Protein AF-0000000077108890 (afdb_homodimer)

Secondary structure (DSSP, 8-state):
------------------------------S-SS---GGG--SB-GGGTS--TTTTTTSBHHHHHHHHHT--GGG--HHHHHHHHHHHTB--SPPBS--HHHHHHHHHHHHHTT-HHHHHHHHHHS--TTT---HHHHHHHHHHHHT-HHHHHHHHHHS-TT-HHHHHHHHHHHHHHT-HHHHHHHHHHHHHTT---HHHHHHHHHHHHHHHT-TTS-PPPP--SSHHHHHHHHHTTPPPPTTGGGGS-HHHHHHHTT-TTS-HHHHHHHHHHHHHTTSS-HHHHHHHH-PPPPP-----TTS-GGGS---TTTTTS-HHHHHHHHHH-TTS-HHHHHHHHHHHHHTTTT-HHHHHHHHHHTHHHHHHS--SHHHHTTHHHHHHHHHHHT-HHHHHHHHHHTT----SPP---------------------------------------------------GGG----------------------------PPPP----HHHHHHHHHHHHHHSTT--HHHHHHHHHHHHHTTTT-HHHHHHHHHHHHHHT----HHHHHHHHTS-PPPPPHHHHHHHHHHHHHHHTT-HHHHHHHHHHHHHH--TTTS-HHHHHHHHHHHHHTT-HHHHHHHHHHHH-GGGS---/------------------------------S-SS---GGG--SB-GGGTS--TTTTTTSBHHHHHHHHHT--GGG--HHHHHHHHHHHTB--SPPBS--HHHHHHHHHHHHHTT-HHHHHHHHHHS--TTT---HHHHHHHHHHHHT-HHHHHHHHHTS-TT-HHHHHHHHHHHHHHT-HHHHHHHHHHHHHTT---HHHHHHHHHHHHHHTT-TTS-PPPP--SSHHHHHHHHHTTPPPPTTGGGGS-HHHHHHHTT-TTS-HHHHHHHHHHHHHTTSS-HHHHHHHH-PPPP------TTS-GGGS---TTTTTS-HHHHHHHHHH-TTS-HHHHHHHHHHHHHTTTT-HHHHHHHHHHTHHHHHHS--SHHHHTTHHHHHHHHHHHT-HHHHHHHHHHTT----SPP----------------------------------------------------TT-----------------------------PPP----HHHHHHHHHHHHHHSTT--HHHHHHHHHHHHHTTTT-HHHHHHHHHHHHHHT----HHHHHHHHHS-PPPPPHHHHHHHHHHHHHHHTT-HHHHHHHHHHHHHH--TTTS-HHHHHHHHHHHHHTT-HHHHHHHHHHHH-GGGS---

pLDDT: mean 76.7, std 25.85, range [14.52, 98.5]

Solvent-accessible surface area (backbone atoms only — not comparable to full-atom values): 73364 Å² total; per-residue (Å²): 139,83,83,77,74,77,73,78,78,76,79,77,76,76,77,75,72,80,75,77,70,74,81,71,76,71,64,59,69,76,75,79,84,65,86,86,48,76,42,38,58,23,78,28,30,50,89,61,60,9,33,53,47,49,26,27,56,46,30,37,13,65,58,50,25,53,58,50,61,72,56,64,53,79,78,52,53,61,45,53,47,52,45,50,45,24,54,74,32,25,18,20,46,54,39,44,71,72,45,40,63,27,49,26,35,51,43,51,44,29,44,47,65,46,36,47,71,60,36,47,50,49,37,68,75,52,72,44,78,77,40,37,72,62,58,64,57,54,50,27,27,50,26,21,37,62,64,39,47,66,64,26,44,57,50,44,76,75,43,67,79,78,40,33,66,47,26,44,46,45,13,50,42,27,34,76,71,66,36,43,70,61,13,52,51,30,44,54,52,10,42,75,50,64,50,74,62,64,66,60,57,49,47,50,51,40,34,40,35,56,73,67,65,54,81,85,65,86,68,59,69,36,45,51,78,41,17,60,36,33,42,47,22,49,76,46,61,33,52,63,54,96,61,46,44,66,72,29,53,47,49,50,13,47,37,40,34,67,33,82,78,44,54,68,66,56,17,48,44,5,36,52,42,9,30,52,63,64,75,39,58,41,69,62,50,33,66,70,66,48,69,80,78,74,74,79,73,70,70,53,86,88,43,60,83,89,64,26,77,70,75,59,58,69,78,72,42,51,56,64,38,48,24,57,51,38,65,70,34,81,88,50,51,70,38,54,27,52,49,42,42,50,52,43,46,55,74,30,48,34,36,43,50,55,30,20,43,50,26,39,46,41,39,69,61,59,68,68,58,70,94,42,69,72,38,47,86,48,23,68,60,49,23,50,38,22,50,49,39,65,37,58,69,58,17,48,53,31,53,56,47,51,74,48,37,64,25,71,52,75,73,71,77,70,77,81,70,79,75,78,72,85,74,75,81,79,80,83,77,83,75,78,83,79,82,77,80,86,83,86,79,85,84,78,83,74,82,79,88,83,89,86,91,83,86,79,88,82,70,87,72,65,88,71,69,90,82,75,70,95,76,76,91,76,81,84,76,84,76,79,76,77,84,66,81,75,65,77,72,68,72,68,60,46,79,63,50,82,63,59,68,64,59,52,39,53,49,46,49,48,48,50,45,72,42,80,83,68,52,71,68,58,53,46,52,49,51,51,48,33,58,71,40,27,86,86,36,52,67,62,34,24,50,53,51,39,49,44,41,12,57,46,48,67,61,57,49,70,57,53,52,45,40,65,66,45,85,65,54,79,62,54,64,68,56,52,49,50,44,48,48,25,51,55,28,46,48,38,52,8,45,45,59,19,48,51,43,26,48,51,50,52,70,78,46,50,77,86,81,45,36,48,61,61,48,23,51,28,26,29,54,31,28,75,59,50,30,40,71,44,31,27,40,43,54,38,61,73,62,44,66,48,41,42,64,82,132,138,82,79,73,77,78,75,76,75,75,77,76,76,76,77,75,73,78,74,76,70,74,79,71,76,70,63,60,69,74,74,80,85,64,85,86,48,76,43,39,56,23,77,27,31,50,89,59,61,10,32,53,48,49,25,27,55,46,31,36,12,65,58,50,25,53,57,50,60,72,56,64,53,79,77,52,53,62,45,54,45,52,44,50,46,24,54,73,32,25,17,20,48,54,40,43,72,72,45,39,62,26,49,27,36,50,40,51,43,28,45,47,65,47,38,46,71,61,37,48,50,49,36,68,74,53,72,45,79,76,38,37,72,62,59,63,56,54,51,28,28,49,26,23,37,61,64,40,48,68,62,26,44,57,50,44,77,76,45,67,80,78,39,33,66,45,26,43,47,46,13,49,41,26,34,77,71,65,36,40,69,60,14,52,53,30,43,55,51,10,41,77,50,64,50,74,62,64,66,60,56,50,48,50,51,38,34,40,35,55,73,69,65,53,81,84,63,85,68,60,69,35,44,52,76,39,17,61,38,34,42,46,23,48,75,47,62,33,53,67,51,95,62,45,45,69,71,27,53,49,48,49,15,47,37,39,33,67,33,82,78,46,55,68,67,57,18,48,47,7,38,51,42,10,32,52,61,62,74,38,58,41,70,63,50,33,65,72,66,47,68,82,78,75,72,78,72,68,69,53,86,89,44,59,82,90,64,26,78,72,76,58,57,68,78,71,42,50,57,64,39,47,25,56,50,39,65,71,35,80,88,49,51,68,38,53,28,52,49,41,43,51,53,43,46,56,74,30,48,35,37,44,49,55,30,21,44,52,26,40,45,43,39,69,63,59,70,67,58,69,91,42,68,71,37,48,86,47,23,69,60,49,23,52,39,23,51,50,40,66,37,57,70,60,16,48,54,31,52,55,46,52,75,49,38,63,25,72,51,76,74,71,77,70,77,80,71,79,71,79,70,83,70,74,77,79,76,80,76,82,74,78,80,76,84,76,79,83,80,85,78,84,81,80,84,76,81,77,89,78,90,85,92,85,89,83,86,72,83,79,75,64,93,66,70,86,77,71,70,94,73,76,88,76,82,84,77,84,76,82,74,74,84,66,81,72,65,77,72,68,72,68,59,47,80,64,50,82,62,62,67,65,58,51,40,53,50,48,51,48,50,50,45,72,41,79,85,69,54,70,67,58,53,47,50,48,50,49,48,32,58,72,39,27,87,86,34,51,67,62,34,23,50,53,51,39,48,44,42,11,57,47,48,66,62,57,50,69,56,54,51,46,39,65,64,47,84,66,56,80,63,54,63,69,55,51,48,51,43,48,47,23,51,56,28,46,49,36,52,9,44,46,58,20,47,52,45,27,48,52,51,52,69,78,45,49,77,87,83,43,36,48,61,59,47,23,51,28,27,29,53,31,27,73,57,51,31,40,70,44,30,28,39,43,54,39,61,73,62,45,65,49,41,43,64,83,129

Sequence (1294 aa):
MLKSAKCISASILVLASVLSLPATAQIISSGSLTEVDPWGVGWKSGKTNGLNSNLWAATSAQTVNELLGSIDGHLLSSAQSNLLRAVILSGGKAPIGDINEATGQRLRLLRELGENAHANNLLQRFPSEAWSEDPHKYEADLDLATGDNQRACAAVELAPSEDPYWQTLRATCFALAGNAAAANLAAEMAVSTGEEDPWFFEAVGAIAEVKAGNDKIKLPPANYSSGAAIALSLAADLPAAPDAATSIPVTYAALLSERTDASDEIRMQAMLHAARAGIIEAAKVRRAVISPKPAMIAPDPNLPADQQPQADSDILRNPLERAVDSVTNPALSMQDKATQLIAALAASYGNAQDYSLNAKILLPELKSIPQIRETAQLSPSFVEAALAAGDIALAKKWRDAMDNTFDEPPPAPAPTMQPTGLVQQPQPVQIDPATGKPLASGPMNLTPTLSQQPNDTSLTLDEQLAALNANQNAPNSAVNGQPSTIEAPLPARLPPILHSEWDKARFDVLILFATDNAKSQDITKVAQSLMAQNKQHPIESAQLLSLMSGIGYKLPPEARHLIADYQNSVPSMELILQDYQMDTALRTDATGEAVLRAFLILRDNQPHSGSLIPYTNSLNTLSQNGLEKNAKAIAFEALAPWGKPKNMLKSAKCISASILVLASVLSLPATAQIISSGSLTEVDPWGVGWKSGKTNGLNSNLWAATSAQTVNELLGSIDGHLLSSAQSNLLRAVILSGGKAPIGDINEATGQRLRLLRELGENAHANNLLQRFPSEAWSEDPHKYEADLDLATGDNQRACAAVELAPSEDPYWQTLRATCFALAGNAAAANLAAEMAVSTGEEDPWFFEAVGAIAEVKAGNDKIKLPPANYSSGAAIALSLAADLPAAPDAATSIPVTYAALLSERTDASDEIRMQAMLHAARAGIIEAAKVRRAVISPKPAMIAPDPNLPADQQPQADSDILRNPLERAVDSVTNPALSMQDKATQLIAALAASYGNAQDYSLNAKILLPELKSIPQIRETAQLSPSFVEAALAAGDIALAKKWRDAMDNTFDEPPPAPAPTMQPTGLVQQPQPVQIDPATGKPLASGPMNLTPTLSQQPNDTSLTLDEQLAALNANQNAPNSAVNGQPSTIEAPLPARLPPILHSEWDKARFDVLILFATDNAKSQDITKVAQSLMAQNKQHPIESAQLLSLMSGIGYKLPPEARHLIADYQNSVPSMELILQDYQMDTALRTDATGEAVLRAFLILRDNQPHSGSLIPYTNSLNTLSQNGLEKNAKAIAFEALAPWGKPKN

Radius of gyration: 45.99 Å; Cα contacts (8 Å, |Δi|>4): 1675; chains: 2; bounding box: 144×156×145 Å

Organism: Hirschia baltica (strain ATCC 49814 / DSM 5838 / IFAM 1418) (NCBI:txid582402)

Nearest PDB structures (foldseek):
  5wby-assembly1_B  TM=3.327E-01  e=9.696E-01  Homo sapiens
  5wby-assembly2_A  TM=2.428E-01  e=1.087E+00  Homo sapiens
  8a61-assembly1_J  TM=2.063E-01  e=8.648E-01  Saccharomyces cerevisiae
  6q6h-assembly1_P  TM=3.212E-01  e=5.396E+00  Homo sapiens
  5g05-assembly1_X  TM=2.062E-01  e=2.422E+00  Homo sapiens

Foldseek 3Di:
DDPPPPPPPPPPPPPPPPPPPDPPLPQCQPDDPPDDALQSGASDDLVRQAFHQCLQVAPALVLLLVLLVVDQLQPDALLLLSLVNSQLRDHHDAHPDDNQSSVLSSLVNCVLSLVLVSSLVSCVVDPDPSRDDPSLLQVLFVCLLLPVLVVSQVSLVVDDLLALSSLLNPLLSCLLVQNLVRSQVSVVVSVVSPDDDPLSNLLSVLSNCVSVVPPPDDRDEQAQQISSSLNSCLSSVHHHDLCRLLPHRLNSLCSNLPDPSDDPSSNLNSQLNNVLSVNHPLQVNLVSQADPQDPPPPQPPVDPPVPRPPCCVLVPHQLLNVLVVLLVDPVDDLLRSLVSLLVSLLVLFQALSSSLSSLLSCVVSLVSRDLAPSNLLCLLSSLLSCLSPLNLVSNVRSLVSQVFQNQADDPDPDPPPPPDCPPPDPDDPPPDDPPDPDDDDDDPPPDDDDDDDDDDDDDPPPDPDDPDDPDDDDPDPDCPCDPPPPPPPNPGGHGTDHDDLVSSLLSLLLSQLSDPPDDLVSLAVSLVSLLVCCVVPLQVSLLSLLLCVLLPRDYDPSSVVSVVPHDFDDADPVLVVLLVVLVVCVVVSSLSSNLSSLSVSLRVDASVPHGSVSVSPSLNSCNVRSNSNSSSVSNSVSSSSSNRNDD/DPPPPPPPVPPPPPPPPPPPPPPPLPQCQPDDPDDDALQSGARDDLVRQAFHQCLQVAPALVLLLVLLVVDQLQPDALLLLVLVNSQLRDHHDAHPDDNQSSVLSSLVNCVLSLVLVSSLVSCVVDPDPSRDDPSLLQVLFVCLLLPVLVVSQVSLVVDDLLALSSLLNPLLSCLLVQNLVRSQVSVVVSVVSPDDDPLSNLLSVLSNCVVVVPPPDDRDEQAQQISSSLNSCLSSVHHHDLCRLLPHRLNSLVSNLPDPSDDPSSNLNSQLNNVLSVNHPLQVNLVSQADPQDPPPPQPPPDPPVPGPPCCVVVPHQLLNVLVVLLVDPVDDLLRSLVSLLVSLLVLFQALSSSLSSLLSCVVSLVSRDLAPSNLLCLLSSLLSCLSPLNLVSNVRSLVSLVFQNQQDDPDPDPPPPPPCPVPPPDDPPPDDDPDDPDDDDDPPPDDDDDDDDDDDDPDPPPPDDPDDPDDDDPDPPCPPDPPPPPPPNPGGHGTDHDDLVSSLLSLLLSQLSDPPDDLVSLAVSLVSLLVCCVVPLQVSLLSLLLCVLLPRDYDPSSVVSVVPHDFDDADPVLVVLLVVLVVCVVVSSLSSNLSSLSVSLRVDASPPHGSVSVSPSLNSCNVRSNSNSSSVSNSVSSSNSNRNDD

Structure (mmCIF, N/CA/C/O backbone):
data_AF-0000000077108890-model_v1
#
loop_
_entity.id
_entity.type
_entity.pdbx_description
1 polymer 'Antifreeze glycopeptide polyprotein'
#
loop_
_atom_site.group_PDB
_atom_site.id
_atom_site.type_symbol
_atom_site.label_atom_id
_atom_site.label_alt_id
_atom_site.label_comp_id
_atom_site.label_asym_id
_atom_site.label_entity_id
_atom_site.label_seq_id
_atom_site.pdbx_PDB_ins_code
_atom_site.Cartn_x
_atom_site.Cartn_y
_atom_site.Cartn_z
_atom_site.occupancy
_atom_site.B_iso_or_equiv
_atom_site.auth_seq_id
_atom_site.auth_comp_id
_atom_site.auth_asym_id
_atom_site.auth_atom_id
_atom_site.pdbx_PDB_model_num
ATOM 1 N N . MET A 1 1 ? -20.953 27.391 86.938 1 22.77 1 MET A N 1
ATOM 2 C CA . MET A 1 1 ? -19.703 28.094 86.688 1 22.77 1 MET A CA 1
ATOM 3 C C . MET A 1 1 ? -18.906 27.375 85.562 1 22.77 1 MET A C 1
ATOM 5 O O . MET A 1 1 ? -18.188 26.422 85.875 1 22.77 1 MET A O 1
ATOM 9 N N . LEU A 1 2 ? -19.516 27.156 84.375 1 20.52 2 LEU A N 1
ATOM 10 C CA . LEU A 1 2 ? -19.344 26.312 83.188 1 20.52 2 LEU A CA 1
ATOM 11 C C . LEU A 1 2 ? -18.125 26.734 82.375 1 20.52 2 LEU A C 1
ATOM 13 O O . LEU A 1 2 ? -17.969 27.906 82.062 1 20.52 2 LEU A O 1
ATOM 17 N N . LYS A 1 3 ? -17 25.875 82.562 1 24.11 3 LYS A N 1
ATOM 18 C CA . LYS A 1 3 ? -15.578 25.844 82.25 1 24.11 3 LYS A CA 1
ATOM 19 C C . LYS A 1 3 ? -15.352 25.969 80.75 1 24.11 3 LYS A C 1
ATOM 21 O O . LYS A 1 3 ? -15.625 25.031 80 1 24.11 3 LYS A O 1
ATOM 26 N N . SER A 1 4 ? -15.734 27.109 80.125 1 22.39 4 SER A N 1
ATOM 27 C CA . SER A 1 4 ? -15.867 27.406 78.688 1 22.39 4 SER A CA 1
ATOM 28 C C . SER A 1 4 ? -14.516 27.391 78 1 22.39 4 SER A C 1
ATOM 30 O O . SER A 1 4 ? -13.68 28.266 78.25 1 22.39 4 SER A O 1
ATOM 32 N N . ALA A 1 5 ? -13.898 26.141 77.938 1 26.17 5 ALA A N 1
ATOM 33 C CA . ALA A 1 5 ? -12.555 25.922 77.375 1 26.17 5 ALA A CA 1
ATOM 34 C C . ALA A 1 5 ? -12.43 26.438 75.938 1 26.17 5 ALA A C 1
ATOM 36 O O . ALA A 1 5 ? -13.242 26.094 75.125 1 26.17 5 ALA A O 1
ATOM 37 N N . LYS A 1 6 ? -11.844 27.578 75.812 1 28.14 6 LYS A N 1
ATOM 38 C CA . LYS A 1 6 ? -11.609 28.438 74.625 1 28.14 6 LYS A CA 1
ATOM 39 C C . LYS A 1 6 ? -10.703 27.75 73.625 1 28.14 6 LYS A C 1
ATOM 41 O O . LYS A 1 6 ? -9.508 27.594 73.875 1 28.14 6 LYS A O 1
ATOM 46 N N . CYS A 1 7 ? -11.023 26.5 73.25 1 28.3 7 CYS A N 1
ATOM 47 C CA . CYS A 1 7 ? -10 25.828 72.438 1 28.3 7 CYS A CA 1
ATOM 48 C C . CYS A 1 7 ? -9.656 26.609 71.188 1 28.3 7 CYS A C 1
ATOM 50 O O . CYS A 1 7 ? -10.555 27.078 70.5 1 28.3 7 CYS A O 1
ATOM 52 N N . ILE A 1 8 ? -8.5 27.234 71.188 1 26.81 8 ILE A N 1
ATOM 53 C CA . ILE A 1 8 ? -7.77 28.062 70.25 1 26.81 8 ILE A CA 1
ATOM 54 C C . ILE A 1 8 ? -7.547 27.266 68.938 1 26.81 8 ILE A C 1
ATOM 56 O O . ILE A 1 8 ? -6.922 26.203 68.938 1 26.81 8 ILE A O 1
ATOM 60 N N . SER A 1 9 ? -8.57 27.141 68.062 1 27.64 9 SER A N 1
ATOM 61 C CA . SER A 1 9 ? -8.508 26.422 66.75 1 27.64 9 SER A CA 1
ATOM 62 C C . SER A 1 9 ? -7.445 27.031 65.875 1 27.64 9 SER A C 1
ATOM 64 O O . SER A 1 9 ? -7.551 28.188 65.438 1 27.64 9 SER A O 1
ATOM 66 N N . ALA A 1 10 ? -6.16 26.719 66.125 1 28.23 10 ALA A N 1
ATOM 67 C CA . ALA A 1 10 ? -5.047 27.156 65.25 1 28.23 10 ALA A CA 1
ATOM 68 C C . ALA A 1 10 ? -5.258 26.703 63.812 1 28.23 10 ALA A C 1
ATOM 70 O O . ALA A 1 10 ? -5.504 25.531 63.562 1 28.23 10 ALA A O 1
ATOM 71 N N . SER A 1 11 ? -5.863 27.547 63 1 29.03 11 SER A N 1
ATOM 72 C CA . SER A 1 11 ? -6.07 27.406 61.562 1 29.03 11 SER A CA 1
ATOM 73 C C . SER A 1 11 ? -4.75 27.156 60.844 1 29.03 11 SER A C 1
ATOM 75 O O . SER A 1 11 ? -3.838 27.984 60.906 1 29.03 11 SER A O 1
ATOM 77 N N . ILE A 1 12 ? -4.25 25.891 60.812 1 30.47 12 ILE A N 1
ATOM 78 C CA . ILE A 1 12 ? -3.057 25.484 60.094 1 30.47 12 ILE A CA 1
ATOM 79 C C . ILE A 1 12 ? -3.219 25.859 58.625 1 30.47 12 ILE A C 1
ATOM 81 O O . ILE A 1 12 ? -4.148 25.391 57.938 1 30.47 12 ILE A O 1
ATOM 85 N N . LEU A 1 13 ? -2.803 27.078 58.25 1 28.98 13 LEU A N 1
ATOM 86 C CA . LEU A 1 13 ? -2.695 27.547 56.875 1 28.98 13 LEU A CA 1
ATOM 87 C C . LEU A 1 13 ? -1.823 26.609 56.031 1 28.98 13 LEU A C 1
ATOM 89 O O . LEU A 1 13 ? -0.626 26.469 56.312 1 28.98 13 LEU A O 1
ATOM 93 N N . VAL A 1 14 ? -2.361 25.422 55.656 1 30.97 14 VAL A N 1
ATOM 94 C CA . VAL A 1 14 ? -1.65 24.516 54.75 1 30.97 14 VAL A CA 1
ATOM 95 C C . VAL A 1 14 ? -1.238 25.266 53.5 1 30.97 14 VAL A C 1
ATOM 97 O O . VAL A 1 14 ? -2.092 25.734 52.75 1 30.97 14 VAL A O 1
ATOM 100 N N . LEU A 1 15 ? -0.083 25.969 53.562 1 29.78 15 LEU A N 1
ATOM 101 C CA . LEU A 1 15 ? 0.571 26.531 52.375 1 29.78 15 LEU A CA 1
ATOM 102 C C . LEU A 1 15 ? 0.793 25.438 51.344 1 29.78 15 LEU A C 1
ATOM 104 O O . LEU A 1 15 ? 1.563 24.5 51.562 1 29.78 15 LEU A O 1
ATOM 108 N N . ALA A 1 16 ? -0.231 25.031 50.594 1 31.12 16 ALA A N 1
ATOM 109 C CA . ALA A 1 16 ? -0.085 24.172 49.406 1 31.12 16 ALA A CA 1
ATOM 110 C C . ALA A 1 16 ? 0.899 24.766 48.406 1 31.12 16 ALA A C 1
ATOM 112 O O . ALA A 1 16 ? 0.595 25.766 47.75 1 31.12 16 ALA A O 1
ATOM 113 N N . SER A 1 17 ? 2.186 24.812 48.812 1 31.06 17 SER A N 1
ATOM 114 C CA . SER A 1 17 ? 3.152 25.172 47.781 1 31.06 17 SER A CA 1
ATOM 115 C C . SER A 1 17 ? 2.975 24.297 46.531 1 31.06 17 SER A C 1
ATOM 117 O O . SER A 1 17 ? 3.014 23.078 46.625 1 31.06 17 SER A O 1
ATOM 119 N N . VAL A 1 18 ? 2.223 24.734 45.562 1 32.56 18 VAL A N 1
ATOM 120 C CA . VAL A 1 18 ? 2.131 24.188 44.219 1 32.56 18 VAL A CA 1
ATOM 121 C C . VAL A 1 18 ? 3.529 24.047 43.625 1 32.56 18 VAL A C 1
ATOM 123 O O . VAL A 1 18 ? 4.207 25.031 43.344 1 32.56 18 VAL A O 1
ATOM 126 N N . LEU A 1 19 ? 4.348 23.047 44.094 1 30.72 19 LEU A N 1
ATOM 127 C CA . LEU A 1 19 ? 5.57 22.688 43.375 1 30.72 19 LEU A CA 1
ATOM 128 C C . LEU A 1 19 ? 5.301 22.469 41.906 1 30.72 19 LEU A C 1
ATOM 130 O O . LEU A 1 19 ? 4.551 21.562 41.531 1 30.72 19 LEU A O 1
ATOM 134 N N . SER A 1 20 ? 5.277 23.484 41.094 1 31.59 20 SER A N 1
ATOM 135 C CA . SER A 1 20 ? 5.398 23.375 39.656 1 31.59 20 SER A CA 1
ATOM 136 C C . SER A 1 20 ? 6.562 22.469 39.25 1 31.59 20 SER A C 1
ATOM 138 O O . SER A 1 20 ? 7.727 22.859 39.375 1 31.59 20 SER A O 1
ATOM 140 N N . LEU A 1 21 ? 6.469 21.141 39.5 1 32.84 21 LEU A N 1
ATOM 141 C CA . LEU A 1 21 ? 7.449 20.234 38.906 1 32.84 21 LEU A CA 1
ATOM 142 C C . LEU A 1 21 ? 7.695 20.578 37.438 1 32.84 21 LEU A C 1
ATOM 144 O O . LEU A 1 21 ? 6.75 20.672 36.656 1 32.84 21 LEU A O 1
ATOM 148 N N . PRO A 1 22 ? 8.812 21.188 37.156 1 32.97 22 PRO A N 1
ATOM 149 C CA . PRO A 1 22 ? 9.141 21.312 35.719 1 32.97 22 PRO A CA 1
ATOM 150 C C . PRO A 1 22 ? 9 20 34.969 1 32.97 22 PRO A C 1
ATOM 152 O O . PRO A 1 22 ? 9.297 18.938 35.531 1 32.97 22 PRO A O 1
ATOM 155 N N . ALA A 1 23 ? 8.023 19.797 34.219 1 35.78 23 ALA A N 1
ATOM 156 C CA . ALA A 1 23 ? 7.922 18.688 33.281 1 35.78 23 ALA A CA 1
ATOM 157 C C . ALA A 1 23 ? 9.281 18.375 32.656 1 35.78 23 ALA A C 1
ATOM 159 O O . ALA A 1 23 ? 9.734 19.078 31.734 1 35.78 23 ALA A O 1
ATOM 160 N N . THR A 1 24 ? 10.273 17.859 33.375 1 33.59 24 THR A N 1
ATOM 161 C CA . THR A 1 24 ? 11.477 17.328 32.75 1 33.59 24 THR A CA 1
ATOM 162 C C . THR A 1 24 ? 11.125 16.453 31.547 1 33.59 24 THR A C 1
ATOM 164 O O . THR A 1 24 ? 10.375 15.492 31.672 1 33.59 24 THR A O 1
ATOM 167 N N . ALA A 1 25 ? 11.109 16.953 30.344 1 39.75 25 ALA A N 1
ATOM 168 C CA . ALA A 1 25 ? 11.023 16.203 29.094 1 39.75 25 ALA A CA 1
ATOM 169 C C . ALA A 1 25 ? 11.82 14.898 29.188 1 39.75 25 ALA A C 1
ATOM 171 O O . ALA A 1 25 ? 13.031 14.922 29.406 1 39.75 25 ALA A O 1
ATOM 172 N N . GLN A 1 26 ? 11.258 13.852 29.719 1 40.31 26 GLN A N 1
ATOM 173 C CA . GLN A 1 26 ? 11.906 12.539 29.734 1 40.31 26 GLN A CA 1
ATOM 174 C C . GLN A 1 26 ? 12.531 12.219 28.375 1 40.31 26 GLN A C 1
ATOM 176 O O . GLN A 1 26 ? 11.828 12.141 27.359 1 40.31 26 GLN A O 1
ATOM 181 N N . ILE A 1 27 ? 13.781 12.617 28.125 1 44.06 27 ILE A N 1
ATOM 182 C CA . ILE A 1 27 ? 14.625 12.133 27.047 1 44.06 27 ILE A CA 1
ATOM 183 C C . ILE A 1 27 ? 14.547 10.609 26.969 1 44.06 27 ILE A C 1
ATOM 185 O O . ILE A 1 27 ? 14.82 9.922 27.953 1 44.06 27 ILE A O 1
ATOM 189 N N . ILE A 1 28 ? 13.641 10.039 26.359 1 43.78 28 ILE A N 1
ATOM 190 C CA . ILE A 1 28 ? 13.578 8.594 26.172 1 43.78 28 ILE A CA 1
ATOM 191 C C . ILE A 1 28 ? 14.805 8.125 25.375 1 43.78 28 ILE A C 1
ATOM 193 O O . ILE A 1 28 ? 14.984 8.508 24.219 1 43.78 28 ILE A O 1
ATOM 197 N N . SER A 1 29 ? 15.875 7.871 26.031 1 42.91 29 SER A N 1
ATOM 198 C CA . SER A 1 29 ? 17.047 7.309 25.375 1 42.91 29 SER A CA 1
ATOM 199 C C . SER A 1 29 ? 16.844 5.84 25.031 1 42.91 29 SER A C 1
ATOM 201 O O . SER A 1 29 ? 16.75 4.988 25.922 1 42.91 29 SER A O 1
ATOM 203 N N . SER A 1 30 ? 16.062 5.492 24.219 1 39.41 30 SER A N 1
ATOM 204 C CA . SER A 1 30 ? 15.797 4.074 24 1 39.41 30 SER A CA 1
ATOM 205 C C . SER A 1 30 ? 17.078 3.318 23.641 1 39.41 30 SER A C 1
ATOM 207 O O . SER A 1 30 ? 17.094 2.086 23.641 1 39.41 30 SER A O 1
ATOM 209 N N . GLY A 1 31 ? 17.812 3.609 22.531 1 38.59 31 GLY A N 1
ATOM 210 C CA . GLY A 1 31 ? 18.734 2.652 21.922 1 38.59 31 GLY A CA 1
ATOM 211 C C . GLY A 1 31 ? 19.922 2.346 22.812 1 38.59 31 GLY A C 1
ATOM 212 O O . GLY A 1 31 ? 20.156 3.029 23.812 1 38.59 31 GLY A O 1
ATOM 213 N N . SER A 1 32 ? 20.672 1.086 22.562 1 38 32 SER A N 1
ATOM 214 C CA . SER A 1 32 ? 21.938 0.63 23.125 1 38 32 SER A CA 1
ATOM 215 C C . SER A 1 32 ? 22.906 1.786 23.297 1 38 32 SER A C 1
ATOM 217 O O . SER A 1 32 ? 22.828 2.781 22.562 1 38 32 SER A O 1
ATOM 219 N N . LEU A 1 33 ? 23.734 1.801 24.422 1 38.5 33 LEU A N 1
ATOM 220 C CA . LEU A 1 33 ? 24.797 2.656 24.938 1 38.5 33 LEU A CA 1
ATOM 221 C C . LEU A 1 33 ? 25.75 3.064 23.828 1 38.5 33 LEU A C 1
ATOM 223 O O . LEU A 1 33 ? 26.812 3.631 24.078 1 38.5 33 LEU A O 1
ATOM 227 N N . THR A 1 34 ? 25.797 2.389 22.672 1 41.25 34 THR A N 1
ATOM 228 C CA . THR A 1 34 ? 26.906 2.914 21.891 1 41.25 34 THR A CA 1
ATOM 229 C C . THR A 1 34 ? 26.812 4.434 21.781 1 41.25 34 THR A C 1
ATOM 231 O O . THR A 1 34 ? 25.969 5.062 22.422 1 41.25 34 THR A O 1
ATOM 234 N N . GLU A 1 35 ? 27.422 5.062 20.484 1 52.41 35 GLU A N 1
ATOM 235 C CA . GLU A 1 35 ? 27.828 6.441 20.219 1 52.41 35 GLU A CA 1
ATOM 236 C C . GLU A 1 35 ? 26.625 7.387 20.266 1 52.41 35 GLU A C 1
ATOM 238 O O . GLU A 1 35 ? 25.641 7.164 19.562 1 52.41 35 GLU A O 1
ATOM 243 N N . VAL A 1 36 ? 26.406 8 21.312 1 70.56 36 VAL A N 1
ATOM 244 C CA . VAL A 1 36 ? 25.469 9.086 21.547 1 70.56 36 VAL A CA 1
ATOM 245 C C . VAL A 1 36 ? 25.531 10.094 20.406 1 70.56 36 VAL A C 1
ATOM 247 O O . VAL A 1 36 ? 26.594 10.656 20.125 1 70.56 36 VAL A O 1
ATOM 250 N N . ASP A 1 37 ? 24.703 9.938 19.375 1 85.56 37 ASP A N 1
ATOM 251 C CA . ASP A 1 37 ? 24.609 10.891 18.281 1 85.56 37 ASP A CA 1
ATOM 252 C C . ASP A 1 37 ? 23.328 11.719 18.375 1 85.56 37 ASP A C 1
ATOM 254 O O . ASP A 1 37 ? 22.453 11.43 19.188 1 85.56 37 ASP A O 1
ATOM 258 N N . PRO A 1 38 ? 23.297 12.82 17.703 1 90.44 38 PRO A N 1
ATOM 259 C CA . PRO A 1 38 ? 22.172 13.758 17.812 1 90.44 38 PRO A CA 1
ATOM 260 C C . PRO A 1 38 ? 20.844 13.133 17.438 1 90.44 38 PRO A C 1
ATOM 262 O O . PRO A 1 38 ? 19.781 13.641 17.828 1 90.44 38 PRO A O 1
ATOM 265 N N . TRP A 1 39 ? 20.828 12.094 16.703 1 93.81 39 TRP A N 1
ATOM 266 C CA . TRP A 1 39 ? 19.594 11.5 16.203 1 93.81 39 TRP A CA 1
ATOM 267 C C . TRP A 1 39 ? 18.953 10.617 17.281 1 93.81 39 TRP A C 1
ATOM 269 O O . TRP A 1 39 ? 17.766 10.297 17.203 1 93.81 39 TRP A O 1
ATOM 279 N N . GLY A 1 40 ? 19.75 10.234 18.219 1 92.19 40 GLY A N 1
ATOM 280 C CA . GLY A 1 40 ? 19.203 9.492 19.344 1 92.19 40 GLY A CA 1
ATOM 281 C C . GLY A 1 40 ? 18.391 10.352 20.297 1 92.19 40 GLY A C 1
ATOM 282 O O . GLY A 1 40 ? 17.625 9.836 21.109 1 92.19 40 GLY A O 1
ATOM 283 N N . VAL A 1 41 ? 18.578 11.656 20.188 1 91.69 41 VAL A N 1
ATOM 284 C CA . VAL A 1 41 ? 17.844 12.594 21.047 1 91.69 41 VAL A CA 1
ATOM 285 C C . VAL A 1 41 ? 16.469 12.875 20.438 1 91.69 41 VAL A C 1
ATOM 287 O O . VAL A 1 41 ? 16.375 13.227 19.25 1 91.69 41 VAL A O 1
ATOM 290 N N . GLY A 1 42 ? 15.438 12.617 21.172 1 92.19 42 GLY A N 1
ATOM 291 C CA . GLY A 1 42 ? 14.078 12.914 20.75 1 92.19 42 GLY A CA 1
ATOM 292 C C . GLY A 1 42 ? 13.172 13.344 21.891 1 92.19 42 GLY A C 1
ATOM 293 O O . GLY A 1 42 ? 13.484 13.102 23.047 1 92.19 42 GLY A O 1
ATOM 294 N N . TRP A 1 43 ? 12.133 13.977 21.578 1 94.06 43 TRP A N 1
ATOM 295 C CA . TRP A 1 43 ? 11.195 14.523 22.562 1 94.06 43 TRP A CA 1
ATOM 296 C C . TRP A 1 43 ? 9.805 13.93 22.375 1 94.06 43 TRP A C 1
ATOM 298 O O . TRP A 1 43 ? 8.922 14.148 23.203 1 94.06 43 TRP A O 1
ATOM 308 N N . LYS A 1 44 ? 9.641 13.281 21.297 1 92.31 44 LYS A N 1
ATOM 309 C CA . LYS A 1 44 ? 8.422 12.516 21.047 1 92.31 44 LYS A CA 1
ATOM 310 C C . LYS A 1 44 ? 8.727 11.039 20.812 1 92.31 44 LYS A C 1
ATOM 312 O O . LYS A 1 44 ? 9.867 10.68 20.516 1 92.31 44 LYS A O 1
ATOM 317 N N . SER A 1 45 ? 7.738 10.164 21.125 1 88.25 45 SER A N 1
ATOM 318 C CA . SER A 1 45 ? 7.824 8.727 20.906 1 88.25 45 SER A CA 1
ATOM 319 C C . SER A 1 45 ? 6.52 8.18 20.328 1 88.25 45 SER A C 1
ATOM 321 O O . SER A 1 45 ? 5.559 8.922 20.141 1 88.25 45 SER A O 1
ATOM 323 N N . GLY A 1 46 ? 6.574 6.941 20.031 1 83 46 GLY A N 1
ATOM 324 C CA . GLY A 1 46 ? 5.355 6.312 19.562 1 83 46 GLY A CA 1
ATOM 325 C C . GLY A 1 46 ? 4.176 6.492 20.5 1 83 46 GLY A C 1
ATOM 326 O O . GLY A 1 46 ? 3.027 6.543 20.062 1 83 46 GLY A O 1
ATOM 327 N N . LYS A 1 47 ? 4.375 6.723 21.672 1 81.81 47 LYS A N 1
ATOM 328 C CA . LYS A 1 47 ? 3.332 6.859 22.672 1 81.81 47 LYS A CA 1
ATOM 329 C C . LYS A 1 47 ? 2.908 8.312 22.828 1 81.81 47 LYS A C 1
ATOM 331 O O . LYS A 1 47 ? 1.853 8.602 23.406 1 81.81 47 LYS A O 1
ATOM 336 N N . THR A 1 48 ? 3.686 9.211 22.344 1 85.62 48 THR A N 1
ATOM 337 C CA . THR A 1 48 ? 3.412 10.641 22.484 1 85.62 48 THR A CA 1
ATOM 338 C C . THR A 1 48 ? 3.32 11.312 21.125 1 85.62 48 THR A C 1
ATOM 340 O O . THR A 1 48 ? 3.938 12.352 20.891 1 85.62 48 THR A O 1
ATOM 343 N N . ASN A 1 49 ? 2.645 10.656 20.156 1 86.81 49 ASN A N 1
ATOM 344 C CA . ASN A 1 49 ? 2.383 11.172 18.828 1 86.81 49 ASN A CA 1
ATOM 345 C C . ASN A 1 49 ? 3.674 11.383 18.047 1 86.81 49 ASN A C 1
ATOM 347 O O . ASN A 1 49 ? 3.852 12.414 17.391 1 86.81 49 ASN A O 1
ATOM 351 N N . GLY A 1 50 ? 4.605 10.594 18.266 1 93.38 50 GLY A N 1
ATOM 352 C CA . GLY A 1 50 ? 5.828 10.492 17.484 1 93.38 50 GLY A CA 1
ATOM 353 C C . GLY A 1 50 ? 6.023 9.125 16.859 1 93.38 50 GLY A C 1
ATOM 354 O O . GLY A 1 50 ? 5.055 8.422 16.578 1 93.38 50 GLY A O 1
ATOM 355 N N . LEU A 1 51 ? 7.293 8.859 16.469 1 93.69 51 LEU A N 1
ATOM 356 C CA . LEU A 1 51 ? 7.598 7.602 15.789 1 93.69 51 LEU A CA 1
ATOM 357 C C . LEU A 1 51 ? 8.484 6.711 16.656 1 93.69 51 LEU A C 1
ATOM 359 O O . LEU A 1 51 ? 9.047 7.168 17.641 1 93.69 51 LEU A O 1
ATOM 363 N N . ASN A 1 52 ? 8.547 5.449 16.312 1 91.31 52 ASN A N 1
ATOM 364 C CA . ASN A 1 52 ? 9.344 4.488 17.078 1 91.31 52 ASN A CA 1
ATOM 365 C C . ASN A 1 52 ? 10.844 4.734 16.891 1 91.31 52 ASN A C 1
ATOM 367 O O . ASN A 1 52 ? 11.25 5.449 15.977 1 91.31 52 ASN A O 1
ATOM 371 N N . SER A 1 53 ? 11.68 4.094 17.672 1 91.12 53 SER A N 1
ATOM 372 C CA . SER A 1 53 ? 13.109 4.391 17.781 1 91.12 53 SER A CA 1
ATOM 373 C C . SER A 1 53 ? 13.883 3.848 16.594 1 91.12 53 SER A C 1
ATOM 375 O O . SER A 1 53 ? 15.055 4.191 16.391 1 91.12 53 SER A O 1
ATOM 377 N N . ASN A 1 54 ? 13.281 3.104 15.734 1 92.25 54 ASN A N 1
ATOM 378 C CA . ASN A 1 54 ? 13.984 2.561 14.578 1 92.25 54 ASN A CA 1
ATOM 379 C C . ASN A 1 54 ? 13.57 3.27 13.289 1 92.25 54 ASN A C 1
ATOM 381 O O . ASN A 1 54 ? 13.844 2.779 12.195 1 92.25 54 ASN A O 1
ATOM 385 N N . LEU A 1 55 ? 12.984 4.438 13.406 1 93.69 55 LEU A N 1
ATOM 386 C CA . LEU A 1 55 ? 12.352 5.109 12.273 1 93.69 55 LEU A CA 1
ATOM 387 C C . LEU A 1 55 ? 13.367 5.387 11.172 1 93.69 55 LEU A C 1
ATOM 389 O O . LEU A 1 55 ? 13.016 5.414 9.992 1 93.69 55 LEU A O 1
ATOM 393 N N . TRP A 1 56 ? 14.719 5.492 11.547 1 95.62 56 TRP A N 1
ATOM 394 C CA . TRP A 1 56 ? 15.703 5.871 10.539 1 95.62 56 TRP A CA 1
ATOM 395 C C . TRP A 1 56 ? 16.672 4.73 10.266 1 95.62 56 TRP A C 1
ATOM 397 O O . TRP A 1 56 ? 17.562 4.848 9.422 1 95.62 56 TRP A O 1
ATOM 407 N N . ALA A 1 57 ? 16.531 3.602 10.93 1 93.19 57 ALA A N 1
ATOM 408 C CA . ALA A 1 57 ? 17.531 2.531 10.969 1 93.19 57 ALA A CA 1
ATOM 409 C C . ALA A 1 57 ? 17.781 1.967 9.578 1 93.19 57 ALA A C 1
ATOM 411 O O . ALA A 1 57 ? 18.891 1.503 9.281 1 93.19 57 ALA A O 1
ATOM 412 N N . ALA A 1 58 ? 16.766 2.059 8.688 1 95.19 58 ALA A N 1
ATOM 413 C CA . ALA A 1 58 ? 16.891 1.459 7.363 1 95.19 58 ALA A CA 1
ATOM 414 C C . ALA A 1 58 ? 16.938 2.531 6.281 1 95.19 58 ALA A C 1
ATOM 416 O O . ALA A 1 58 ? 16.703 2.244 5.105 1 95.19 58 ALA A O 1
ATOM 417 N N . THR A 1 59 ? 17.25 3.746 6.613 1 96.94 59 THR A N 1
ATOM 418 C CA . THR A 1 59 ? 17.297 4.859 5.672 1 96.94 59 THR A CA 1
ATOM 419 C C . THR A 1 59 ? 18.703 5.43 5.574 1 96.94 59 THR A C 1
ATOM 421 O O . THR A 1 59 ? 19.422 5.52 6.578 1 96.94 59 THR A O 1
ATOM 424 N N . SER A 1 60 ? 19.141 5.773 4.41 1 96.69 60 SER A N 1
ATOM 425 C CA . SER A 1 60 ? 20.453 6.414 4.254 1 96.69 60 SER A CA 1
ATOM 426 C C . SER A 1 60 ? 20.406 7.875 4.695 1 96.69 60 SER A C 1
ATOM 428 O O . SER A 1 60 ? 19.375 8.539 4.543 1 96.69 60 SER A O 1
ATOM 430 N N . ALA A 1 61 ? 21.5 8.367 5.191 1 96.88 61 ALA A N 1
ATOM 431 C CA . ALA A 1 61 ? 21.609 9.766 5.578 1 96.88 61 ALA A CA 1
ATOM 432 C C . ALA A 1 61 ? 21.406 10.688 4.379 1 96.88 61 ALA A C 1
ATOM 434 O O . ALA A 1 61 ? 20.844 11.773 4.516 1 96.88 61 ALA A O 1
ATOM 435 N N . GLN A 1 62 ? 21.828 10.25 3.24 1 95.81 62 GLN A N 1
ATOM 436 C CA . GLN A 1 62 ? 21.656 11.031 2.021 1 95.81 62 GLN A CA 1
ATOM 437 C C . GLN A 1 62 ? 20.172 11.227 1.689 1 95.81 62 GLN A C 1
ATOM 439 O O . GLN A 1 62 ? 19.75 12.328 1.35 1 95.81 62 GLN A O 1
ATOM 444 N N . THR A 1 63 ? 19.438 10.125 1.806 1 96.81 63 THR A N 1
ATOM 445 C CA . THR A 1 63 ? 18 10.203 1.541 1 96.81 63 THR A CA 1
ATOM 446 C C . THR A 1 63 ? 17.312 11.141 2.531 1 96.81 63 THR A C 1
ATOM 448 O O . THR A 1 63 ? 16.484 11.953 2.143 1 96.81 63 THR A O 1
ATOM 451 N N . VAL A 1 64 ? 17.656 11.047 3.787 1 97.69 64 VAL A N 1
ATOM 452 C CA . VAL A 1 64 ? 17.078 11.898 4.816 1 97.69 64 VAL A CA 1
ATOM 453 C C . VAL A 1 64 ? 17.406 13.359 4.516 1 97.69 64 VAL A C 1
ATOM 455 O O . VAL A 1 64 ? 16.531 14.227 4.609 1 97.69 64 VAL A O 1
ATOM 458 N N . ASN A 1 65 ? 18.688 13.594 4.168 1 96.5 65 ASN A N 1
ATOM 459 C CA . ASN A 1 65 ? 19.109 14.945 3.812 1 96.5 65 ASN A CA 1
ATOM 460 C C . ASN A 1 65 ? 18.281 15.523 2.676 1 96.5 65 ASN A C 1
ATOM 462 O O . ASN A 1 65 ? 17.828 16.672 2.75 1 96.5 65 ASN A O 1
ATOM 466 N N . GLU A 1 66 ? 18.078 14.766 1.704 1 96.31 66 GLU A N 1
ATOM 467 C CA . GLU A 1 66 ? 17.328 15.211 0.529 1 96.31 66 GLU A CA 1
ATOM 468 C C . GLU A 1 66 ? 15.875 15.484 0.87 1 96.31 66 GLU A C 1
ATOM 470 O O . GLU A 1 66 ? 15.305 16.5 0.445 1 96.31 66 GLU A O 1
ATOM 475 N N . LEU A 1 67 ? 15.234 14.609 1.592 1 97.19 67 LEU A N 1
ATOM 476 C CA . LEU A 1 67 ? 13.82 14.75 1.938 1 97.19 67 LEU A CA 1
ATOM 477 C C . LEU A 1 67 ? 13.602 15.961 2.844 1 97.19 67 LEU A C 1
ATOM 479 O O . LEU A 1 67 ? 12.734 16.797 2.578 1 97.19 67 LEU A O 1
ATOM 483 N N . LEU A 1 68 ? 14.398 16.062 3.9 1 97.38 68 LEU A N 1
ATOM 484 C CA . LEU A 1 68 ? 14.266 17.203 4.805 1 97.38 68 LEU A CA 1
ATOM 485 C C . LEU A 1 68 ? 14.625 18.5 4.094 1 97.38 68 LEU A C 1
ATOM 487 O O . LEU A 1 68 ? 14 19.547 4.336 1 97.38 68 LEU A O 1
ATOM 491 N N . GLY A 1 69 ? 15.609 18.406 3.209 1 95.75 69 GLY A N 1
ATOM 492 C CA . GLY A 1 69 ? 16.062 19.578 2.475 1 95.75 69 GLY A CA 1
ATOM 493 C C . GLY A 1 69 ? 15.016 20.125 1.524 1 95.75 69 GLY A C 1
ATOM 494 O O . GLY A 1 69 ? 15.023 21.312 1.211 1 95.75 69 GLY A O 1
ATOM 495 N N . SER A 1 70 ? 14.086 19.328 1.142 1 95.81 70 SER A N 1
ATOM 496 C CA . SER A 1 70 ? 13.086 19.734 0.163 1 95.81 70 SER A CA 1
ATOM 497 C C . SER A 1 70 ? 11.898 20.422 0.838 1 95.81 70 SER A C 1
ATOM 499 O O . SER A 1 70 ? 11 20.906 0.162 1 95.81 70 SER A O 1
ATOM 501 N N . ILE A 1 71 ? 11.922 20.578 2.152 1 96.06 71 ILE A N 1
ATOM 502 C CA . ILE A 1 71 ? 10.781 21.094 2.896 1 96.06 71 ILE A CA 1
ATOM 503 C C . ILE A 1 71 ? 11.078 22.531 3.354 1 96.06 71 ILE A C 1
ATOM 505 O O . ILE A 1 71 ? 12.148 22.797 3.91 1 96.06 71 ILE A O 1
ATOM 509 N N . ASP A 1 72 ? 10.203 23.406 3.061 1 89.56 72 ASP A N 1
ATOM 510 C CA . ASP A 1 72 ? 10.203 24.734 3.639 1 89.56 72 ASP A CA 1
ATOM 511 C C . ASP A 1 72 ? 9.258 24.828 4.832 1 89.56 72 ASP A C 1
ATOM 513 O O . ASP A 1 72 ? 8.039 24.859 4.66 1 89.56 72 ASP A O 1
ATOM 517 N N . GLY A 1 73 ? 9.828 24.922 5.98 1 86.38 73 GLY A N 1
ATOM 518 C CA . GLY A 1 73 ? 9.062 24.875 7.215 1 86.38 73 GLY A CA 1
ATOM 519 C C . GLY A 1 73 ? 8.18 26.094 7.426 1 86.38 73 GLY A C 1
ATOM 520 O O . GLY A 1 73 ? 7.27 26.078 8.25 1 86.38 73 GLY A O 1
ATOM 521 N N . HIS A 1 74 ? 8.344 27.156 6.629 1 75.25 74 HIS A N 1
ATOM 522 C CA . HIS A 1 74 ? 7.641 28.406 6.836 1 75.25 74 HIS A CA 1
ATOM 523 C C . HIS A 1 74 ? 6.297 28.422 6.113 1 75.25 74 HIS A C 1
ATOM 525 O O . HIS A 1 74 ? 5.438 29.25 6.406 1 75.25 74 HIS A O 1
ATOM 531 N N . LEU A 1 75 ? 6.086 27.516 5.254 1 76.69 75 LEU A N 1
ATOM 532 C CA . LEU A 1 75 ? 4.918 27.578 4.383 1 76.69 75 LEU A CA 1
ATOM 533 C C . LEU A 1 75 ? 3.961 26.422 4.691 1 76.69 75 LEU A C 1
ATOM 535 O O . LEU A 1 75 ? 3.094 26.094 3.877 1 76.69 75 LEU A O 1
ATOM 539 N N . LEU A 1 76 ? 4.016 25.953 5.859 1 86.5 76 LEU A N 1
ATOM 540 C CA . LEU A 1 76 ? 3.215 24.781 6.188 1 86.5 76 LEU A CA 1
ATOM 541 C C . LEU A 1 76 ? 1.94 25.188 6.922 1 86.5 76 LEU A C 1
ATOM 543 O O . LEU A 1 76 ? 1.942 26.141 7.699 1 86.5 76 LEU A O 1
ATOM 547 N N . SER A 1 77 ? 0.852 24.484 6.621 1 84 77 SER A N 1
ATOM 548 C CA . SER A 1 77 ? -0.355 24.594 7.434 1 84 77 SER A CA 1
ATOM 549 C C . SER A 1 77 ? -0.135 24.031 8.836 1 84 77 SER A C 1
ATOM 551 O O . SER A 1 77 ? 0.891 23.406 9.102 1 84 77 SER A O 1
ATOM 553 N N . SER A 1 78 ? -1.095 24.234 9.711 1 84.38 78 SER A N 1
ATOM 554 C CA . SER A 1 78 ? -0.983 23.766 11.086 1 84.38 78 SER A CA 1
ATOM 555 C C . SER A 1 78 ? -0.874 22.25 11.141 1 84.38 78 SER A C 1
ATOM 557 O O . SER A 1 78 ? -0.05 21.703 11.875 1 84.38 78 SER A O 1
ATOM 559 N N . ALA A 1 79 ? -1.738 21.578 10.352 1 91.62 79 ALA A N 1
ATOM 560 C CA . ALA A 1 79 ? -1.715 20.109 10.352 1 91.62 79 ALA A CA 1
ATOM 561 C C . ALA A 1 79 ? -0.403 19.594 9.773 1 91.62 79 ALA A C 1
ATOM 563 O O . ALA A 1 79 ? 0.154 18.609 10.281 1 91.62 79 ALA A O 1
ATOM 564 N N . GLN A 1 80 ? 0.14 20.234 8.773 1 93.31 80 GLN A N 1
ATOM 565 C CA . GLN A 1 80 ? 1.396 19.844 8.148 1 93.31 80 GLN A CA 1
ATOM 566 C C . GLN A 1 80 ? 2.576 20.062 9.086 1 93.31 80 GLN A C 1
ATOM 568 O O . GLN A 1 80 ? 3.455 19.203 9.203 1 93.31 80 GLN A O 1
ATOM 573 N N . SER A 1 81 ? 2.574 21.188 9.758 1 91.5 81 SER A N 1
ATOM 574 C CA . SER A 1 81 ? 3.639 21.484 10.711 1 91.5 81 SER A CA 1
ATOM 575 C C . SER A 1 81 ? 3.65 20.484 11.859 1 91.5 81 SER A C 1
ATOM 577 O O . SER A 1 81 ? 4.715 20.062 12.312 1 91.5 81 SER A O 1
ATOM 579 N N . ASN A 1 82 ? 2.475 20.156 12.312 1 92.12 82 ASN A N 1
ATOM 580 C CA . ASN A 1 82 ? 2.383 19.188 13.406 1 92.12 82 ASN A CA 1
ATOM 581 C C . ASN A 1 82 ? 2.881 17.812 12.984 1 92.12 82 ASN A C 1
ATOM 583 O O . ASN A 1 82 ? 3.498 17.094 13.781 1 92.12 82 ASN A O 1
ATOM 587 N N . LEU A 1 83 ? 2.525 17.406 11.773 1 96.25 83 LEU A N 1
ATOM 588 C CA . LEU A 1 83 ? 3.027 16.141 11.266 1 96.25 83 LEU A CA 1
ATOM 589 C C . LEU A 1 83 ? 4.547 16.156 11.164 1 96.25 83 LEU A C 1
ATOM 591 O O . LEU A 1 83 ? 5.211 15.188 11.547 1 96.25 83 LEU A O 1
ATOM 595 N N . LEU A 1 84 ? 5.098 17.25 10.625 1 96.25 84 LEU A N 1
ATOM 596 C CA . LEU A 1 84 ? 6.551 17.359 10.508 1 96.25 84 LEU A CA 1
ATOM 597 C C . LEU A 1 84 ? 7.211 17.344 11.875 1 96.25 84 LEU A C 1
ATOM 599 O O . LEU A 1 84 ? 8.266 16.734 12.055 1 96.25 84 LEU A O 1
ATOM 603 N N . ARG A 1 85 ? 6.637 17.969 12.867 1 94.5 85 ARG A N 1
ATOM 604 C CA . ARG A 1 85 ? 7.141 17.938 14.242 1 94.5 85 ARG A CA 1
ATOM 605 C C . ARG A 1 85 ? 7.184 16.516 14.781 1 94.5 85 ARG A C 1
ATOM 607 O O . ARG A 1 85 ? 8.125 16.141 15.484 1 94.5 85 ARG A O 1
ATOM 614 N N . ALA A 1 86 ? 6.117 15.781 14.484 1 96.06 86 ALA A N 1
ATOM 615 C CA . ALA A 1 86 ? 6.074 14.391 14.945 1 96.06 86 ALA A CA 1
ATOM 616 C C . ALA A 1 86 ? 7.297 13.617 14.453 1 96.06 86 ALA A C 1
ATOM 618 O O . ALA A 1 86 ? 7.797 12.734 15.156 1 96.06 86 ALA A O 1
ATOM 619 N N . VAL A 1 87 ? 7.789 13.977 13.32 1 96.5 87 VAL A N 1
ATOM 620 C CA . VAL A 1 87 ? 8.906 13.258 12.719 1 96.5 87 VAL A CA 1
ATOM 621 C C . VAL A 1 87 ? 10.227 13.789 13.281 1 96.5 87 VAL A C 1
ATOM 623 O O . VAL A 1 87 ? 11.031 13.031 13.812 1 96.5 87 VAL A O 1
ATOM 626 N N . ILE A 1 88 ? 10.43 15.102 13.25 1 95.62 88 ILE A N 1
ATOM 627 C CA . ILE A 1 88 ? 11.75 15.672 13.508 1 95.62 88 ILE A CA 1
ATOM 628 C C . ILE A 1 88 ? 12.008 15.719 15.008 1 95.62 88 ILE A C 1
ATOM 630 O O . ILE A 1 88 ? 13.156 15.844 15.438 1 95.62 88 ILE A O 1
ATOM 634 N N . LEU A 1 89 ? 10.961 15.578 15.828 1 95.88 89 LEU A N 1
ATOM 635 C CA . LEU A 1 89 ? 11.141 15.57 17.281 1 95.88 89 LEU A CA 1
ATOM 636 C C . LEU A 1 89 ? 11.273 14.148 17.797 1 95.88 89 LEU A C 1
ATOM 638 O O . LEU A 1 89 ? 11.547 13.938 18.984 1 95.88 89 LEU A O 1
ATOM 642 N N . SER A 1 90 ? 11.086 13.203 16.922 1 94.94 90 SER A N 1
ATOM 643 C CA . SER A 1 90 ? 11.242 11.805 17.312 1 94.94 90 SER A CA 1
ATOM 644 C C . SER A 1 90 ? 12.711 11.391 17.297 1 94.94 90 SER A C 1
ATOM 646 O O . SER A 1 90 ? 13.438 11.703 16.344 1 94.94 90 SER A O 1
ATOM 648 N N . GLY A 1 91 ? 13.164 10.703 18.344 1 91.88 91 GLY A N 1
ATOM 649 C CA . GLY A 1 91 ? 14.523 10.188 18.406 1 91.88 91 GLY A CA 1
ATOM 650 C C . GLY A 1 91 ? 14.609 8.703 18.078 1 91.88 91 GLY A C 1
ATOM 651 O O . GLY A 1 91 ? 13.641 7.965 18.281 1 91.88 91 GLY A O 1
ATOM 652 N N . GLY A 1 92 ? 15.734 8.352 17.641 1 91.56 92 GLY A N 1
ATOM 653 C CA . GLY A 1 92 ? 15.977 6.949 17.328 1 91.56 92 GLY A CA 1
ATOM 654 C C . GLY A 1 92 ? 17.359 6.691 16.766 1 91.56 92 GLY A C 1
ATOM 655 O O . GLY A 1 92 ? 18.25 7.531 16.891 1 91.56 92 GLY A O 1
ATOM 656 N N . LYS A 1 93 ? 17.562 5.457 16.281 1 94.06 93 LYS A N 1
ATOM 657 C CA . LYS A 1 93 ? 18.828 5.109 15.633 1 94.06 93 LYS A CA 1
ATOM 658 C C . LYS A 1 93 ? 19.109 6.008 14.43 1 94.06 93 LYS A C 1
ATOM 660 O O . LYS A 1 93 ? 18.203 6.289 13.641 1 94.06 93 LYS A O 1
ATOM 665 N N . ALA A 1 94 ? 20.297 6.469 14.297 1 95.31 94 ALA A N 1
ATOM 666 C CA . ALA A 1 94 ? 20.672 7.367 13.211 1 95.31 94 ALA A CA 1
ATOM 667 C C . ALA A 1 94 ? 20.547 6.684 11.852 1 95.31 94 ALA A C 1
ATOM 669 O O . ALA A 1 94 ? 20.609 5.457 11.758 1 95.31 94 ALA A O 1
ATOM 670 N N . PRO A 1 95 ? 20.297 7.512 10.828 1 96.69 95 PRO A N 1
ATOM 671 C CA . PRO A 1 95 ? 20.328 6.949 9.477 1 96.69 95 PRO A CA 1
ATOM 672 C C . PRO A 1 95 ? 21.703 6.391 9.109 1 96.69 95 PRO A C 1
ATOM 674 O O . PRO A 1 95 ? 22.703 6.711 9.766 1 96.69 95 PRO A O 1
ATOM 677 N N . ILE A 1 96 ? 21.781 5.598 8.148 1 94.88 96 ILE A N 1
ATOM 678 C CA . ILE A 1 96 ? 23 4.91 7.73 1 94.88 96 ILE A CA 1
ATOM 679 C C . ILE A 1 96 ? 23.891 5.867 6.934 1 94.88 96 ILE A C 1
ATOM 681 O O . ILE A 1 96 ? 23.422 6.539 6.016 1 94.88 96 ILE A O 1
ATOM 685 N N . GLY A 1 97 ? 25.125 6.027 7.285 1 94.75 97 GLY A N 1
ATOM 686 C CA . GLY A 1 97 ? 26.062 6.863 6.551 1 94.75 97 GLY A CA 1
ATOM 687 C C . GLY A 1 97 ? 26.438 8.133 7.285 1 94.75 97 GLY A C 1
ATOM 688 O O . GLY A 1 97 ? 26.391 8.18 8.516 1 94.75 97 GLY A O 1
ATOM 689 N N . ASP A 1 98 ? 26.922 9.109 6.547 1 93.69 98 ASP A N 1
ATOM 690 C CA . ASP A 1 98 ? 27.312 10.391 7.113 1 93.69 98 ASP A CA 1
ATOM 691 C C . ASP A 1 98 ? 26.094 11.25 7.465 1 93.69 98 ASP A C 1
ATOM 693 O O . ASP A 1 98 ? 25.406 11.75 6.574 1 93.69 98 ASP A O 1
ATOM 697 N N . ILE A 1 99 ? 25.922 11.477 8.695 1 94.31 99 ILE A N 1
ATOM 698 C CA . ILE A 1 99 ? 24.672 12.062 9.172 1 94.31 99 ILE A CA 1
ATOM 699 C C . ILE A 1 99 ? 24.812 13.578 9.266 1 94.31 99 ILE A C 1
ATOM 701 O O . ILE A 1 99 ? 23.859 14.281 9.617 1 94.31 99 ILE A O 1
ATOM 705 N N . ASN A 1 100 ? 25.922 14.172 8.922 1 91.31 100 ASN A N 1
ATOM 706 C CA . ASN A 1 100 ? 26.188 15.586 9.172 1 91.31 100 ASN A CA 1
ATOM 707 C C . ASN A 1 100 ? 25.188 16.484 8.445 1 91.31 100 ASN A C 1
ATOM 709 O O . ASN A 1 100 ? 24.516 17.297 9.07 1 91.31 100 ASN A O 1
ATOM 713 N N . GLU A 1 101 ? 25.109 16.312 7.156 1 93.06 101 GLU A N 1
ATOM 714 C CA . GLU A 1 101 ? 24.219 17.156 6.383 1 93.06 101 GLU A CA 1
ATOM 715 C C . GLU A 1 101 ? 22.766 16.969 6.812 1 93.06 101 GLU A C 1
ATOM 717 O O . GLU A 1 101 ? 22 17.922 6.906 1 93.06 101 GLU A O 1
ATOM 722 N N . ALA A 1 102 ? 22.359 15.719 7.027 1 95.75 102 ALA A N 1
ATOM 723 C CA . ALA A 1 102 ? 21.016 15.43 7.484 1 95.75 102 ALA A CA 1
ATOM 724 C C . ALA A 1 102 ? 20.734 16.078 8.836 1 95.75 102 ALA A C 1
ATOM 726 O O . ALA A 1 102 ? 19.641 16.562 9.086 1 95.75 102 ALA A O 1
ATOM 727 N N . THR A 1 103 ? 21.703 16.047 9.719 1 94.44 103 THR A N 1
ATOM 728 C CA . THR A 1 103 ? 21.578 16.672 11.023 1 94.44 103 THR A CA 1
ATOM 729 C C . THR A 1 103 ? 21.375 18.188 10.875 1 94.44 103 THR A C 1
ATOM 731 O O . THR A 1 103 ? 20.578 18.781 11.594 1 94.44 103 THR A O 1
ATOM 734 N N . GLY A 1 104 ? 22.125 18.75 9.938 1 91.31 104 GLY A N 1
ATOM 735 C CA . GLY A 1 104 ? 21.922 20.172 9.633 1 91.31 104 GLY A CA 1
ATOM 736 C C . GLY A 1 104 ? 20.516 20.484 9.195 1 91.31 104 GLY A C 1
ATOM 737 O O . GLY A 1 104 ? 19.938 21.5 9.609 1 91.31 104 GLY A O 1
ATOM 738 N N . GLN A 1 105 ? 19.969 19.641 8.375 1 94.31 105 GLN A N 1
ATOM 739 C CA . GLN A 1 105 ? 18.609 19.844 7.895 1 94.31 105 GLN A CA 1
ATOM 740 C C . GLN A 1 105 ? 17.594 19.688 9.023 1 94.31 105 GLN A C 1
ATOM 742 O O . GLN A 1 105 ? 16.609 20.422 9.086 1 94.31 105 GLN A O 1
ATOM 747 N N . ARG A 1 106 ? 17.797 18.703 9.883 1 94.44 106 ARG A N 1
ATOM 748 C CA . ARG A 1 106 ? 16.922 18.516 11.039 1 94.44 106 ARG A CA 1
ATOM 749 C C . ARG A 1 106 ? 16.922 19.766 11.914 1 94.44 106 ARG A C 1
ATOM 751 O O . ARG A 1 106 ? 15.867 20.25 12.336 1 94.44 106 ARG A O 1
ATOM 758 N N . LEU A 1 107 ? 18.078 20.297 12.156 1 89.75 107 LEU A N 1
ATOM 759 C CA . LEU A 1 107 ? 18.234 21.516 12.961 1 89.75 107 LEU A CA 1
ATOM 760 C C . LEU A 1 107 ? 17.531 22.703 12.297 1 89.75 107 LEU A C 1
ATOM 762 O O . LEU A 1 107 ? 16.859 23.484 12.969 1 89.75 107 LEU A O 1
ATOM 766 N N . ARG A 1 108 ? 17.734 22.891 11.016 1 87.12 108 ARG A N 1
ATOM 767 C CA . ARG A 1 108 ? 17.094 23.969 10.266 1 87.12 108 ARG A CA 1
ATOM 768 C C . ARG A 1 108 ? 15.578 23.906 10.43 1 87.12 108 ARG A C 1
ATOM 770 O O . ARG A 1 108 ? 14.945 24.922 10.719 1 87.12 108 ARG A O 1
ATOM 777 N N . LEU A 1 109 ? 15.047 22.734 10.289 1 92.44 109 LEU A N 1
ATOM 778 C CA . LEU A 1 109 ? 13.594 22.594 10.344 1 92.44 109 LEU A CA 1
ATOM 779 C C . LEU A 1 109 ? 13.078 22.797 11.758 1 92.44 109 LEU A C 1
ATOM 781 O O . LEU A 1 109 ? 11.977 23.312 11.961 1 92.44 109 LEU A O 1
ATOM 785 N N . LEU A 1 110 ? 13.82 22.359 12.781 1 90 110 LEU A N 1
ATOM 786 C CA . LEU A 1 110 ? 13.453 22.641 14.164 1 90 110 LEU A CA 1
ATOM 787 C C . LEU A 1 110 ? 13.32 24.156 14.375 1 90 110 LEU A C 1
ATOM 789 O O . LEU A 1 110 ? 12.344 24.609 14.977 1 90 110 LEU A O 1
ATOM 793 N N . ARG A 1 111 ? 14.203 24.859 13.828 1 82.31 111 ARG A N 1
ATOM 794 C CA . ARG A 1 111 ? 14.188 26.312 13.984 1 82.31 111 ARG A CA 1
ATOM 795 C C . ARG A 1 111 ? 13.039 26.938 13.188 1 82.31 111 ARG A C 1
ATOM 797 O O . ARG A 1 111 ? 12.344 27.828 13.68 1 82.31 111 ARG A O 1
ATOM 804 N N . GLU A 1 112 ? 12.906 26.484 11.984 1 82.25 112 GLU A N 1
ATOM 805 C CA . GLU A 1 112 ? 11.859 27.016 11.117 1 82.25 112 GLU A CA 1
ATOM 806 C C . GLU A 1 112 ? 10.477 26.766 11.695 1 82.25 112 GLU A C 1
ATOM 808 O O . GLU A 1 112 ? 9.547 27.547 11.477 1 82.25 112 GLU A O 1
ATOM 813 N N . LEU A 1 113 ? 10.328 25.734 12.508 1 86 113 LEU A N 1
ATOM 814 C CA . LEU A 1 113 ? 9.039 25.391 13.086 1 86 113 LEU A CA 1
ATOM 815 C C . LEU A 1 113 ? 8.875 26.016 14.469 1 86 113 LEU A C 1
ATOM 817 O O . LEU A 1 113 ? 7.887 25.75 15.164 1 86 113 LEU A O 1
ATOM 821 N N . GLY A 1 114 ? 9.867 26.75 14.867 1 78.69 114 GLY A N 1
ATOM 822 C CA . GLY A 1 114 ? 9.797 27.453 16.141 1 78.69 114 GLY A CA 1
ATOM 823 C C . GLY A 1 114 ? 10.203 26.594 17.328 1 78.69 114 GLY A C 1
ATOM 824 O O . GLY A 1 114 ? 9.977 26.969 18.469 1 78.69 114 GLY A O 1
ATOM 825 N N . GLU A 1 115 ? 10.766 25.453 17.016 1 84.44 115 GLU A N 1
ATOM 826 C CA . GLU A 1 115 ? 11.234 24.562 18.062 1 84.44 115 GLU A CA 1
ATOM 827 C C . GLU A 1 115 ? 12.648 24.938 18.516 1 84.44 115 GLU A C 1
ATOM 829 O O . GLU A 1 115 ? 13.539 24.078 18.531 1 84.44 115 GLU A O 1
ATOM 834 N N . ASN A 1 116 ? 12.852 26.141 18.938 1 77.38 116 ASN A N 1
ATOM 835 C CA . ASN A 1 116 ? 14.172 26.703 19.219 1 77.38 116 ASN A CA 1
ATOM 836 C C . ASN A 1 116 ? 14.812 26.047 20.438 1 77.38 116 ASN A C 1
ATOM 838 O O . ASN A 1 116 ? 16.016 25.797 20.469 1 77.38 116 ASN A O 1
ATOM 842 N N . ALA A 1 117 ? 14 25.828 21.469 1 78.75 117 ALA A N 1
ATOM 843 C CA . ALA A 1 117 ? 14.539 25.188 22.672 1 78.75 117 ALA A CA 1
ATOM 844 C C . ALA A 1 117 ? 15.141 23.828 22.359 1 78.75 117 ALA A C 1
ATOM 846 O O . ALA A 1 117 ? 16.203 23.469 22.859 1 78.75 117 ALA A O 1
ATOM 847 N N . HIS A 1 118 ? 14.469 23.109 21.531 1 88.88 118 HIS A N 1
ATOM 848 C CA . HIS A 1 118 ? 14.945 21.781 21.156 1 88.88 118 HIS A CA 1
ATOM 849 C C . HIS A 1 118 ? 16.188 21.875 20.266 1 88.88 118 HIS A C 1
ATOM 851 O O . HIS A 1 118 ? 17.109 21.078 20.406 1 88.88 118 HIS A O 1
ATOM 857 N N . ALA A 1 119 ? 16.203 22.812 19.297 1 86.06 119 ALA A N 1
ATOM 858 C CA . ALA A 1 119 ? 17.375 23.031 18.438 1 86.06 119 ALA A CA 1
ATOM 859 C C . ALA A 1 119 ? 18.594 23.375 19.281 1 86.06 119 ALA A C 1
ATOM 861 O O . ALA A 1 119 ? 19.672 22.828 19.062 1 86.06 119 ALA A O 1
ATOM 862 N N . ASN A 1 120 ? 18.375 24.188 20.234 1 77.88 120 ASN A N 1
ATOM 863 C CA . ASN A 1 120 ? 19.469 24.609 21.094 1 77.88 120 ASN A CA 1
ATOM 864 C C . ASN A 1 120 ? 19.969 23.453 21.969 1 77.88 120 ASN A C 1
ATOM 866 O O . ASN A 1 120 ? 21.156 23.328 22.234 1 77.88 120 ASN A O 1
ATOM 870 N N . ASN A 1 121 ? 19.047 22.75 22.453 1 84 121 ASN A N 1
ATOM 871 C CA . ASN A 1 121 ? 19.406 21.578 23.234 1 84 121 ASN A CA 1
ATOM 872 C C . ASN A 1 121 ? 20.312 20.641 22.453 1 84 121 ASN A C 1
ATOM 874 O O . ASN A 1 121 ? 21.328 20.172 22.969 1 84 121 ASN A O 1
ATOM 878 N N . LEU A 1 122 ? 20.016 20.406 21.188 1 86.75 122 LEU A N 1
ATOM 879 C CA . LEU A 1 122 ? 20.828 19.531 20.328 1 86.75 122 LEU A CA 1
ATOM 880 C C . LEU A 1 122 ? 22.219 20.125 20.125 1 86.75 122 LEU A C 1
ATOM 882 O O . LEU A 1 122 ? 23.203 19.391 20.172 1 86.75 122 LEU A O 1
ATOM 886 N N . LEU A 1 123 ? 22.25 21.375 19.906 1 82.31 123 LEU A N 1
ATOM 887 C CA . LEU A 1 123 ? 23.516 22.047 19.625 1 82.31 123 LEU A CA 1
ATOM 888 C C . LEU A 1 123 ? 24.422 22.047 20.859 1 82.31 123 LEU A C 1
ATOM 890 O O . LEU A 1 123 ? 25.641 21.938 20.734 1 82.31 123 LEU A O 1
ATOM 894 N N . GLN A 1 124 ? 23.797 22.234 21.938 1 77.75 124 GLN A N 1
ATOM 895 C CA . GLN A 1 124 ? 24.562 22.25 23.172 1 77.75 124 GLN A CA 1
ATOM 896 C C . GLN A 1 124 ? 25.109 20.859 23.5 1 77.75 124 GLN A C 1
ATOM 898 O O . GLN A 1 124 ? 26.25 20.719 23.984 1 77.75 124 GLN A O 1
ATOM 903 N N . ARG A 1 125 ? 24.344 19.906 23.266 1 83.62 125 ARG A N 1
ATOM 904 C CA . ARG A 1 125 ? 24.734 18.531 23.594 1 83.62 125 ARG A CA 1
ATOM 905 C C . ARG A 1 125 ? 25.75 18.016 22.594 1 83.62 125 ARG A C 1
ATOM 907 O O . ARG A 1 125 ? 26.625 17.219 22.969 1 83.62 125 ARG A O 1
ATOM 914 N N . PHE A 1 126 ? 25.5 18.406 21.375 1 84.62 126 PHE A N 1
ATOM 915 C CA . PHE A 1 126 ? 26.359 17.875 20.328 1 84.62 126 PHE A CA 1
ATOM 916 C C . PHE A 1 126 ? 26.938 19.016 19.484 1 84.62 126 PHE A C 1
ATOM 918 O O . PHE A 1 126 ? 26.641 19.141 18.297 1 84.62 126 PHE A O 1
ATOM 925 N N . PRO A 1 127 ? 27.797 19.703 20.125 1 74.31 127 PRO A N 1
ATOM 926 C CA . PRO A 1 127 ? 28.391 20.781 19.344 1 74.31 127 PRO A CA 1
ATOM 927 C C . PRO A 1 127 ? 29.297 20.281 18.219 1 74.31 127 PRO A C 1
ATOM 929 O O . PRO A 1 127 ? 30.094 19.359 18.422 1 74.31 127 PRO A O 1
ATOM 932 N N . SER A 1 128 ? 28.891 20.547 16.969 1 74.44 128 SER A N 1
ATOM 933 C CA . SER A 1 128 ? 29.719 20.125 15.852 1 74.44 128 SER A CA 1
ATOM 934 C C . SER A 1 128 ? 29.703 21.188 14.742 1 74.44 128 SER A C 1
ATOM 936 O O . SER A 1 128 ? 28.656 21.766 14.43 1 74.44 128 SER A O 1
ATOM 938 N N . GLU A 1 129 ? 30.812 21.453 14.234 1 66.69 129 GLU A N 1
ATOM 939 C CA . GLU A 1 129 ? 30.938 22.391 13.117 1 66.69 129 GLU A CA 1
ATOM 940 C C . GLU A 1 129 ? 30.406 21.781 11.828 1 66.69 129 GLU A C 1
ATOM 942 O O . GLU A 1 129 ? 30.078 22.5 10.875 1 66.69 129 GLU A O 1
ATOM 947 N N . ALA A 1 130 ? 30.328 20.484 11.844 1 66.88 130 ALA A N 1
ATOM 948 C CA . ALA A 1 130 ? 29.969 19.781 10.617 1 66.88 130 ALA A CA 1
ATOM 949 C C . ALA A 1 130 ? 28.516 20.047 10.242 1 66.88 130 ALA A C 1
ATOM 951 O O . ALA A 1 130 ? 28.156 20 9.062 1 66.88 130 ALA A O 1
ATOM 952 N N . TRP A 1 131 ? 27.719 20.297 11.141 1 64.81 131 TRP A N 1
ATOM 953 C CA . TRP A 1 131 ? 26.297 20.438 10.781 1 64.81 131 TRP A CA 1
ATOM 954 C C . TRP A 1 131 ? 25.688 21.672 11.438 1 64.81 131 TRP A C 1
ATOM 956 O O . TRP A 1 131 ? 24.516 21.984 11.211 1 64.81 131 TRP A O 1
ATOM 966 N N . SER A 1 132 ? 26.359 22.188 12.344 1 64 132 SER A N 1
ATOM 967 C CA . SER A 1 132 ? 25.688 23.281 13.047 1 64 132 SER A CA 1
ATOM 968 C C . SER A 1 132 ? 26.484 24.578 12.922 1 64 132 SER A C 1
ATOM 970 O O . SER A 1 132 ? 27.719 24.562 12.859 1 64 132 SER A O 1
ATOM 972 N N . GLU A 1 133 ? 25.703 25.547 12.414 1 61.53 133 GLU A N 1
ATOM 973 C CA . GLU A 1 133 ? 26.25 26.875 12.688 1 61.53 133 GLU A CA 1
ATOM 974 C C . GLU A 1 133 ? 26.469 27.078 14.18 1 61.53 133 GLU A C 1
ATOM 976 O O . GLU A 1 133 ? 25.875 26.391 15.008 1 61.53 133 GLU A O 1
ATOM 981 N N . ASP A 1 134 ? 27.406 27.812 14.516 1 62.84 134 ASP A N 1
ATOM 982 C CA . ASP A 1 134 ? 27.719 28.203 15.891 1 62.84 134 ASP A CA 1
ATOM 983 C C . ASP A 1 134 ? 26.438 28.406 16.703 1 62.84 134 ASP A C 1
ATOM 985 O O . ASP A 1 134 ? 25.641 29.297 16.391 1 62.84 134 ASP A O 1
ATOM 989 N N . PRO A 1 135 ? 26.109 27.344 17.594 1 70.94 135 PRO A N 1
ATOM 990 C CA . PRO A 1 135 ? 24.906 27.516 18.406 1 70.94 135 PRO A CA 1
ATOM 991 C C . PRO A 1 135 ? 24.812 28.891 19.047 1 70.94 135 PRO A C 1
ATOM 993 O O . PRO A 1 135 ? 23.703 29.391 19.312 1 70.94 135 PRO A O 1
ATOM 996 N N . HIS A 1 136 ? 25.922 29.438 19.219 1 75.69 136 HIS A N 1
ATOM 997 C CA . HIS A 1 136 ? 25.953 30.75 19.875 1 75.69 136 HIS A CA 1
ATOM 998 C C . HIS A 1 136 ? 25.375 31.828 18.969 1 75.69 136 HIS A C 1
ATOM 1000 O O . HIS A 1 136 ? 24.844 32.844 19.438 1 75.69 136 HIS A O 1
ATOM 1006 N N . LYS A 1 137 ? 25.484 31.547 17.688 1 79.5 137 LYS A N 1
ATOM 1007 C CA . LYS A 1 137 ? 24.906 32.5 16.734 1 79.5 137 LYS A CA 1
ATOM 1008 C C . LYS A 1 137 ? 23.391 32.531 16.859 1 79.5 137 LYS A C 1
ATOM 1010 O O . LYS A 1 137 ? 22.797 33.625 16.875 1 79.5 137 LYS A O 1
ATOM 1015 N N . TYR A 1 138 ? 22.875 31.453 17.047 1 78.25 138 TYR A N 1
ATOM 1016 C CA . TYR A 1 138 ? 21.422 31.375 17.172 1 78.25 138 TYR A CA 1
ATOM 1017 C C . TYR A 1 138 ? 20.953 31.938 18.516 1 78.25 138 TYR A C 1
ATOM 1019 O O . TYR A 1 138 ? 19.953 32.625 18.578 1 78.25 138 TYR A O 1
ATOM 1027 N N . GLU A 1 139 ? 21.672 31.562 19.484 1 80.25 139 GLU A N 1
ATOM 1028 C CA . GLU A 1 139 ? 21.328 32.062 20.812 1 80.25 139 GLU A CA 1
ATOM 1029 C C . GLU A 1 139 ? 21.375 33.594 20.844 1 80.25 139 GLU A C 1
ATOM 1031 O O . GLU A 1 139 ? 20.484 34.219 21.422 1 80.25 139 GLU A O 1
ATOM 1036 N N . ALA A 1 140 ? 22.391 34.031 20.297 1 86.31 140 ALA A N 1
ATOM 1037 C CA . ALA A 1 140 ? 22.531 35.5 20.25 1 86.31 140 ALA A CA 1
ATOM 1038 C C . ALA A 1 140 ? 21.375 36.125 19.484 1 86.31 140 ALA A C 1
ATOM 1040 O O . ALA A 1 140 ? 20.844 37.156 19.891 1 86.31 140 ALA A O 1
ATOM 1041 N N . ASP A 1 141 ? 21.031 35.531 18.422 1 87.44 141 ASP A N 1
ATOM 1042 C CA . ASP A 1 141 ? 19.953 36.062 17.609 1 87.44 141 ASP A CA 1
ATOM 1043 C C . ASP A 1 141 ? 18.625 36 18.359 1 87.44 141 ASP A C 1
ATOM 1045 O O . ASP A 1 141 ? 17.812 36.938 18.266 1 87.44 141 ASP A O 1
ATOM 1049 N N . LEU A 1 142 ? 18.422 35 19.078 1 85.12 142 LEU A N 1
ATOM 1050 C CA . LEU A 1 142 ? 17.203 34.875 19.859 1 85.12 142 LEU A CA 1
ATOM 1051 C C . LEU A 1 142 ? 17.172 35.906 20.984 1 85.12 142 LEU A C 1
ATOM 1053 O O . LEU A 1 142 ? 16.109 36.469 21.281 1 85.12 142 LEU A O 1
ATOM 1057 N N . ASP A 1 143 ? 18.297 36.062 21.547 1 89.31 143 ASP A N 1
ATOM 1058 C CA . ASP A 1 143 ? 18.406 37.094 22.578 1 89.31 143 ASP A CA 1
ATOM 1059 C C . ASP A 1 143 ? 18.062 38.469 22.031 1 89.31 143 ASP A C 1
ATOM 1061 O O . ASP A 1 143 ? 17.344 39.25 22.672 1 89.31 143 ASP A O 1
ATOM 1065 N N . LEU A 1 144 ? 18.5 38.75 20.844 1 92.12 144 LEU A N 1
ATOM 1066 C CA . LEU A 1 144 ? 18.172 40.031 20.203 1 92.12 144 LEU A CA 1
ATOM 1067 C C . LEU A 1 144 ? 16.688 40.125 19.906 1 92.12 144 LEU A C 1
ATOM 1069 O O . LEU A 1 144 ? 16.078 41.188 20.078 1 92.12 144 LEU A O 1
ATOM 1073 N N . ALA A 1 145 ? 16.141 39.062 19.5 1 90.69 145 ALA A N 1
ATOM 1074 C CA . ALA A 1 145 ? 14.727 39.031 19.156 1 90.69 145 ALA A CA 1
ATOM 1075 C C . ALA A 1 145 ? 13.852 39.281 20.375 1 90.69 145 ALA A C 1
ATOM 1077 O O . ALA A 1 145 ? 12.789 39.906 20.266 1 90.69 145 ALA A O 1
ATOM 1078 N N . THR A 1 146 ? 14.32 38.844 21.484 1 90.81 146 THR A N 1
ATOM 1079 C CA . THR A 1 146 ? 13.547 38.969 22.719 1 90.81 146 THR A CA 1
ATOM 1080 C C . THR A 1 146 ? 13.836 40.312 23.406 1 90.81 146 THR A C 1
ATOM 1082 O O . THR A 1 146 ? 13.156 40.688 24.359 1 90.81 146 THR A O 1
ATOM 1085 N N . GLY A 1 147 ? 14.812 40.969 23 1 90.31 147 GLY A N 1
ATOM 1086 C CA . GLY A 1 147 ? 15.156 42.281 23.578 1 90.31 147 GLY A CA 1
ATOM 1087 C C . GLY A 1 147 ? 16.281 42.188 24.594 1 90.31 147 GLY A C 1
ATOM 1088 O O . GLY A 1 147 ? 16.625 43.188 25.219 1 90.31 147 GLY A O 1
ATOM 1089 N N . ASP A 1 148 ? 16.781 41 24.719 1 91.44 148 ASP A N 1
ATOM 1090 C CA . ASP A 1 148 ? 17.938 40.875 25.609 1 91.44 148 ASP A CA 1
ATOM 1091 C C . ASP A 1 148 ? 19.234 41.188 24.875 1 91.44 148 ASP A C 1
ATOM 1093 O O . ASP A 1 148 ? 20.094 40.344 24.703 1 91.44 148 ASP A O 1
ATOM 1097 N N . ASN A 1 149 ? 19.375 42.438 24.641 1 91.19 149 ASN A N 1
ATOM 1098 C CA . ASN A 1 149 ? 20.516 42.906 23.859 1 91.19 149 ASN A CA 1
ATOM 1099 C C . ASN A 1 149 ? 21.828 42.719 24.625 1 91.19 149 ASN A C 1
ATOM 1101 O O . ASN A 1 149 ? 22.875 42.469 24.016 1 91.19 149 ASN A O 1
ATOM 1105 N N . GLN A 1 150 ? 21.719 42.875 25.906 1 90.81 150 GLN A N 1
ATOM 1106 C CA . GLN A 1 150 ? 22.938 42.75 26.719 1 90.81 150 GLN A CA 1
ATOM 1107 C C . GLN A 1 150 ? 23.531 41.375 26.609 1 90.81 150 GLN A C 1
ATOM 1109 O O . GLN A 1 150 ? 24.75 41.219 26.422 1 90.81 150 GLN A O 1
ATOM 1114 N N . ARG A 1 151 ? 22.766 40.406 26.766 1 89.94 151 ARG A N 1
ATOM 1115 C CA . ARG A 1 151 ? 23.25 39.031 26.688 1 89.94 151 ARG A CA 1
ATOM 1116 C C . ARG A 1 151 ? 23.766 38.719 25.281 1 89.94 151 ARG A C 1
ATOM 1118 O O . ARG A 1 151 ? 24.797 38.062 25.141 1 89.94 151 ARG A O 1
ATOM 1125 N N . ALA A 1 152 ? 23.031 39.125 24.234 1 91.12 152 ALA A N 1
ATOM 1126 C CA . ALA A 1 152 ? 23.469 38.875 22.859 1 91.12 152 ALA A CA 1
ATOM 1127 C C . ALA A 1 152 ? 24.828 39.531 22.594 1 91.12 152 ALA A C 1
ATOM 1129 O O . ALA A 1 152 ? 25.703 38.906 21.984 1 91.12 152 ALA A O 1
ATOM 1130 N N . CYS A 1 153 ? 25.016 40.688 23.094 1 90.69 153 CYS A N 1
ATOM 1131 C CA . CYS A 1 153 ? 26.234 41.469 22.797 1 90.69 153 CYS A CA 1
ATOM 1132 C C . CYS A 1 153 ? 27.406 40.938 23.641 1 90.69 153 CYS A C 1
ATOM 1134 O O . CYS A 1 153 ? 28.562 41.062 23.219 1 90.69 153 CYS A O 1
ATOM 1136 N N . ALA A 1 154 ? 27.125 40.406 24.812 1 88.38 154 ALA A N 1
ATOM 1137 C CA . ALA A 1 154 ? 28.188 39.812 25.625 1 88.38 154 ALA A CA 1
ATOM 1138 C C . ALA A 1 154 ? 28.812 38.594 24.906 1 88.38 154 ALA A C 1
ATOM 1140 O O . ALA A 1 154 ? 30 38.344 25.062 1 88.38 154 ALA A O 1
ATOM 1141 N N . ALA A 1 155 ? 28.016 38 24.125 1 85.44 155 ALA A N 1
ATOM 1142 C CA . ALA A 1 155 ? 28.5 36.844 23.391 1 85.44 155 ALA A CA 1
ATOM 1143 C C . ALA A 1 155 ? 29.5 37.219 22.312 1 85.44 155 ALA A C 1
ATOM 1145 O O . ALA A 1 155 ? 30.328 36.406 21.906 1 85.44 155 ALA A O 1
ATOM 1146 N N . VAL A 1 156 ? 29.375 38.438 21.797 1 84.88 156 VAL A N 1
ATOM 1147 C CA . VAL A 1 156 ? 30.266 38.906 20.734 1 84.88 156 VAL A CA 1
ATOM 1148 C C . VAL A 1 156 ? 31.703 39 21.266 1 84.88 156 VAL A C 1
ATOM 1150 O O . VAL A 1 156 ? 32.656 38.75 20.531 1 84.88 156 VAL A O 1
ATOM 1153 N N . GLU A 1 157 ? 31.75 39.281 22.516 1 76.44 157 GLU A N 1
ATOM 1154 C CA . GLU A 1 157 ? 33.062 39.469 23.125 1 76.44 157 GLU A CA 1
ATOM 1155 C C . GLU A 1 157 ? 33.875 38.156 23.109 1 76.44 157 GLU A C 1
ATOM 1157 O O . GLU A 1 157 ? 35.094 38.188 23 1 76.44 157 GLU A O 1
ATOM 1162 N N . LEU A 1 158 ? 33.188 37.062 23.125 1 71.12 158 LEU A N 1
ATOM 1163 C CA . LEU A 1 158 ? 33.844 35.75 23.203 1 71.12 158 LEU A CA 1
ATOM 1164 C C . LEU A 1 158 ? 33.969 35.094 21.828 1 71.12 158 LEU A C 1
ATOM 1166 O O . LEU A 1 158 ? 34.594 34.062 21.672 1 71.12 158 LEU A O 1
ATOM 1170 N N . ALA A 1 159 ? 33.469 35.781 20.812 1 72.75 159 ALA A N 1
ATOM 1171 C CA . ALA A 1 159 ? 33.312 35.094 19.516 1 72.75 159 ALA A CA 1
ATOM 1172 C C . ALA A 1 159 ? 34.5 35.375 18.609 1 72.75 159 ALA A C 1
ATOM 1174 O O . ALA A 1 159 ? 35.156 36.406 18.734 1 72.75 159 ALA A O 1
ATOM 1175 N N . PRO A 1 160 ? 34.719 34.312 17.812 1 70 160 PRO A N 1
ATOM 1176 C CA . PRO A 1 160 ? 35.844 34.5 16.875 1 70 160 PRO A CA 1
ATOM 1177 C C . PRO A 1 160 ? 35.594 35.688 15.93 1 70 160 PRO A C 1
ATOM 1179 O O . PRO A 1 160 ? 34.5 35.812 15.367 1 70 160 PRO A O 1
ATOM 1182 N N . SER A 1 161 ? 36.562 36.562 15.719 1 64.94 161 SER A N 1
ATOM 1183 C CA . SER A 1 161 ? 36.469 37.844 15.016 1 64.94 161 SER A CA 1
ATOM 1184 C C . SER A 1 161 ? 36.344 37.625 13.508 1 64.94 161 SER A C 1
ATOM 1186 O O . SER A 1 161 ? 35.875 38.5 12.797 1 64.94 161 SER A O 1
ATOM 1188 N N . GLU A 1 162 ? 36.594 36.469 13.031 1 69.94 162 GLU A N 1
ATOM 1189 C CA . GLU A 1 162 ? 36.688 36.312 11.578 1 69.94 162 GLU A CA 1
ATOM 1190 C C . GLU A 1 162 ? 35.344 35.844 11.008 1 69.94 162 GLU A C 1
ATOM 1192 O O . GLU A 1 162 ? 35.125 35.844 9.797 1 69.94 162 GLU A O 1
ATOM 1197 N N . ASP A 1 163 ? 34.406 35.625 11.766 1 76.44 163 ASP A N 1
ATOM 1198 C CA . ASP A 1 163 ? 33.125 35.125 11.273 1 76.44 163 ASP A CA 1
ATOM 1199 C C . ASP A 1 163 ? 32.188 36.281 10.93 1 76.44 163 ASP A C 1
ATOM 1201 O O . ASP A 1 163 ? 31.969 37.188 11.75 1 76.44 163 ASP A O 1
ATOM 1205 N N . PRO A 1 164 ? 31.766 36.312 9.695 1 79.19 164 PRO A N 1
ATOM 1206 C CA . PRO A 1 164 ? 30.953 37.438 9.25 1 79.19 164 PRO A CA 1
ATOM 1207 C C . PRO A 1 164 ? 29.75 37.688 10.156 1 79.19 164 PRO A C 1
ATOM 1209 O O . PRO A 1 164 ? 29.359 38.844 10.367 1 79.19 164 PRO A O 1
ATOM 1212 N N . TYR A 1 165 ? 29.172 36.688 10.703 1 82.44 165 TYR A N 1
ATOM 1213 C CA . TYR A 1 165 ? 28.016 36.875 11.562 1 82.44 165 TYR A CA 1
ATOM 1214 C C . TYR A 1 165 ? 28.375 37.688 12.805 1 82.44 165 TYR A C 1
ATOM 1216 O O . TYR A 1 165 ? 27.672 38.594 13.188 1 82.44 165 TYR A O 1
ATOM 1224 N N . TRP A 1 166 ? 29.438 37.312 13.422 1 85.94 166 TRP A N 1
ATOM 1225 C CA . TRP A 1 166 ? 29.812 37.938 14.672 1 85.94 166 TRP A CA 1
ATOM 1226 C C . TRP A 1 166 ? 30.234 39.406 14.43 1 85.94 166 TRP A C 1
ATOM 1228 O O . TRP A 1 166 ? 30.016 40.25 15.281 1 85.94 166 TRP A O 1
ATOM 1238 N N . GLN A 1 167 ? 30.797 39.594 13.234 1 84.62 167 GLN A N 1
ATOM 1239 C CA . GLN A 1 167 ? 31.109 41 12.891 1 84.62 167 GLN A CA 1
ATOM 1240 C C . GLN A 1 167 ? 29.844 41.812 12.727 1 84.62 167 GLN A C 1
ATOM 1242 O O . GLN A 1 167 ? 29.781 42.969 13.156 1 84.62 167 GLN A O 1
ATOM 1247 N N . THR A 1 168 ? 28.922 41.25 12.094 1 89.19 168 THR A N 1
ATOM 1248 C CA . THR A 1 168 ? 27.641 41.906 11.938 1 89.19 168 THR A CA 1
ATOM 1249 C C . THR A 1 168 ? 26.984 42.156 13.297 1 89.19 168 THR A C 1
ATOM 1251 O O . THR A 1 168 ? 26.406 43.219 13.523 1 89.19 168 THR A O 1
ATOM 1254 N N . LEU A 1 169 ? 27.094 41.188 14.172 1 91.06 169 LEU A N 1
ATOM 1255 C CA . LEU A 1 169 ? 26.516 41.344 15.5 1 91.06 169 LEU A CA 1
ATOM 1256 C C . LEU A 1 169 ? 27.25 42.438 16.297 1 91.06 169 LEU A C 1
ATOM 1258 O O . LEU A 1 169 ? 26.625 43.156 17.062 1 91.06 169 LEU A O 1
ATOM 1262 N N . ARG A 1 170 ? 28.516 42.469 16.125 1 90.88 170 ARG A N 1
ATOM 1263 C CA . ARG A 1 170 ? 29.297 43.531 16.781 1 90.88 170 ARG A CA 1
ATOM 1264 C C . ARG A 1 170 ? 28.828 44.906 16.344 1 90.88 170 ARG A C 1
ATOM 1266 O O . ARG A 1 170 ? 28.641 45.781 17.188 1 90.88 170 ARG A O 1
ATOM 1273 N N . ALA A 1 171 ? 28.672 45.062 15.031 1 90.69 171 ALA A N 1
ATOM 1274 C CA . ALA A 1 171 ? 28.156 46.312 14.516 1 90.69 171 ALA A CA 1
ATOM 1275 C C . ALA A 1 171 ? 26.781 46.625 15.102 1 90.69 171 ALA A C 1
ATOM 1277 O O . ALA A 1 171 ? 26.5 47.781 15.484 1 90.69 171 ALA A O 1
ATOM 1278 N N . THR A 1 172 ? 25.953 45.625 15.172 1 93.25 172 THR A N 1
ATOM 1279 C CA . THR A 1 172 ? 24.625 45.781 15.75 1 93.25 172 THR A CA 1
ATOM 1280 C C . THR A 1 172 ? 24.703 46.188 17.203 1 93.25 172 THR A C 1
ATOM 1282 O O . THR A 1 172 ? 23.969 47.094 17.641 1 93.25 172 THR A O 1
ATOM 1285 N N . CYS A 1 173 ? 25.609 45.594 17.922 1 93.56 173 CYS A N 1
ATOM 1286 C CA . CYS A 1 173 ? 25.75 45.875 19.344 1 93.56 173 CYS A CA 1
ATOM 1287 C C . CYS A 1 173 ? 26.234 47.281 19.562 1 93.56 173 CYS A C 1
ATOM 1289 O O . CYS A 1 173 ? 25.719 48 20.453 1 93.56 173 CYS A O 1
ATOM 1291 N N . PHE A 1 174 ? 27.094 47.781 18.75 1 92.38 174 PHE A N 1
ATOM 1292 C CA . PHE A 1 174 ? 27.562 49.156 18.859 1 92.38 174 PHE A CA 1
ATOM 1293 C C . PHE A 1 174 ? 26.453 50.156 18.5 1 92.38 174 PHE A C 1
ATOM 1295 O O . PHE A 1 174 ? 26.297 51.188 19.141 1 92.38 174 PHE A O 1
ATOM 1302 N N . ALA A 1 175 ? 25.766 49.781 17.516 1 91.75 175 ALA A N 1
ATOM 1303 C CA . ALA A 1 175 ? 24.641 50.656 17.109 1 91.75 175 ALA A CA 1
ATOM 1304 C C . ALA A 1 175 ? 23.609 50.75 18.25 1 91.75 175 ALA A C 1
ATOM 1306 O O . ALA A 1 175 ? 23.141 51.844 18.562 1 91.75 175 ALA A O 1
ATOM 1307 N N . LEU A 1 176 ? 23.281 49.656 18.859 1 91.5 176 LEU A N 1
ATOM 1308 C CA . LEU A 1 176 ? 22.297 49.625 19.938 1 91.5 176 LEU A CA 1
ATOM 1309 C C . LEU A 1 176 ? 22.797 50.375 21.156 1 91.5 176 LEU A C 1
ATOM 1311 O O . LEU A 1 176 ? 22 50.969 21.891 1 91.5 176 LEU A O 1
ATOM 1315 N N . ALA A 1 177 ? 24.125 50.406 21.297 1 88.88 177 ALA A N 1
ATOM 1316 C CA . ALA A 1 177 ? 24.75 51.125 22.406 1 88.88 177 ALA A CA 1
ATOM 1317 C C . ALA A 1 177 ? 24.859 52.625 22.094 1 88.88 177 ALA A C 1
ATOM 1319 O O . ALA A 1 177 ? 25.234 53.406 22.953 1 88.88 177 ALA A O 1
ATOM 1320 N N . GLY A 1 178 ? 24.578 53 20.859 1 86.5 178 GLY A N 1
ATOM 1321 C CA . GLY A 1 178 ? 24.594 54.406 20.469 1 86.5 178 GLY A CA 1
ATOM 1322 C C . GLY A 1 178 ? 25.969 54.875 20.016 1 86.5 178 GLY A C 1
ATOM 1323 O O . GLY A 1 178 ? 26.203 56.062 19.922 1 86.5 178 GLY A O 1
ATOM 1324 N N . ASN A 1 179 ? 26.859 53.938 19.859 1 90 179 ASN A N 1
ATOM 1325 C CA . ASN A 1 179 ? 28.203 54.281 19.375 1 90 179 ASN A CA 1
ATOM 1326 C C . ASN A 1 179 ? 28.281 54.219 17.859 1 90 179 ASN A C 1
ATOM 1328 O O . ASN A 1 179 ? 28.734 53.219 17.297 1 90 179 ASN A O 1
ATOM 1332 N N . ALA A 1 180 ? 27.938 55.281 17.234 1 87.12 180 ALA A N 1
ATOM 1333 C CA . ALA A 1 180 ? 27.781 55.344 15.773 1 87.12 180 ALA A CA 1
ATOM 1334 C C . ALA A 1 180 ? 29.125 55.062 15.078 1 87.12 180 ALA A C 1
ATOM 1336 O O . ALA A 1 180 ? 29.172 54.344 14.078 1 87.12 180 ALA A O 1
ATOM 1337 N N . ALA A 1 181 ? 30.141 55.719 15.594 1 87.94 181 ALA A N 1
ATOM 1338 C CA . ALA A 1 181 ? 31.453 55.562 14.969 1 87.94 181 ALA A CA 1
ATOM 1339 C C . ALA A 1 181 ? 31.922 54.125 15.008 1 87.94 181 ALA A C 1
ATOM 1341 O O . ALA A 1 181 ? 32.375 53.562 13.992 1 87.94 181 ALA A O 1
ATOM 1342 N N . ALA A 1 182 ? 31.781 53.531 16.156 1 91.06 182 ALA A N 1
ATOM 1343 C CA . ALA A 1 182 ? 32.188 52.156 16.312 1 91.06 182 ALA A CA 1
ATOM 1344 C C . ALA A 1 182 ? 31.312 51.219 15.477 1 91.06 182 ALA A C 1
ATOM 1346 O O . ALA A 1 182 ? 31.781 50.219 14.914 1 91.06 182 ALA A O 1
ATOM 1347 N N . ALA A 1 183 ? 30.047 51.469 15.422 1 92.06 183 ALA A N 1
ATOM 1348 C CA . ALA A 1 183 ? 29.109 50.688 14.641 1 92.06 183 ALA A CA 1
ATOM 1349 C C . ALA A 1 183 ? 29.469 50.688 13.156 1 92.06 183 ALA A C 1
ATOM 1351 O O . ALA A 1 183 ? 29.438 49.656 12.492 1 92.06 183 ALA A O 1
ATOM 1352 N N . ASN A 1 184 ? 29.812 51.875 12.664 1 87.94 184 ASN A N 1
ATOM 1353 C CA . ASN A 1 184 ? 30.172 52.031 11.258 1 87.94 184 ASN A CA 1
ATOM 1354 C C . ASN A 1 184 ? 31.469 51.312 10.93 1 87.94 184 ASN A C 1
ATOM 1356 O O . ASN A 1 184 ? 31.594 50.688 9.867 1 87.94 184 ASN A O 1
ATOM 1360 N N . LEU A 1 185 ? 32.344 51.5 11.836 1 87.5 185 LEU A N 1
ATOM 1361 C CA . LEU A 1 185 ? 33.625 50.781 11.633 1 87.5 185 LEU A CA 1
ATOM 1362 C C . LEU A 1 185 ? 33.406 49.281 11.609 1 87.5 185 LEU A C 1
ATOM 1364 O O . LEU A 1 185 ? 33.938 48.594 10.742 1 87.5 185 LEU A O 1
ATOM 1368 N N . ALA A 1 186 ? 32.688 48.812 12.602 1 89.44 186 ALA A N 1
ATOM 1369 C CA . ALA A 1 186 ? 32.375 47.375 12.656 1 89.44 186 ALA A CA 1
ATOM 1370 C C . ALA A 1 186 ? 31.625 46.938 11.414 1 89.44 186 ALA A C 1
ATOM 1372 O O . ALA A 1 186 ? 31.812 45.812 10.922 1 89.44 186 ALA A O 1
ATOM 1373 N N . ALA A 1 187 ? 30.688 47.656 10.859 1 89.12 187 ALA A N 1
ATOM 1374 C CA . ALA A 1 187 ? 29.938 47.344 9.648 1 89.12 187 ALA A CA 1
ATOM 1375 C C . ALA A 1 187 ? 30.859 47.25 8.438 1 89.12 187 ALA A C 1
ATOM 1377 O O . ALA A 1 187 ? 30.656 46.375 7.578 1 89.12 187 ALA A O 1
ATOM 1378 N N . GLU A 1 188 ? 31.797 48.125 8.398 1 86.62 188 GLU A N 1
ATOM 1379 C CA . GLU A 1 188 ? 32.781 48.062 7.32 1 86.62 188 GLU A CA 1
ATOM 1380 C C . GLU A 1 188 ? 33.594 46.781 7.391 1 86.62 188 GLU A C 1
ATOM 1382 O O . GLU A 1 188 ? 33.906 46.188 6.363 1 86.62 188 GLU A O 1
ATOM 1387 N N . MET A 1 189 ? 33.875 46.438 8.594 1 86.38 189 MET A N 1
ATOM 1388 C CA . MET A 1 189 ? 34.594 45.188 8.789 1 86.38 189 MET A CA 1
ATOM 1389 C C . MET A 1 189 ? 33.75 44 8.359 1 86.38 189 MET A C 1
ATOM 1391 O O . MET A 1 189 ? 34.25 43.031 7.805 1 86.38 189 MET A O 1
ATOM 1395 N N . ALA A 1 190 ? 32.469 44.062 8.672 1 87.44 190 ALA A N 1
ATOM 1396 C CA . ALA A 1 190 ? 31.562 43 8.273 1 87.44 190 ALA A CA 1
ATOM 1397 C C . ALA A 1 190 ? 31.531 42.844 6.758 1 87.44 190 ALA A C 1
ATOM 1399 O O . ALA A 1 190 ? 31.438 41.719 6.246 1 87.44 190 ALA A O 1
ATOM 1400 N N . VAL A 1 191 ? 31.594 43.875 5.973 1 84.06 191 VAL A N 1
ATOM 1401 C CA . VAL A 1 191 ? 31.656 43.844 4.516 1 84.06 191 VAL A CA 1
ATOM 1402 C C . VAL A 1 191 ? 32.906 43.062 4.066 1 84.06 191 VAL A C 1
ATOM 1404 O O . VAL A 1 191 ? 32.812 42.25 3.135 1 84.06 191 VAL A O 1
ATOM 1407 N N . SER A 1 192 ? 33.938 43.312 4.738 1 81.56 192 SER A N 1
ATOM 1408 C CA . SER A 1 192 ? 35.188 42.656 4.387 1 81.56 192 SER A CA 1
ATOM 1409 C C . SER A 1 192 ? 35.125 41.156 4.633 1 81.56 192 SER A C 1
ATOM 1411 O O . SER A 1 192 ? 35.875 40.406 4.012 1 81.56 192 SER A O 1
ATOM 1413 N N . THR A 1 193 ? 34.281 40.844 5.551 1 79.31 193 THR A N 1
ATOM 1414 C CA . THR A 1 193 ? 34.188 39.406 5.887 1 79.31 193 THR A CA 1
ATOM 1415 C C . THR A 1 193 ? 33.062 38.75 5.078 1 79.31 193 THR A C 1
ATOM 1417 O O . THR A 1 193 ? 32.844 37.531 5.211 1 79.31 193 THR A O 1
ATOM 1420 N N . GLY A 1 194 ? 32.344 39.594 4.262 1 80.25 194 GLY A N 1
ATOM 1421 C CA . GLY A 1 194 ? 31.453 38.938 3.314 1 80.25 194 GLY A CA 1
ATOM 1422 C C . GLY A 1 194 ? 30 39.344 3.52 1 80.25 194 GLY A C 1
ATOM 1423 O O . GLY A 1 194 ? 29.109 38.781 2.857 1 80.25 194 GLY A O 1
ATOM 1424 N N . GLU A 1 195 ? 29.75 40.188 4.496 1 79.81 195 GLU A N 1
ATOM 1425 C CA . GLU A 1 195 ? 28.375 40.625 4.656 1 79.81 195 GLU A CA 1
ATOM 1426 C C . GLU A 1 195 ? 27.969 41.562 3.518 1 79.81 195 GLU A C 1
ATOM 1428 O O . GLU A 1 195 ? 28.656 42.562 3.236 1 79.81 195 GLU A O 1
ATOM 1433 N N . GLU A 1 196 ? 26.844 41.188 2.877 1 80.56 196 GLU A N 1
ATOM 1434 C CA . GLU A 1 196 ? 26.484 41.969 1.702 1 80.56 196 GLU A CA 1
ATOM 1435 C C . GLU A 1 196 ? 25.047 42.469 1.795 1 80.56 196 GLU A C 1
ATOM 1437 O O . GLU A 1 196 ? 24.531 43.125 0.866 1 80.56 196 GLU A O 1
ATOM 1442 N N . ASP A 1 197 ? 24.422 42.375 2.855 1 86.31 197 ASP A N 1
ATOM 1443 C CA . ASP A 1 197 ? 23.031 42.781 2.951 1 86.31 197 ASP A CA 1
ATOM 1444 C C . ASP A 1 197 ? 22.891 44.281 3.027 1 86.31 197 ASP A C 1
ATOM 1446 O O . ASP A 1 197 ? 23.266 44.906 4.035 1 86.31 197 ASP A O 1
ATOM 1450 N N . PRO A 1 198 ? 22.391 44.938 1.998 1 88.62 198 PRO A N 1
ATOM 1451 C CA . PRO A 1 198 ? 22.297 46.375 1.974 1 88.62 198 PRO A CA 1
ATOM 1452 C C . PRO A 1 198 ? 21.422 46.938 3.09 1 88.62 198 PRO A C 1
ATOM 1454 O O . PRO A 1 198 ? 21.688 48.031 3.609 1 88.62 198 PRO A O 1
ATOM 1457 N N . TRP A 1 199 ? 20.375 46.25 3.391 1 89.88 199 TRP A N 1
ATOM 1458 C CA . TRP A 1 199 ? 19.484 46.719 4.438 1 89.88 199 TRP A CA 1
ATOM 1459 C C . TRP A 1 199 ? 20.234 46.906 5.754 1 89.88 199 TRP A C 1
ATOM 1461 O O . TRP A 1 199 ? 19.984 47.844 6.496 1 89.88 199 TRP A O 1
ATOM 1471 N N . PHE A 1 200 ? 21.125 46 6.09 1 90.06 200 PHE A N 1
ATOM 1472 C CA . PHE A 1 200 ? 21.875 46 7.34 1 90.06 200 PHE A CA 1
ATOM 1473 C C . PHE A 1 200 ? 22.656 47.312 7.488 1 90.06 200 PHE A C 1
ATOM 1475 O O . PHE A 1 200 ? 22.594 47.969 8.531 1 90.06 200 PHE A O 1
ATOM 1482 N N . PHE A 1 201 ? 23.25 47.656 6.438 1 89.31 201 PHE A N 1
ATOM 1483 C CA . PHE A 1 201 ? 24.078 48.875 6.477 1 89.31 201 PHE A CA 1
ATOM 1484 C C . PHE A 1 201 ? 23.219 50.125 6.602 1 89.31 201 PHE A C 1
ATOM 1486 O O . PHE A 1 201 ? 23.562 51.062 7.332 1 89.31 201 PHE A O 1
ATOM 1493 N N . GLU A 1 202 ? 22.188 50.125 5.926 1 90.25 202 GLU A N 1
ATOM 1494 C CA . GLU A 1 202 ? 21.25 51.219 6.023 1 90.25 202 GLU A CA 1
ATOM 1495 C C . GLU A 1 202 ? 20.672 51.344 7.43 1 90.25 202 GLU A C 1
ATOM 1497 O O . GLU A 1 202 ? 20.5 52.438 7.949 1 90.25 202 GLU A O 1
ATOM 1502 N N . ALA A 1 203 ? 20.406 50.25 8.047 1 91.56 203 ALA A N 1
ATOM 1503 C CA . ALA A 1 203 ? 19.812 50.219 9.375 1 91.56 203 ALA A CA 1
ATOM 1504 C C . ALA A 1 203 ? 20.797 50.719 10.43 1 91.56 203 ALA A C 1
ATOM 1506 O O . ALA A 1 203 ? 20.422 51.469 11.336 1 91.56 203 ALA A O 1
ATOM 1507 N N . VAL A 1 204 ? 21.984 50.312 10.328 1 90.38 204 VAL A N 1
ATOM 1508 C CA . VAL A 1 204 ? 23.016 50.75 11.25 1 90.38 204 VAL A CA 1
ATOM 1509 C C . VAL A 1 204 ? 23.219 52.25 11.109 1 90.38 204 VAL A C 1
ATOM 1511 O O . VAL A 1 204 ? 23.344 52.969 12.109 1 90.38 204 VAL A O 1
ATOM 1514 N N . GLY A 1 205 ? 23.25 52.688 9.883 1 86.88 205 GLY A N 1
ATOM 1515 C CA . GLY A 1 205 ? 23.359 54.125 9.625 1 86.88 205 GLY A CA 1
ATOM 1516 C C . GLY A 1 205 ? 22.188 54.938 10.156 1 86.88 205 GLY A C 1
ATOM 1517 O O . GLY A 1 205 ? 22.359 56.031 10.656 1 86.88 205 GLY A O 1
ATOM 1518 N N . ALA A 1 206 ? 21.031 54.375 10.062 1 87.81 206 ALA A N 1
ATOM 1519 C CA . ALA A 1 206 ? 19.812 55.031 10.508 1 87.81 206 ALA A CA 1
ATOM 1520 C C . ALA A 1 206 ? 19.844 55.312 12.008 1 87.81 206 ALA A C 1
ATOM 1522 O O . ALA A 1 206 ? 19.375 56.344 12.477 1 87.81 206 ALA A O 1
ATOM 1523 N N . ILE A 1 207 ? 20.344 54.406 12.789 1 86.44 207 ILE A N 1
ATOM 1524 C CA . ILE A 1 207 ? 20.406 54.562 14.234 1 86.44 207 ILE A CA 1
ATOM 1525 C C . ILE A 1 207 ? 21.297 55.75 14.57 1 86.44 207 ILE A C 1
ATOM 1527 O O . ILE A 1 207 ? 20.969 56.562 15.445 1 86.44 207 ILE A O 1
ATOM 1531 N N . ALA A 1 208 ? 22.391 55.844 13.797 1 80.62 208 ALA A N 1
ATOM 1532 C CA . ALA A 1 208 ? 23.297 56.969 14 1 80.62 208 ALA A CA 1
ATOM 1533 C C . ALA A 1 208 ? 22.609 58.281 13.68 1 80.62 208 ALA A C 1
ATOM 1535 O O . ALA A 1 208 ? 22.797 59.281 14.398 1 80.62 208 ALA A O 1
ATOM 1536 N N . GLU A 1 209 ? 21.875 58.25 12.68 1 81.5 209 GLU A N 1
ATOM 1537 C CA . GLU A 1 209 ? 21.188 59.469 12.258 1 81.5 209 GLU A CA 1
ATOM 1538 C C . GLU A 1 209 ? 20.094 59.875 13.234 1 81.5 209 GLU A C 1
ATOM 1540 O O . GLU A 1 209 ? 19.938 61.031 13.562 1 81.5 209 GLU A O 1
ATOM 1545 N N . VAL A 1 210 ? 19.312 58.906 13.664 1 80.69 210 VAL A N 1
ATOM 1546 C CA . VAL A 1 210 ? 18.219 59.156 14.602 1 80.69 210 VAL A CA 1
ATOM 1547 C C . VAL A 1 210 ? 18.781 59.719 15.914 1 80.69 210 VAL A C 1
ATOM 1549 O O . VAL A 1 210 ? 18.234 60.656 16.484 1 80.69 210 VAL A O 1
ATOM 1552 N N . LYS A 1 211 ? 19.812 59.219 16.312 1 77.56 211 LYS A N 1
ATOM 1553 C CA . LYS A 1 211 ? 20.438 59.656 17.547 1 77.56 211 LYS A CA 1
ATOM 1554 C C . LYS A 1 211 ? 21.031 61.062 17.391 1 77.56 211 LYS A C 1
ATOM 1556 O O . LYS A 1 211 ? 21.078 61.812 18.359 1 77.56 211 LYS A O 1
ATOM 1561 N N . ALA A 1 212 ? 21.406 61.344 16.156 1 76 212 ALA A N 1
ATOM 1562 C CA . ALA A 1 212 ? 21.953 62.656 15.875 1 76 212 ALA A CA 1
ATOM 1563 C C . ALA A 1 212 ? 20.844 63.688 15.688 1 76 212 ALA A C 1
ATOM 1565 O O . ALA A 1 212 ? 21.109 64.875 15.586 1 76 212 ALA A O 1
ATOM 1566 N N . GLY A 1 213 ? 19.562 63.281 15.688 1 75.19 213 GLY A N 1
ATOM 1567 C CA . GLY A 1 213 ? 18.438 64.188 15.586 1 75.19 213 GLY A CA 1
ATOM 1568 C C . GLY A 1 213 ? 18.125 64.562 14.156 1 75.19 213 GLY A C 1
ATOM 1569 O O . GLY A 1 213 ? 17.469 65.625 13.93 1 75.19 213 GLY A O 1
ATOM 1570 N N . ASN A 1 214 ? 18.812 63.938 13.227 1 72.62 214 ASN A N 1
ATOM 1571 C CA . ASN A 1 214 ? 18.562 64.312 11.828 1 72.62 214 ASN A CA 1
ATOM 1572 C C . ASN A 1 214 ? 17.234 63.75 11.336 1 72.62 214 ASN A C 1
ATOM 1574 O O . ASN A 1 214 ? 17.094 62.562 11.078 1 72.62 214 ASN A O 1
ATOM 1578 N N . ASP A 1 215 ? 16.172 64.5 11.273 1 64.62 215 ASP A N 1
ATOM 1579 C CA . ASP A 1 215 ? 14.797 64.062 10.969 1 64.62 215 ASP A CA 1
ATOM 1580 C C . ASP A 1 215 ? 14.578 63.969 9.461 1 64.62 215 ASP A C 1
ATOM 1582 O O . ASP A 1 215 ? 13.539 63.5 9.016 1 64.62 215 ASP A O 1
ATOM 1586 N N . LYS A 1 216 ? 15.523 64.5 8.555 1 67.56 216 LYS A N 1
ATOM 1587 C CA . LYS A 1 216 ? 15.297 64.625 7.117 1 67.56 216 LYS A CA 1
ATOM 1588 C C . LYS A 1 216 ? 15.727 63.344 6.387 1 67.56 216 LYS A C 1
ATOM 1590 O O . LYS A 1 216 ? 15.484 63.188 5.188 1 67.56 216 LYS A O 1
ATOM 1595 N N . ILE A 1 217 ? 16.266 62.312 7.094 1 65.94 217 ILE A N 1
ATOM 1596 C CA . ILE A 1 217 ? 16.797 61.188 6.34 1 65.94 217 ILE A CA 1
ATOM 1597 C C . ILE A 1 217 ? 15.695 60.156 6.109 1 65.94 217 ILE A C 1
ATOM 1599 O O . ILE A 1 217 ? 14.828 59.938 6.969 1 65.94 217 ILE A O 1
ATOM 1603 N N . LYS A 1 218 ? 15.75 59.688 4.848 1 81.12 218 LYS A N 1
ATOM 1604 C CA . LYS A 1 218 ? 14.852 58.562 4.52 1 81.12 218 LYS A CA 1
ATOM 1605 C C . LYS A 1 218 ? 15.281 57.281 5.215 1 81.12 218 LYS A C 1
ATOM 1607 O O . LYS A 1 218 ? 16.375 56.781 4.965 1 81.12 218 LYS A O 1
ATOM 1612 N N . LEU A 1 219 ? 14.539 56.875 6.184 1 87.12 219 LEU A N 1
ATOM 1613 C CA . LEU A 1 219 ? 14.812 55.625 6.91 1 87.12 219 LEU A CA 1
ATOM 1614 C C . LEU A 1 219 ? 14.406 54.406 6.082 1 87.12 219 LEU A C 1
ATOM 1616 O O . LEU A 1 219 ? 13.398 54.469 5.371 1 87.12 219 LEU A O 1
ATOM 1620 N N . PRO A 1 220 ? 15.25 53.344 6.02 1 88.31 220 PRO A N 1
ATOM 1621 C CA . PRO A 1 220 ? 14.805 52.094 5.375 1 88.31 220 PRO A CA 1
ATOM 1622 C C . PRO A 1 220 ? 13.59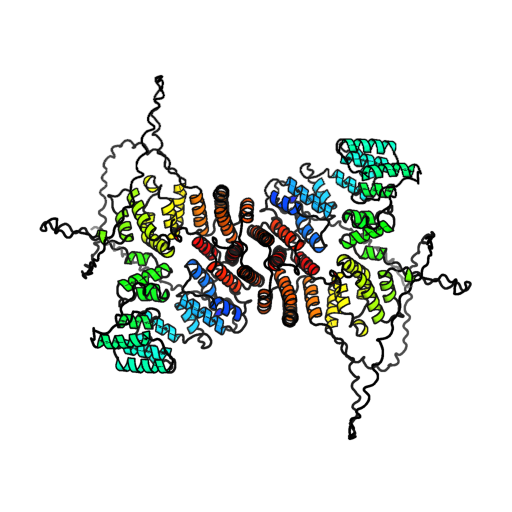4 51.469 6.066 1 88.31 220 PRO A C 1
ATOM 1624 O O . PRO A 1 220 ? 13.32 51.781 7.23 1 88.31 220 PRO A O 1
ATOM 1627 N N . PRO A 1 221 ? 12.914 50.656 5.316 1 89.25 221 PRO A N 1
ATOM 1628 C CA . PRO A 1 221 ? 11.789 49.969 5.961 1 89.25 221 PRO A CA 1
ATOM 1629 C C . PRO A 1 221 ? 12.227 49 7.051 1 89.25 221 PRO A C 1
ATOM 1631 O O . PRO A 1 221 ? 13.312 48.406 6.957 1 89.25 221 PRO A O 1
ATOM 1634 N N . ALA A 1 222 ? 11.43 48.844 8.07 1 90.69 222 ALA A N 1
ATOM 1635 C CA . ALA A 1 222 ? 11.703 47.875 9.141 1 90.69 222 ALA A CA 1
ATOM 1636 C C . ALA A 1 222 ? 11.812 46.469 8.594 1 90.69 222 ALA A C 1
ATOM 1638 O O . ALA A 1 222 ? 11.172 46.125 7.598 1 90.69 222 ALA A O 1
ATOM 1639 N N . ASN A 1 223 ? 12.641 45.688 9.18 1 88.38 223 ASN A N 1
ATOM 1640 C CA . ASN A 1 223 ? 12.867 44.25 8.891 1 88.38 223 ASN A CA 1
ATOM 1641 C C . ASN A 1 223 ? 12.828 43.406 10.156 1 88.38 223 ASN A C 1
ATOM 1643 O O . ASN A 1 223 ? 13.398 43.781 11.18 1 88.38 223 ASN A O 1
ATOM 1647 N N . TYR A 1 224 ? 12.016 42.375 10.094 1 89.44 224 TYR A N 1
ATOM 1648 C CA . TYR A 1 224 ? 11.859 41.531 11.289 1 89.44 224 TYR A CA 1
ATOM 1649 C C . TYR A 1 224 ? 12.266 40.094 11.016 1 89.44 224 TYR A C 1
ATOM 1651 O O . TYR A 1 224 ? 11.789 39.188 11.68 1 89.44 224 TYR A O 1
ATOM 1659 N N . SER A 1 225 ? 13.117 39.875 10.039 1 83.25 225 SER A N 1
ATOM 1660 C CA . SER A 1 225 ? 13.43 38.531 9.531 1 83.25 225 SER A CA 1
ATOM 1661 C C . SER A 1 225 ? 14.422 37.812 10.438 1 83.25 225 SER A C 1
ATOM 1663 O O . SER A 1 225 ? 14.586 36.594 10.352 1 83.25 225 SER A O 1
ATOM 1665 N N . SER A 1 226 ? 15.07 38.531 11.352 1 85.56 226 SER A N 1
ATOM 1666 C CA . SER A 1 226 ? 16.016 37.969 12.297 1 85.56 226 SER A CA 1
ATOM 1667 C C . SER A 1 226 ? 16.031 38.75 13.609 1 85.56 226 SER A C 1
ATOM 1669 O O . SER A 1 226 ? 15.477 39.844 13.688 1 85.56 226 SER A O 1
ATOM 1671 N N . GLY A 1 227 ? 16.625 38.125 14.602 1 88.81 227 GLY A N 1
ATOM 1672 C CA . GLY A 1 227 ? 16.766 38.812 15.859 1 88.81 227 GLY A CA 1
ATOM 1673 C C . GLY A 1 227 ? 17.5 40.156 15.727 1 88.81 227 GLY A C 1
ATOM 1674 O O . GLY A 1 227 ? 17.078 41.156 16.297 1 88.81 227 GLY A O 1
ATOM 1675 N N . ALA A 1 228 ? 18.547 40.094 14.93 1 89.56 228 ALA A N 1
ATOM 1676 C CA . ALA A 1 228 ? 19.328 41.281 14.695 1 89.56 228 ALA A CA 1
ATOM 1677 C C . ALA A 1 228 ? 18.5 42.344 13.969 1 89.56 228 ALA A C 1
ATOM 1679 O O . ALA A 1 228 ? 18.547 43.531 14.305 1 89.56 228 ALA A O 1
ATOM 1680 N N . ALA A 1 229 ? 17.766 41.969 13.031 1 89.94 229 ALA A N 1
ATOM 1681 C CA . ALA A 1 229 ? 16.938 42.875 12.266 1 89.94 229 ALA A CA 1
ATOM 1682 C C . ALA A 1 229 ? 15.836 43.469 13.141 1 89.94 229 ALA A C 1
ATOM 1684 O O . ALA A 1 229 ? 15.516 44.656 13.023 1 89.94 229 ALA A O 1
ATOM 1685 N N . ILE A 1 230 ? 15.273 42.656 13.992 1 91.81 230 ILE A N 1
ATOM 1686 C CA . ILE A 1 230 ? 14.25 43.125 14.914 1 91.81 230 ILE A CA 1
ATOM 1687 C C . ILE A 1 230 ? 14.836 44.188 15.844 1 91.81 230 ILE A C 1
ATOM 1689 O O . ILE A 1 230 ? 14.266 45.281 16 1 91.81 230 ILE A O 1
ATOM 1693 N N . ALA A 1 231 ? 15.992 43.906 16.406 1 92.75 231 ALA A N 1
ATOM 1694 C CA . ALA A 1 231 ? 16.641 44.812 17.344 1 92.75 231 ALA A CA 1
ATOM 1695 C C . ALA A 1 231 ? 16.969 46.125 16.672 1 92.75 231 ALA A C 1
ATOM 1697 O O . ALA A 1 231 ? 16.719 47.219 17.234 1 92.75 231 ALA A O 1
ATOM 1698 N N . LEU A 1 232 ? 17.469 46.062 15.477 1 91.94 232 LEU A N 1
ATOM 1699 C CA . LEU A 1 232 ? 17.844 47.281 14.75 1 91.94 232 LEU A CA 1
ATOM 1700 C C . LEU A 1 232 ? 16.609 48.062 14.352 1 91.94 232 LEU A C 1
ATOM 1702 O O . LEU A 1 232 ? 16.594 49.312 14.469 1 91.94 232 LEU A O 1
ATOM 1706 N N . SER A 1 233 ? 15.656 47.406 13.859 1 91.94 233 SER A N 1
ATOM 1707 C CA . SER A 1 233 ? 14.438 48.062 13.414 1 91.94 233 SER A CA 1
ATOM 1708 C C . SER A 1 233 ? 13.75 48.781 14.562 1 91.94 233 SER A C 1
ATOM 1710 O O . SER A 1 233 ? 13.266 49.906 14.398 1 91.94 233 SER A O 1
ATOM 1712 N N . LEU A 1 234 ? 13.68 48.156 15.703 1 91.25 234 LEU A N 1
ATOM 1713 C CA . LEU A 1 234 ? 12.992 48.75 16.859 1 91.25 234 LEU A CA 1
ATOM 1714 C C . LEU A 1 234 ? 13.812 49.875 17.453 1 91.25 234 LEU A C 1
ATOM 1716 O O . LEU A 1 234 ? 13.258 50.938 17.812 1 91.25 234 LEU A O 1
ATOM 1720 N N . ALA A 1 235 ? 15.117 49.688 17.516 1 89 235 ALA A N 1
ATOM 1721 C CA . ALA A 1 235 ? 15.992 50.719 18.094 1 89 235 ALA A CA 1
ATOM 1722 C C . ALA A 1 235 ? 15.969 52 17.266 1 89 235 ALA A C 1
ATOM 1724 O O . ALA A 1 235 ? 16.047 53.094 17.812 1 89 235 ALA A O 1
ATOM 1725 N N . ALA A 1 236 ? 15.867 51.875 15.945 1 88.38 236 ALA A N 1
ATOM 1726 C CA . ALA A 1 236 ? 15.867 53 15.047 1 88.38 236 ALA A CA 1
ATOM 1727 C C . ALA A 1 236 ? 14.445 53.469 14.758 1 88.38 236 ALA A C 1
ATOM 1729 O O . ALA A 1 236 ? 14.242 54.438 14 1 88.38 236 ALA A O 1
ATOM 1730 N N . ASP A 1 237 ? 13.445 52.75 15.305 1 87.19 237 ASP A N 1
ATOM 1731 C CA . ASP A 1 237 ? 12.039 53.062 15.055 1 87.19 237 ASP A CA 1
ATOM 1732 C C . ASP A 1 237 ? 11.758 53.156 13.555 1 87.19 237 ASP A C 1
ATOM 1734 O O . ASP A 1 237 ? 11.203 54.156 13.078 1 87.19 237 ASP A O 1
ATOM 1738 N N . LEU A 1 238 ? 12.32 52.25 12.93 1 89.44 238 LEU A N 1
ATOM 1739 C CA . LEU A 1 238 ? 12.148 52.219 11.484 1 89.44 238 LEU A CA 1
ATOM 1740 C C . LEU A 1 238 ? 10.68 52.031 11.117 1 89.44 238 LEU A C 1
ATOM 1742 O O . LEU A 1 238 ? 9.945 51.312 11.797 1 89.44 238 LEU A O 1
ATOM 1746 N N . PRO A 1 239 ? 10.344 52.656 10.008 1 85.88 239 PRO A N 1
ATOM 1747 C CA . PRO A 1 239 ? 8.945 52.531 9.586 1 85.88 239 PRO A CA 1
ATOM 1748 C C . PRO A 1 239 ? 8.594 51.125 9.094 1 85.88 239 PRO A C 1
ATOM 1750 O O . PRO A 1 239 ? 9.336 50.531 8.305 1 85.88 239 PRO A O 1
ATOM 1753 N N . ALA A 1 240 ? 7.59 50.562 9.625 1 80.5 240 ALA A N 1
ATOM 1754 C CA . ALA A 1 240 ? 7.18 49.219 9.242 1 80.5 240 ALA A CA 1
ATOM 1755 C C . ALA A 1 240 ? 6.148 49.25 8.117 1 80.5 240 ALA A C 1
ATOM 1757 O O . ALA A 1 240 ? 5.273 50.125 8.094 1 80.5 240 ALA A O 1
ATOM 1758 N N . ALA A 1 241 ? 6.512 48.375 7.09 1 72 241 ALA A N 1
ATOM 1759 C CA . ALA A 1 241 ? 5.426 48.156 6.137 1 72 241 ALA A CA 1
ATOM 1760 C C . ALA A 1 241 ? 4.223 47.531 6.812 1 72 241 ALA A C 1
ATOM 1762 O O . ALA A 1 241 ? 4.363 46.844 7.844 1 72 241 ALA A O 1
ATOM 1763 N N . PRO A 1 242 ? 2.988 47.75 6.246 1 63.25 242 PRO A N 1
ATOM 1764 C CA . PRO A 1 242 ? 1.773 47.188 6.844 1 63.25 242 PRO A CA 1
ATOM 1765 C C . PRO A 1 242 ? 1.851 45.656 7.027 1 63.25 242 PRO A C 1
ATOM 1767 O O . PRO A 1 242 ? 1.352 45.125 8.023 1 63.25 242 PRO A O 1
ATOM 1770 N N . ASP A 1 243 ? 2.547 44.906 6.145 1 69 243 ASP A N 1
ATOM 1771 C CA . ASP A 1 243 ? 2.518 43.438 6.227 1 69 243 ASP A CA 1
ATOM 1772 C C . ASP A 1 243 ? 3.881 42.875 6.637 1 69 243 ASP A C 1
ATOM 1774 O O . ASP A 1 243 ? 4.168 41.719 6.422 1 69 243 ASP A O 1
ATOM 1778 N N . ALA A 1 244 ? 4.641 43.75 7.293 1 71.19 244 ALA A N 1
ATOM 1779 C CA . ALA A 1 244 ? 6.016 43.344 7.59 1 71.19 244 ALA A CA 1
ATOM 1780 C C . ALA A 1 244 ? 6.055 42.219 8.602 1 71.19 244 ALA A C 1
ATOM 1782 O O . ALA A 1 244 ? 6.871 41.281 8.484 1 71.19 244 ALA A O 1
ATOM 1783 N N . ALA A 1 245 ? 5.098 42.219 9.539 1 70 245 ALA A N 1
ATOM 1784 C CA . ALA A 1 245 ? 5.129 41.25 10.625 1 70 245 ALA A CA 1
ATOM 1785 C C . ALA A 1 245 ? 4.551 39.906 10.164 1 70 245 ALA A C 1
ATOM 1787 O O . ALA A 1 245 ? 4.801 38.875 10.789 1 70 245 ALA A O 1
ATOM 1788 N N . THR A 1 246 ? 3.836 39.906 8.961 1 67.81 246 THR A N 1
ATOM 1789 C CA . THR A 1 246 ? 3.184 38.688 8.539 1 67.81 246 THR A CA 1
ATOM 1790 C C . THR A 1 246 ? 4.078 37.906 7.578 1 67.81 246 THR A C 1
ATOM 1792 O O . THR A 1 246 ? 3.75 36.781 7.191 1 67.81 246 THR A O 1
ATOM 1795 N N . SER A 1 247 ? 5.137 38.562 7.309 1 70.44 247 SER A N 1
ATOM 1796 C CA . SER A 1 247 ? 5.988 37.906 6.32 1 70.44 247 SER A CA 1
ATOM 1797 C C . SER A 1 247 ? 7.227 37.281 6.969 1 70.44 247 SER A C 1
ATOM 1799 O O . SER A 1 247 ? 8.117 36.781 6.277 1 70.44 247 SER A O 1
ATOM 1801 N N . ILE A 1 248 ? 7.164 37.438 8.258 1 75.81 248 ILE A N 1
ATOM 1802 C CA . ILE A 1 248 ? 8.359 36.969 8.938 1 75.81 248 ILE A CA 1
ATOM 1803 C C . ILE A 1 248 ? 8.117 35.562 9.477 1 75.81 248 ILE A C 1
ATOM 1805 O O . ILE A 1 248 ? 6.973 35.094 9.562 1 75.81 248 ILE A O 1
ATOM 1809 N N . PRO A 1 249 ? 9.305 34.875 9.812 1 77.38 249 PRO A N 1
ATOM 1810 C CA . PRO A 1 249 ? 9.125 33.562 10.43 1 77.38 249 PRO A CA 1
ATOM 1811 C C . PRO A 1 249 ? 8.273 33.594 11.695 1 77.38 249 PRO A C 1
ATOM 1813 O O . PRO A 1 249 ? 8.391 34.531 12.484 1 77.38 249 PRO A O 1
ATOM 1816 N N . VAL A 1 250 ? 7.43 32.656 11.797 1 79.06 250 VAL A N 1
ATOM 1817 C CA . VAL A 1 250 ? 6.414 32.625 12.844 1 79.06 250 VAL A CA 1
ATOM 1818 C C . VAL A 1 250 ? 7.086 32.656 14.211 1 79.06 250 VAL A C 1
ATOM 1820 O O . VAL A 1 250 ? 6.547 33.25 15.156 1 79.06 250 VAL A O 1
ATOM 1823 N N . THR A 1 251 ? 8.227 32.156 14.305 1 77.12 251 THR A N 1
ATOM 1824 C CA . THR A 1 251 ? 8.945 32.188 15.578 1 77.12 251 THR A CA 1
ATOM 1825 C C . THR A 1 251 ? 9.289 33.594 15.992 1 77.12 251 THR A C 1
ATOM 1827 O O . THR A 1 251 ? 9.125 33.969 17.156 1 77.12 251 THR A O 1
ATOM 1830 N N . TYR A 1 252 ? 9.719 34.344 15.109 1 85.94 252 TYR A N 1
ATOM 1831 C CA . TYR A 1 252 ? 10.07 35.719 15.43 1 85.94 252 TYR A CA 1
ATOM 1832 C C . TYR A 1 252 ? 8.82 36.562 15.641 1 85.94 252 TYR A C 1
ATOM 1834 O O . TYR A 1 252 ? 8.836 37.5 16.438 1 85.94 252 TYR A O 1
ATOM 1842 N N . ALA A 1 253 ? 7.777 36.062 14.953 1 87.06 253 ALA A N 1
ATOM 1843 C CA . ALA A 1 253 ? 6.516 36.781 15.172 1 87.06 253 ALA A CA 1
ATOM 1844 C C . ALA A 1 253 ? 6.059 36.625 16.625 1 87.06 253 ALA A C 1
ATOM 1846 O O . ALA A 1 253 ? 5.59 37.594 17.219 1 87.06 253 ALA A O 1
ATOM 1847 N N . ALA A 1 254 ? 6.16 35.5 17.141 1 86.62 254 ALA A N 1
ATOM 1848 C CA . ALA A 1 254 ? 5.766 35.25 18.531 1 86.62 254 ALA A CA 1
ATOM 1849 C C . ALA A 1 254 ? 6.605 36.094 19.484 1 86.62 254 ALA A C 1
ATOM 1851 O O . ALA A 1 254 ? 6.082 36.688 20.438 1 86.62 254 ALA A O 1
ATOM 1852 N N . LEU A 1 255 ? 7.875 36.188 19.203 1 87.69 255 LEU A N 1
ATOM 1853 C CA . LEU A 1 255 ? 8.781 36.969 20.047 1 87.69 255 LEU A CA 1
ATOM 1854 C C . LEU A 1 255 ? 8.523 38.469 19.922 1 87.69 255 LEU A C 1
ATOM 1856 O O . LEU A 1 255 ? 8.5 39.188 20.922 1 87.69 255 LEU A O 1
ATOM 1860 N N . LEU A 1 256 ? 8.344 38.875 18.734 1 90.44 256 LEU A N 1
ATOM 1861 C CA . LEU A 1 256 ? 8.078 40.281 18.453 1 90.44 256 LEU A CA 1
ATOM 1862 C C . LEU A 1 256 ? 6.801 40.75 19.141 1 90.44 256 LEU A C 1
ATOM 1864 O O . LEU A 1 256 ? 6.711 41.875 19.578 1 90.44 256 LEU A O 1
ATOM 1868 N N . SER A 1 257 ? 5.824 39.875 19.266 1 91.12 257 SER A N 1
ATOM 1869 C CA . SER A 1 257 ? 4.539 40.219 19.875 1 91.12 257 SER A CA 1
ATOM 1870 C C . SER A 1 257 ? 4.695 40.562 21.359 1 91.12 257 SER A C 1
ATOM 1872 O O . SER A 1 257 ? 3.846 41.219 21.938 1 91.12 257 SER A O 1
ATOM 1874 N N . GLU A 1 258 ? 5.754 40.125 21.922 1 89.81 258 GLU A N 1
ATOM 1875 C CA . GLU A 1 258 ? 5.965 40.344 23.359 1 89.81 258 GLU A CA 1
ATOM 1876 C C . GLU A 1 258 ? 6.91 41.5 23.625 1 89.81 258 GLU A C 1
ATOM 1878 O O . GLU A 1 258 ? 7.137 41.875 24.766 1 89.81 258 GLU A O 1
ATOM 1883 N N . ARG A 1 259 ? 7.422 42 22.562 1 92 259 ARG A N 1
ATOM 1884 C CA . ARG A 1 259 ? 8.367 43.125 22.688 1 92 259 ARG A CA 1
ATOM 1885 C C . ARG A 1 259 ? 7.652 44.406 23.109 1 92 259 ARG A C 1
ATOM 1887 O O . ARG A 1 259 ? 6.867 44.969 22.344 1 92 259 ARG A O 1
ATOM 1894 N N . THR A 1 260 ? 7.945 44.938 24.25 1 90.31 260 THR A N 1
ATOM 1895 C CA . THR A 1 260 ? 7.266 46.125 24.781 1 90.31 260 THR A CA 1
ATOM 1896 C C . THR A 1 260 ? 7.758 47.375 24.062 1 90.31 260 THR A C 1
ATOM 1898 O O . THR A 1 260 ? 7.098 48.438 24.109 1 90.31 260 THR A O 1
ATOM 1901 N N . ASP A 1 261 ? 8.914 47.344 23.406 1 90.31 261 ASP A N 1
ATOM 1902 C CA . ASP A 1 261 ? 9.477 48.469 22.703 1 90.31 261 ASP A CA 1
ATOM 1903 C C . ASP A 1 261 ? 8.977 48.531 21.266 1 90.31 261 ASP A C 1
ATOM 1905 O O . ASP A 1 261 ? 9.328 49.469 20.516 1 90.31 261 ASP A O 1
ATOM 1909 N N . ALA A 1 262 ? 8.203 47.625 20.859 1 90.81 262 ALA A N 1
ATOM 1910 C CA . ALA A 1 262 ? 7.539 47.656 19.547 1 90.81 262 ALA A CA 1
ATOM 1911 C C . ALA A 1 262 ? 6.199 48.375 19.656 1 90.81 262 ALA A C 1
ATOM 1913 O O . ALA A 1 262 ? 5.594 48.438 20.734 1 90.81 262 ALA A O 1
ATOM 1914 N N . SER A 1 263 ? 5.793 49.031 18.547 1 87.81 263 SER A N 1
ATOM 1915 C CA . SER A 1 263 ? 4.496 49.688 18.531 1 87.81 263 SER A CA 1
ATOM 1916 C C . SER A 1 263 ? 3.359 48.719 18.75 1 87.81 263 SER A C 1
ATOM 1918 O O . SER A 1 263 ? 3.5 47.531 18.453 1 87.81 263 SER A O 1
ATOM 1920 N N . ASP A 1 264 ? 2.305 49.125 19.281 1 84.5 264 ASP A N 1
ATOM 1921 C CA . ASP A 1 264 ? 1.139 48.281 19.531 1 84.5 264 ASP A CA 1
ATOM 1922 C C . ASP A 1 264 ? 0.647 47.656 18.234 1 84.5 264 ASP A C 1
ATOM 1924 O O . ASP A 1 264 ? 0.217 46.5 18.234 1 84.5 264 ASP A O 1
ATOM 1928 N N . GLU A 1 265 ? 0.761 48.406 17.219 1 84.25 265 GLU A N 1
ATOM 1929 C CA . GLU A 1 265 ? 0.304 47.906 15.922 1 84.25 265 GLU A CA 1
ATOM 1930 C C . GLU A 1 265 ? 1.145 46.719 15.461 1 84.25 265 GLU A C 1
ATOM 1932 O O . GLU A 1 265 ? 0.604 45.688 15.031 1 84.25 265 GLU A O 1
ATOM 1937 N N . ILE A 1 266 ? 2.445 46.844 15.578 1 87.75 266 ILE A N 1
ATOM 1938 C CA . ILE A 1 266 ? 3.357 45.781 15.148 1 87.75 266 ILE A CA 1
ATOM 1939 C C . ILE A 1 266 ? 3.213 44.562 16.078 1 87.75 266 ILE A C 1
ATOM 1941 O O . ILE A 1 266 ? 3.227 43.438 15.609 1 87.75 266 ILE A O 1
ATOM 1945 N N . ARG A 1 267 ? 3.055 44.781 17.312 1 89.69 267 ARG A N 1
ATOM 1946 C CA . ARG A 1 267 ? 2.871 43.719 18.281 1 89.69 267 ARG A CA 1
ATOM 1947 C C . ARG A 1 267 ? 1.594 42.938 17.984 1 89.69 267 ARG A C 1
ATOM 1949 O O . ARG A 1 267 ? 1.586 41.688 18.047 1 89.69 267 ARG A O 1
ATOM 1956 N N . MET A 1 268 ? 0.606 43.656 17.641 1 86 268 MET A N 1
ATOM 1957 C CA . MET A 1 268 ? -0.67 43.031 17.344 1 86 268 MET A CA 1
ATOM 1958 C C . MET A 1 268 ? -0.575 42.188 16.062 1 86 268 MET A C 1
ATOM 1960 O O . MET A 1 268 ? -1.05 41.062 16.016 1 86 268 MET A O 1
ATOM 1964 N N . GLN A 1 269 ? 0.013 42.75 15.07 1 86.88 269 GLN A N 1
ATOM 1965 C CA . GLN A 1 269 ? 0.204 42.031 13.82 1 86.88 269 GLN A CA 1
ATOM 1966 C C . GLN A 1 269 ? 1.026 40.75 14.039 1 86.88 269 GLN A C 1
ATOM 1968 O O . GLN A 1 269 ? 0.699 39.688 13.508 1 86.88 269 GLN A O 1
ATOM 1973 N N . ALA A 1 270 ? 2.062 40.906 14.805 1 90.12 270 ALA A N 1
ATOM 1974 C CA . ALA A 1 270 ? 2.934 39.75 15.109 1 90.12 270 ALA A CA 1
ATOM 1975 C C . ALA A 1 270 ? 2.193 38.719 15.922 1 90.12 270 ALA A C 1
ATOM 1977 O O . ALA A 1 270 ? 2.354 37.5 15.68 1 90.12 270 ALA A O 1
ATOM 1978 N N . MET A 1 271 ? 1.436 39.125 16.844 1 89.69 271 MET A N 1
ATOM 1979 C CA . MET A 1 271 ? 0.65 38.219 17.672 1 89.69 271 MET A CA 1
ATOM 1980 C C . MET A 1 271 ? -0.336 37.406 16.828 1 89.69 271 MET A C 1
ATOM 1982 O O . MET A 1 271 ? -0.449 36.188 16.984 1 89.69 271 MET A O 1
ATOM 1986 N N . LEU A 1 272 ? -1.035 38.094 15.969 1 87.06 272 LEU A N 1
ATOM 1987 C CA . LEU A 1 272 ? -2.01 37.438 15.109 1 87.06 272 LEU A CA 1
ATOM 1988 C C . LEU A 1 272 ? -1.324 36.438 14.18 1 87.06 272 LEU A C 1
ATOM 1990 O O . LEU A 1 272 ? -1.837 35.344 13.961 1 87.06 272 LEU A O 1
ATOM 1994 N N . HIS A 1 273 ? -0.197 36.812 13.672 1 86.12 273 HIS A N 1
ATOM 1995 C CA . HIS A 1 273 ? 0.578 35.938 12.812 1 86.12 273 HIS A CA 1
ATOM 1996 C C . HIS A 1 273 ? 0.999 34.656 13.562 1 86.12 273 HIS A C 1
ATOM 1998 O O . HIS A 1 273 ? 0.845 33.562 13.047 1 86.12 273 HIS A O 1
ATOM 2004 N N . ALA A 1 274 ? 1.487 34.812 14.703 1 86 274 ALA A N 1
ATOM 2005 C CA . ALA A 1 274 ? 1.913 33.688 15.523 1 86 274 ALA A CA 1
ATOM 2006 C C . ALA A 1 274 ? 0.718 32.812 15.945 1 86 274 ALA A C 1
ATOM 2008 O O . ALA A 1 274 ? 0.827 31.609 16.062 1 86 274 ALA A O 1
ATOM 2009 N N . ALA A 1 275 ? -0.363 33.469 16.203 1 87.81 275 ALA A N 1
ATOM 2010 C CA . ALA A 1 275 ? -1.564 32.75 16.625 1 87.81 275 ALA A CA 1
ATOM 2011 C C . ALA A 1 275 ? -2.117 31.875 15.484 1 87.81 275 ALA A C 1
ATOM 2013 O O . ALA A 1 275 ? -2.576 30.766 15.711 1 87.81 275 ALA A O 1
ATOM 2014 N N . ARG A 1 276 ? -2.049 32.438 14.328 1 82.81 276 ARG A N 1
ATOM 2015 C CA . ARG A 1 276 ? -2.51 31.703 13.156 1 82.81 276 ARG A CA 1
ATOM 2016 C C . ARG A 1 276 ? -1.691 30.438 12.953 1 82.81 276 ARG A C 1
ATOM 2018 O O . ARG A 1 276 ? -2.215 29.422 12.492 1 82.81 276 ARG A O 1
ATOM 2025 N N . ALA A 1 277 ? -0.499 30.484 13.383 1 75.56 277 ALA A N 1
ATOM 2026 C CA . ALA A 1 277 ? 0.396 29.344 13.242 1 75.56 277 ALA A CA 1
ATOM 2027 C C . ALA A 1 277 ? 0.263 28.391 14.43 1 75.56 277 ALA A C 1
ATOM 2029 O O . ALA A 1 277 ? 0.862 27.312 14.445 1 75.56 277 ALA A O 1
ATOM 2030 N N . GLY A 1 278 ? -0.499 28.812 15.398 1 77.62 278 GLY A N 1
ATOM 2031 C CA . GLY A 1 278 ? -0.755 27.938 16.547 1 77.62 278 GLY A CA 1
ATOM 2032 C C . GLY A 1 278 ? 0.289 28.078 17.641 1 77.62 278 GLY A C 1
ATOM 2033 O O . GLY A 1 278 ? 0.321 27.266 18.562 1 77.62 278 GLY A O 1
ATOM 2034 N N . ILE A 1 279 ? 1.128 29.062 17.547 1 77.5 279 ILE A N 1
ATOM 2035 C CA . ILE A 1 279 ? 2.193 29.234 18.516 1 77.5 279 ILE A CA 1
ATOM 2036 C C . ILE A 1 279 ? 1.655 30 19.734 1 77.5 279 ILE A C 1
ATOM 2038 O O . ILE A 1 279 ? 2.043 29.719 20.875 1 77.5 279 ILE A O 1
ATOM 2042 N N . ILE A 1 280 ? 0.796 30.969 19.469 1 85.31 280 ILE A N 1
ATOM 2043 C CA . ILE A 1 280 ? 0.15 31.734 20.531 1 85.31 280 ILE A CA 1
ATOM 2044 C C . ILE A 1 280 ? -1.301 31.281 20.688 1 85.31 280 ILE A C 1
ATOM 2046 O O . ILE A 1 280 ? -2.002 31.078 19.688 1 85.31 280 ILE A O 1
ATOM 2050 N N . GLU A 1 281 ? -1.674 31.094 21.859 1 89.5 281 GLU A N 1
ATOM 2051 C CA . GLU A 1 281 ? -3.023 30.609 22.141 1 89.5 281 GLU A CA 1
ATOM 2052 C C . GLU A 1 281 ? -4.066 31.688 21.844 1 89.5 281 GLU A C 1
ATOM 2054 O O . GLU A 1 281 ? -3.83 32.875 22.094 1 89.5 281 GLU A O 1
ATOM 2059 N N . ALA A 1 282 ? -5.199 31.266 21.453 1 92.25 282 ALA A N 1
ATOM 2060 C CA . ALA A 1 282 ? -6.293 32.156 21.094 1 92.25 282 ALA A CA 1
ATOM 2061 C C . ALA A 1 282 ? -6.75 32.969 22.297 1 92.25 282 ALA A C 1
ATOM 2063 O O . ALA A 1 282 ? -7.152 34.125 22.156 1 92.25 282 ALA A O 1
ATOM 2064 N N . ALA A 1 283 ? -6.672 32.406 23.469 1 91.81 283 ALA A N 1
ATOM 2065 C CA . ALA A 1 283 ? -7.082 33.094 24.672 1 91.81 283 ALA A CA 1
ATOM 2066 C C . ALA A 1 283 ? -6.254 34.375 24.891 1 91.81 283 ALA A C 1
ATOM 2068 O O . ALA A 1 283 ? -6.773 35.375 25.344 1 91.81 283 ALA A O 1
ATOM 2069 N N . LYS A 1 284 ? -4.988 34.219 24.609 1 90.75 284 LYS A N 1
ATOM 2070 C CA . LYS A 1 284 ? -4.109 35.375 24.719 1 90.75 284 LYS A CA 1
ATOM 2071 C C . LYS A 1 284 ? -4.488 36.438 23.703 1 90.75 284 LYS A C 1
ATOM 2073 O O . LYS A 1 284 ? -4.488 37.625 24.031 1 90.75 284 LYS A O 1
ATOM 2078 N N . VAL A 1 285 ? -4.816 36.062 22.547 1 93.06 285 VAL A N 1
ATOM 2079 C CA . VAL A 1 285 ? -5.227 37 21.5 1 93.06 285 VAL A CA 1
ATOM 2080 C C . VAL A 1 285 ? -6.539 37.656 21.891 1 93.06 285 VAL A C 1
ATOM 2082 O O . VAL A 1 285 ? -6.699 38.875 21.734 1 93.06 285 VAL A O 1
ATOM 2085 N N . ARG A 1 286 ? -7.418 36.875 22.375 1 93.38 286 ARG A N 1
ATOM 2086 C CA . ARG A 1 286 ? -8.711 37.406 22.797 1 93.38 286 ARG A CA 1
ATOM 2087 C C . ARG A 1 286 ? -8.539 38.531 23.812 1 93.38 286 ARG A C 1
ATOM 2089 O O . ARG A 1 286 ? -9.18 39.594 23.688 1 93.38 286 ARG A O 1
ATOM 2096 N N . ARG A 1 287 ? -7.684 38.375 24.781 1 90.44 287 ARG A N 1
ATOM 2097 C CA . ARG A 1 287 ? -7.445 39.375 25.797 1 90.44 287 ARG A CA 1
ATOM 2098 C C . ARG A 1 287 ? -6.891 40.656 25.188 1 90.44 287 ARG A C 1
ATOM 2100 O O . ARG A 1 287 ? -7.172 41.75 25.672 1 90.44 287 ARG A O 1
ATOM 2107 N N . ALA A 1 288 ? -6.199 40.438 24.125 1 87.5 288 ALA A N 1
ATOM 2108 C CA . ALA A 1 288 ? -5.555 41.594 23.484 1 87.5 288 ALA A CA 1
ATOM 2109 C C . ALA A 1 288 ? -6.523 42.312 22.547 1 87.5 288 ALA A C 1
ATOM 2111 O O . ALA A 1 288 ? -6.441 43.531 22.391 1 87.5 288 ALA A O 1
ATOM 2112 N N . VAL A 1 289 ? -7.457 41.656 22 1 86.81 289 VAL A N 1
ATOM 2113 C CA . VAL A 1 289 ? -8.234 42.219 20.906 1 86.81 289 VAL A CA 1
ATOM 2114 C C . VAL A 1 289 ? -9.625 42.594 21.406 1 86.81 289 VAL A C 1
ATOM 2116 O O . VAL A 1 289 ? -10.281 43.469 20.828 1 86.81 289 VAL A O 1
ATOM 2119 N N . ILE A 1 290 ? -10.07 41.938 22.359 1 87.94 290 ILE A N 1
ATOM 2120 C CA . ILE A 1 290 ? -11.406 42.25 22.875 1 87.94 290 ILE A CA 1
ATOM 2121 C C . ILE A 1 290 ? -11.305 43.156 24.094 1 87.94 290 ILE A C 1
ATOM 2123 O O . ILE A 1 290 ? -10.922 42.688 25.172 1 87.94 290 ILE A O 1
ATOM 2127 N N . SER A 1 291 ? -11.633 44.438 23.891 1 80.31 291 SER A N 1
ATOM 2128 C CA . SER A 1 291 ? -11.641 45.406 24.984 1 80.31 291 SER A CA 1
ATOM 2129 C C . SER A 1 291 ? -13.039 45.531 25.594 1 80.31 291 SER A C 1
ATOM 2131 O O . SER A 1 291 ? -14.039 45.375 24.891 1 80.31 291 SER A O 1
ATOM 2133 N N . PRO A 1 292 ? -13.047 45.719 26.938 1 73.94 292 PRO A N 1
ATOM 2134 C CA . PRO A 1 292 ? -14.359 45.938 27.531 1 73.94 292 PRO A CA 1
ATOM 2135 C C . PRO A 1 292 ? -15.086 47.125 26.938 1 73.94 292 PRO A C 1
ATOM 2137 O O . PRO A 1 292 ? -14.445 48.094 26.5 1 73.94 292 PRO A O 1
ATOM 2140 N N . LYS A 1 293 ? -16.422 47.031 26.719 1 67.25 293 LYS A N 1
ATOM 2141 C CA . LYS A 1 293 ? -17.219 48.094 26.188 1 67.25 293 LYS A CA 1
ATOM 2142 C C . LYS A 1 293 ? -17.094 49.344 27.047 1 67.25 293 LYS A C 1
ATOM 2144 O O . LYS A 1 293 ? -17.203 49.281 28.281 1 67.25 293 LYS A O 1
ATOM 2149 N N . PRO A 1 294 ? -16.641 50.406 26.422 1 60.75 294 PRO A N 1
ATOM 2150 C CA . PRO A 1 294 ? -16.531 51.625 27.203 1 60.75 294 PRO A CA 1
ATOM 2151 C C . PRO A 1 294 ? -17.875 52.062 27.797 1 60.75 294 PRO A C 1
ATOM 2153 O O . PRO A 1 294 ? -18.922 51.812 27.203 1 60.75 294 PRO A O 1
ATOM 2156 N N . ALA A 1 295 ? -17.969 52.25 29.094 1 55 295 ALA A N 1
ATOM 2157 C CA . ALA A 1 295 ? -19.172 52.719 29.781 1 55 295 ALA A CA 1
ATOM 2158 C C . ALA A 1 295 ? -19.766 53.906 29.047 1 55 295 ALA A C 1
ATOM 2160 O O . ALA A 1 295 ? -19.047 54.719 28.438 1 55 295 ALA A O 1
ATOM 2161 N N . MET A 1 296 ? -21 53.688 28.562 1 52.16 296 MET A N 1
ATOM 2162 C CA . MET A 1 296 ? -21.703 54.844 27.984 1 52.16 296 MET A CA 1
ATOM 2163 C C . MET A 1 296 ? -21.469 56.094 28.812 1 52.16 296 MET A C 1
ATOM 2165 O O . MET A 1 296 ? -21.656 56.094 30.031 1 52.16 296 MET A O 1
ATOM 2169 N N . ILE A 1 297 ? -20.578 56.844 28.344 1 51.44 297 ILE A N 1
ATOM 2170 C CA . ILE A 1 297 ? -20.453 58.156 29.016 1 51.44 297 ILE A CA 1
ATOM 2171 C C . ILE A 1 297 ? -21.812 58.844 29 1 51.44 297 ILE A C 1
ATOM 2173 O O . ILE A 1 297 ? -22.422 59.031 27.953 1 51.44 297 ILE A O 1
ATOM 2177 N N . ALA A 1 298 ? -22.484 58.875 30.109 1 55.28 298 ALA A N 1
ATOM 2178 C CA . ALA A 1 298 ? -23.734 59.625 30.266 1 55.28 298 ALA A CA 1
ATOM 2179 C C . ALA A 1 298 ? -23.625 61 29.609 1 55.28 298 ALA A C 1
ATOM 2181 O O . ALA A 1 298 ? -22.594 61.656 29.719 1 55.28 298 ALA A O 1
ATOM 2182 N N . PRO A 1 299 ? -24.531 61.188 28.688 1 55.84 299 PRO A N 1
ATOM 2183 C CA . PRO A 1 299 ? -24.5 62.531 28.141 1 55.84 299 PRO A CA 1
ATOM 2184 C C . PRO A 1 299 ? -24.297 63.594 29.203 1 55.84 299 PRO A C 1
ATOM 2186 O O . PRO A 1 299 ? -24.797 63.469 30.328 1 55.84 299 PRO A O 1
ATOM 2189 N N . ASP A 1 300 ? -23.297 64.312 29.125 1 57.12 300 ASP A N 1
ATOM 2190 C CA . ASP A 1 300 ? -23.156 65.5 29.984 1 57.12 300 ASP A CA 1
ATOM 2191 C C . ASP A 1 300 ? -24.391 66.375 29.891 1 57.12 300 ASP A C 1
ATOM 2193 O O . ASP A 1 300 ? -24.688 66.938 28.828 1 57.12 300 ASP A O 1
ATOM 2197 N N . PRO A 1 301 ? -25.297 66.312 30.797 1 63.75 301 PRO A N 1
ATOM 2198 C CA . PRO A 1 301 ? -26.516 67.125 30.719 1 63.75 301 PRO A CA 1
ATOM 2199 C C . PRO A 1 301 ? -26.234 68.625 30.359 1 63.75 301 PRO A C 1
ATOM 2201 O O . PRO A 1 301 ? -27.156 69.312 29.984 1 63.75 301 PRO A O 1
ATOM 2204 N N . ASN A 1 302 ? -25.047 69.062 30.578 1 67.56 302 ASN A N 1
ATOM 2205 C CA . ASN A 1 302 ? -24.719 70.438 30.328 1 67.56 302 ASN A CA 1
ATOM 2206 C C . ASN A 1 302 ? -24.281 70.688 28.891 1 67.56 302 ASN A C 1
ATOM 2208 O O . ASN A 1 302 ? -24.031 71.812 28.484 1 67.56 302 ASN A O 1
ATOM 2212 N N . LEU A 1 303 ? -24.141 69.5 28.125 1 64.06 303 LEU A N 1
ATOM 2213 C CA . LEU A 1 303 ? -23.797 69.688 26.719 1 64.06 303 LEU A CA 1
ATOM 2214 C C . LEU A 1 303 ? -25 69.438 25.812 1 64.06 303 LEU A C 1
ATOM 2216 O O . LEU A 1 303 ? -25.781 68.5 26.094 1 64.06 303 LEU A O 1
ATOM 2220 N N . PRO A 1 304 ? -25.328 70.375 24.844 1 62.31 304 PRO A N 1
ATOM 2221 C CA . PRO A 1 304 ? -26.406 70.125 23.891 1 62.31 304 PRO A CA 1
ATOM 2222 C C . PRO A 1 304 ? -26.219 68.812 23.172 1 62.31 304 PRO A C 1
ATOM 2224 O O . PRO A 1 304 ? -25.094 68.25 23.094 1 62.31 304 PRO A O 1
ATOM 2227 N N . ALA A 1 305 ? -27.375 68.062 22.766 1 58.62 305 ALA A N 1
ATOM 2228 C CA . ALA A 1 305 ? -27.422 66.75 22.141 1 58.62 305 ALA A CA 1
ATOM 2229 C C . ALA A 1 305 ? -26.359 66.562 21.062 1 58.62 305 ALA A C 1
ATOM 2231 O O . ALA A 1 305 ? -25.75 65.5 20.922 1 58.62 305 ALA A O 1
ATOM 2232 N N . ASP A 1 306 ? -26.25 67.625 20.266 1 55.81 306 ASP A N 1
ATOM 2233 C CA . ASP A 1 306 ? -25.391 67.625 19.094 1 55.81 306 ASP A CA 1
ATOM 2234 C C . ASP A 1 306 ? -23.922 67.562 19.5 1 55.81 306 ASP A C 1
ATOM 2236 O O . ASP A 1 306 ? -23.047 67.25 18.672 1 55.81 306 ASP A O 1
ATOM 2240 N N . GLN A 1 307 ? -23.719 68.062 20.656 1 54.84 307 GLN A N 1
ATOM 2241 C CA . GLN A 1 307 ? -22.328 68.188 21.094 1 54.84 307 GLN A CA 1
ATOM 2242 C C . GLN A 1 307 ? -21.953 67.062 22.031 1 54.84 307 GLN A C 1
ATOM 2244 O O . GLN A 1 307 ? -20.844 67.062 22.578 1 54.84 307 GLN A O 1
ATOM 2249 N N . GLN A 1 308 ? -22.969 66.312 22.406 1 53.03 308 GLN A N 1
ATOM 2250 C CA . GLN A 1 308 ? -22.672 65.188 23.266 1 53.03 308 GLN A CA 1
ATOM 2251 C C . GLN A 1 308 ? -21.609 64.312 22.625 1 53.03 308 GLN A C 1
ATOM 2253 O O . GLN A 1 308 ? -21.625 64.062 21.422 1 53.03 308 GLN A O 1
ATOM 2258 N N . PRO A 1 309 ? -20.578 64.25 23.266 1 49.44 309 PRO A N 1
ATOM 2259 C CA . PRO A 1 309 ? -19.641 63.281 22.656 1 49.44 309 PRO A CA 1
ATOM 2260 C C . PRO A 1 309 ? -20.344 62.031 22.094 1 49.44 309 PRO A C 1
ATOM 2262 O O . PRO A 1 309 ? -21.141 61.406 22.781 1 49.44 309 PRO A O 1
ATOM 2265 N N . GLN A 1 310 ? -20.859 62.125 20.828 1 45.88 310 GLN A N 1
ATOM 2266 C CA . GLN A 1 310 ? -21.359 60.875 20.234 1 45.88 310 GLN A CA 1
ATOM 2267 C C . GLN A 1 310 ? -20.516 59.688 20.656 1 45.88 310 GLN A C 1
ATOM 2269 O O . GLN A 1 310 ? -19.297 59.688 20.5 1 45.88 310 GLN A O 1
ATOM 2274 N N . ALA A 1 311 ? -20.828 59.125 21.672 1 47.53 311 ALA A N 1
ATOM 2275 C CA . ALA A 1 311 ? -20.234 57.844 22.016 1 47.53 311 ALA A CA 1
ATOM 2276 C C . ALA A 1 311 ? -20.062 56.969 20.781 1 47.53 311 ALA A C 1
ATOM 2278 O O . ALA A 1 311 ? -20.984 56.25 20.391 1 47.53 311 ALA A O 1
ATOM 2279 N N . ASP A 1 312 ? -19.656 57.406 19.656 1 45.16 312 ASP A N 1
ATOM 2280 C CA . ASP A 1 312 ? -19.344 56.656 18.453 1 45.16 312 ASP A CA 1
ATOM 2281 C C . ASP A 1 312 ? -18.578 55.375 18.766 1 45.16 312 ASP A C 1
ATOM 2283 O O . ASP A 1 312 ? -17.547 55.094 18.141 1 45.16 312 ASP A O 1
ATOM 2287 N N . SER A 1 313 ? -18.688 54.969 19.922 1 48.53 313 SER A N 1
ATOM 2288 C CA . SER A 1 313 ? -17.922 53.875 20.453 1 48.53 313 SER A CA 1
ATOM 2289 C C . SER A 1 313 ? -18.109 52.594 19.625 1 48.53 313 SER A C 1
ATOM 2291 O O . SER A 1 313 ? -17.172 51.812 19.438 1 48.53 313 SER A O 1
ATOM 2293 N N . ASP A 1 314 ? -19.344 52.438 19.109 1 51.19 314 ASP A N 1
ATOM 2294 C CA . ASP A 1 314 ? -19.578 51.188 18.391 1 51.19 314 ASP A CA 1
ATOM 2295 C C . ASP A 1 314 ? -18.828 51.188 17.062 1 51.19 314 ASP A C 1
ATOM 2297 O O . ASP A 1 314 ? -18.391 50.125 16.594 1 51.19 314 ASP A O 1
ATOM 2301 N N . ILE A 1 315 ? -18.656 52.375 16.422 1 49.81 315 ILE A N 1
ATOM 2302 C CA . ILE A 1 315 ? -18.016 52.438 15.117 1 49.81 315 ILE A CA 1
ATOM 2303 C C . ILE A 1 315 ? -16.547 52.031 15.234 1 49.81 315 ILE A C 1
ATOM 2305 O O . ILE A 1 315 ? -15.969 51.5 14.297 1 49.81 315 ILE A O 1
ATOM 2309 N N . LEU A 1 316 ? -16.062 52.25 16.5 1 54.97 316 LEU A N 1
ATOM 2310 C CA . LEU A 1 316 ? -14.633 52 16.656 1 54.97 316 LEU A CA 1
ATOM 2311 C C . LEU A 1 316 ? -14.383 50.562 17.031 1 54.97 316 LEU A C 1
ATOM 2313 O O . LEU A 1 316 ? -13.227 50.094 17.062 1 54.97 316 LEU A O 1
ATOM 2317 N N . ARG A 1 317 ? -15.469 49.781 17.078 1 68.62 317 ARG A N 1
ATOM 2318 C CA . ARG A 1 317 ? -15.281 48.406 17.531 1 68.62 317 ARG A CA 1
ATOM 2319 C C . ARG A 1 317 ? -15.055 47.469 16.344 1 68.62 317 ARG A C 1
ATOM 2321 O O . ARG A 1 317 ? -15.695 47.625 15.297 1 68.62 317 ARG A O 1
ATOM 2328 N N . ASN A 1 318 ? -14.078 46.719 16.453 1 79.38 318 ASN A N 1
ATOM 2329 C CA . ASN A 1 318 ? -13.852 45.688 15.414 1 79.38 318 ASN A CA 1
ATOM 2330 C C . ASN A 1 318 ? -14.961 44.656 15.398 1 79.38 318 ASN A C 1
ATOM 2332 O O . ASN A 1 318 ? -15.781 44.594 16.312 1 79.38 318 ASN A O 1
ATOM 2336 N N . PRO A 1 319 ? -15.078 44 14.336 1 83.19 319 PRO A N 1
ATOM 2337 C CA . PRO A 1 319 ? -16.172 43.062 14.188 1 83.19 319 PRO A CA 1
ATOM 2338 C C . PRO A 1 319 ? -16.234 42.031 15.328 1 83.19 319 PRO A C 1
ATOM 2340 O O . PRO A 1 319 ? -17.328 41.656 15.758 1 83.19 319 PRO A O 1
ATOM 2343 N N . LEU A 1 320 ? -15.164 41.625 15.867 1 90.31 320 LEU A N 1
ATOM 2344 C CA . LEU A 1 320 ? -15.148 40.656 16.953 1 90.31 320 LEU A CA 1
ATOM 2345 C C . LEU A 1 320 ? -15.672 41.281 18.25 1 90.31 320 LEU A C 1
ATOM 2347 O O . LEU A 1 320 ? -16.438 40.625 18.984 1 90.31 320 LEU A O 1
ATOM 2351 N N . GLU A 1 321 ? -15.312 42.438 18.484 1 89.06 321 GLU A N 1
ATOM 2352 C CA . GLU A 1 321 ? -15.797 43.156 19.656 1 89.06 321 GLU A CA 1
ATOM 2353 C C . GLU A 1 321 ? -17.297 43.375 19.594 1 89.06 321 GLU A C 1
ATOM 2355 O O . GLU A 1 321 ? -18 43.219 20.594 1 89.06 321 GLU A O 1
ATOM 2360 N N . ARG A 1 322 ? -17.719 43.719 18.391 1 87.38 322 ARG A N 1
ATOM 2361 C CA . ARG A 1 322 ? -19.156 43.938 18.219 1 87.38 322 ARG A CA 1
ATOM 2362 C C . ARG A 1 322 ? -19.922 42.625 18.469 1 87.38 322 ARG A C 1
ATOM 2364 O O . ARG A 1 322 ? -21.016 42.656 19.047 1 87.38 322 ARG A O 1
ATOM 2371 N N . ALA A 1 323 ? -19.375 41.594 18 1 91.25 323 ALA A N 1
ATOM 2372 C CA . ALA A 1 323 ? -20 40.312 18.25 1 91.25 323 ALA A CA 1
ATOM 2373 C C . ALA A 1 323 ? -20.078 40 19.734 1 91.25 323 ALA A C 1
ATOM 2375 O O . ALA A 1 323 ? -21.109 39.531 20.234 1 91.25 323 ALA A O 1
ATOM 2376 N N . VAL A 1 324 ? -19.016 40.281 20.469 1 91.69 324 VAL A N 1
ATOM 2377 C CA . VAL A 1 324 ? -18.984 40.031 21.906 1 91.69 324 VAL A CA 1
ATOM 2378 C C . VAL A 1 324 ? -20.016 40.938 22.594 1 91.69 324 VAL A C 1
ATOM 2380 O O . VAL A 1 324 ? -20.75 40.469 23.469 1 91.69 324 VAL A O 1
ATOM 2383 N N . ASP A 1 325 ? -20.094 42.188 22.125 1 88.88 325 ASP A N 1
ATOM 2384 C CA . ASP A 1 325 ? -21.031 43.125 22.688 1 88.88 325 ASP A CA 1
ATOM 2385 C C . ASP A 1 325 ? -22.469 42.688 22.438 1 88.88 325 ASP A C 1
ATOM 2387 O O . ASP A 1 325 ? -23.344 42.875 23.297 1 88.88 325 ASP A O 1
ATOM 2391 N N . SER A 1 326 ? -22.703 42.125 21.312 1 88.56 326 SER A N 1
ATOM 2392 C CA . SER A 1 326 ? -24.047 41.719 20.953 1 88.56 326 SER A CA 1
ATOM 2393 C C . SER A 1 326 ? -24.562 40.625 21.875 1 88.56 326 SER A C 1
ATOM 2395 O O . SER A 1 326 ? -25.734 40.625 22.25 1 88.56 326 SER A O 1
ATOM 2397 N N . VAL A 1 327 ? -23.797 39.719 22.234 1 90.94 327 VAL A N 1
ATOM 2398 C CA . VAL A 1 327 ? -24.203 38.562 23.047 1 90.94 327 VAL A CA 1
ATOM 2399 C C . VAL A 1 327 ? -24.547 39.031 24.453 1 90.94 327 VAL A C 1
ATOM 2401 O O . VAL A 1 327 ? -25.422 38.469 25.109 1 90.94 327 VAL A O 1
ATOM 2404 N N . THR A 1 328 ? -23.953 40.156 24.922 1 86.31 328 THR A N 1
ATOM 2405 C CA . THR A 1 328 ? -24.188 40.625 26.266 1 86.31 328 THR A CA 1
ATOM 2406 C C . THR A 1 328 ? -25.297 41.688 26.266 1 86.31 328 THR A C 1
ATOM 2408 O O . THR A 1 328 ? -25.719 42.156 27.344 1 86.31 328 THR A O 1
ATOM 2411 N N . ASN A 1 329 ? -25.734 41.969 25.078 1 88.44 329 ASN A N 1
ATOM 2412 C CA . ASN A 1 329 ? -26.797 42.969 24.969 1 88.44 329 ASN A CA 1
ATOM 2413 C C . ASN A 1 329 ? -28.172 42.375 25.25 1 88.44 329 ASN A C 1
ATOM 2415 O O . ASN A 1 329 ? -28.688 41.594 24.438 1 88.44 329 ASN A O 1
ATOM 2419 N N . PRO A 1 330 ? -28.812 42.719 26.281 1 89.81 330 PRO A N 1
ATOM 2420 C CA . PRO A 1 330 ? -30.109 42.125 26.609 1 89.81 330 PRO A CA 1
ATOM 2421 C C . PRO A 1 330 ? -31.234 42.562 25.656 1 89.81 330 PRO A C 1
ATOM 2423 O O . PRO A 1 330 ? -32.281 41.906 25.578 1 89.81 330 PRO A O 1
ATOM 2426 N N . ALA A 1 331 ? -31.031 43.656 24.922 1 90.88 331 ALA A N 1
ATOM 2427 C CA . ALA A 1 331 ? -32.062 44.188 24.031 1 90.88 331 ALA A CA 1
ATOM 2428 C C . ALA A 1 331 ? -32.156 43.344 22.75 1 90.88 331 ALA A C 1
ATOM 2430 O O . ALA A 1 331 ? -33.156 43.406 22.047 1 90.88 331 ALA A O 1
ATOM 2431 N N . LEU A 1 332 ? -31.219 42.562 22.5 1 93.5 332 LEU A N 1
ATOM 2432 C CA . LEU A 1 332 ? -31.203 41.781 21.266 1 93.5 332 LEU A CA 1
ATOM 2433 C C . LEU A 1 332 ? -31.828 40.406 21.484 1 93.5 332 LEU A C 1
ATOM 2435 O O . LEU A 1 332 ? -31.656 39.812 22.547 1 93.5 332 LEU A O 1
ATOM 2439 N N . SER A 1 333 ? -32.594 40.062 20.453 1 94.12 333 SER A N 1
ATOM 2440 C CA . SER A 1 333 ? -33.125 38.688 20.469 1 94.12 333 SER A CA 1
ATOM 2441 C C . SER A 1 333 ? -32 37.656 20.344 1 94.12 333 SER A C 1
ATOM 2443 O O . SER A 1 333 ? -30.891 38 19.922 1 94.12 333 SER A O 1
ATOM 2445 N N . MET A 1 334 ? -32.312 36.5 20.75 1 94.69 334 MET A N 1
ATOM 2446 C CA . MET A 1 334 ? -31.312 35.438 20.625 1 94.69 334 MET A CA 1
ATOM 2447 C C . MET A 1 334 ? -30.938 35.219 19.156 1 94.69 334 MET A C 1
ATOM 2449 O O . MET A 1 334 ? -29.781 34.906 18.844 1 94.69 334 MET A O 1
ATOM 2453 N N . GLN A 1 335 ? -31.844 35.344 18.266 1 95.25 335 GLN A N 1
ATOM 2454 C CA . GLN A 1 335 ? -31.578 35.219 16.828 1 95.25 335 GLN A CA 1
ATOM 2455 C C . GLN A 1 335 ? -30.594 36.281 16.359 1 95.25 335 GLN A C 1
ATOM 2457 O O . GLN A 1 335 ? -29.672 36 15.602 1 95.25 335 GLN A O 1
ATOM 2462 N N . ASP A 1 336 ? -30.828 37.469 16.859 1 95.25 336 ASP A N 1
ATOM 2463 C CA . ASP A 1 336 ? -29.969 38.562 16.453 1 95.25 336 ASP A CA 1
ATOM 2464 C C . ASP A 1 336 ? -28.547 38.375 17 1 95.25 336 ASP A C 1
ATOM 2466 O O . ASP A 1 336 ? -27.578 38.656 16.312 1 95.25 336 ASP A O 1
ATOM 2470 N N . LYS A 1 337 ? -28.484 37.938 18.266 1 95.56 337 LYS A N 1
ATOM 2471 C CA . LYS A 1 337 ? -27.188 37.656 18.875 1 95.56 337 LYS A CA 1
ATOM 2472 C C . LYS A 1 337 ? -26.422 36.594 18.047 1 95.56 337 LYS A C 1
ATOM 2474 O O . LYS A 1 337 ? -25.25 36.812 17.719 1 95.56 337 LYS A O 1
ATOM 2479 N N . ALA A 1 338 ? -27.141 35.562 17.688 1 96.94 338 ALA A N 1
ATOM 2480 C CA . ALA A 1 338 ? -26.531 34.469 16.922 1 96.94 338 ALA A CA 1
ATOM 2481 C C . ALA A 1 338 ? -26.094 34.938 15.547 1 96.94 338 ALA A C 1
ATOM 2483 O O . ALA A 1 338 ? -25.016 34.594 15.078 1 96.94 338 ALA A O 1
ATOM 2484 N N . THR A 1 339 ? -26.891 35.75 14.914 1 95.94 339 THR A N 1
ATOM 2485 C CA . THR A 1 339 ? -26.609 36.25 13.578 1 95.94 339 THR A CA 1
ATOM 2486 C C . THR A 1 339 ? -25.375 37.125 13.594 1 95.94 339 THR A C 1
ATOM 2488 O O . THR A 1 339 ? -24.531 37.062 12.695 1 95.94 339 THR A O 1
ATOM 2491 N N . GLN A 1 340 ? -25.281 37.938 14.594 1 93.31 340 GLN A N 1
ATOM 2492 C CA . GLN A 1 340 ? -24.141 38.844 14.688 1 93.31 340 GLN A CA 1
ATOM 2493 C C . GLN A 1 340 ? -22.844 38.094 14.953 1 93.31 340 GLN A C 1
ATOM 2495 O O . GLN A 1 340 ? -21.781 38.438 14.43 1 93.31 340 GLN A O 1
ATOM 2500 N N . LEU A 1 341 ? -22.922 37.062 15.789 1 95.06 341 LEU A N 1
ATOM 2501 C CA . LEU A 1 341 ? -21.766 36.219 16.047 1 95.06 341 LEU A CA 1
ATOM 2502 C C . LEU A 1 341 ? -21.266 35.562 14.773 1 95.06 341 LEU A C 1
ATOM 2504 O O . LEU A 1 341 ? -20.062 35.594 14.477 1 95.06 341 LEU A O 1
ATOM 2508 N N . ILE A 1 342 ? -22.172 35 13.992 1 95.25 342 ILE A N 1
ATOM 2509 C CA . ILE A 1 342 ? -21.812 34.281 12.773 1 95.25 342 ILE A CA 1
ATOM 2510 C C . ILE A 1 342 ? -21.344 35.281 11.719 1 95.25 342 ILE A C 1
ATOM 2512 O O . ILE A 1 342 ? -20.422 34.969 10.945 1 95.25 342 ILE A O 1
ATOM 2516 N N . ALA A 1 343 ? -21.922 36.438 11.719 1 93.12 343 ALA A N 1
ATOM 2517 C CA . ALA A 1 343 ? -21.5 37.5 10.781 1 93.12 343 ALA A CA 1
ATOM 2518 C C . ALA A 1 343 ? -20.062 37.906 11.023 1 93.12 343 ALA A C 1
ATOM 2520 O O . ALA A 1 343 ? -19.312 38.188 10.078 1 93.12 343 ALA A O 1
ATOM 2521 N N . ALA A 1 344 ? -19.688 37.969 12.266 1 93 344 ALA A N 1
ATOM 2522 C CA . ALA A 1 344 ? -18.328 38.344 12.609 1 93 344 ALA A CA 1
ATOM 2523 C C . ALA A 1 344 ? -17.328 37.281 12.086 1 93 344 ALA A C 1
ATOM 2525 O O . ALA A 1 344 ? -16.219 37.625 11.695 1 93 344 ALA A O 1
ATOM 2526 N N . LEU A 1 345 ? -17.75 36.031 12.07 1 94.06 345 LEU A N 1
ATOM 2527 C CA . LEU A 1 345 ? -16.891 34.938 11.602 1 94.06 345 LEU A CA 1
ATOM 2528 C C . LEU A 1 345 ? -16.891 34.875 10.078 1 94.06 345 LEU A C 1
ATOM 2530 O O . LEU A 1 345 ? -15.875 34.531 9.477 1 94.06 345 LEU A O 1
ATOM 2534 N N . ALA A 1 346 ? -17.953 35.219 9.445 1 90.31 346 ALA A N 1
ATOM 2535 C CA . ALA A 1 346 ? -18.125 35.094 8 1 90.31 346 ALA A CA 1
ATOM 2536 C C . ALA A 1 346 ? -17.109 35.969 7.266 1 90.31 346 ALA A C 1
ATOM 2538 O O . ALA A 1 346 ? -16.688 35.656 6.148 1 90.31 346 ALA A O 1
ATOM 2539 N N . ALA A 1 347 ? -16.688 37 7.93 1 83.81 347 ALA A N 1
ATOM 2540 C CA . ALA A 1 347 ? -15.727 37.906 7.312 1 83.81 347 ALA A CA 1
ATOM 2541 C C . ALA A 1 347 ? -14.398 37.219 7.055 1 83.81 347 ALA A C 1
ATOM 2543 O O . ALA A 1 347 ? -13.641 37.594 6.164 1 83.81 347 ALA A O 1
ATOM 2544 N N . SER A 1 348 ? -14.164 36.188 7.777 1 88.31 348 SER A N 1
ATOM 2545 C CA . SER A 1 348 ? -12.891 35.5 7.66 1 88.31 348 SER A CA 1
ATOM 2546 C C . SER A 1 348 ? -13.016 34.25 6.797 1 88.31 348 SER A C 1
ATOM 2548 O O . SER A 1 348 ? -12.062 33.469 6.652 1 88.31 348 SER A O 1
ATOM 2550 N N . TYR A 1 349 ? -14.156 34 6.23 1 88.5 349 TYR A N 1
ATOM 2551 C CA . TYR A 1 349 ? -14.32 32.844 5.355 1 88.5 349 TYR A CA 1
ATOM 2552 C C . TYR A 1 349 ? -13.383 32.938 4.16 1 88.5 349 TYR A C 1
ATOM 2554 O O . TYR A 1 349 ? -13.164 34.031 3.605 1 88.5 349 TYR A O 1
ATOM 2562 N N . GLY A 1 350 ? -12.781 31.844 3.766 1 85.81 350 GLY A N 1
ATOM 2563 C CA . GLY A 1 350 ? -11.805 31.812 2.688 1 85.81 350 GLY A CA 1
ATOM 2564 C C . GLY A 1 350 ? -10.375 31.688 3.18 1 85.81 350 GLY A C 1
ATOM 2565 O O . GLY A 1 350 ? -9.492 31.25 2.434 1 85.81 350 GLY A O 1
ATOM 2566 N N . ASN A 1 351 ? -10.242 32.125 4.328 1 86.12 351 ASN A N 1
ATOM 2567 C CA . ASN A 1 351 ? -8.961 31.938 4.996 1 86.12 351 ASN A CA 1
ATOM 2568 C C . ASN A 1 351 ? -9.094 31.047 6.23 1 86.12 351 ASN A C 1
ATOM 2570 O O . ASN A 1 351 ? -9.43 31.531 7.312 1 86.12 351 ASN A O 1
ATOM 2574 N N . ALA A 1 352 ? -8.703 29.875 6.105 1 87.19 352 ALA A N 1
ATOM 2575 C CA . ALA A 1 352 ? -8.953 28.859 7.117 1 87.19 352 ALA A CA 1
ATOM 2576 C C . ALA A 1 352 ? -8.289 29.219 8.445 1 87.19 352 ALA A C 1
ATOM 2578 O O . ALA A 1 352 ? -8.859 28.984 9.516 1 87.19 352 ALA A O 1
ATOM 2579 N N . GLN A 1 353 ? -7.148 29.828 8.43 1 84.75 353 GLN A N 1
ATOM 2580 C CA . GLN A 1 353 ? -6.43 30.156 9.664 1 84.75 353 GLN A CA 1
ATOM 2581 C C . GLN A 1 353 ? -7.109 31.297 10.414 1 84.75 353 GLN A C 1
ATOM 2583 O O . GLN A 1 353 ? -7.254 31.234 11.641 1 84.75 353 GLN A O 1
ATOM 2588 N N . ASP A 1 354 ? -7.543 32.25 9.656 1 87.69 354 ASP A N 1
ATOM 2589 C CA . ASP A 1 354 ? -8.227 33.406 10.273 1 87.69 354 ASP A CA 1
ATOM 2590 C C . ASP A 1 354 ? -9.578 32.969 10.859 1 87.69 354 ASP A C 1
ATOM 2592 O O . ASP A 1 354 ? -9.945 33.375 11.961 1 87.69 354 ASP A O 1
ATOM 2596 N N . TYR A 1 355 ? -10.266 32.188 10.039 1 92.31 355 TYR A N 1
ATOM 2597 C CA . TYR A 1 355 ? -11.562 31.719 10.508 1 92.31 355 TYR A CA 1
ATOM 2598 C C . TYR A 1 355 ? -11.414 30.906 11.797 1 92.31 355 TYR A C 1
ATOM 2600 O O . TYR A 1 355 ? -12.172 31.109 12.75 1 92.31 355 TYR A O 1
ATOM 2608 N N . SER A 1 356 ? -10.492 30.062 11.852 1 93.12 356 SER A N 1
ATOM 2609 C CA . SER A 1 356 ? -10.266 29.219 13.023 1 93.12 356 SER A CA 1
ATOM 2610 C C . SER A 1 356 ? -9.844 30.062 14.227 1 93.12 356 SER A C 1
ATOM 2612 O O . SER A 1 356 ? -10.328 29.844 15.344 1 93.12 356 SER A O 1
ATOM 2614 N N . LEU A 1 357 ? -8.938 30.953 14.031 1 92 357 LEU A N 1
ATOM 2615 C CA . LEU A 1 357 ? -8.5 31.812 15.125 1 92 357 LEU A CA 1
ATOM 2616 C C . LEU A 1 357 ? -9.672 32.625 15.672 1 92 357 LEU A C 1
ATOM 2618 O O . LEU A 1 357 ? -9.852 32.719 16.891 1 92 357 LEU A O 1
ATOM 2622 N N . ASN A 1 358 ? -10.414 33.219 14.773 1 94.06 358 ASN A N 1
ATOM 2623 C CA . ASN A 1 358 ? -11.562 34.031 15.195 1 94.06 358 ASN A CA 1
ATOM 2624 C C . ASN A 1 358 ? -12.594 33.188 15.938 1 94.06 358 ASN A C 1
ATOM 2626 O O . ASN A 1 358 ? -13.18 33.625 16.922 1 94.06 358 ASN A O 1
ATOM 2630 N N . ALA A 1 359 ? -12.812 32 15.414 1 96.31 359 ALA A N 1
ATOM 2631 C CA . ALA A 1 359 ? -13.742 31.094 16.094 1 96.31 359 ALA A CA 1
ATOM 2632 C C . ALA A 1 359 ? -13.258 30.766 17.5 1 96.31 359 ALA A C 1
ATOM 2634 O O . ALA A 1 359 ? -14.055 30.672 18.422 1 96.31 359 ALA A O 1
ATOM 2635 N N . LYS A 1 360 ? -11.992 30.594 17.672 1 95.88 360 LYS A N 1
ATOM 2636 C CA . LYS A 1 360 ? -11.422 30.312 18.984 1 95.88 360 LYS A CA 1
ATOM 2637 C C . LYS A 1 360 ? -11.562 31.531 19.922 1 95.88 360 LYS A C 1
ATOM 2639 O O . LYS A 1 360 ? -11.836 31.375 21.109 1 95.88 360 LYS A O 1
ATOM 2644 N N . ILE A 1 361 ? -11.328 32.625 19.344 1 94.62 361 ILE A N 1
ATOM 2645 C CA . ILE A 1 361 ? -11.445 33.875 20.125 1 94.62 361 ILE A CA 1
ATOM 2646 C C . ILE A 1 361 ? -12.875 34.031 20.625 1 94.62 361 ILE A C 1
ATOM 2648 O O . ILE A 1 361 ? -13.094 34.406 21.781 1 94.62 361 ILE A O 1
ATOM 2652 N N . LEU A 1 362 ? -13.859 33.688 19.828 1 96.12 362 LEU A N 1
ATOM 2653 C CA . LEU A 1 362 ? -15.266 33.906 20.141 1 96.12 362 LEU A CA 1
ATOM 2654 C C . LEU A 1 362 ? -15.883 32.656 20.781 1 96.12 362 LEU A C 1
ATOM 2656 O O . LEU A 1 362 ? -17.109 32.562 20.938 1 96.12 362 LEU A O 1
ATOM 2660 N N . LEU A 1 363 ? -15.117 31.656 21.141 1 96.81 363 LEU A N 1
ATOM 2661 C CA . LEU A 1 363 ? -15.625 30.375 21.609 1 96.81 363 LEU A CA 1
ATOM 2662 C C . LEU A 1 363 ? -16.531 30.547 22.812 1 96.81 363 LEU A C 1
ATOM 2664 O O . LEU A 1 363 ? -17.594 29.906 22.906 1 96.81 363 LEU A O 1
ATOM 2668 N N . PRO A 1 364 ? -16.219 31.453 23.812 1 95.88 364 PRO A N 1
ATOM 2669 C CA . PRO A 1 364 ? -17.141 31.625 24.938 1 95.88 364 PRO A CA 1
ATOM 2670 C C . PRO A 1 364 ? -18.516 32.125 24.5 1 95.88 364 PRO A C 1
ATOM 2672 O O . PRO A 1 364 ? -19.531 31.656 25.031 1 95.88 364 PRO A O 1
ATOM 2675 N N . GLU A 1 365 ? -18.547 33.062 23.594 1 96.5 365 GLU A N 1
ATOM 2676 C CA . GLU A 1 365 ? -19.812 33.562 23.062 1 96.5 365 GLU A CA 1
ATOM 2677 C C . GLU A 1 365 ? -20.547 32.5 22.266 1 96.5 365 GLU A C 1
ATOM 2679 O O . GLU A 1 365 ? -21.766 32.375 22.359 1 96.5 365 GLU A O 1
ATOM 2684 N N . LEU A 1 366 ? -19.828 31.719 21.484 1 97.75 366 LEU A N 1
ATOM 2685 C CA . LEU A 1 366 ? -20.438 30.625 20.719 1 97.75 366 LEU A CA 1
ATOM 2686 C C . LEU A 1 366 ? -21.109 29.625 21.656 1 97.75 366 LEU A C 1
ATOM 2688 O O . LEU A 1 366 ? -22.188 29.125 21.359 1 97.75 366 LEU A O 1
ATOM 2692 N N . LYS A 1 367 ? -20.484 29.344 22.766 1 97.5 367 LYS A N 1
ATOM 2693 C CA . LYS A 1 367 ? -20.984 28.375 23.734 1 97.5 367 LYS A CA 1
ATOM 2694 C C . LYS A 1 367 ? -22.234 28.906 24.438 1 97.5 367 LYS A C 1
ATOM 2696 O O . LYS A 1 367 ? -23.062 28.125 24.922 1 97.5 367 LYS A O 1
ATOM 2701 N N . SER A 1 368 ? -22.391 30.203 24.469 1 96.25 368 SER A N 1
ATOM 2702 C CA . SER A 1 368 ? -23.484 30.812 25.219 1 96.25 368 SER A CA 1
ATOM 2703 C C . SER A 1 368 ? -24.781 30.797 24.422 1 96.25 368 SER A C 1
ATOM 2705 O O . SER A 1 368 ? -25.859 31 24.984 1 96.25 368 SER A O 1
ATOM 2707 N N . ILE A 1 369 ? -24.719 30.562 23.125 1 97.31 369 ILE A N 1
ATOM 2708 C CA . ILE A 1 369 ? -25.906 30.547 22.281 1 97.31 369 ILE A CA 1
ATOM 27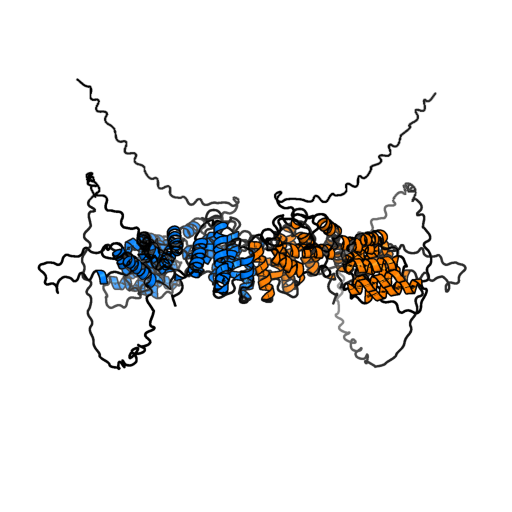09 C C . ILE A 1 369 ? -26.594 29.188 22.391 1 97.31 369 ILE A C 1
ATOM 2711 O O . ILE A 1 369 ? -25.984 28.156 22.094 1 97.31 369 ILE A O 1
ATOM 2715 N N . PRO A 1 370 ? -27.859 29.125 22.781 1 96.31 370 PRO A N 1
ATOM 2716 C CA . PRO A 1 370 ? -28.547 27.844 22.922 1 96.31 370 PRO A CA 1
ATOM 2717 C C . PRO A 1 370 ? -29.125 27.344 21.594 1 96.31 370 PRO A C 1
ATOM 2719 O O . PRO A 1 370 ? -29.344 28.125 20.672 1 96.31 370 PRO A O 1
ATOM 2722 N N . GLN A 1 371 ? -29.391 26.031 21.516 1 96.62 371 GLN A N 1
ATOM 2723 C CA . GLN A 1 371 ? -30.062 25.406 20.375 1 96.62 371 GLN A CA 1
ATOM 2724 C C . GLN A 1 371 ? -31.578 25.453 20.531 1 96.62 371 GLN A C 1
ATOM 2726 O O . GLN A 1 371 ? -32.188 24.516 21.047 1 96.62 371 GLN A O 1
ATOM 2731 N N . ILE A 1 372 ? -32.156 26.484 20.141 1 95.06 372 ILE A N 1
ATOM 2732 C CA . ILE A 1 372 ? -33.594 26.688 20.188 1 95.06 372 ILE A CA 1
ATOM 2733 C C . ILE A 1 372 ? -34.125 27.078 18.797 1 95.06 372 ILE A C 1
ATOM 2735 O O . ILE A 1 372 ? -33.344 27.234 17.859 1 95.06 372 ILE A O 1
ATOM 2739 N N . ARG A 1 373 ? -35.375 27.188 18.625 1 94.31 373 ARG A N 1
ATOM 2740 C CA . ARG A 1 373 ? -36 27.453 17.328 1 94.31 373 ARG A CA 1
ATOM 2741 C C . ARG A 1 373 ? -35.438 28.734 16.719 1 94.31 373 ARG A C 1
ATOM 2743 O O . ARG A 1 373 ? -35.188 28.797 15.516 1 94.31 373 ARG A O 1
ATOM 2750 N N . GLU A 1 374 ? -35.188 29.766 17.578 1 93.5 374 GLU A N 1
ATOM 2751 C CA . GLU A 1 374 ? -34.75 31.078 17.109 1 93.5 374 GLU A CA 1
ATOM 2752 C C . GLU A 1 374 ? -33.344 30.984 16.469 1 93.5 374 GLU A C 1
ATOM 2754 O O . GLU A 1 374 ? -33.031 31.781 15.586 1 93.5 374 GLU A O 1
ATOM 2759 N N . THR A 1 375 ? -32.594 30.016 16.953 1 96.5 375 THR A N 1
ATOM 2760 C CA . THR A 1 375 ? -31.219 29.953 16.469 1 96.5 375 THR A CA 1
ATOM 2761 C C . THR A 1 375 ? -31.016 28.766 15.555 1 96.5 375 THR A C 1
ATOM 2763 O O . THR A 1 375 ? -29.938 28.594 14.969 1 96.5 375 THR A O 1
ATOM 2766 N N . ALA A 1 376 ? -32 27.984 15.32 1 95.56 376 ALA A N 1
ATOM 2767 C CA . ALA A 1 376 ? -31.906 26.688 14.648 1 95.56 376 ALA A CA 1
ATOM 2768 C C . ALA A 1 376 ? -31.484 26.859 13.195 1 95.56 376 ALA A C 1
ATOM 2770 O O . ALA A 1 376 ? -30.766 26.016 12.656 1 95.56 376 ALA A O 1
ATOM 2771 N N . GLN A 1 377 ? -31.938 27.938 12.578 1 95.25 377 GLN A N 1
ATOM 2772 C CA . GLN A 1 377 ? -31.609 28.156 11.172 1 95.25 377 GLN A CA 1
ATOM 2773 C C . GLN A 1 377 ? -30.109 28.328 10.969 1 95.25 377 GLN A C 1
ATOM 2775 O O . GLN A 1 377 ? -29.594 28.062 9.891 1 95.25 377 GLN A O 1
ATOM 2780 N N . LEU A 1 378 ? -29.406 28.719 12.023 1 96.56 378 LEU A N 1
ATOM 2781 C CA . LEU A 1 378 ? -27.984 29 11.922 1 96.56 378 LEU A CA 1
ATOM 2782 C C . LEU A 1 378 ? -27.156 27.812 12.398 1 96.56 378 LEU A C 1
ATOM 2784 O O . LEU A 1 378 ? -25.938 27.906 12.5 1 96.56 378 LEU A O 1
ATOM 2788 N N . SER A 1 379 ? -27.781 26.672 12.57 1 97.56 379 SER A N 1
ATOM 2789 C CA . SER A 1 379 ? -27.109 25.5 13.125 1 97.56 379 SER A CA 1
ATOM 2790 C C . SER A 1 379 ? -25.891 25.125 12.289 1 97.56 379 SER A C 1
ATOM 2792 O O . SER A 1 379 ? -24.812 24.875 12.836 1 97.56 379 SER A O 1
ATOM 2794 N N . PRO A 1 380 ? -25.953 25.078 10.93 1 97.19 380 PRO A N 1
ATOM 2795 C CA . PRO A 1 380 ? -24.766 24.703 10.148 1 97.19 380 PRO A CA 1
ATOM 2796 C C . PRO A 1 380 ? -23.594 25.625 10.406 1 97.19 380 PRO A C 1
ATOM 2798 O O . PRO A 1 380 ? -22.453 25.172 10.508 1 97.19 380 PRO A O 1
ATOM 2801 N N . SER A 1 381 ? -23.859 26.906 10.508 1 96.88 381 SER A N 1
ATOM 2802 C CA . SER A 1 381 ? -22.797 27.875 10.742 1 96.88 381 SER A CA 1
ATOM 2803 C C . SER A 1 381 ? -22.172 27.688 12.125 1 96.88 381 SER A C 1
ATOM 2805 O O . SER A 1 381 ? -20.969 27.859 12.289 1 96.88 381 SER A O 1
ATOM 2807 N N . PHE A 1 382 ? -22.984 27.312 13.07 1 98 382 PHE A N 1
ATOM 2808 C CA . PHE A 1 382 ? -22.484 27.078 14.414 1 98 382 PHE A CA 1
ATOM 2809 C C . PHE A 1 382 ? -21.672 25.797 14.469 1 98 382 PHE A C 1
ATOM 2811 O O . PHE A 1 382 ? -20.688 25.703 15.219 1 98 382 PHE A O 1
ATOM 2818 N N . VAL A 1 383 ? -22.062 24.781 13.688 1 98.19 383 VAL A N 1
ATOM 2819 C CA . VAL A 1 383 ? -21.25 23.578 13.602 1 98.19 383 VAL A CA 1
ATOM 2820 C C . VAL A 1 383 ? -19.875 23.906 13.055 1 98.19 383 VAL A C 1
ATOM 2822 O O . VAL A 1 383 ? -18.859 23.5 13.625 1 98.19 383 VAL A O 1
ATOM 2825 N N . GLU A 1 384 ? -19.844 24.688 11.977 1 97.25 384 GLU A N 1
ATOM 2826 C CA . GLU A 1 384 ? -18.594 25.094 11.352 1 97.25 384 GLU A CA 1
ATOM 2827 C C . GLU A 1 384 ? -17.703 25.859 12.336 1 97.25 384 GLU A C 1
ATOM 2829 O O . GLU A 1 384 ? -16.516 25.578 12.445 1 97.25 384 GLU A O 1
ATOM 2834 N N . ALA A 1 385 ? -18.312 26.781 13.008 1 97.5 385 ALA A N 1
ATOM 2835 C CA . ALA A 1 385 ? -17.562 27.609 13.961 1 97.5 385 ALA A CA 1
ATOM 2836 C C . ALA A 1 385 ? -17 26.766 15.094 1 97.5 385 ALA A C 1
ATOM 2838 O O . ALA A 1 385 ? -15.852 26.953 15.5 1 97.5 385 ALA A O 1
ATOM 2839 N N . ALA A 1 386 ? -17.844 25.844 15.594 1 98.06 386 ALA A N 1
ATOM 2840 C CA . ALA A 1 386 ? -17.406 24.984 16.688 1 98.06 386 ALA A CA 1
ATOM 2841 C C . ALA A 1 386 ? -16.266 24.078 16.234 1 98.06 386 ALA A C 1
ATOM 2843 O O . ALA A 1 386 ? -15.297 23.875 16.984 1 98.06 386 ALA A O 1
ATOM 2844 N N . LEU A 1 387 ? -16.375 23.547 15.047 1 97.5 387 LEU A N 1
ATOM 2845 C CA . LEU A 1 387 ? -15.312 22.703 14.5 1 97.5 387 LEU A CA 1
ATOM 2846 C C . LEU A 1 387 ? -14.023 23.5 14.312 1 97.5 387 LEU A C 1
ATOM 2848 O O . LEU A 1 387 ? -12.938 23.031 14.656 1 97.5 387 LEU A O 1
ATOM 2852 N N . ALA A 1 388 ? -14.109 24.672 13.727 1 95.75 388 ALA A N 1
ATOM 2853 C CA . ALA A 1 388 ? -12.945 25.531 13.5 1 95.75 388 ALA A CA 1
ATOM 2854 C C . ALA A 1 388 ? -12.281 25.906 14.812 1 95.75 388 ALA A C 1
ATOM 2856 O O . ALA A 1 388 ? -11.055 26.062 14.875 1 95.75 388 ALA A O 1
ATOM 2857 N N . ALA A 1 389 ? -13.109 26 15.875 1 95.31 389 ALA A N 1
ATOM 2858 C CA . ALA A 1 389 ? -12.602 26.375 17.188 1 95.31 389 ALA A CA 1
ATOM 2859 C C . ALA A 1 389 ? -12.016 25.156 17.906 1 95.31 389 ALA A C 1
ATOM 2861 O O . ALA A 1 389 ? -11.352 25.297 18.938 1 95.31 389 ALA A O 1
ATOM 2862 N N . GLY A 1 390 ? -12.328 23.953 17.391 1 94.75 390 GLY A N 1
ATOM 2863 C CA . GLY A 1 390 ? -11.805 22.734 17.984 1 94.75 390 GLY A CA 1
ATOM 2864 C C . GLY A 1 390 ? -12.672 22.219 19.125 1 94.75 390 GLY A C 1
ATOM 2865 O O . GLY A 1 390 ? -12.25 21.328 19.875 1 94.75 390 GLY A O 1
ATOM 2866 N N . ASP A 1 391 ? -13.812 22.797 19.312 1 97.31 391 ASP A N 1
ATOM 2867 C CA . ASP A 1 391 ? -14.742 22.312 20.328 1 97.31 391 ASP A CA 1
ATOM 2868 C C . ASP A 1 391 ? -15.703 21.281 19.734 1 97.31 391 ASP A C 1
ATOM 2870 O O . ASP A 1 391 ? -16.844 21.609 19.391 1 97.31 391 ASP A O 1
ATOM 2874 N N . ILE A 1 392 ? -15.336 20.062 19.828 1 96.88 392 ILE A N 1
ATOM 2875 C CA . ILE A 1 392 ? -16.047 18.984 19.156 1 96.88 392 ILE A CA 1
ATOM 2876 C C . ILE A 1 392 ? -17.375 18.719 19.859 1 96.88 392 ILE A C 1
ATOM 2878 O O . ILE A 1 392 ? -18.359 18.375 19.219 1 96.88 392 ILE A O 1
ATOM 2882 N N . ALA A 1 393 ? -17.406 18.875 21.172 1 97.5 393 ALA A N 1
ATOM 2883 C CA . ALA A 1 393 ? -18.656 18.688 21.922 1 97.5 393 ALA A CA 1
ATOM 2884 C C . ALA A 1 393 ? -19.719 19.672 21.484 1 97.5 393 ALA A C 1
ATOM 2886 O O . ALA A 1 393 ? -20.875 19.312 21.281 1 97.5 393 ALA A O 1
ATOM 2887 N N . LEU A 1 394 ? -19.281 20.922 21.359 1 98.06 394 LEU A N 1
ATOM 2888 C CA . LEU A 1 394 ? -20.219 21.953 20.906 1 98.06 394 LEU A CA 1
ATOM 2889 C C . LEU A 1 394 ? -20.672 21.672 19.469 1 98.06 394 LEU A C 1
ATOM 2891 O O . LEU A 1 394 ? -21.844 21.859 19.141 1 98.06 394 LEU A O 1
ATOM 2895 N N . ALA A 1 395 ? -19.75 21.266 18.594 1 98.44 395 ALA A N 1
ATOM 2896 C CA . ALA A 1 395 ? -20.078 20.938 17.219 1 98.44 395 ALA A CA 1
ATOM 2897 C C . ALA A 1 395 ? -21.125 19.828 17.156 1 98.44 395 ALA A C 1
ATOM 2899 O O . ALA A 1 395 ? -22.078 19.906 16.375 1 98.44 395 ALA A O 1
ATOM 2900 N N . LYS A 1 396 ? -20.953 18.844 18 1 97.56 396 LYS A N 1
ATOM 2901 C CA . LYS A 1 396 ? -21.891 17.719 18.047 1 97.56 396 LYS A CA 1
ATOM 2902 C C . LYS A 1 396 ? -23.281 18.188 18.484 1 97.56 396 LYS A C 1
ATOM 2904 O O . LYS A 1 396 ? -24.297 17.734 17.953 1 97.56 396 LYS A O 1
ATOM 2909 N N . LYS A 1 397 ? -23.312 19.031 19.484 1 97.88 397 LYS A N 1
ATOM 2910 C CA . LYS A 1 397 ? -24.594 19.547 19.969 1 97.88 397 LYS A CA 1
ATOM 2911 C C . LYS A 1 397 ? -25.344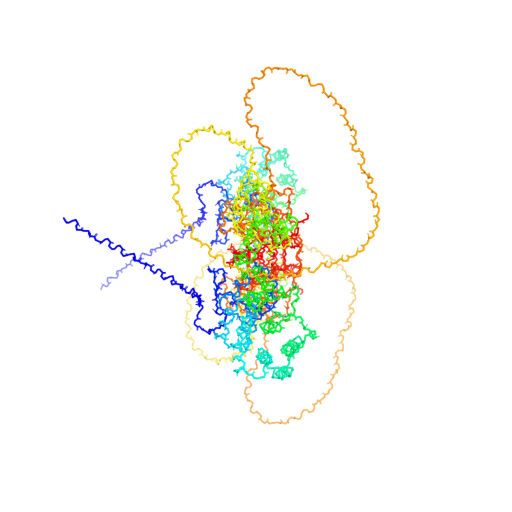 20.281 18.859 1 97.88 397 LYS A C 1
ATOM 2913 O O . LYS A 1 397 ? -26.547 20.078 18.688 1 97.88 397 LYS A O 1
ATOM 2918 N N . TRP A 1 398 ? -24.625 21.109 18.188 1 98.5 398 TRP A N 1
ATOM 2919 C CA . TRP A 1 398 ? -25.25 21.875 17.109 1 98.5 398 TRP A CA 1
ATOM 2920 C C . TRP A 1 398 ? -25.609 20.953 15.945 1 98.5 398 TRP A C 1
ATOM 2922 O O . TRP A 1 398 ? -26.625 21.156 15.281 1 98.5 398 TRP A O 1
ATOM 2932 N N . ARG A 1 399 ? -24.797 19.938 15.625 1 98.12 399 ARG A N 1
ATOM 2933 C CA . ARG A 1 399 ? -25.109 18.969 14.586 1 98.12 399 ARG A CA 1
ATOM 2934 C C . ARG A 1 399 ? -26.375 18.188 14.93 1 98.12 399 ARG A C 1
ATOM 2936 O O . ARG A 1 399 ? -27.219 17.969 14.07 1 98.12 399 ARG A O 1
ATOM 2943 N N . ASP A 1 400 ? -26.531 17.766 16.188 1 97.38 400 ASP A N 1
ATOM 2944 C CA . ASP A 1 400 ? -27.734 17.062 16.641 1 97.38 400 ASP A CA 1
ATOM 2945 C C . ASP A 1 400 ? -28.969 17.953 16.516 1 97.38 400 ASP A C 1
ATOM 2947 O O . ASP A 1 400 ? -30.062 17.453 16.203 1 97.38 400 ASP A O 1
ATOM 2951 N N . ALA A 1 401 ? -28.766 19.266 16.781 1 97.5 401 ALA A N 1
ATOM 2952 C CA . ALA A 1 401 ? -29.875 20.203 16.672 1 97.5 401 ALA A CA 1
ATOM 2953 C C . ALA A 1 401 ? -30.406 20.266 15.242 1 97.5 401 ALA A C 1
ATOM 2955 O O . ALA A 1 401 ? -31.594 20.547 15.023 1 97.5 401 ALA A O 1
ATOM 2956 N N . MET A 1 402 ? -29.578 19.953 14.234 1 97.75 402 MET A N 1
ATOM 2957 C CA . MET A 1 402 ? -30 19.969 12.836 1 97.75 402 MET A CA 1
ATOM 2958 C C . MET A 1 402 ? -31.016 18.859 12.555 1 97.75 402 MET A C 1
ATOM 2960 O O . MET A 1 402 ? -31.734 18.906 11.555 1 97.75 402 MET A O 1
ATOM 2964 N N . ASP A 1 403 ? -31.078 17.859 13.438 1 96.56 403 ASP A N 1
ATOM 2965 C CA . ASP A 1 403 ? -32.031 16.766 13.258 1 96.56 403 ASP A CA 1
ATOM 2966 C C . ASP A 1 403 ? -33.375 17.125 13.844 1 96.56 403 ASP A C 1
ATOM 2968 O O . ASP A 1 403 ? -34.375 16.469 13.562 1 96.56 403 ASP A O 1
ATOM 2972 N N . ASN A 1 404 ? -33.406 18.188 14.672 1 94.69 404 ASN A N 1
ATOM 2973 C CA . ASN A 1 404 ? -34.656 18.641 15.289 1 94.69 404 ASN A CA 1
ATOM 2974 C C . ASN A 1 404 ? -35.375 19.656 14.414 1 94.69 404 ASN A C 1
ATOM 2976 O O . ASN A 1 404 ? -34.781 20.703 14.086 1 94.69 404 ASN A O 1
ATOM 2980 N N . THR A 1 405 ? -36.625 19.453 14.172 1 93.5 405 THR A N 1
ATOM 2981 C CA . THR A 1 405 ? -37.375 20.359 13.312 1 93.5 405 THR A CA 1
ATOM 2982 C C . THR A 1 405 ? -37.938 21.531 14.117 1 93.5 405 THR A C 1
ATOM 2984 O O . THR A 1 405 ? -38.375 22.531 13.547 1 93.5 405 THR A O 1
ATOM 2987 N N . PHE A 1 406 ? -37.906 21.422 15.398 1 92.69 406 PHE A N 1
ATOM 2988 C CA . PHE A 1 406 ? -38.375 22.469 16.312 1 92.69 406 PHE A CA 1
ATOM 2989 C C . PHE A 1 406 ? -39.781 22.906 15.953 1 92.69 406 PHE A C 1
ATOM 2991 O O . PHE A 1 406 ? -40.062 24.109 15.891 1 92.69 406 PHE A O 1
ATOM 2998 N N . ASP A 1 407 ? -40.594 22 15.625 1 88.19 407 ASP A N 1
ATOM 2999 C CA . ASP A 1 407 ? -41.938 22.312 15.188 1 88.19 407 ASP A CA 1
ATOM 3000 C C . ASP A 1 407 ? -42.969 22.094 16.312 1 88.19 407 ASP A C 1
ATOM 3002 O O . ASP A 1 407 ? -44.156 22.234 16.109 1 88.19 407 ASP A O 1
ATOM 3006 N N . GLU A 1 408 ? -42.562 21.719 17.5 1 83.31 408 GLU A N 1
ATOM 3007 C CA . GLU A 1 408 ? -43.5 21.531 18.625 1 83.31 408 GLU A CA 1
ATOM 3008 C C . GLU A 1 408 ? -44.031 22.859 19.141 1 83.31 408 GLU A C 1
ATOM 3010 O O . GLU A 1 408 ? -43.281 23.844 19.234 1 83.31 408 GLU A O 1
ATOM 3015 N N . PRO A 1 409 ? -45.312 22.938 19.266 1 74.31 409 PRO A N 1
ATOM 3016 C CA . PRO A 1 409 ? -45.906 24.188 19.766 1 74.31 409 PRO A CA 1
ATOM 3017 C C . PRO A 1 409 ? -45.375 24.547 21.156 1 74.31 409 PRO A C 1
ATOM 3019 O O . PRO A 1 409 ? -45.031 23.672 21.953 1 74.31 409 PRO A O 1
ATOM 3022 N N . PRO A 1 410 ? -45 25.766 21.359 1 62.38 410 PRO A N 1
ATOM 3023 C CA . PRO A 1 410 ? -44.562 26.172 22.688 1 62.38 410 PRO A CA 1
ATOM 3024 C C . PRO A 1 410 ? -45.531 25.719 23.781 1 62.38 410 PRO A C 1
ATOM 3026 O O . PRO A 1 410 ? -46.75 25.609 23.562 1 62.38 410 PRO A O 1
ATOM 3029 N N . PRO A 1 411 ? -45.031 24.922 24.719 1 57.28 411 PRO A N 1
ATOM 3030 C CA . PRO A 1 411 ? -45.969 24.469 25.75 1 57.28 411 PRO A CA 1
ATOM 3031 C C . PRO A 1 411 ? -46.906 25.562 26.219 1 57.28 411 PRO A C 1
ATOM 3033 O O . PRO A 1 411 ? -46.562 26.75 26.188 1 57.28 411 PRO A O 1
ATOM 3036 N N . ALA A 1 412 ? -48.188 25.25 26.25 1 54.66 412 ALA A N 1
ATOM 3037 C CA . ALA A 1 412 ? -49.156 26.172 26.797 1 54.66 412 ALA A CA 1
ATOM 3038 C C . ALA A 1 412 ? -48.688 26.812 28.078 1 54.66 412 ALA A C 1
ATOM 3040 O O . ALA A 1 412 ? -48 26.156 28.891 1 54.66 412 ALA A O 1
ATOM 3041 N N . PRO A 1 413 ? -48.562 28.078 28.109 1 48.72 413 PRO A N 1
ATOM 3042 C CA . PRO A 1 413 ? -48.125 28.688 29.359 1 48.72 413 PRO A CA 1
ATOM 3043 C C . PRO A 1 413 ? -48.719 28.016 30.594 1 48.72 413 PRO A C 1
ATOM 3045 O O . PRO A 1 413 ? -49.906 27.688 30.594 1 48.72 413 PRO A O 1
ATOM 3048 N N . ALA A 1 414 ? -47.969 27.25 31.312 1 47.03 414 ALA A N 1
ATOM 3049 C CA . ALA A 1 414 ? -48.469 26.688 32.562 1 47.03 414 ALA A CA 1
ATOM 3050 C C . ALA A 1 414 ? -49.312 27.719 33.344 1 47.03 414 ALA A C 1
ATOM 3052 O O . ALA A 1 414 ? -49.031 28.922 33.281 1 47.03 414 ALA A O 1
ATOM 3053 N N . PRO A 1 415 ? -50.469 27.375 33.75 1 40.47 415 PRO A N 1
ATOM 3054 C CA . PRO A 1 415 ? -51.219 28.359 34.594 1 40.47 415 PRO A CA 1
ATOM 3055 C C . PRO A 1 415 ? -50.344 28.906 35.719 1 40.47 415 PRO A C 1
ATOM 3057 O O . PRO A 1 415 ? -49.469 28.203 36.25 1 40.47 415 PRO A O 1
ATOM 3060 N N . THR A 1 416 ? -50.094 30.188 35.781 1 38.38 416 THR A N 1
ATOM 3061 C CA . THR A 1 416 ? -49.344 30.953 36.781 1 38.38 416 THR A CA 1
ATOM 3062 C C . THR A 1 416 ? -49.719 30.5 38.188 1 38.38 416 THR A C 1
ATOM 3064 O O . THR A 1 416 ? -50.812 30.75 38.656 1 38.38 416 THR A O 1
ATOM 3067 N N . MET A 1 417 ? -49.438 29.25 38.594 1 35.81 417 MET A N 1
ATOM 3068 C CA . MET A 1 417 ? -49.688 29.062 40.031 1 35.81 417 MET A CA 1
ATOM 3069 C C . MET A 1 417 ? -48.938 30.125 40.844 1 35.81 417 MET A C 1
ATOM 3071 O O . MET A 1 417 ? -47.812 30.484 40.5 1 35.81 417 MET A O 1
ATOM 3075 N N . GLN A 1 418 ? -49.625 31 41.656 1 31.02 418 GLN A N 1
ATOM 3076 C CA . GLN A 1 418 ? -49.281 32.062 42.562 1 31.02 418 GLN A CA 1
ATOM 3077 C C . GLN A 1 418 ? -48.188 31.609 43.562 1 31.02 418 GLN A C 1
ATOM 3079 O O . GLN A 1 418 ? -48.438 30.703 44.344 1 31.02 418 GLN A O 1
ATOM 3084 N N . PRO A 1 419 ? -46.875 31.547 43.094 1 29.86 419 PRO A N 1
ATOM 3085 C CA . PRO A 1 419 ? -45.875 31.094 44.062 1 29.86 419 PRO A CA 1
ATOM 3086 C C . PRO A 1 419 ? -45.938 31.891 45.375 1 29.86 419 PRO A C 1
ATOM 3088 O O . PRO A 1 419 ? -46.25 33.094 45.375 1 29.86 419 PRO A O 1
ATOM 3091 N N . THR A 1 420 ? -46.438 31.328 46.406 1 31.94 420 THR A N 1
ATOM 3092 C CA . THR A 1 420 ? -46.281 31.844 47.75 1 31.94 420 THR A CA 1
ATOM 3093 C C . THR A 1 420 ? -44.844 32.281 48 1 31.94 420 THR A C 1
ATOM 3095 O O . THR A 1 420 ? -43.906 31.562 47.625 1 31.94 420 THR A O 1
ATOM 3098 N N . GLY A 1 421 ? -44.5 33.594 48.375 1 25.7 421 GLY A N 1
ATOM 3099 C CA . GLY A 1 421 ? -43.438 34.594 48.438 1 25.7 421 GLY A CA 1
ATOM 3100 C C . GLY A 1 421 ? -42.281 34.188 49.344 1 25.7 421 GLY A C 1
ATOM 3101 O O . GLY A 1 421 ? -41.5 35.031 49.781 1 25.7 421 GLY A O 1
ATOM 3102 N N . LEU A 1 422 ? -42.031 32.938 49.812 1 24.84 422 LEU A N 1
ATOM 3103 C CA . LEU A 1 422 ? -41.062 32.938 50.875 1 24.84 422 LEU A CA 1
ATOM 3104 C C . LEU A 1 422 ? -39.688 33.438 50.375 1 24.84 422 LEU A C 1
ATOM 3106 O O . LEU A 1 422 ? -39.094 32.844 49.469 1 24.84 422 LEU A O 1
ATOM 3110 N N . VAL A 1 423 ? -39.469 34.812 50.375 1 24.38 423 VAL A N 1
ATOM 3111 C CA . VAL A 1 423 ? -38.375 35.656 49.938 1 24.38 423 VAL A CA 1
ATOM 3112 C C . VAL A 1 423 ? -37.094 35.312 50.688 1 24.38 423 VAL A C 1
ATOM 3114 O O . VAL A 1 423 ? -37 35.5 51.906 1 24.38 423 VAL A O 1
ATOM 3117 N N . GLN A 1 424 ? -36.594 34.062 50.594 1 23.39 424 GLN A N 1
ATOM 3118 C CA . GLN A 1 424 ? -35.406 33.875 51.406 1 23.39 424 GLN A CA 1
ATOM 3119 C C . GLN A 1 424 ? -34.312 34.812 50.969 1 23.39 424 GLN A C 1
ATOM 3121 O O . GLN A 1 424 ? -34.094 35 49.75 1 23.39 424 GLN A O 1
ATOM 3126 N N . GLN A 1 425 ? -33.75 35.688 51.875 1 21.64 425 GLN A N 1
ATOM 3127 C CA . GLN A 1 425 ? -32.812 36.844 51.938 1 21.64 425 GLN A CA 1
ATOM 3128 C C . GLN A 1 425 ? -31.453 36.469 51.406 1 21.64 425 GLN A C 1
ATOM 3130 O O . GLN A 1 425 ? -30.812 35.531 51.875 1 21.64 425 GLN A O 1
ATOM 3135 N N . PRO A 1 426 ? -31.156 36.75 50.031 1 22.25 426 PRO A N 1
ATOM 3136 C CA . PRO A 1 426 ? -29.906 36.375 49.375 1 22.25 426 PRO A CA 1
ATOM 3137 C C . PRO A 1 426 ? -28.688 37.031 50 1 22.25 426 PRO A C 1
ATOM 3139 O O . PRO A 1 426 ? -28.75 38.188 50.406 1 22.25 426 PRO A O 1
ATOM 3142 N N . GLN A 1 427 ? -27.844 36.312 50.688 1 23.77 427 GLN A N 1
ATOM 3143 C CA . GLN A 1 427 ? -26.672 36.781 51.438 1 23.77 427 GLN A CA 1
ATOM 3144 C C . GLN A 1 427 ? -25.703 37.531 50.5 1 23.77 427 GLN A C 1
ATOM 3146 O O . GLN A 1 427 ? -25.484 37.125 49.375 1 23.77 427 GLN A O 1
ATOM 3151 N N . PRO A 1 428 ? -25.328 38.844 50.781 1 22.22 428 PRO A N 1
ATOM 3152 C CA . PRO A 1 428 ? -24.625 39.906 50.094 1 22.22 428 PRO A CA 1
ATOM 3153 C C . PRO A 1 428 ? -23.172 39.531 49.75 1 22.22 428 PRO A C 1
ATOM 3155 O O . PRO A 1 428 ? -22.406 39.156 50.656 1 22.22 428 PRO A O 1
ATOM 3158 N N . VAL A 1 429 ? -22.953 38.781 48.625 1 22.98 429 VAL A N 1
ATOM 3159 C CA . VAL A 1 429 ? -21.578 38.344 48.312 1 22.98 429 VAL A CA 1
ATOM 3160 C C . VAL A 1 429 ? -20.688 39.562 48.094 1 22.98 429 VAL A C 1
ATOM 3162 O O . VAL A 1 429 ? -21.062 40.469 47.344 1 22.98 429 VAL A O 1
ATOM 3165 N N . GLN A 1 430 ? -19.719 39.875 48.969 1 21.09 430 GLN A N 1
ATOM 3166 C CA . GLN A 1 430 ? -18.75 40.969 49.125 1 21.09 430 GLN A CA 1
ATOM 3167 C C . GLN A 1 430 ? -17.734 41 48 1 21.09 430 GLN A C 1
ATOM 3169 O O . GLN A 1 430 ? -16.938 40.062 47.844 1 21.09 430 GLN A O 1
ATOM 3174 N N . ILE A 1 431 ? -18.172 41.5 46.75 1 20.28 431 ILE A N 1
ATOM 3175 C CA . ILE A 1 431 ? -17.312 41.562 45.594 1 20.28 431 ILE A CA 1
ATOM 3176 C C . ILE A 1 431 ? -16.188 42.562 45.844 1 20.28 431 ILE A C 1
ATOM 3178 O O . ILE A 1 431 ? -16.422 43.688 46.219 1 20.28 431 ILE A O 1
ATOM 3182 N N . ASP A 1 432 ? -14.961 42.094 46 1 21.28 432 ASP A N 1
ATOM 3183 C CA . ASP A 1 432 ? -13.734 42.812 46.312 1 21.28 432 ASP A CA 1
ATOM 3184 C C . ASP A 1 432 ? -13.367 43.781 45.188 1 21.28 432 ASP A C 1
ATOM 3186 O O . ASP A 1 432 ? -13.5 43.438 44 1 21.28 432 ASP A O 1
ATOM 3190 N N . PRO A 1 433 ? -13.219 45.062 45.406 1 19.77 433 PRO A N 1
ATOM 3191 C CA . PRO A 1 433 ? -13.125 46.281 44.594 1 19.77 433 PRO A CA 1
ATOM 3192 C C . PRO A 1 433 ? -11.852 46.344 43.75 1 19.77 433 PRO A C 1
ATOM 3194 O O . PRO A 1 433 ? -10.742 46.281 44.312 1 19.77 433 PRO A O 1
ATOM 3197 N N . ALA A 1 434 ? -11.852 45.688 42.531 1 20.8 434 ALA A N 1
ATOM 3198 C CA . ALA A 1 434 ? -10.727 45.688 41.594 1 20.8 434 ALA A CA 1
ATOM 3199 C C . ALA A 1 434 ? -10.273 47.094 41.25 1 20.8 434 ALA A C 1
ATOM 3201 O O . ALA A 1 434 ? -11.094 47.969 41 1 20.8 434 ALA A O 1
ATOM 3202 N N . THR A 1 435 ? -9.156 47.562 41.719 1 19.77 435 THR A N 1
ATOM 3203 C CA . THR A 1 435 ? -8.477 48.844 41.688 1 19.77 435 THR A CA 1
ATOM 3204 C C . THR A 1 435 ? -8.039 49.188 40.281 1 19.77 435 THR A C 1
ATOM 3206 O O . THR A 1 435 ? -7.242 48.469 39.688 1 19.77 435 THR A O 1
ATOM 3209 N N . GLY A 1 436 ? -8.898 49.719 39.375 1 17.55 436 GLY A N 1
ATOM 3210 C CA . GLY A 1 436 ? -8.852 50.031 37.969 1 17.55 436 GLY A CA 1
ATOM 3211 C C . GLY A 1 436 ? -7.812 51.094 37.625 1 17.55 436 GLY A C 1
ATOM 3212 O O . GLY A 1 436 ? -7.863 52.219 38.156 1 17.55 436 GLY A O 1
ATOM 3213 N N . LYS A 1 437 ? -6.527 50.719 37.375 1 18.27 437 LYS A N 1
ATOM 3214 C CA . LYS A 1 437 ? -5.496 51.719 37.094 1 18.27 437 LYS A CA 1
ATOM 3215 C C . LYS A 1 437 ? -5.863 52.562 35.875 1 18.27 437 LYS A C 1
ATOM 3217 O O . LYS A 1 437 ? -6.398 52.031 34.906 1 18.27 437 LYS A O 1
ATOM 3222 N N . PRO A 1 438 ? -5.727 54 35.844 1 17.2 438 PRO A N 1
ATOM 3223 C CA . PRO A 1 438 ? -6.168 55.156 35.031 1 17.2 438 PRO A CA 1
ATOM 3224 C C . PRO A 1 43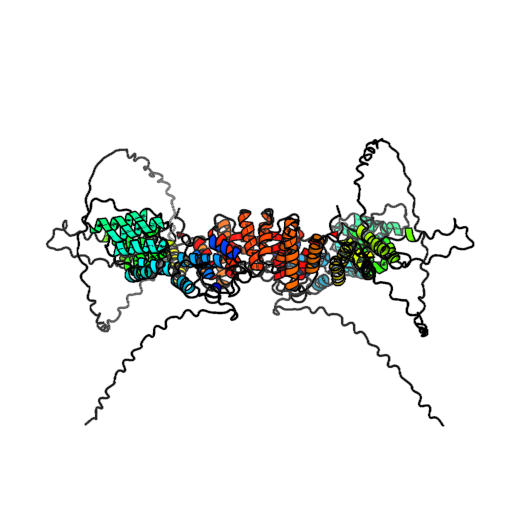8 ? -5.469 55.219 33.688 1 17.2 438 PRO A C 1
ATOM 3226 O O . PRO A 1 438 ? -4.242 55.094 33.594 1 17.2 438 PRO A O 1
ATOM 3229 N N . LEU A 1 439 ? -6.012 54.625 32.562 1 18.47 439 LEU A N 1
ATOM 3230 C CA . LEU A 1 439 ? -5.484 54.531 31.219 1 18.47 439 LEU A CA 1
ATOM 3231 C C . LEU A 1 439 ? -5.262 55.938 30.625 1 18.47 439 LEU A C 1
ATOM 3233 O O . LEU A 1 439 ? -6.125 56.812 30.734 1 18.47 439 LEU A O 1
ATOM 3237 N N . ALA A 1 440 ? -3.969 56.312 30.406 1 18.2 440 ALA A N 1
ATOM 3238 C CA . ALA A 1 440 ? -3.389 57.562 29.906 1 18.2 440 ALA A CA 1
ATOM 3239 C C . ALA A 1 440 ? -3.963 57.906 28.531 1 18.2 440 ALA A C 1
ATOM 3241 O O . ALA A 1 440 ? -4.406 57.031 27.797 1 18.2 440 ALA A O 1
ATOM 3242 N N . SER A 1 441 ? -4 59.219 28.078 1 16.34 441 SER A N 1
ATOM 3243 C CA . SER A 1 441 ? -4.785 60.25 27.406 1 16.34 441 SER A CA 1
ATOM 3244 C C . SER A 1 441 ? -4.531 60.219 25.891 1 16.34 441 SER A C 1
ATOM 3246 O O . SER A 1 441 ? -5.453 60.438 25.109 1 16.34 441 SER A O 1
ATOM 3248 N N . GLY A 1 442 ? -3.357 60.031 25.281 1 17.11 442 GLY A N 1
ATOM 3249 C CA . GLY A 1 442 ? -3.104 61.188 24.406 1 17.11 442 GLY A CA 1
ATOM 3250 C C . GLY A 1 442 ? -3.785 61.062 23.062 1 17.11 442 GLY A C 1
ATOM 3251 O O . GLY A 1 442 ? -4.254 60 22.688 1 17.11 442 GLY A O 1
ATOM 3252 N N . PRO A 1 443 ? -3.963 62.219 22.188 1 16.23 443 PRO A N 1
ATOM 3253 C CA . PRO A 1 443 ? -4.918 62.812 21.234 1 16.23 443 PRO A CA 1
ATOM 3254 C C . PRO A 1 443 ? -4.68 62.344 19.797 1 16.23 443 PRO A C 1
ATOM 3256 O O . PRO A 1 443 ? -3.529 62.219 19.375 1 16.23 443 PRO A O 1
ATOM 3259 N N . MET A 1 444 ? -5.387 61.375 19.297 1 17.67 444 MET A N 1
ATOM 3260 C CA . MET A 1 444 ? -5.336 60.75 17.969 1 17.67 444 MET A CA 1
ATOM 3261 C C . MET A 1 444 ? -5.676 61.75 16.891 1 17.67 444 MET A C 1
ATOM 3263 O O . MET A 1 444 ? -6.824 62.188 16.781 1 17.67 444 MET A O 1
ATOM 3267 N N . ASN A 1 445 ? -4.852 62.75 16.547 1 15.49 445 ASN A N 1
ATOM 3268 C CA . ASN A 1 445 ? -5.328 63.812 15.664 1 15.49 445 ASN A CA 1
ATOM 3269 C C . ASN A 1 445 ? -5.68 63.25 14.281 1 15.49 445 ASN A C 1
ATOM 3271 O O . ASN A 1 445 ? -4.852 62.625 13.625 1 15.49 445 ASN A O 1
ATOM 3275 N N . LEU A 1 446 ? -6.938 63.094 13.938 1 16.41 446 LEU A N 1
ATOM 3276 C CA . LEU A 1 446 ? -7.754 62.562 12.859 1 16.41 446 LEU A CA 1
ATOM 3277 C C . LEU A 1 446 ? -7.68 63.438 11.625 1 16.41 446 LEU A C 1
ATOM 3279 O O . LEU A 1 446 ? -8.164 64.562 11.633 1 16.41 446 LEU A O 1
ATOM 3283 N N . THR A 1 447 ? -6.527 63.562 10.992 1 16.09 447 THR A N 1
ATOM 3284 C CA . THR A 1 447 ? -6.641 64.625 10.008 1 16.09 447 THR A CA 1
ATOM 3285 C C . THR A 1 447 ? -7.715 64.312 8.977 1 16.09 447 THR A C 1
ATOM 3287 O O . THR A 1 447 ? -7.859 63.156 8.562 1 16.09 447 THR A O 1
ATOM 3290 N N . PRO A 1 448 ? -8.516 65.375 8.32 1 15.5 448 PRO A N 1
ATOM 3291 C CA . PRO A 1 448 ? -9.859 65.625 7.793 1 15.5 448 PRO A CA 1
ATOM 3292 C C . PRO A 1 448 ? -9.992 65.25 6.316 1 15.5 448 PRO A C 1
ATOM 3294 O O . PRO A 1 448 ? -11.109 65 5.832 1 15.5 448 PRO A O 1
ATOM 3297 N N . THR A 1 449 ? -9.016 64.875 5.434 1 15.95 449 THR A N 1
ATOM 3298 C CA . THR A 1 449 ? -9.133 65.75 4.25 1 15.95 449 THR A CA 1
ATOM 3299 C C . THR A 1 449 ? -10.336 65.312 3.406 1 15.95 449 THR A C 1
ATOM 3301 O O . THR A 1 449 ? -10.672 64.125 3.322 1 15.95 449 THR A O 1
ATOM 3304 N N . LEU A 1 450 ? -10.945 66.25 2.422 1 15.16 450 LEU A N 1
ATOM 3305 C CA . LEU A 1 450 ? -12.195 66.875 1.948 1 15.16 450 LEU A CA 1
ATOM 3306 C C . LEU A 1 450 ? -12.719 66.125 0.729 1 15.16 450 LEU A C 1
ATOM 3308 O O . LEU A 1 450 ? -13.898 65.688 0.686 1 15.16 450 LEU A O 1
ATOM 3312 N N . SER A 1 451 ? -12.227 66.188 -0.632 1 15.19 451 SER A N 1
ATOM 3313 C CA . SER A 1 451 ? -13 66.938 -1.588 1 15.19 451 SER A CA 1
ATOM 3314 C C . SER A 1 451 ? -14.008 66.062 -2.328 1 15.19 451 SER A C 1
ATOM 3316 O O . SER A 1 451 ? -13.891 64.875 -2.322 1 15.19 451 SER A O 1
ATOM 3318 N N . GLN A 1 452 ? -14.398 66.438 -3.783 1 15.12 452 GLN A N 1
ATOM 3319 C CA . GLN A 1 452 ? -15.625 66.938 -4.406 1 15.12 452 GLN A CA 1
ATOM 3320 C C . GLN A 1 452 ? -16.328 65.812 -5.168 1 15.12 452 GLN A C 1
ATOM 3322 O O . GLN A 1 452 ? -17.516 65.5 -4.961 1 15.12 452 GLN A O 1
ATOM 3327 N N . GLN A 1 453 ? -16.031 65.5 -6.574 1 15.3 453 GLN A N 1
ATOM 3328 C CA . GLN A 1 453 ? -17.016 65.938 -7.57 1 15.3 453 GLN A CA 1
ATOM 3329 C C . GLN A 1 453 ? -18.016 64.812 -7.879 1 15.3 453 GLN A C 1
ATOM 3331 O O . GLN A 1 453 ? -17.734 63.656 -7.668 1 15.3 453 GLN A O 1
ATOM 3336 N N . PRO A 1 454 ? -18.953 65 -9.07 1 15.7 454 PRO A N 1
ATOM 3337 C CA . PRO A 1 454 ? -20.406 65 -9.305 1 15.7 454 PRO A CA 1
ATOM 3338 C C . PRO A 1 454 ? -20.906 63.688 -9.883 1 15.7 454 PRO A C 1
ATOM 3340 O O . PRO A 1 454 ? -21.984 63.219 -9.508 1 15.7 454 PRO A O 1
ATOM 3343 N N . ASN A 1 455 ? -20.219 63.094 -10.93 1 15.51 455 ASN A N 1
ATOM 3344 C CA . ASN A 1 455 ? -21.031 63.031 -12.141 1 15.51 455 ASN A CA 1
ATOM 3345 C C . ASN A 1 455 ? -22.141 61.969 -12.023 1 15.51 455 ASN A C 1
ATOM 3347 O O . ASN A 1 455 ? -22.047 61.062 -11.188 1 15.51 455 ASN A O 1
ATOM 3351 N N . ASP A 1 456 ? -22.75 61.562 -13.242 1 15.56 456 ASP A N 1
ATOM 3352 C CA . ASP A 1 456 ? -24.078 61.688 -13.828 1 15.56 456 ASP A CA 1
ATOM 3353 C C . ASP A 1 456 ? -24.828 60.375 -13.734 1 15.56 456 ASP A C 1
ATOM 3355 O O . ASP A 1 456 ? -25.984 60.344 -13.305 1 15.56 456 ASP A O 1
ATOM 3359 N N . THR A 1 457 ? -24.25 59.312 -14.438 1 16.94 457 THR A N 1
ATOM 3360 C CA . THR A 1 457 ? -25.219 58.875 -15.445 1 16.94 457 THR A CA 1
ATOM 3361 C C . THR A 1 457 ? -26.328 58.031 -14.812 1 16.94 457 THR A C 1
ATOM 3363 O O . THR A 1 457 ? -26.094 57.344 -13.812 1 16.94 457 THR A O 1
ATOM 3366 N N . SER A 1 458 ? -27.453 58 -15.5 1 16.7 458 SER A N 1
ATOM 3367 C CA . SER A 1 458 ? -28.906 57.938 -15.477 1 16.7 458 SER A CA 1
ATOM 3368 C C . SER A 1 458 ? -29.406 56.531 -15.148 1 16.7 458 SER A C 1
ATOM 3370 O O . SER A 1 458 ? -28.719 55.531 -15.414 1 16.7 458 SER A O 1
ATOM 3372 N N . LEU A 1 459 ? -30.5 56.438 -14.461 1 16.45 459 LEU A N 1
ATOM 3373 C CA . LEU A 1 459 ? -31.328 55.656 -13.562 1 16.45 459 LEU A CA 1
ATOM 3374 C C . LEU A 1 459 ? -32.094 54.594 -14.336 1 16.45 459 LEU A C 1
ATOM 3376 O O . LEU A 1 459 ? -32.688 53.688 -13.734 1 16.45 459 LEU A O 1
ATOM 3380 N N . THR A 1 460 ? -31.984 54.344 -15.703 1 17.36 460 THR A N 1
ATOM 3381 C CA . THR A 1 460 ? -33.406 54.281 -16.016 1 17.36 460 THR A CA 1
ATOM 3382 C C . THR A 1 460 ? -34.062 53.125 -15.266 1 17.36 460 THR A C 1
ATOM 3384 O O . THR A 1 460 ? -33.438 52.094 -15.023 1 17.36 460 THR A O 1
ATOM 3387 N N . LEU A 1 461 ? -35.25 53.406 -14.5 1 15.73 461 LEU A N 1
ATOM 3388 C CA . LEU A 1 461 ? -36.219 52.969 -13.516 1 15.73 461 LEU A CA 1
ATOM 3389 C C . LEU A 1 461 ? -37 51.781 -14.016 1 15.73 461 LEU A C 1
ATOM 3391 O O . LEU A 1 461 ? -37.531 50.969 -13.219 1 15.73 461 LEU A O 1
ATOM 3395 N N . ASP A 1 462 ? -37.125 51.656 -15.398 1 16.11 462 ASP A N 1
ATOM 3396 C CA . ASP A 1 462 ? -38.5 51.375 -15.75 1 16.11 462 ASP A CA 1
ATOM 3397 C C . ASP A 1 462 ? -38.938 50 -15.25 1 16.11 462 ASP A C 1
ATOM 3399 O O . ASP A 1 462 ? -40.062 49.844 -14.805 1 16.11 462 ASP A O 1
ATOM 3403 N N . GLU A 1 463 ? -37.969 49.031 -15.523 1 16.61 463 GLU A N 1
ATOM 3404 C CA . GLU A 1 463 ? -38.656 47.844 -15.977 1 16.61 463 GLU A CA 1
ATOM 3405 C C . GLU A 1 463 ? -39.438 47.188 -14.836 1 16.61 463 GLU A C 1
ATOM 3407 O O . GLU A 1 463 ? -39.781 46 -14.906 1 16.61 463 GLU A O 1
ATOM 3412 N N . GLN A 1 464 ? -39.469 47.906 -13.711 1 15.74 464 GLN A N 1
ATOM 3413 C CA . GLN A 1 464 ? -39.969 47.219 -12.523 1 15.74 464 GLN A CA 1
ATOM 3414 C C . GLN A 1 464 ? -41.438 46.812 -12.703 1 15.74 464 GLN A C 1
ATOM 3416 O O . GLN A 1 464 ? -42.031 46.219 -11.797 1 15.74 464 GLN A O 1
ATOM 3421 N N . LEU A 1 465 ? -42.156 47.469 -13.594 1 14.52 465 LEU A N 1
ATOM 3422 C CA . LEU A 1 465 ? -43.531 47.75 -13.227 1 14.52 465 LEU A CA 1
ATOM 3423 C C . LEU A 1 465 ? -44.312 46.469 -12.977 1 14.52 465 LEU A C 1
ATOM 3425 O O . LEU A 1 465 ? -44.969 46.312 -11.938 1 14.52 465 LEU A O 1
ATOM 3429 N N . ALA A 1 466 ? -45.562 46.219 -13.805 1 16.09 466 ALA A N 1
ATOM 3430 C CA . ALA A 1 466 ? -47 46 -13.703 1 16.09 466 ALA A CA 1
ATOM 3431 C C . ALA A 1 466 ? -47.344 44.5 -13.734 1 16.09 466 ALA A C 1
ATOM 3433 O O . ALA A 1 466 ? -47.219 43.844 -14.773 1 16.09 466 ALA A O 1
ATOM 3434 N N . ALA A 1 467 ? -47.156 43.625 -12.664 1 16.12 467 ALA A N 1
ATOM 3435 C CA . ALA A 1 467 ? -47.688 42.469 -11.961 1 16.12 467 ALA A CA 1
ATOM 3436 C C . ALA A 1 467 ? -49.219 42.562 -11.859 1 16.12 467 ALA A C 1
ATOM 3438 O O . ALA A 1 467 ? -49.844 41.812 -11.102 1 16.12 467 ALA A O 1
ATOM 3439 N N . LEU A 1 468 ? -49.969 43.531 -12.383 1 15.83 468 LEU A N 1
ATOM 3440 C CA . LEU A 1 468 ? -51.25 43.781 -11.734 1 15.83 468 LEU A CA 1
ATOM 3441 C C . LEU A 1 468 ? -52.156 42.562 -11.875 1 15.83 468 LEU A C 1
ATOM 3443 O O . LEU A 1 468 ? -52.812 42.188 -10.914 1 15.83 468 LEU A O 1
ATOM 3447 N N . ASN A 1 469 ? -52.625 42.062 -13.039 1 15.76 469 ASN A N 1
ATOM 3448 C CA . ASN A 1 469 ? -54.062 42 -13.305 1 15.76 469 ASN A CA 1
ATOM 3449 C C . ASN A 1 469 ? -54.656 40.656 -12.883 1 15.76 469 ASN A C 1
ATOM 3451 O O . ASN A 1 469 ? -55.844 40.438 -12.938 1 15.76 469 ASN A O 1
ATOM 3455 N N . ALA A 1 470 ? -54 39.469 -12.906 1 18.14 470 ALA A N 1
ATOM 3456 C CA . ALA A 1 470 ? -54.906 38.375 -13.336 1 18.14 470 ALA A CA 1
ATOM 3457 C C . ALA A 1 470 ? -55.875 38 -12.227 1 18.14 470 ALA A C 1
ATOM 3459 O O . ALA A 1 470 ? -55.469 37.375 -11.234 1 18.14 470 ALA A O 1
ATOM 3460 N N . ASN A 1 471 ? -57.062 38.75 -11.836 1 16.11 471 ASN A N 1
ATOM 3461 C CA . ASN A 1 471 ? -58.125 38.75 -10.828 1 16.11 471 ASN A CA 1
ATOM 3462 C C . ASN A 1 471 ? -58.906 37.406 -10.828 1 16.11 471 ASN A C 1
ATOM 3464 O O . ASN A 1 471 ? -59.25 36.906 -9.766 1 16.11 471 ASN A O 1
ATOM 3468 N N . GLN A 1 472 ? -59.562 36.844 -11.891 1 16.81 472 GLN A N 1
ATOM 3469 C CA . GLN A 1 472 ? -61 36.781 -11.805 1 16.81 472 GLN A CA 1
ATOM 3470 C C . GLN A 1 472 ? -61.469 35.5 -11.094 1 16.81 472 GLN A C 1
ATOM 3472 O O . GLN A 1 472 ? -62.469 35.5 -10.375 1 16.81 472 GLN A O 1
ATOM 3477 N N . ASN A 1 473 ? -61.156 34.219 -11.469 1 18.91 473 ASN A N 1
ATOM 3478 C CA . ASN A 1 473 ? -62.281 33.281 -11.609 1 18.91 473 ASN A CA 1
ATOM 3479 C C . ASN A 1 473 ? -62.688 32.719 -10.25 1 18.91 473 ASN A C 1
ATOM 3481 O O . ASN A 1 473 ? -61.844 32.25 -9.484 1 18.91 473 ASN A O 1
ATOM 3485 N N . ALA A 1 474 ? -64 33.062 -9.703 1 18.73 474 ALA A N 1
ATOM 3486 C CA . ALA A 1 474 ? -64.812 32.969 -8.5 1 18.73 474 ALA A CA 1
ATOM 3487 C C . ALA A 1 474 ? -65.312 31.531 -8.281 1 18.73 474 ALA A C 1
ATOM 3489 O O . ALA A 1 474 ? -66.188 31.062 -9 1 18.73 474 ALA A O 1
ATOM 3490 N N . PRO A 1 475 ? -64.5 30.469 -8.086 1 19.33 475 PRO A N 1
ATOM 3491 C CA . PRO A 1 475 ? -65.25 29.219 -8.047 1 19.33 475 PRO A CA 1
ATOM 3492 C C . PRO A 1 475 ? -66.188 29.141 -6.836 1 19.33 475 PRO A C 1
ATOM 3494 O O . PRO A 1 475 ? -65.938 29.75 -5.801 1 19.33 475 PRO A O 1
ATOM 3497 N N . ASN A 1 476 ? -67.562 28.906 -6.945 1 19.66 476 ASN A N 1
ATOM 3498 C CA . ASN A 1 476 ? -68.75 28.812 -6.145 1 19.66 476 ASN A CA 1
ATOM 3499 C C . ASN A 1 476 ? -68.688 27.656 -5.148 1 19.66 476 ASN A C 1
ATOM 3501 O O . ASN A 1 476 ? -68.688 26.484 -5.543 1 19.66 476 ASN A O 1
ATOM 3505 N N . SER A 1 477 ? -67.875 27.609 -4.141 1 19.53 477 SER A N 1
ATOM 3506 C CA . SER A 1 477 ? -67.812 26.484 -3.219 1 19.53 477 SER A CA 1
ATOM 3507 C C . SER A 1 477 ? -69.062 26.406 -2.314 1 19.53 477 SER A C 1
ATOM 3509 O O . SER A 1 477 ? -69.375 27.406 -1.663 1 19.53 477 SER A O 1
ATOM 3511 N N . ALA A 1 478 ? -70.062 25.562 -2.58 1 21.3 478 ALA A N 1
ATOM 3512 C CA . ALA A 1 478 ? -71.25 25.219 -1.767 1 21.3 478 ALA A CA 1
ATOM 3513 C C . ALA A 1 478 ? -70.812 24.766 -0.372 1 21.3 478 ALA A C 1
ATOM 3515 O O . ALA A 1 478 ? -69.938 23.906 -0.227 1 21.3 478 ALA A O 1
ATOM 3516 N N . VAL A 1 479 ? -71.062 25.547 0.706 1 21.11 479 VAL A N 1
ATOM 3517 C CA . VAL A 1 479 ? -70.75 25.516 2.131 1 21.11 479 VAL A CA 1
ATOM 3518 C C . VAL A 1 479 ? -71.625 24.469 2.828 1 21.11 479 VAL A C 1
ATOM 3520 O O . VAL A 1 479 ? -72.812 24.625 2.955 1 21.11 479 VAL A O 1
ATOM 3523 N N . ASN A 1 480 ? -71.75 23.188 2.453 1 24.33 480 ASN A N 1
ATOM 3524 C CA . ASN A 1 480 ? -72.625 22.406 3.307 1 24.33 480 ASN A CA 1
ATOM 3525 C C . ASN A 1 480 ? -72.125 22.359 4.746 1 24.33 480 ASN A C 1
ATOM 3527 O O . ASN A 1 480 ? -70.938 22.172 4.984 1 24.33 480 ASN A O 1
ATOM 3531 N N . GLY A 1 481 ? -72.75 23.047 5.809 1 22.45 481 GLY A N 1
ATOM 3532 C CA . GLY A 1 481 ? -72.562 23.438 7.195 1 22.45 481 GLY A CA 1
ATOM 3533 C C . GLY A 1 481 ? -72.562 22.266 8.156 1 22.45 481 GLY A C 1
ATOM 3534 O O . GLY A 1 481 ? -73 22.391 9.297 1 22.45 481 GLY A O 1
ATOM 3535 N N . GLN A 1 482 ? -72.062 21.047 7.938 1 26.95 482 GLN A N 1
ATOM 3536 C CA . GLN A 1 482 ? -72.312 20.094 9.023 1 26.95 482 GLN A CA 1
ATOM 3537 C C . GLN A 1 482 ? -71.562 20.547 10.297 1 26.95 482 GLN A C 1
ATOM 3539 O O . GLN A 1 482 ? -70.5 21.141 10.242 1 26.95 482 GLN A O 1
ATOM 3544 N N . PRO A 1 483 ? -72.312 20.594 11.516 1 27.81 483 PRO A N 1
ATOM 3545 C CA . PRO A 1 483 ? -71.875 21.109 12.82 1 27.81 483 PRO A CA 1
ATOM 3546 C C . PRO A 1 483 ? -70.625 20.438 13.352 1 27.81 483 PRO A C 1
ATOM 3548 O O . PRO A 1 483 ? -70.625 19.234 13.594 1 27.81 483 PRO A O 1
ATOM 3551 N N . SER A 1 484 ? -69.5 20.5 12.734 1 29.31 484 SER A N 1
ATOM 3552 C CA . SER A 1 484 ? -68.312 19.734 13.125 1 29.31 484 SER A CA 1
ATOM 3553 C C . SER A 1 484 ? -67.812 20.172 14.5 1 29.31 484 SER A C 1
ATOM 3555 O O . SER A 1 484 ? -67.75 21.359 14.797 1 29.31 484 SER A O 1
ATOM 3557 N N . THR A 1 485 ? -68.062 19.328 15.617 1 34.44 485 THR A N 1
ATOM 3558 C CA . THR A 1 485 ? -67.5 19.438 16.938 1 34.44 485 THR A CA 1
ATOM 3559 C C . THR A 1 485 ? -66.062 19.906 16.844 1 34.44 485 THR A C 1
ATOM 3561 O O . THR A 1 485 ? -65.25 19.281 16.141 1 34.44 485 THR A O 1
ATOM 3564 N N . ILE A 1 486 ? -65.875 21.172 16.906 1 33.03 486 ILE A N 1
ATOM 3565 C CA . ILE A 1 486 ? -64.562 21.859 16.812 1 33.03 486 ILE A CA 1
ATOM 3566 C C . ILE A 1 486 ? -63.625 21.312 17.875 1 33.03 486 ILE A C 1
ATOM 3568 O O . ILE A 1 486 ? -63.875 21.484 19.078 1 33.03 486 ILE A O 1
ATOM 3572 N N . GLU A 1 487 ? -63.125 20.047 17.828 1 36.41 487 GLU A N 1
ATOM 3573 C CA . GLU A 1 487 ? -62 19.703 18.672 1 36.41 487 GLU A CA 1
ATOM 3574 C C . GLU A 1 487 ? -61 20.859 18.75 1 36.41 487 GLU A C 1
ATOM 3576 O O . GLU A 1 487 ? -60.781 21.578 17.766 1 36.41 487 GLU A O 1
ATOM 3581 N N . ALA A 1 488 ? -60.812 21.438 19.969 1 42.38 488 ALA A N 1
ATOM 3582 C CA . ALA A 1 488 ? -59.812 22.5 20.172 1 42.38 488 ALA A CA 1
ATOM 3583 C C . ALA A 1 488 ? -58.594 22.266 19.297 1 42.38 488 ALA A C 1
ATOM 3585 O O . ALA A 1 488 ? -58.062 21.141 19.203 1 42.38 488 ALA A O 1
ATOM 3586 N N . PRO A 1 489 ? -58.438 23 18.234 1 40.75 489 PRO A N 1
ATOM 3587 C CA . PRO A 1 489 ? -57.344 22.766 17.297 1 40.75 489 PRO A CA 1
ATOM 3588 C C . PRO A 1 489 ? -56 22.547 17.984 1 40.75 489 PRO A C 1
ATOM 3590 O O . PRO A 1 489 ? -55.719 23.203 18.984 1 40.75 489 PRO A O 1
ATOM 3593 N N . LEU A 1 490 ? -55.469 21.312 18.141 1 51.28 490 LEU A N 1
ATOM 3594 C CA . LEU A 1 490 ? -54.062 21.094 18.516 1 51.28 490 LEU A CA 1
ATOM 3595 C C . LEU A 1 490 ? -53.188 22.25 18.047 1 51.28 490 LEU A C 1
ATOM 3597 O O . LEU A 1 490 ? -53.406 22.797 16.969 1 51.28 490 LEU A O 1
ATOM 3601 N N . PRO A 1 491 ? -52.688 23.094 19.062 1 57.72 491 PRO A N 1
ATOM 3602 C CA . PRO A 1 491 ? -51.875 24.203 18.578 1 57.72 491 PRO A CA 1
ATOM 3603 C C . PRO A 1 491 ? -51.094 23.844 17.312 1 57.72 491 PRO A C 1
ATOM 3605 O O . PRO A 1 491 ? -50.625 22.703 17.156 1 57.72 491 PRO A O 1
ATOM 3608 N N . ALA A 1 492 ? -51.438 24.5 16.328 1 66.62 492 ALA A N 1
ATOM 3609 C CA . ALA A 1 492 ? -50.844 24.297 14.992 1 66.62 492 ALA A CA 1
ATOM 3610 C C . ALA A 1 492 ? -49.344 24.203 15.062 1 66.62 492 ALA A C 1
ATOM 3612 O O . ALA A 1 492 ? -48.688 25.016 15.727 1 66.62 492 ALA A O 1
ATOM 3613 N N . ARG A 1 493 ? -48.719 23.094 14.75 1 77.56 493 ARG A N 1
ATOM 3614 C CA . ARG A 1 493 ? -47.281 22.906 14.648 1 77.56 493 ARG A CA 1
ATOM 3615 C C . ARG A 1 493 ? -46.625 24.031 13.828 1 77.56 493 ARG A C 1
ATOM 3617 O O . ARG A 1 493 ? -47.219 24.516 12.875 1 77.56 493 ARG A O 1
ATOM 3624 N N . LEU A 1 494 ? -45.594 24.609 14.414 1 87 494 LEU A N 1
ATOM 3625 C CA . LEU A 1 494 ? -44.812 25.609 13.695 1 87 494 LEU A CA 1
ATOM 3626 C C . LEU A 1 494 ? -44.188 25.016 12.438 1 87 494 LEU A C 1
ATOM 3628 O O . LEU A 1 494 ? -44.031 23.797 12.344 1 87 494 LEU A O 1
ATOM 3632 N N . PRO A 1 495 ? -44.031 25.844 11.406 1 91.19 495 PRO A N 1
ATOM 3633 C CA . PRO A 1 495 ? -43.312 25.328 10.234 1 91.19 495 PRO A CA 1
ATOM 3634 C C . PRO A 1 495 ? -41.969 24.703 10.586 1 91.19 495 PRO A C 1
ATOM 3636 O O . PRO A 1 495 ? -41.188 25.312 11.312 1 91.19 495 PRO A O 1
ATOM 3639 N N . PRO A 1 496 ? -41.688 23.547 10.125 1 93.19 496 PRO A N 1
ATOM 3640 C CA . PRO A 1 496 ? -40.438 22.859 10.5 1 93.19 496 PRO A CA 1
ATOM 3641 C C . PRO A 1 496 ? -39.188 23.531 9.938 1 93.19 496 PRO A C 1
ATOM 3643 O O . PRO A 1 496 ? -39.219 24.031 8.812 1 93.19 496 PRO A O 1
ATOM 3646 N N . ILE A 1 497 ? -38.188 23.5 10.641 1 95.31 497 ILE A N 1
ATOM 3647 C CA . ILE A 1 497 ? -36.875 23.938 10.195 1 95.31 497 ILE A CA 1
ATOM 3648 C C . ILE A 1 497 ? -36.062 22.75 9.703 1 95.31 497 ILE A C 1
ATOM 3650 O O . ILE A 1 497 ? -35.719 21.844 10.477 1 95.31 497 ILE A O 1
ATOM 3654 N N . LEU A 1 498 ? -35.812 22.75 8.414 1 95 498 LEU A N 1
ATOM 3655 C CA . LEU A 1 498 ? -35.125 21.625 7.801 1 95 498 LEU A CA 1
ATOM 3656 C C . LEU A 1 498 ? -33.719 22.016 7.324 1 95 498 LEU A C 1
ATOM 3658 O O . LEU A 1 498 ? -33.531 23.156 6.902 1 95 498 LEU A O 1
ATOM 3662 N N . HIS A 1 499 ? -32.844 21.078 7.473 1 96.56 499 HIS A N 1
ATOM 3663 C CA . HIS A 1 499 ? -31.469 21.266 6.984 1 96.56 499 HIS A CA 1
ATOM 3664 C C . HIS A 1 499 ? -31.109 20.219 5.945 1 96.56 499 HIS A C 1
ATOM 3666 O O . HIS A 1 499 ? -31.719 19.156 5.895 1 96.56 499 HIS A O 1
ATOM 3672 N N . SER A 1 500 ? -30.141 20.547 5.148 1 95.69 500 SER A N 1
ATOM 3673 C CA . SER A 1 500 ? -29.656 19.672 4.09 1 95.69 500 SER A CA 1
ATOM 3674 C C . SER A 1 500 ? -29.078 18.375 4.66 1 95.69 500 SER A C 1
ATOM 3676 O O . SER A 1 500 ? -28.234 18.422 5.559 1 95.69 500 SER A O 1
ATOM 3678 N N . GLU A 1 501 ? -29.547 17.234 4.098 1 96.69 501 GLU A N 1
ATOM 3679 C CA . GLU A 1 501 ? -28.984 15.953 4.523 1 96.69 501 GLU A CA 1
ATOM 3680 C C . GLU A 1 501 ? -27.516 15.836 4.137 1 96.69 501 GLU A C 1
ATOM 3682 O O . GLU A 1 501 ? -26.719 15.211 4.855 1 96.69 501 GLU A O 1
ATOM 3687 N N . TRP A 1 502 ? -27.172 16.438 3.062 1 97 502 TRP A N 1
ATOM 3688 C CA . TRP A 1 502 ? -25.781 16.422 2.623 1 97 502 TRP A CA 1
ATOM 3689 C C . TRP A 1 502 ? -24.906 17.172 3.617 1 97 502 TRP A C 1
ATOM 3691 O O . TRP A 1 502 ? -23.812 16.688 3.967 1 97 502 TRP A O 1
ATOM 3701 N N . ASP A 1 503 ? -25.312 18.328 4.062 1 96.31 503 ASP A N 1
ATOM 3702 C CA . ASP A 1 503 ? -24.547 19.094 5.035 1 96.31 503 ASP A CA 1
ATOM 3703 C C . ASP A 1 503 ? -24.391 18.328 6.34 1 96.31 503 ASP A C 1
ATOM 3705 O O . ASP A 1 503 ? -23.312 18.328 6.945 1 96.31 503 ASP A O 1
ATOM 3709 N N . LYS A 1 504 ? -25.469 17.672 6.707 1 97.75 504 LYS A N 1
ATOM 3710 C CA . LYS A 1 504 ? -25.391 16.844 7.91 1 97.75 504 LYS A CA 1
ATOM 3711 C C . LYS A 1 504 ? -24.328 15.758 7.77 1 97.75 504 LYS A C 1
ATOM 3713 O O . LYS A 1 504 ? -23.5 15.57 8.664 1 97.75 504 LYS A O 1
ATOM 3718 N N . ALA A 1 505 ? -24.359 15.109 6.613 1 97.88 505 ALA A N 1
ATOM 3719 C CA . ALA A 1 505 ? -23.406 14.023 6.375 1 97.88 505 ALA A CA 1
ATOM 3720 C C . ALA A 1 505 ? -21.969 14.539 6.363 1 97.88 505 ALA A C 1
ATOM 3722 O O . ALA A 1 505 ? -21.078 13.906 6.926 1 97.88 505 ALA A O 1
ATOM 3723 N N . ARG A 1 506 ? -21.766 15.609 5.746 1 97 506 ARG A N 1
ATOM 3724 C CA . ARG A 1 506 ? -20.422 16.203 5.672 1 97 506 ARG A CA 1
ATOM 3725 C C . ARG A 1 506 ? -19.922 16.594 7.055 1 97 506 ARG A C 1
ATOM 3727 O O . ARG A 1 506 ? -18.766 16.344 7.391 1 97 506 ARG A O 1
ATOM 3734 N N . PHE A 1 507 ? -20.766 17.188 7.863 1 97.94 507 PHE A N 1
ATOM 3735 C CA . PHE A 1 507 ? -20.375 17.578 9.219 1 97.94 507 PHE A CA 1
ATOM 3736 C C . PHE A 1 507 ? -20.078 16.344 10.062 1 97.94 507 PHE A C 1
ATOM 3738 O O . PHE A 1 507 ? -19.172 16.375 10.898 1 97.94 507 PHE A O 1
ATOM 3745 N N . ASP A 1 508 ? -20.828 15.328 9.82 1 98.19 508 ASP A N 1
ATOM 3746 C CA . ASP A 1 508 ? -20.578 14.102 10.57 1 98.19 508 ASP A CA 1
ATOM 3747 C C . ASP A 1 508 ? -19.188 13.547 10.258 1 98.19 508 ASP A C 1
ATOM 3749 O O . ASP A 1 508 ? -18.531 13.008 11.148 1 98.19 508 ASP A O 1
ATOM 3753 N N . VAL A 1 509 ? -18.766 13.641 9.023 1 98.06 509 VAL A N 1
ATOM 3754 C CA . VAL A 1 509 ? -17.422 13.188 8.641 1 98.06 509 VAL A CA 1
ATOM 3755 C C . VAL A 1 509 ? -16.375 14.031 9.359 1 98.06 509 VAL A C 1
ATOM 3757 O O . VAL A 1 509 ? -15.406 13.5 9.906 1 98.06 509 VAL A O 1
ATOM 3760 N N . LEU A 1 510 ? -16.531 15.328 9.328 1 97.69 510 LEU A N 1
ATOM 3761 C CA . LEU A 1 510 ? -15.578 16.234 9.969 1 97.69 510 LEU A CA 1
ATOM 3762 C C . LEU A 1 510 ? -15.508 15.969 11.477 1 97.69 510 LEU A C 1
ATOM 3764 O O . LEU A 1 510 ? -14.422 15.953 12.055 1 97.69 510 LEU A O 1
ATOM 3768 N N . ILE A 1 511 ? -16.656 15.766 12.07 1 97.81 511 ILE A N 1
ATOM 3769 C CA . ILE A 1 511 ? -16.703 15.461 13.492 1 97.81 511 ILE A CA 1
ATOM 3770 C C . ILE A 1 511 ? -16 14.133 13.758 1 97.81 511 ILE A C 1
ATOM 3772 O O . ILE A 1 511 ? -15.258 14 14.734 1 97.81 511 ILE A O 1
ATOM 3776 N N . LEU A 1 512 ? -16.219 13.188 12.883 1 97.12 512 LEU A N 1
ATOM 3777 C CA . LEU A 1 512 ? -15.562 11.891 13.008 1 97.12 512 LEU A CA 1
ATOM 3778 C C . LEU A 1 512 ? -14.047 12.055 12.953 1 97.12 512 LEU A C 1
ATOM 3780 O O . LEU A 1 512 ? -13.32 11.438 13.742 1 97.12 512 LEU A O 1
ATOM 3784 N N . PHE A 1 513 ? -13.508 12.836 12.008 1 97.06 513 PHE A N 1
ATOM 3785 C CA . PHE A 1 513 ? -12.07 13.047 11.852 1 97.06 513 PHE A CA 1
ATOM 3786 C C . PHE A 1 513 ? -11.5 13.789 13.055 1 97.06 513 PHE A C 1
ATOM 3788 O O . PHE A 1 513 ? -10.32 13.648 13.375 1 97.06 513 PHE A O 1
ATOM 3795 N N . ALA A 1 514 ? -12.352 14.57 13.742 1 95.88 514 ALA A N 1
ATOM 3796 C CA . ALA A 1 514 ? -11.891 15.367 14.875 1 95.88 514 ALA A CA 1
ATOM 3797 C C . ALA A 1 514 ? -12.008 14.586 16.172 1 95.88 514 ALA A C 1
ATOM 3799 O O . ALA A 1 514 ? -11.523 15.031 17.219 1 95.88 514 ALA A O 1
ATOM 3800 N N . THR A 1 515 ? -12.617 13.43 16.094 1 94 515 THR A N 1
ATOM 3801 C CA . THR A 1 515 ? -12.859 12.625 17.281 1 94 515 THR A CA 1
ATOM 3802 C C . THR A 1 515 ? -11.789 11.547 17.422 1 94 515 THR A C 1
ATOM 3804 O O . THR A 1 515 ? -11.469 10.844 16.469 1 94 515 THR A O 1
ATOM 3807 N N . ASP A 1 516 ? -11.273 11.445 18.656 1 89.88 516 ASP A N 1
ATOM 3808 C CA . ASP A 1 516 ? -10.305 10.391 18.938 1 89.88 516 ASP A CA 1
ATOM 3809 C C . ASP A 1 516 ? -11.008 9.047 19.172 1 89.88 516 ASP A C 1
ATOM 3811 O O . ASP A 1 516 ? -12.07 9 19.781 1 89.88 516 ASP A O 1
ATOM 3815 N N . ASN A 1 517 ? -10.508 8.016 18.734 1 88.38 517 ASN A N 1
ATOM 3816 C CA . ASN A 1 517 ? -10.977 6.652 18.969 1 88.38 517 ASN A CA 1
ATOM 3817 C C . ASN A 1 517 ? -12.453 6.504 18.625 1 88.38 517 ASN A C 1
ATOM 3819 O O . ASN A 1 517 ? -13.258 6.09 19.453 1 88.38 517 ASN A O 1
ATOM 3823 N N . ALA A 1 518 ? -12.75 6.863 17.438 1 91.06 518 ALA A N 1
ATOM 3824 C CA . ALA A 1 518 ? -14.125 6.746 16.969 1 91.06 518 ALA A CA 1
ATOM 3825 C C . ALA A 1 518 ? -14.617 5.305 17.047 1 91.06 518 ALA A C 1
ATOM 3827 O O . ALA A 1 518 ? -13.867 4.371 16.75 1 91.06 518 ALA A O 1
ATOM 3828 N N . LYS A 1 519 ? -15.898 5.133 17.5 1 92.88 519 LYS A N 1
ATOM 3829 C CA . LYS A 1 519 ? -16.5 3.809 17.609 1 92.88 519 LYS A CA 1
ATOM 3830 C C . LYS A 1 519 ? -16.875 3.273 16.219 1 92.88 519 LYS A C 1
ATOM 3832 O O . LYS A 1 519 ? -17.266 4.039 15.336 1 92.88 519 LYS A O 1
ATOM 3837 N N . SER A 1 520 ? -16.844 1.981 16.062 1 94 520 SER A N 1
ATOM 3838 C CA . SER A 1 520 ? -17.172 1.327 14.797 1 94 520 SER A CA 1
ATOM 3839 C C . SER A 1 520 ? -18.594 1.64 14.359 1 94 520 SER A C 1
ATOM 3841 O O . SER A 1 520 ? -18.859 1.804 13.172 1 94 520 SER A O 1
ATOM 3843 N N . GLN A 1 521 ? -19.516 1.739 15.344 1 95 521 GLN A N 1
ATOM 3844 C CA . GLN A 1 521 ? -20.906 2.021 15.031 1 95 521 GLN A CA 1
ATOM 3845 C C . GLN A 1 521 ? -21.062 3.414 14.43 1 95 521 GLN A C 1
ATOM 3847 O O . GLN A 1 521 ? -21.859 3.609 13.508 1 95 521 GLN A O 1
ATOM 3852 N N . ASP A 1 522 ? -20.328 4.371 14.969 1 95.56 522 ASP A N 1
ATOM 3853 C CA . ASP A 1 522 ? -20.391 5.734 14.453 1 95.56 522 ASP A CA 1
ATOM 3854 C C . ASP A 1 522 ? -19.828 5.809 13.031 1 95.56 522 ASP A C 1
ATOM 3856 O O . ASP A 1 522 ? -20.375 6.496 12.172 1 95.56 522 ASP A O 1
ATOM 3860 N N . ILE A 1 523 ? -18.734 5.109 12.805 1 97 523 ILE A N 1
ATOM 3861 C CA . ILE A 1 523 ? -18.125 5.062 11.477 1 97 523 ILE A CA 1
ATOM 3862 C C . ILE A 1 523 ? -19.125 4.5 10.469 1 97 523 ILE A C 1
ATOM 3864 O O . ILE A 1 523 ? -19.312 5.074 9.391 1 97 523 ILE A O 1
ATOM 3868 N N . THR A 1 524 ? -19.781 3.43 10.844 1 96.5 524 THR A N 1
ATOM 3869 C CA . THR A 1 524 ? -20.75 2.785 9.953 1 96.5 524 THR A CA 1
ATOM 3870 C C . THR A 1 524 ? -21.922 3.713 9.672 1 96.5 524 THR A C 1
ATOM 3872 O O . THR A 1 524 ? -22.406 3.791 8.539 1 96.5 524 THR A O 1
ATOM 3875 N N . LYS A 1 525 ? -22.391 4.34 10.695 1 96.81 525 LYS A N 1
ATOM 3876 C CA . LYS A 1 525 ? -23.516 5.254 10.539 1 96.81 525 LYS A CA 1
ATOM 3877 C C . LYS A 1 525 ? -23.172 6.387 9.578 1 96.81 525 LYS A C 1
ATOM 3879 O O . LYS A 1 525 ? -23.984 6.75 8.727 1 96.81 525 LYS A O 1
ATOM 3884 N N . VAL A 1 526 ? -22.016 6.961 9.75 1 98.06 526 VAL A N 1
ATOM 3885 C CA . VAL A 1 526 ? -21.578 8.055 8.875 1 98.06 526 VAL A CA 1
ATOM 3886 C C . VAL A 1 526 ? -21.438 7.547 7.445 1 98.06 526 VAL A C 1
ATOM 3888 O O . VAL A 1 526 ? -21.859 8.211 6.496 1 98.06 526 VAL A O 1
ATOM 3891 N N . ALA A 1 527 ? -20.844 6.371 7.285 1 98.06 527 ALA A N 1
ATOM 3892 C CA . ALA A 1 527 ? -20.703 5.781 5.953 1 98.06 527 ALA A CA 1
ATOM 3893 C C . ALA A 1 527 ? -22.062 5.574 5.301 1 98.06 527 ALA A C 1
ATOM 3895 O O . ALA A 1 527 ? -22.234 5.848 4.109 1 98.06 527 ALA A O 1
ATOM 3896 N N . GLN A 1 528 ? -23.031 5.121 6.082 1 97.38 528 GLN A N 1
ATOM 3897 C CA . GLN A 1 528 ? -24.375 4.891 5.566 1 97.38 528 GLN A CA 1
ATOM 3898 C C . GLN A 1 528 ? -25.016 6.195 5.117 1 97.38 528 GLN A C 1
ATOM 3900 O O . GLN A 1 528 ? -25.703 6.238 4.086 1 97.38 528 GLN A O 1
ATOM 3905 N N . SER A 1 529 ? -24.828 7.184 5.922 1 97.56 529 SER A N 1
ATOM 3906 C CA . SER A 1 529 ? -25.359 8.492 5.562 1 97.56 529 SER A CA 1
ATOM 3907 C C . SER A 1 529 ? -24.766 8.992 4.25 1 97.56 529 SER A C 1
ATOM 3909 O O . SER A 1 529 ? -25.484 9.555 3.418 1 97.56 529 SER A O 1
ATOM 3911 N N . LEU A 1 530 ? -23.484 8.797 4.031 1 98.06 530 LEU A N 1
ATOM 3912 C CA . LEU A 1 530 ? -22.828 9.203 2.795 1 98.06 530 LEU A CA 1
ATOM 3913 C C . LEU A 1 530 ? -23.344 8.391 1.614 1 98.06 530 LEU A C 1
ATOM 3915 O O . LEU A 1 530 ? -23.578 8.93 0.532 1 98.06 530 LEU A O 1
ATOM 3919 N N . MET A 1 531 ? -23.5 7.117 1.841 1 97.25 531 MET A N 1
ATOM 3920 C CA . MET A 1 531 ? -23.984 6.242 0.782 1 97.25 531 MET A CA 1
ATOM 3921 C C . MET A 1 531 ? -25.391 6.652 0.349 1 97.25 531 MET A C 1
ATOM 3923 O O . MET A 1 531 ? -25.719 6.613 -0.84 1 97.25 531 MET A O 1
ATOM 3927 N N . ALA A 1 532 ? -26.203 7.055 1.314 1 97.06 532 ALA A N 1
ATOM 3928 C CA . ALA A 1 532 ? -27.562 7.496 1.018 1 97.06 532 ALA A CA 1
ATOM 3929 C C . ALA A 1 532 ? -27.562 8.75 0.151 1 97.06 532 ALA A C 1
ATOM 3931 O O . ALA A 1 532 ? -28.484 8.984 -0.622 1 97.06 532 ALA A O 1
ATOM 3932 N N . GLN A 1 533 ? -26.5 9.523 0.262 1 96.75 533 GLN A N 1
ATOM 3933 C CA . GLN A 1 533 ? -26.406 10.781 -0.464 1 96.75 533 GLN A CA 1
ATOM 3934 C C . GLN A 1 533 ? -25.703 10.594 -1.805 1 96.75 533 GLN A C 1
ATOM 3936 O O . GLN A 1 533 ? -25.578 11.539 -2.586 1 96.75 533 GLN A O 1
ATOM 3941 N N . ASN A 1 534 ? -25.266 9.391 -2.213 1 95.25 534 ASN A N 1
ATOM 3942 C CA . ASN A 1 534 ? -24.438 9.148 -3.387 1 95.25 534 ASN A CA 1
ATOM 3943 C C . ASN A 1 534 ? -25.188 9.445 -4.68 1 95.25 534 ASN A C 1
ATOM 3945 O O . ASN A 1 534 ? -24.594 9.891 -5.66 1 95.25 534 ASN A O 1
ATOM 3949 N N . LYS A 1 535 ? -26.5 9.273 -4.75 1 94.31 535 LYS A N 1
ATOM 3950 C CA . LYS A 1 535 ? -27.281 9.531 -5.961 1 94.31 535 LYS A CA 1
ATOM 3951 C C . LYS A 1 535 ? -27.234 11.008 -6.328 1 94.31 535 LYS A C 1
ATOM 3953 O O . LYS A 1 535 ? -27.094 11.359 -7.504 1 94.31 535 LYS A O 1
ATOM 3958 N N . GLN A 1 536 ? -27.297 11.859 -5.309 1 95.12 536 GLN A N 1
ATOM 3959 C CA . GLN A 1 536 ? -27.328 13.297 -5.535 1 95.12 536 GLN A CA 1
ATOM 3960 C C . GLN A 1 536 ? -25.906 13.875 -5.617 1 95.12 536 GLN A C 1
ATOM 3962 O O . GLN A 1 536 ? -25.672 14.852 -6.328 1 95.12 536 GLN A O 1
ATOM 3967 N N . HIS A 1 537 ? -25 13.25 -4.844 1 94.5 537 HIS A N 1
ATOM 3968 C CA . HIS A 1 537 ? -23.625 13.727 -4.785 1 94.5 537 HIS A CA 1
ATOM 3969 C C . HIS A 1 537 ? -22.641 12.586 -5.008 1 94.5 537 HIS A C 1
ATOM 3971 O O . HIS A 1 537 ? -21.859 12.25 -4.117 1 94.5 537 HIS A O 1
ATOM 3977 N N . PRO A 1 538 ? -22.562 12.039 -6.172 1 91.81 538 PRO A N 1
ATOM 3978 C CA . PRO A 1 538 ? -21.766 10.828 -6.414 1 91.81 538 PRO A CA 1
ATOM 3979 C C . PRO A 1 538 ? -20.266 11.062 -6.266 1 91.81 538 PRO A C 1
ATOM 3981 O O . PRO A 1 538 ? -19.562 10.219 -5.719 1 91.81 538 PRO A O 1
ATOM 3984 N N . ILE A 1 539 ? -19.766 12.234 -6.688 1 90.12 539 ILE A N 1
ATOM 3985 C CA . ILE A 1 539 ? -18.328 12.5 -6.656 1 90.12 539 ILE A CA 1
ATOM 3986 C C . ILE A 1 539 ? -17.891 12.805 -5.227 1 90.12 539 ILE A C 1
ATOM 3988 O O . ILE A 1 539 ? -16.984 12.172 -4.703 1 90.12 539 ILE A O 1
ATOM 3992 N N . GLU A 1 540 ? -18.625 13.68 -4.578 1 92.06 540 GLU A N 1
ATOM 3993 C CA . GLU A 1 540 ? -18.234 14.148 -3.252 1 92.06 540 GLU A CA 1
ATOM 3994 C C . GLU A 1 540 ? -18.375 13.047 -2.209 1 92.06 540 GLU A C 1
ATOM 3996 O O . GLU A 1 540 ? -17.531 12.914 -1.318 1 92.06 540 GLU A O 1
ATOM 4001 N N . SER A 1 541 ? -19.438 12.305 -2.33 1 95.12 541 SER A N 1
ATOM 4002 C CA . SER A 1 541 ? -19.641 11.234 -1.356 1 95.12 541 SER A CA 1
ATOM 4003 C C . SER A 1 541 ? -18.562 10.164 -1.476 1 95.12 541 SER A C 1
ATOM 4005 O O . SER A 1 541 ? -18.047 9.68 -0.466 1 95.12 541 SER A O 1
ATOM 4007 N N . ALA A 1 542 ? -18.172 9.836 -2.678 1 93.25 542 ALA A N 1
ATOM 4008 C CA . ALA A 1 542 ? -17.109 8.859 -2.898 1 93.25 542 ALA A CA 1
ATOM 4009 C C . ALA A 1 542 ? -15.773 9.391 -2.4 1 93.25 542 ALA A C 1
ATOM 4011 O O . ALA A 1 542 ? -14.953 8.625 -1.887 1 93.25 542 ALA A O 1
ATOM 4012 N N . GLN A 1 543 ? -15.555 10.625 -2.578 1 93.44 543 GLN A N 1
ATOM 4013 C CA . GLN A 1 543 ? -14.336 11.258 -2.086 1 93.44 543 GLN A CA 1
ATOM 4014 C C . GLN A 1 543 ? -14.234 11.164 -0.567 1 93.44 543 GLN A C 1
ATOM 4016 O O . GLN A 1 543 ? -13.188 10.812 -0.027 1 93.44 543 GLN A O 1
ATOM 4021 N N . LEU A 1 544 ? -15.297 11.484 0.1 1 96.31 544 LEU A N 1
ATOM 4022 C CA . LEU A 1 544 ? -15.312 11.438 1.559 1 96.31 544 LEU A CA 1
ATOM 4023 C C . LEU A 1 544 ? -15.148 10 2.055 1 96.31 544 LEU A C 1
ATOM 4025 O O . LEU A 1 544 ? -14.422 9.75 3.018 1 96.31 544 LEU A O 1
ATOM 4029 N N . LEU A 1 545 ? -15.812 9.086 1.371 1 96.94 545 LEU A N 1
ATOM 4030 C CA . LEU A 1 545 ? -15.656 7.684 1.721 1 96.94 545 LEU A CA 1
ATOM 4031 C C . LEU A 1 545 ? -14.211 7.23 1.506 1 96.94 545 LEU A C 1
ATOM 4033 O O . LEU A 1 545 ? -13.672 6.457 2.301 1 96.94 545 LEU A O 1
ATOM 4037 N N . SER A 1 546 ? -13.586 7.719 0.452 1 95.31 546 SER A N 1
ATOM 4038 C CA . SER A 1 546 ? -12.195 7.387 0.174 1 95.31 546 SER A CA 1
ATOM 4039 C C . SER A 1 546 ? -11.273 7.906 1.271 1 95.31 546 SER A C 1
ATOM 4041 O O . SER A 1 546 ? -10.328 7.223 1.67 1 95.31 546 SER A O 1
ATOM 4043 N N . LEU A 1 547 ? -11.523 9.062 1.709 1 96.5 547 LEU A N 1
ATOM 4044 C CA . LEU A 1 547 ? -10.719 9.633 2.785 1 96.5 547 LEU A CA 1
ATOM 4045 C C . LEU A 1 547 ? -10.898 8.836 4.074 1 96.5 547 LEU A C 1
ATOM 4047 O O . LEU A 1 547 ? -9.922 8.578 4.785 1 96.5 547 LEU A O 1
ATOM 4051 N N . MET A 1 548 ? -12.148 8.469 4.332 1 97.75 548 MET A N 1
ATOM 4052 C CA . MET A 1 548 ? -12.406 7.617 5.492 1 97.75 548 MET A CA 1
ATOM 4053 C C . MET A 1 548 ? -11.633 6.305 5.387 1 97.75 548 MET A C 1
ATOM 4055 O O . MET A 1 548 ? -11.031 5.852 6.367 1 97.75 548 MET A O 1
ATOM 4059 N N . SER A 1 549 ? -11.609 5.75 4.219 1 96.88 549 SER A N 1
ATOM 4060 C CA . SER A 1 549 ? -10.836 4.535 3.988 1 96.88 549 SER A CA 1
ATOM 4061 C C . SER A 1 549 ? -9.344 4.785 4.191 1 96.88 549 SER A C 1
ATOM 4063 O O . SER A 1 549 ? -8.641 3.945 4.758 1 96.88 549 SER A O 1
ATOM 4065 N N . GLY A 1 550 ? -8.859 5.922 3.67 1 96.75 550 GLY A N 1
ATOM 4066 C CA . GLY A 1 550 ? -7.461 6.285 3.811 1 96.75 550 GLY A CA 1
ATOM 4067 C C . GLY A 1 550 ? -7.016 6.398 5.258 1 96.75 550 GLY A C 1
ATOM 4068 O O . GLY A 1 550 ? -5.863 6.102 5.582 1 96.75 550 GLY A O 1
ATOM 4069 N N . ILE A 1 551 ? -7.922 6.785 6.109 1 96.88 551 ILE A N 1
ATOM 4070 C CA . ILE A 1 551 ? -7.625 6.906 7.531 1 96.88 551 ILE A CA 1
ATOM 4071 C C . ILE A 1 551 ? -7.555 5.516 8.164 1 96.88 551 ILE A C 1
ATOM 4073 O O . ILE A 1 551 ? -6.918 5.332 9.203 1 96.88 551 ILE A O 1
ATOM 4077 N N . GLY A 1 552 ? -8.172 4.562 7.5 1 95.5 552 GLY A N 1
ATOM 4078 C CA . GLY A 1 552 ? -8.141 3.197 8.008 1 95.5 552 GLY A CA 1
ATOM 4079 C C . GLY A 1 552 ? -9.461 2.754 8.609 1 95.5 552 GLY A C 1
ATOM 4080 O O . GLY A 1 552 ? -9.516 1.739 9.305 1 95.5 552 GLY A O 1
ATOM 4081 N N . TYR A 1 553 ? -10.516 3.557 8.438 1 96.69 553 TYR A N 1
ATOM 4082 C CA . TYR A 1 553 ? -11.82 3.145 8.93 1 96.69 553 TYR A CA 1
ATOM 4083 C C . TYR A 1 553 ? -12.344 1.94 8.156 1 96.69 553 TYR A C 1
ATOM 4085 O O . TYR A 1 553 ? -12.188 1.868 6.934 1 96.69 553 TYR A O 1
ATOM 4093 N N . LYS A 1 554 ? -12.891 1.026 8.844 1 95.75 554 LYS A N 1
ATOM 4094 C CA . LYS A 1 554 ? -13.445 -0.17 8.211 1 95.75 554 LYS A CA 1
ATOM 4095 C C . LYS A 1 554 ? -14.836 0.1 7.645 1 95.75 554 LYS A C 1
ATOM 4097 O O . LYS A 1 554 ? -15.82 0.126 8.383 1 95.75 554 LYS A O 1
ATOM 4102 N N . LEU A 1 555 ? -14.859 0.217 6.355 1 96.31 555 LEU A N 1
ATOM 4103 C CA . LEU A 1 555 ? -16.094 0.595 5.672 1 96.31 555 LEU A CA 1
ATOM 4104 C C . LEU A 1 555 ? -16.844 -0.64 5.195 1 96.31 555 LEU A C 1
ATOM 4106 O O . LEU A 1 555 ? -16.234 -1.675 4.91 1 96.31 555 LEU A O 1
ATOM 4110 N N . PRO A 1 556 ? -18.188 -0.544 5.145 1 94.25 556 PRO A N 1
ATOM 4111 C CA . PRO A 1 556 ? -18.969 -1.647 4.574 1 94.25 556 PRO A CA 1
ATOM 4112 C C . PRO A 1 556 ? -18.656 -1.886 3.1 1 94.25 556 PRO A C 1
ATOM 4114 O O . PRO A 1 556 ? -18.141 -0.991 2.418 1 94.25 556 PRO A O 1
ATOM 4117 N N . PRO A 1 557 ? -18.969 -3.107 2.605 1 94.19 557 PRO A N 1
ATOM 4118 C CA . PRO A 1 557 ? -18.641 -3.453 1.222 1 94.19 557 PRO A CA 1
ATOM 4119 C C . PRO A 1 557 ? -19.297 -2.516 0.207 1 94.19 557 PRO A C 1
ATOM 4121 O O . PRO A 1 557 ? -18.703 -2.213 -0.83 1 94.19 557 PRO A O 1
ATOM 4124 N N . GLU A 1 558 ? -20.484 -2.031 0.51 1 94.12 558 GLU A N 1
ATOM 4125 C CA . GLU A 1 558 ? -21.188 -1.138 -0.411 1 94.12 558 GLU A CA 1
ATOM 4126 C C . GLU A 1 558 ? -20.422 0.176 -0.584 1 94.12 558 GLU A C 1
ATOM 4128 O O . GLU A 1 558 ? -20.391 0.737 -1.682 1 94.12 558 GLU A O 1
ATOM 4133 N N . ALA A 1 559 ? -19.859 0.625 0.5 1 96 559 ALA A N 1
ATOM 4134 C CA . ALA A 1 559 ? -19.078 1.852 0.438 1 96 559 ALA A CA 1
ATOM 4135 C C . ALA A 1 559 ? -17.844 1.662 -0.436 1 96 559 ALA A C 1
ATOM 4137 O O . ALA A 1 559 ? -17.469 2.559 -1.195 1 96 559 ALA A O 1
ATOM 4138 N N . ARG A 1 560 ? -17.172 0.51 -0.338 1 94.31 560 ARG A N 1
ATOM 4139 C CA . ARG A 1 560 ? -15.977 0.226 -1.128 1 94.31 560 ARG A CA 1
ATOM 4140 C C . ARG A 1 560 ? -16.312 0.144 -2.613 1 94.31 560 ARG A C 1
ATOM 4142 O O . ARG A 1 560 ? -15.5 0.523 -3.459 1 94.31 560 ARG A O 1
ATOM 4149 N N . HIS A 1 561 ? -17.547 -0.264 -2.965 1 92.38 561 HIS A N 1
ATOM 4150 C CA . HIS A 1 561 ? -17.984 -0.272 -4.355 1 92.38 561 HIS A CA 1
ATOM 4151 C C . HIS A 1 561 ? -18.109 1.146 -4.898 1 92.38 561 HIS A C 1
ATOM 4153 O O . HIS A 1 561 ? -17.766 1.405 -6.059 1 92.38 561 HIS A O 1
ATOM 4159 N N . LEU A 1 562 ? -18.625 1.998 -4.039 1 93.62 562 LEU A N 1
ATOM 4160 C CA . LEU A 1 562 ? -18.766 3.389 -4.457 1 93.62 562 LEU A CA 1
ATOM 4161 C C . LEU A 1 562 ? -17.391 4.035 -4.66 1 93.62 562 LEU A C 1
ATOM 4163 O O . LEU A 1 562 ? -17.219 4.832 -5.582 1 93.62 562 LEU A O 1
ATOM 4167 N N . ILE A 1 563 ? -16.406 3.674 -3.799 1 92.38 563 ILE A N 1
ATOM 4168 C CA . ILE A 1 563 ? -15.031 4.172 -3.938 1 92.38 563 ILE A CA 1
ATOM 4169 C C . ILE A 1 563 ? -14.438 3.686 -5.258 1 92.38 563 ILE A C 1
ATOM 4171 O O . ILE A 1 563 ? -13.789 4.453 -5.969 1 92.38 563 ILE A O 1
ATOM 4175 N N . ALA A 1 564 ? -14.703 2.465 -5.598 1 87.56 564 ALA A N 1
ATOM 4176 C CA . ALA A 1 564 ? -14.164 1.855 -6.809 1 87.56 564 ALA A CA 1
ATOM 4177 C C . ALA A 1 564 ? -14.758 2.502 -8.062 1 87.56 564 ALA A C 1
ATOM 4179 O O . ALA A 1 564 ? -14.102 2.572 -9.102 1 87.56 564 ALA A O 1
ATOM 4180 N N . ASP A 1 565 ? -15.914 3.02 -7.949 1 82.12 565 ASP A N 1
ATOM 4181 C CA . ASP A 1 565 ? -16.625 3.586 -9.094 1 82.12 565 ASP A CA 1
ATOM 4182 C C . ASP A 1 565 ? -16.234 5.043 -9.312 1 82.12 565 ASP A C 1
ATOM 4184 O O . ASP A 1 565 ? -16.578 5.637 -10.344 1 82.12 565 ASP A O 1
ATOM 4188 N N . TYR A 1 566 ? -15.531 5.512 -8.266 1 78.62 566 TYR A N 1
ATOM 4189 C CA . TYR A 1 566 ? -15.102 6.898 -8.367 1 78.62 566 TYR A CA 1
ATOM 4190 C C . TYR A 1 566 ? -14.18 7.094 -9.57 1 78.62 566 TYR A C 1
ATOM 4192 O O . TYR A 1 566 ? -13.273 6.293 -9.805 1 78.62 566 TYR A O 1
ATOM 4200 N N . GLN A 1 567 ? -14.508 8.023 -10.367 1 70.12 567 GLN A N 1
ATOM 4201 C CA . GLN A 1 567 ? -13.688 8.305 -11.539 1 70.12 567 GLN A CA 1
ATOM 4202 C C . GLN A 1 567 ? -12.445 9.102 -11.164 1 70.12 567 GLN A C 1
ATOM 4204 O O . GLN A 1 567 ? -12.469 10.336 -11.133 1 70.12 567 GLN A O 1
ATOM 4209 N N . ASN A 1 568 ? -11.445 8.328 -10.82 1 70.38 568 ASN A N 1
ATOM 4210 C CA . ASN A 1 568 ? -10.156 8.945 -10.523 1 70.38 568 ASN A CA 1
ATOM 4211 C C . ASN A 1 568 ? -9.438 9.367 -11.805 1 70.38 568 ASN A C 1
ATOM 4213 O O . ASN A 1 568 ? -9.641 8.773 -12.859 1 70.38 568 ASN A O 1
ATOM 4217 N N . SER A 1 569 ? -8.828 10.516 -11.695 1 74.94 569 SER A N 1
ATOM 4218 C CA . SER A 1 569 ? -7.883 10.82 -12.766 1 74.94 569 SER A CA 1
ATOM 4219 C C . SER A 1 569 ? -6.594 10.023 -12.617 1 74.94 569 SER A C 1
ATOM 4221 O O . SER A 1 569 ? -6.23 9.625 -11.508 1 74.94 569 SER A O 1
ATOM 4223 N N . VAL A 1 570 ? -5.984 9.703 -13.75 1 78.56 570 VAL A N 1
ATOM 4224 C CA . VAL A 1 570 ? -4.699 9.016 -13.711 1 78.56 570 VAL A CA 1
ATOM 4225 C C . VAL A 1 570 ? -3.648 9.922 -13.07 1 78.56 570 VAL A C 1
ATOM 4227 O O . VAL A 1 570 ? -3.443 11.055 -13.508 1 78.56 570 VAL A O 1
ATOM 4230 N N . PRO A 1 571 ? -3.092 9.469 -12.039 1 84.06 571 PRO A N 1
ATOM 4231 C CA . PRO A 1 571 ? -2.025 10.273 -11.445 1 84.06 571 PRO A CA 1
ATOM 4232 C C . PRO A 1 571 ? -0.828 10.453 -12.375 1 84.06 571 PRO A C 1
ATOM 4234 O O . PRO A 1 571 ? -0.619 9.641 -13.281 1 84.06 571 PRO A O 1
ATOM 4237 N N . SER A 1 572 ? -0.089 11.516 -12.211 1 86 572 SER A N 1
ATOM 4238 C CA . SER A 1 572 ? 1.162 11.695 -12.945 1 86 572 SER A CA 1
ATOM 4239 C C . SER A 1 572 ? 2.162 10.594 -12.594 1 86 572 SER A C 1
ATOM 4241 O O . SER A 1 572 ? 2.084 9.992 -11.523 1 86 572 SER A O 1
ATOM 4243 N N . MET A 1 573 ? 3.027 10.305 -13.492 1 85.94 573 MET A N 1
ATOM 4244 C CA . MET A 1 573 ? 4.047 9.289 -13.25 1 85.94 573 MET A CA 1
ATOM 4245 C C . MET A 1 573 ? 4.906 9.664 -12.047 1 85.94 573 MET A C 1
ATOM 4247 O O . MET A 1 573 ? 5.324 8.789 -11.281 1 85.94 573 MET A O 1
ATOM 4251 N N . GLU A 1 574 ? 5.176 10.969 -11.914 1 88 574 GLU A N 1
ATOM 4252 C CA . GLU A 1 574 ? 5.945 11.43 -10.766 1 88 574 GLU A CA 1
ATOM 4253 C C . GLU A 1 574 ? 5.254 11.07 -9.453 1 88 574 GLU A C 1
ATOM 4255 O O . GLU A 1 574 ? 5.898 10.578 -8.523 1 88 574 GLU A O 1
ATOM 4260 N N . LEU A 1 575 ? 4.016 11.297 -9.406 1 90.88 575 LEU A N 1
ATOM 4261 C CA . LEU A 1 575 ? 3.252 11 -8.203 1 90.88 575 LEU A CA 1
ATOM 4262 C C . LEU A 1 575 ? 3.18 9.492 -7.961 1 90.88 575 LEU A C 1
ATOM 4264 O O . LEU A 1 575 ? 3.266 9.039 -6.816 1 90.88 575 LEU A O 1
ATOM 4268 N N . ILE A 1 576 ? 3.045 8.719 -9.039 1 90.06 576 ILE A N 1
ATOM 4269 C CA . ILE A 1 576 ? 3.012 7.262 -8.945 1 90.06 576 ILE A CA 1
ATOM 4270 C C . ILE A 1 576 ? 4.34 6.75 -8.383 1 90.06 576 ILE A C 1
ATOM 4272 O O . ILE A 1 576 ? 4.359 5.867 -7.523 1 90.06 576 ILE A O 1
ATOM 4276 N N . LEU A 1 577 ? 5.383 7.328 -8.828 1 90.62 577 LEU A N 1
ATOM 4277 C CA . LEU A 1 577 ? 6.711 6.902 -8.391 1 90.62 577 LEU A CA 1
ATOM 4278 C C . LEU A 1 577 ? 6.961 7.305 -6.941 1 90.62 577 LEU A C 1
ATOM 4280 O O . LEU A 1 577 ? 7.586 6.559 -6.184 1 90.62 577 LEU A O 1
ATOM 4284 N N . GLN A 1 578 ? 6.527 8.469 -6.543 1 92.5 578 GLN A N 1
ATOM 4285 C CA . GLN A 1 578 ? 6.645 8.883 -5.148 1 92.5 578 GLN A CA 1
ATOM 4286 C C . GLN A 1 578 ? 5.883 7.93 -4.23 1 92.5 578 GLN A C 1
ATOM 4288 O O . GLN A 1 578 ? 6.379 7.562 -3.162 1 92.5 578 GLN A O 1
ATOM 4293 N N . ASP A 1 579 ? 4.738 7.609 -4.691 1 94.44 579 ASP A N 1
ATOM 4294 C CA . ASP A 1 579 ? 3.916 6.664 -3.943 1 94.44 579 ASP A CA 1
ATOM 4295 C C . ASP A 1 579 ? 4.602 5.305 -3.83 1 94.44 579 ASP A C 1
ATOM 4297 O O . ASP A 1 579 ? 4.598 4.688 -2.764 1 94.44 579 ASP A O 1
ATOM 4301 N N . TYR A 1 580 ? 5.188 4.91 -4.93 1 93.62 580 TYR A N 1
ATOM 4302 C CA . TYR A 1 580 ? 5.891 3.635 -4.965 1 93.62 580 TYR A CA 1
ATOM 4303 C C . TYR A 1 580 ? 7.109 3.656 -4.051 1 93.62 580 TYR A C 1
ATOM 4305 O O . TYR A 1 580 ? 7.402 2.668 -3.375 1 93.62 580 TYR A O 1
ATOM 4313 N N . GLN A 1 581 ? 7.82 4.711 -4 1 95.06 581 GLN A N 1
ATOM 4314 C CA . GLN A 1 581 ? 8.977 4.859 -3.119 1 95.06 581 GLN A CA 1
ATOM 4315 C C . GLN A 1 581 ? 8.555 4.812 -1.653 1 95.06 581 GLN A C 1
ATOM 4317 O O . GLN A 1 581 ? 9.266 4.254 -0.815 1 95.06 581 GLN A O 1
ATOM 4322 N N . MET A 1 582 ? 7.461 5.414 -1.388 1 97.06 582 MET A N 1
ATOM 4323 C CA . MET A 1 582 ? 6.91 5.359 -0.038 1 97.06 582 MET A CA 1
ATOM 4324 C C . MET A 1 582 ? 6.625 3.916 0.373 1 97.06 582 MET A C 1
ATOM 4326 O O . MET A 1 582 ? 7.023 3.486 1.458 1 97.06 582 MET A O 1
ATOM 4330 N N . ASP A 1 583 ? 6.023 3.172 -0.505 1 96.12 583 ASP A N 1
ATOM 4331 C CA . ASP A 1 583 ? 5.672 1.783 -0.224 1 96.12 583 ASP A CA 1
ATOM 4332 C C . ASP A 1 583 ? 6.926 0.928 -0.044 1 96.12 583 ASP A C 1
ATOM 4334 O O . ASP A 1 583 ? 6.98 0.08 0.849 1 96.12 583 ASP A O 1
ATOM 4338 N N . THR A 1 584 ? 7.902 1.143 -0.935 1 95.81 584 THR A N 1
ATOM 4339 C CA . THR A 1 584 ? 9.133 0.366 -0.852 1 95.81 584 THR A CA 1
ATOM 4340 C C . THR A 1 584 ? 9.867 0.655 0.455 1 95.81 584 THR A C 1
ATOM 4342 O O . THR A 1 584 ? 10.469 -0.243 1.047 1 95.81 584 THR A O 1
ATOM 4345 N N . ALA A 1 585 ? 9.852 1.902 0.911 1 96.94 585 ALA A N 1
ATOM 4346 C CA . ALA A 1 585 ? 10.445 2.258 2.197 1 96.94 585 ALA A CA 1
ATOM 4347 C C . ALA A 1 585 ? 9.734 1.549 3.346 1 96.94 585 ALA A C 1
ATOM 4349 O O . ALA A 1 585 ? 10.375 1.028 4.258 1 96.94 585 ALA A O 1
ATOM 4350 N N . LEU A 1 586 ? 8.469 1.51 3.248 1 95.5 586 LEU A N 1
ATOM 4351 C CA . LEU A 1 586 ? 7.676 0.876 4.297 1 95.5 586 LEU A CA 1
ATOM 4352 C C . LEU A 1 586 ? 7.969 -0.619 4.371 1 95.5 586 LEU A C 1
ATOM 4354 O O . LEU A 1 586 ? 8.023 -1.192 5.461 1 95.5 586 LEU A O 1
ATOM 4358 N N . ARG A 1 587 ? 8.141 -1.227 3.219 1 94.25 587 ARG A N 1
ATOM 4359 C CA . ARG A 1 587 ? 8.375 -2.666 3.15 1 94.25 587 ARG A CA 1
ATOM 4360 C C . ARG A 1 587 ? 9.695 -3.037 3.809 1 94.25 587 ARG A C 1
ATOM 4362 O O . ARG A 1 587 ? 9.922 -4.199 4.156 1 94.25 587 ARG A O 1
ATOM 4369 N N . THR A 1 588 ? 10.609 -2.082 3.961 1 94.38 588 THR A N 1
ATOM 4370 C CA . THR A 1 588 ? 11.906 -2.348 4.562 1 94.38 588 THR A CA 1
ATOM 4371 C C . THR A 1 588 ? 11.992 -1.746 5.961 1 94.38 588 THR A C 1
ATOM 4373 O O . THR A 1 588 ? 13.086 -1.554 6.496 1 94.38 588 THR A O 1
ATOM 4376 N N . ASP A 1 589 ? 10.906 -1.246 6.535 1 93.06 589 ASP A N 1
ATOM 4377 C CA . ASP A 1 589 ? 10.781 -0.687 7.879 1 93.06 589 ASP A CA 1
ATOM 4378 C C . ASP A 1 589 ? 11.508 0.651 7.988 1 93.06 589 ASP A C 1
ATOM 4380 O O . ASP A 1 589 ? 12 1.011 9.062 1 93.06 589 ASP A O 1
ATOM 4384 N N . ALA A 1 590 ? 11.711 1.268 6.859 1 96.5 590 ALA A N 1
ATOM 4385 C CA . ALA A 1 590 ? 12.195 2.646 6.859 1 96.5 590 ALA A CA 1
ATOM 4386 C C . ALA A 1 590 ? 11.055 3.627 7.109 1 96.5 590 ALA A C 1
ATOM 4388 O O . ALA A 1 590 ? 10.75 4.465 6.258 1 96.5 590 ALA A O 1
ATOM 4389 N N . THR A 1 591 ? 10.539 3.604 8.289 1 96.94 591 THR A N 1
ATOM 4390 C CA . THR A 1 591 ? 9.297 4.285 8.633 1 96.94 591 THR A CA 1
ATOM 4391 C C . THR A 1 591 ? 9.469 5.801 8.547 1 96.94 591 THR A C 1
ATOM 4393 O O . THR A 1 591 ? 8.57 6.504 8.07 1 96.94 591 THR A O 1
ATOM 4396 N N . GLY A 1 592 ? 10.57 6.332 9 1 97 592 GLY A N 1
ATOM 4397 C CA . GLY A 1 592 ? 10.805 7.762 8.891 1 97 592 GLY A CA 1
ATOM 4398 C C . GLY A 1 592 ? 10.789 8.258 7.457 1 97 592 GLY A C 1
ATOM 4399 O O . GLY A 1 592 ? 10.188 9.297 7.164 1 97 592 GLY A O 1
ATOM 4400 N N . GLU A 1 593 ? 11.445 7.531 6.602 1 97.5 593 GLU A N 1
ATOM 4401 C CA . GLU A 1 593 ? 11.453 7.863 5.18 1 97.5 593 GLU A CA 1
ATOM 4402 C C . GLU A 1 593 ? 10.047 7.801 4.59 1 97.5 593 GLU A C 1
ATOM 4404 O O . GLU A 1 593 ? 9.641 8.703 3.852 1 97.5 593 GLU A O 1
ATOM 4409 N N . ALA A 1 594 ? 9.32 6.715 4.895 1 98 594 ALA A N 1
ATOM 4410 C CA . ALA A 1 594 ? 7.961 6.539 4.383 1 98 594 ALA A CA 1
ATOM 4411 C C . ALA A 1 594 ? 7.059 7.684 4.824 1 98 594 ALA A C 1
ATOM 4413 O O . ALA A 1 594 ? 6.289 8.227 4.023 1 98 594 ALA A O 1
ATOM 4414 N N . VAL A 1 595 ? 7.156 8.086 6.047 1 98.25 595 VAL A N 1
ATOM 4415 C CA . VAL A 1 595 ? 6.316 9.141 6.605 1 98.25 595 VAL A CA 1
ATOM 4416 C C . VAL A 1 595 ? 6.664 10.477 5.957 1 98.25 595 VAL A C 1
ATOM 4418 O O . VAL A 1 595 ? 5.773 11.273 5.641 1 98.25 595 VAL A O 1
ATOM 4421 N N . LEU A 1 596 ? 7.949 10.75 5.734 1 98.12 596 LEU A N 1
ATOM 4422 C CA . LEU A 1 596 ? 8.336 11.992 5.082 1 98.12 596 LEU A CA 1
ATOM 4423 C C . LEU A 1 596 ? 7.848 12.023 3.637 1 98.12 596 LEU A C 1
ATOM 4425 O O . LEU A 1 596 ? 7.453 13.078 3.131 1 98.12 596 LEU A O 1
ATOM 4429 N N . ARG A 1 597 ? 7.895 10.922 2.994 1 97.69 597 ARG A N 1
ATOM 4430 C CA . ARG A 1 597 ? 7.375 10.867 1.632 1 97.69 597 ARG A CA 1
ATOM 4431 C C . ARG A 1 597 ? 5.863 11.039 1.612 1 97.69 597 ARG A C 1
ATOM 4433 O O . ARG A 1 597 ? 5.32 11.711 0.731 1 97.69 597 ARG A O 1
ATOM 4440 N N . ALA A 1 598 ? 5.156 10.391 2.543 1 98.25 598 ALA A N 1
ATOM 4441 C CA . ALA A 1 598 ? 3.723 10.633 2.693 1 98.25 598 ALA A CA 1
ATOM 4442 C C . ALA A 1 598 ? 3.439 12.117 2.914 1 98.25 598 ALA A C 1
ATOM 4444 O O . ALA A 1 598 ? 2.52 12.672 2.312 1 98.25 598 ALA A O 1
ATOM 4445 N N . PHE A 1 599 ? 4.281 12.758 3.771 1 97.94 599 PHE A N 1
ATOM 4446 C CA . PHE A 1 599 ? 4.164 14.18 4.055 1 97.94 599 PHE A CA 1
ATOM 4447 C C . PHE A 1 599 ? 4.242 15 2.768 1 97.94 599 PHE A C 1
ATOM 4449 O O . PHE A 1 599 ? 3.42 15.883 2.539 1 97.94 599 PHE A O 1
ATOM 4456 N N . LEU A 1 600 ? 5.156 14.688 1.945 1 96.88 600 LEU A N 1
ATOM 4457 C CA . LEU A 1 600 ? 5.371 15.445 0.715 1 96.88 600 LEU A CA 1
ATOM 4458 C C . LEU A 1 600 ? 4.199 15.258 -0.244 1 96.88 600 LEU A C 1
ATOM 4460 O O . LEU A 1 600 ? 3.758 16.219 -0.881 1 96.88 600 LEU A O 1
ATOM 4464 N N . ILE A 1 601 ? 3.664 14.055 -0.348 1 95.94 601 ILE A N 1
ATOM 4465 C CA . ILE A 1 601 ? 2.514 13.789 -1.206 1 95.94 601 ILE A CA 1
ATOM 4466 C C . ILE A 1 601 ? 1.305 14.578 -0.701 1 95.94 601 ILE A C 1
ATOM 4468 O O . ILE A 1 601 ? 0.603 15.219 -1.485 1 95.94 601 ILE A O 1
ATOM 4472 N N . LEU A 1 602 ? 1.091 14.594 0.614 1 95.88 602 LEU A N 1
ATOM 4473 C CA . LEU A 1 602 ? -0.069 15.242 1.215 1 95.88 602 LEU A CA 1
ATOM 4474 C C . LEU A 1 602 ? 0.068 16.766 1.157 1 95.88 602 LEU A C 1
ATOM 4476 O O . LEU A 1 602 ? -0.932 17.469 1.045 1 95.88 602 LEU A O 1
ATOM 4480 N N . ARG A 1 603 ? 1.28 17.188 1.276 1 93.19 603 ARG A N 1
ATOM 4481 C CA . ARG A 1 603 ? 1.541 18.625 1.195 1 93.19 603 ARG A CA 1
ATOM 4482 C C . ARG A 1 603 ? 1.26 19.156 -0.206 1 93.19 603 ARG A C 1
ATOM 4484 O O . ARG A 1 603 ? 0.656 20.219 -0.364 1 93.19 603 ARG A O 1
ATOM 4491 N N . ASP A 1 604 ? 1.654 18.422 -1.256 1 90.69 604 ASP A N 1
ATOM 4492 C CA . ASP A 1 604 ? 1.674 18.922 -2.625 1 90.69 604 ASP A CA 1
ATOM 4493 C C . ASP A 1 604 ? 0.368 18.594 -3.348 1 90.69 604 ASP A C 1
ATOM 4495 O O . ASP A 1 604 ? 0.124 19.094 -4.449 1 90.69 604 ASP A O 1
ATOM 4499 N N . ASN A 1 605 ? -0.456 17.75 -2.648 1 88.25 605 ASN A N 1
ATOM 4500 C CA . ASN A 1 605 ? -1.691 17.344 -3.311 1 88.25 605 ASN A CA 1
ATOM 4501 C C . ASN A 1 605 ? -2.908 17.578 -2.42 1 88.25 605 ASN A C 1
ATOM 4503 O O . ASN A 1 605 ? -2.781 17.656 -1.196 1 88.25 605 ASN A O 1
ATOM 4507 N N . GLN A 1 606 ? -4.031 17.828 -3.094 1 83.44 606 GLN A N 1
ATOM 4508 C CA . GLN A 1 606 ? -5.312 17.984 -2.412 1 83.44 606 GLN A CA 1
ATOM 4509 C C . GLN A 1 606 ? -6.316 16.938 -2.887 1 83.44 606 GLN A C 1
ATOM 4511 O O . GLN A 1 606 ? -6.254 16.484 -4.031 1 83.44 606 GLN A O 1
ATOM 4516 N N . PRO A 1 607 ? -7.215 16.531 -1.989 1 78.38 607 PRO A N 1
ATOM 4517 C CA . PRO A 1 607 ? -8.172 15.492 -2.363 1 78.38 607 PRO A CA 1
ATOM 4518 C C . PRO A 1 607 ? -9.062 15.898 -3.533 1 78.38 607 PRO A C 1
ATOM 4520 O O . PRO A 1 607 ? -9.531 15.039 -4.285 1 78.38 607 PRO A O 1
ATOM 4523 N N . HIS A 1 608 ? -9.281 17.172 -3.77 1 72.31 608 HIS A N 1
ATOM 4524 C CA . HIS A 1 608 ? -10.219 17.594 -4.805 1 72.31 608 HIS A CA 1
ATOM 4525 C C . HIS A 1 608 ? -9.523 17.734 -6.156 1 72.31 608 HIS A C 1
ATOM 4527 O O . HIS A 1 608 ? -10.18 17.734 -7.199 1 72.31 608 HIS A O 1
ATOM 4533 N N . SER A 1 609 ? -8.297 17.922 -6.309 1 65.81 609 SER A N 1
ATOM 4534 C CA . SER A 1 609 ? -7.648 18.266 -7.566 1 65.81 609 SER A CA 1
ATOM 4535 C C . SER A 1 609 ? -6.746 17.141 -8.055 1 65.81 609 SER A C 1
ATOM 4537 O O . SER A 1 609 ? -6.188 17.203 -9.148 1 65.81 609 SER A O 1
ATOM 4539 N N . GLY A 1 610 ? -6.973 16 -7.598 1 66 610 GLY A N 1
ATOM 4540 C CA . GLY A 1 610 ? -6.039 14.969 -8.023 1 66 610 GLY A CA 1
ATOM 4541 C C . GLY A 1 610 ? -6.527 13.562 -7.734 1 66 610 GLY A C 1
ATOM 4542 O O . GLY A 1 610 ? -7.723 13.344 -7.523 1 66 610 GLY A O 1
ATOM 4543 N N . SER A 1 611 ? -5.582 12.758 -7.988 1 79.5 611 SER A N 1
ATOM 4544 C CA . SER A 1 611 ? -5.879 11.359 -7.707 1 79.5 611 SER A CA 1
ATOM 4545 C C . SER A 1 611 ? -5.945 11.094 -6.203 1 79.5 611 SER A C 1
ATOM 4547 O O . SER A 1 611 ? -5.082 11.555 -5.453 1 79.5 611 SER A O 1
ATOM 4549 N N . LEU A 1 612 ? -6.961 10.539 -5.777 1 89.88 612 LEU A N 1
ATOM 4550 C CA . LEU A 1 612 ? -7.176 10.195 -4.375 1 89.88 612 LEU A CA 1
ATOM 4551 C C . LEU A 1 612 ? -6.336 8.984 -3.982 1 89.88 612 LEU A C 1
ATOM 4553 O O . LEU A 1 612 ? -6.164 8.703 -2.793 1 89.88 612 LEU A O 1
ATOM 4557 N N . ILE A 1 613 ? -5.77 8.367 -4.984 1 92.12 613 ILE A N 1
ATOM 4558 C CA . ILE A 1 613 ? -5.168 7.062 -4.703 1 92.12 613 ILE A CA 1
ATOM 4559 C C . ILE A 1 613 ? -3.875 7.25 -3.914 1 92.12 613 ILE A C 1
ATOM 4561 O O . ILE A 1 613 ? -3.76 6.777 -2.781 1 92.12 613 ILE A O 1
ATOM 4565 N N . PRO A 1 614 ? -2.869 8.047 -4.449 1 93.31 614 PRO A N 1
ATOM 4566 C CA . PRO A 1 614 ? -1.681 8.258 -3.617 1 93.31 614 PRO A CA 1
ATOM 4567 C C . PRO A 1 614 ? -1.985 9.039 -2.34 1 93.31 614 PRO A C 1
ATOM 4569 O O . PRO A 1 614 ? -1.331 8.828 -1.314 1 93.31 614 PRO A O 1
ATOM 4572 N N . TYR A 1 615 ? -2.969 9.953 -2.387 1 94.69 615 TYR A N 1
ATOM 4573 C CA . TYR A 1 615 ? -3.344 10.75 -1.226 1 94.69 615 TYR A CA 1
ATOM 4574 C C . TYR A 1 615 ? -3.854 9.867 -0.095 1 94.69 615 TYR A C 1
ATOM 4576 O O . TYR A 1 615 ? -3.389 9.977 1.042 1 94.69 615 TYR A O 1
ATOM 4584 N N . THR A 1 616 ? -4.777 8.938 -0.376 1 96.12 616 THR A N 1
ATOM 4585 C CA . THR A 1 616 ? -5.352 8.07 0.648 1 96.12 616 THR A CA 1
ATOM 4586 C C . THR A 1 616 ? -4.34 7.02 1.096 1 96.12 616 THR A C 1
ATOM 4588 O O . THR A 1 616 ? -4.332 6.613 2.26 1 96.12 616 THR A O 1
ATOM 4591 N N . ASN A 1 617 ? -3.477 6.578 0.174 1 96.38 617 ASN A N 1
ATOM 4592 C CA . ASN A 1 617 ? -2.406 5.676 0.581 1 96.38 617 ASN A CA 1
ATOM 4593 C C . ASN A 1 617 ? -1.467 6.34 1.585 1 96.38 617 ASN A C 1
ATOM 4595 O O . ASN A 1 617 ? -1.002 5.695 2.525 1 96.38 617 ASN A O 1
ATOM 4599 N N . SER A 1 618 ? -1.213 7.625 1.372 1 97.94 618 SER A N 1
ATOM 4600 C CA . SER A 1 618 ? -0.365 8.383 2.283 1 97.94 618 SER A CA 1
ATOM 4601 C C . SER A 1 618 ? -1.021 8.539 3.652 1 97.94 618 SER A C 1
ATOM 4603 O O . SER A 1 618 ? -0.362 8.383 4.684 1 97.94 618 SER A O 1
ATOM 4605 N N . LEU A 1 619 ? -2.289 8.828 3.656 1 98.06 619 LEU A N 1
ATOM 4606 C CA . LEU A 1 619 ? -3.014 8.906 4.922 1 98.06 619 LEU A CA 1
ATOM 4607 C C . LEU A 1 619 ? -2.957 7.574 5.664 1 98.06 619 LEU A C 1
ATOM 4609 O O . LEU A 1 619 ? -2.744 7.543 6.875 1 98.06 619 LEU A O 1
ATOM 4613 N N . ASN A 1 620 ? -3.137 6.52 4.941 1 97.81 620 ASN A N 1
ATOM 4614 C CA . ASN A 1 620 ? -3.115 5.195 5.555 1 97.81 620 ASN A CA 1
ATOM 4615 C C . ASN A 1 620 ? -1.74 4.863 6.125 1 97.81 620 ASN A C 1
ATOM 4617 O O . ASN A 1 620 ? -1.635 4.207 7.16 1 97.81 620 ASN A O 1
ATOM 4621 N N . THR A 1 621 ? -0.702 5.238 5.379 1 97.69 621 THR A N 1
ATOM 4622 C CA . THR A 1 621 ? 0.663 5.039 5.852 1 97.69 621 THR A CA 1
ATOM 4623 C C . THR A 1 621 ? 0.873 5.719 7.203 1 97.69 621 THR A C 1
ATOM 4625 O O . THR A 1 621 ? 1.445 5.125 8.117 1 97.69 621 THR A O 1
ATOM 4628 N N . LEU A 1 622 ? 0.372 6.945 7.324 1 97.81 622 LEU A N 1
ATOM 4629 C CA . LEU A 1 622 ? 0.48 7.656 8.594 1 97.81 622 LEU A CA 1
ATOM 4630 C C . LEU A 1 622 ? -0.294 6.934 9.688 1 97.81 622 LEU A C 1
ATOM 4632 O O . LEU A 1 622 ? 0.239 6.688 10.773 1 97.81 622 LEU A O 1
ATOM 4636 N N . SER A 1 623 ? -1.519 6.559 9.406 1 96.44 623 SER A N 1
ATOM 4637 C CA . SER A 1 623 ? -2.398 5.934 10.391 1 96.44 623 SER A CA 1
ATOM 4638 C C . SER A 1 623 ? -1.823 4.609 10.883 1 96.44 623 SER A C 1
ATOM 4640 O O . SER A 1 623 ? -1.923 4.285 12.062 1 96.44 623 SER A O 1
ATOM 4642 N N . GLN A 1 624 ? -1.165 3.881 10 1 93.94 624 GLN A N 1
ATOM 4643 C CA . GLN A 1 624 ? -0.677 2.547 10.336 1 93.94 624 GLN A CA 1
ATOM 4644 C C . GLN A 1 624 ? 0.657 2.617 11.078 1 93.94 624 GLN A C 1
ATOM 4646 O O . GLN A 1 624 ? 1.097 1.631 11.672 1 93.94 624 GLN A O 1
ATOM 4651 N N . ASN A 1 625 ? 1.244 3.748 11.07 1 94.69 625 ASN A N 1
ATOM 4652 C CA . ASN A 1 625 ? 2.561 3.871 11.688 1 94.69 625 ASN A CA 1
ATOM 4653 C C . ASN A 1 625 ? 2.529 4.812 12.891 1 94.69 625 ASN A C 1
ATOM 4655 O O . ASN A 1 625 ? 3.484 5.551 13.125 1 94.69 625 ASN A O 1
ATOM 4659 N N . GLY A 1 626 ? 1.374 4.875 13.578 1 93.19 626 GLY A N 1
ATOM 4660 C CA . GLY A 1 626 ? 1.263 5.539 14.867 1 93.19 626 GLY A CA 1
ATOM 4661 C C . GLY A 1 626 ? 0.908 7.012 14.75 1 93.19 626 GLY A C 1
ATOM 4662 O O . GLY A 1 626 ? 0.905 7.734 15.75 1 93.19 626 GLY A O 1
ATOM 4663 N N . LEU A 1 627 ? 0.633 7.504 13.586 1 96.81 627 LEU A N 1
ATOM 4664 C CA . LEU A 1 627 ? 0.343 8.922 13.391 1 96.81 627 LEU A CA 1
ATOM 4665 C C . LEU A 1 627 ? -1.08 9.117 12.883 1 96.81 627 LEU A C 1
ATOM 4667 O O . LEU A 1 627 ? -1.312 9.93 11.977 1 96.81 627 LEU A O 1
ATOM 4671 N N . GLU A 1 628 ? -1.999 8.375 13.383 1 96.12 628 GLU A N 1
ATOM 4672 C CA . GLU A 1 628 ? -3.396 8.453 12.969 1 96.12 628 GLU A CA 1
ATOM 4673 C C . GLU A 1 628 ? -3.971 9.844 13.234 1 96.12 628 GLU A C 1
ATOM 4675 O O . GLU A 1 628 ? -4.73 10.375 12.422 1 96.12 628 GLU A O 1
ATOM 4680 N N . LYS A 1 629 ? -3.645 10.414 14.383 1 95.44 629 LYS A N 1
ATOM 4681 C CA . LYS A 1 629 ? -4.137 11.75 14.727 1 95.44 629 LYS A CA 1
ATOM 4682 C C . LYS A 1 629 ? -3.703 12.781 13.688 1 95.44 629 LYS A C 1
ATOM 4684 O O . LYS A 1 629 ? -4.488 13.656 13.312 1 95.44 629 LYS A O 1
ATOM 4689 N N . ASN A 1 630 ? -2.457 12.648 13.242 1 96.81 630 ASN A N 1
ATOM 4690 C CA . ASN A 1 630 ? -1.957 13.555 12.211 1 96.81 630 ASN A CA 1
ATOM 4691 C C . ASN A 1 630 ? -2.656 13.32 10.875 1 96.81 630 ASN A C 1
ATOM 4693 O O . ASN A 1 630 ? -2.959 14.273 10.156 1 96.81 630 ASN A O 1
ATOM 4697 N N . ALA A 1 631 ? -2.857 12.055 10.539 1 97.69 631 ALA A N 1
ATOM 4698 C CA . ALA A 1 631 ? -3.576 11.734 9.312 1 97.69 631 ALA A CA 1
ATOM 4699 C C . ALA A 1 631 ? -4.969 12.352 9.312 1 97.69 631 ALA A C 1
ATOM 4701 O O . ALA A 1 631 ? -5.387 12.961 8.32 1 97.69 631 ALA A O 1
ATOM 4702 N N . LYS A 1 632 ? -5.652 12.227 10.414 1 97.31 632 LYS A N 1
ATOM 4703 C CA . LYS A 1 632 ? -6.996 12.773 10.562 1 97.31 632 LYS A CA 1
ATOM 4704 C C . LYS A 1 632 ? -6.977 14.297 10.461 1 97.31 632 LYS A C 1
ATOM 4706 O O . LYS A 1 632 ? -7.848 14.898 9.828 1 97.31 632 LYS A O 1
ATOM 4711 N N . ALA A 1 633 ? -6.027 14.883 11.07 1 95.5 633 ALA A N 1
ATOM 4712 C CA . ALA A 1 633 ? -5.918 16.344 11.055 1 95.5 633 ALA A CA 1
ATOM 4713 C C . ALA A 1 633 ? -5.703 16.859 9.633 1 95.5 633 ALA A C 1
ATOM 4715 O O . ALA A 1 633 ? -6.262 17.891 9.25 1 95.5 633 ALA A O 1
ATOM 4716 N N . ILE A 1 634 ? -4.871 16.172 8.883 1 95.88 634 ILE A N 1
ATOM 4717 C CA . ILE A 1 634 ? -4.605 16.562 7.5 1 95.88 634 ILE A CA 1
ATOM 4718 C C . ILE A 1 634 ? -5.879 16.422 6.672 1 95.88 634 ILE A C 1
ATOM 4720 O O . ILE A 1 634 ? -6.227 17.328 5.91 1 95.88 634 ILE A O 1
ATOM 4724 N N . ALA A 1 635 ? -6.559 15.305 6.816 1 96.38 635 ALA A N 1
ATOM 4725 C CA . ALA A 1 635 ? -7.809 15.102 6.09 1 96.38 635 ALA A CA 1
ATOM 4726 C C . ALA A 1 635 ? -8.859 16.141 6.488 1 96.38 635 ALA A C 1
ATOM 4728 O O . ALA A 1 635 ? -9.578 16.656 5.633 1 96.38 635 ALA A O 1
ATOM 4729 N N . PHE A 1 636 ? -8.969 16.438 7.758 1 95.75 636 PHE A N 1
ATOM 4730 C CA . PHE A 1 636 ? -9.898 17.438 8.281 1 95.75 636 PHE A CA 1
ATOM 4731 C C . PHE A 1 636 ? -9.648 18.797 7.656 1 95.75 636 PHE A C 1
ATOM 4733 O O . PHE A 1 636 ? -10.578 19.453 7.184 1 95.75 636 PHE A O 1
ATOM 4740 N N . GLU A 1 637 ? -8.391 19.141 7.688 1 91.62 637 GLU A N 1
ATOM 4741 C CA . GLU A 1 637 ? -8.023 20.453 7.148 1 91.62 637 GLU A CA 1
ATOM 4742 C C . GLU A 1 637 ? -8.352 20.547 5.66 1 91.62 637 GLU A C 1
ATOM 4744 O O . GLU A 1 637 ? -8.781 21.594 5.18 1 91.62 637 GLU A O 1
ATOM 4749 N N . ALA A 1 638 ? -8.18 19.484 4.969 1 90.19 638 ALA A N 1
ATOM 4750 C CA . ALA A 1 638 ? -8.422 19.469 3.531 1 90.19 638 ALA A CA 1
ATOM 4751 C C . ALA A 1 638 ? -9.914 19.609 3.227 1 90.19 638 ALA A C 1
ATOM 4753 O O . ALA A 1 638 ? -10.289 20.125 2.172 1 90.19 638 ALA A O 1
ATOM 4754 N N . LEU A 1 639 ? -10.766 19.203 4.172 1 92 639 LEU A N 1
ATOM 4755 C CA . LEU A 1 639 ? -12.203 19.172 3.939 1 92 639 LEU A CA 1
ATOM 4756 C C . LEU A 1 639 ? -12.867 20.422 4.527 1 92 639 LEU A C 1
ATOM 4758 O O . LEU A 1 639 ? -14.016 20.719 4.203 1 92 639 LEU A O 1
ATOM 4762 N N . ALA A 1 640 ? -12.195 21.078 5.414 1 90.38 640 ALA A N 1
ATOM 4763 C CA . ALA A 1 640 ? -12.797 22.203 6.113 1 90.38 640 ALA A CA 1
ATOM 4764 C C . ALA A 1 640 ? -13.344 23.234 5.125 1 90.38 640 ALA A C 1
ATOM 4766 O O . ALA A 1 640 ? -12.602 23.734 4.27 1 90.38 640 ALA A O 1
ATOM 4767 N N . PRO A 1 641 ? -14.602 23.469 5.207 1 86.44 641 PRO A N 1
ATOM 4768 C CA . PRO A 1 641 ? -15.234 24.328 4.203 1 86.44 641 PRO A CA 1
ATOM 4769 C C . PRO A 1 641 ? -14.805 25.781 4.32 1 86.44 641 PRO A C 1
ATOM 4771 O O . PRO A 1 641 ? -14.922 26.547 3.355 1 86.44 641 PRO A O 1
ATOM 4774 N N . TRP A 1 642 ? -14.398 26.219 5.449 1 86.62 642 TRP A N 1
ATOM 4775 C CA . TRP A 1 642 ? -14.156 27.641 5.695 1 86.62 642 TRP A CA 1
ATOM 4776 C C . TRP A 1 642 ? -12.828 28.078 5.094 1 86.62 642 TRP A C 1
ATOM 4778 O O . TRP A 1 642 ? -12.477 29.25 5.141 1 86.62 642 TRP A O 1
ATOM 4788 N N . GLY A 1 643 ? -12.164 27.078 4.52 1 79.69 643 GLY A N 1
ATOM 4789 C CA . GLY A 1 643 ? -10.922 27.438 3.852 1 79.69 643 GLY A CA 1
ATOM 4790 C C . GLY A 1 643 ? -11.125 27.906 2.424 1 79.69 643 GLY A C 1
ATOM 4791 O O . GLY A 1 643 ? -10.219 28.469 1.814 1 79.69 643 GLY A O 1
ATOM 4792 N N . LYS A 1 644 ? -12.258 27.625 1.905 1 75.81 644 LYS A N 1
ATOM 4793 C CA . LYS A 1 644 ? -12.594 28.062 0.554 1 75.81 644 LYS A CA 1
ATOM 4794 C C . LYS A 1 644 ? -13.641 29.172 0.583 1 75.81 644 LYS A C 1
ATOM 4796 O O . LYS A 1 644 ? -14.516 29.188 1.445 1 75.81 644 LYS A O 1
ATOM 4801 N N . PRO A 1 645 ? -13.32 30.141 -0.317 1 63.38 645 PRO A N 1
ATOM 4802 C CA . PRO A 1 645 ? -14.305 31.234 -0.325 1 63.38 645 PRO A CA 1
ATOM 4803 C C . PRO A 1 645 ? -15.719 30.75 -0.635 1 63.38 645 PRO A C 1
ATOM 4805 O O . PRO A 1 645 ? -15.898 29.781 -1.379 1 63.38 645 PRO A O 1
ATOM 4808 N N . LYS A 1 646 ? -16.719 31.172 0.125 1 58.06 646 LYS A N 1
ATOM 4809 C CA . LYS A 1 646 ? -18.109 30.844 -0.152 1 58.06 646 LYS A CA 1
ATOM 4810 C C . LYS A 1 646 ? -18.547 31.375 -1.514 1 58.06 646 LYS A C 1
ATOM 4812 O O . LYS A 1 646 ? -18.203 32.5 -1.886 1 58.06 646 LYS A O 1
ATOM 4817 N N . ASN A 1 647 ? -18.875 30.547 -2.633 1 44.19 647 ASN A N 1
ATOM 4818 C CA . ASN A 1 647 ? -19.469 31.062 -3.863 1 44.19 647 ASN A CA 1
ATOM 4819 C C . ASN A 1 647 ? -20.797 31.781 -3.592 1 44.19 647 ASN A C 1
ATOM 4821 O O . ASN A 1 647 ? -21.562 31.375 -2.727 1 44.19 647 ASN A O 1
ATOM 4825 N N . MET B 1 1 ? 28.531 -85.75 28.125 1 22.34 1 MET B N 1
ATOM 4826 C CA . MET B 1 1 ? 27.234 -85.688 27.453 1 22.34 1 MET B CA 1
ATOM 4827 C C . MET B 1 1 ? 26.734 -84.25 27.406 1 22.34 1 MET B C 1
ATOM 4829 O O . MET B 1 1 ? 26.5 -83.625 28.453 1 22.34 1 MET B O 1
ATOM 4833 N N . LEU B 1 2 ? 27.25 -83.5 26.391 1 20.22 2 LEU B N 1
ATOM 4834 C CA . LEU B 1 2 ? 27.344 -82.125 25.891 1 20.22 2 LEU B CA 1
ATOM 4835 C C . LEU B 1 2 ? 25.969 -81.625 25.484 1 20.22 2 LEU B C 1
ATOM 4837 O O . LEU B 1 2 ? 25.328 -82.188 24.594 1 20.22 2 LEU B O 1
ATOM 4841 N N . LYS B 1 3 ? 25.188 -81.188 26.562 1 21.81 3 LYS B N 1
ATOM 4842 C CA . LYS B 1 3 ? 23.812 -80.75 26.719 1 21.81 3 LYS B CA 1
ATOM 4843 C C . LYS B 1 3 ? 23.516 -79.625 25.719 1 21.81 3 LYS B C 1
ATOM 4845 O O . LYS B 1 3 ? 24.109 -78.562 25.781 1 21.81 3 LYS B O 1
ATOM 4850 N N . SER B 1 4 ? 23.266 -79.938 24.484 1 20.02 4 SER B N 1
ATOM 4851 C CA . SER B 1 4 ? 23.156 -79.188 23.266 1 20.02 4 SER B CA 1
ATOM 4852 C C . SER B 1 4 ? 21.969 -78.188 23.328 1 20.02 4 SER B C 1
ATOM 4854 O O . SER B 1 4 ? 20.812 -78.625 23.312 1 20.02 4 SER B O 1
ATOM 4856 N N . ALA B 1 5 ? 22.047 -77.375 24.328 1 24.14 5 ALA B N 1
ATOM 4857 C CA . ALA B 1 5 ? 20.953 -76.438 24.562 1 24.14 5 ALA B CA 1
ATOM 4858 C C . ALA B 1 5 ? 20.578 -75.688 23.281 1 24.14 5 ALA B C 1
ATOM 4860 O O . ALA B 1 5 ? 21.453 -75.125 22.625 1 24.14 5 ALA B O 1
ATOM 4861 N N . LYS B 1 6 ? 19.578 -76.25 22.578 1 22.41 6 LYS B N 1
ATOM 4862 C CA . LYS B 1 6 ? 18.922 -75.875 21.344 1 22.41 6 LYS B CA 1
ATOM 4863 C C . LYS B 1 6 ? 18.5 -74.375 21.391 1 22.41 6 LYS B C 1
ATOM 4865 O O . LYS B 1 6 ? 17.859 -73.938 22.359 1 22.41 6 LYS B O 1
ATOM 4870 N N . CYS B 1 7 ? 19.234 -73.438 20.75 1 24.06 7 CYS B N 1
ATOM 4871 C CA . CYS B 1 7 ? 19.234 -72 20.469 1 24.06 7 CYS B CA 1
ATOM 4872 C C . CYS B 1 7 ? 17.953 -71.562 19.766 1 24.06 7 CYS B C 1
ATOM 4874 O O . CYS B 1 7 ? 17.797 -71.812 18.562 1 24.06 7 CYS B O 1
ATOM 4876 N N . ILE B 1 8 ? 16.781 -72.125 20.156 1 27.3 8 ILE B N 1
ATOM 4877 C CA . ILE B 1 8 ? 15.688 -71.875 19.234 1 27.3 8 ILE B CA 1
ATOM 4878 C C . ILE B 1 8 ? 15.477 -70.312 19.172 1 27.3 8 ILE B C 1
ATOM 4880 O O . ILE B 1 8 ? 15.156 -69.688 20.172 1 27.3 8 ILE B O 1
ATOM 4884 N N . SER B 1 9 ? 16.344 -69.562 18.484 1 26.56 9 SER B N 1
ATOM 4885 C CA . SER B 1 9 ? 16.234 -68.125 18.281 1 26.56 9 SER B CA 1
ATOM 4886 C C . SER B 1 9 ? 14.945 -67.75 17.547 1 26.56 9 SER B C 1
ATOM 4888 O O . SER B 1 9 ? 14.742 -68.188 16.406 1 26.56 9 SER B O 1
ATOM 4890 N N . ALA B 1 10 ? 13.773 -67.875 18.203 1 30.17 10 ALA B N 1
ATOM 4891 C CA . ALA B 1 10 ? 12.5 -67.5 17.609 1 30.17 10 ALA B CA 1
ATOM 4892 C C . ALA B 1 10 ? 12.555 -66.062 17.094 1 30.17 10 ALA B C 1
ATOM 4894 O O . ALA B 1 10 ? 12.906 -65.125 17.844 1 30.17 10 ALA B O 1
ATOM 4895 N N . SER B 1 11 ? 12.875 -65.938 15.828 1 28.02 11 SER B N 1
ATOM 4896 C CA . SER B 1 11 ? 12.828 -64.688 15.055 1 28.02 11 SER B CA 1
ATOM 4897 C C . SER B 1 11 ? 11.469 -64 15.172 1 28.02 11 SER B C 1
ATOM 4899 O O . SER B 1 11 ? 10.438 -64.625 14.844 1 28.02 11 SER B O 1
ATOM 4901 N N . ILE B 1 12 ? 11.227 -63.25 16.281 1 30.2 12 ILE B N 1
ATOM 4902 C CA . ILE B 1 12 ? 10.016 -62.469 16.484 1 30.2 12 ILE B CA 1
ATOM 4903 C C . ILE B 1 12 ? 9.805 -61.531 15.281 1 30.2 12 ILE B C 1
ATOM 4905 O O . ILE B 1 12 ? 10.664 -60.688 14.984 1 30.2 12 ILE B O 1
ATOM 4909 N N . LEU B 1 13 ? 9.125 -62.031 14.219 1 27.66 13 LEU B N 1
ATOM 4910 C CA . LEU B 1 13 ? 8.664 -61.25 13.078 1 27.66 13 LEU B CA 1
ATOM 4911 C C . LEU B 1 13 ? 7.832 -60.062 13.547 1 27.66 13 LEU B C 1
ATOM 4913 O O . LEU B 1 13 ? 6.773 -60.25 14.156 1 27.66 13 LEU B O 1
ATOM 4917 N N . VAL B 1 14 ? 8.484 -59 14.016 1 30.8 14 VAL B N 1
ATOM 4918 C CA . VAL B 1 14 ? 7.836 -57.719 14.336 1 30.8 14 VAL B CA 1
ATOM 4919 C C . VAL B 1 14 ? 7 -57.25 13.141 1 30.8 14 VAL B C 1
ATOM 4921 O O . VAL B 1 14 ? 7.539 -56.969 12.078 1 30.8 14 VAL B O 1
ATOM 4924 N N . LEU B 1 15 ? 5.82 -57.875 12.961 1 28.86 15 LEU B N 1
ATOM 4925 C CA . LEU B 1 15 ? 4.859 -57.344 12 1 28.86 15 LEU B CA 1
ATOM 4926 C C . LEU B 1 15 ? 4.578 -55.875 12.273 1 28.86 15 LEU B C 1
ATOM 4928 O O . LEU B 1 15 ? 4.004 -55.531 13.305 1 28.86 15 LEU B O 1
ATOM 4932 N N . ALA B 1 16 ? 5.473 -54.906 11.945 1 31.25 16 ALA B N 1
ATOM 4933 C CA . ALA B 1 16 ? 5.195 -53.469 11.938 1 31.25 16 ALA B CA 1
ATOM 4934 C C . ALA B 1 16 ? 3.984 -53.156 11.07 1 31.25 16 ALA B C 1
ATOM 4936 O O . ALA B 1 16 ? 4.047 -53.25 9.844 1 31.25 16 ALA B O 1
ATOM 4937 N N . SER B 1 17 ? 2.807 -53.562 11.539 1 31.12 17 SER B N 1
ATOM 4938 C CA . SER B 1 17 ? 1.632 -53.062 10.836 1 31.12 17 SER B CA 1
ATOM 4939 C C . SER B 1 17 ? 1.709 -51.531 10.664 1 31.12 17 SER B C 1
ATOM 4941 O O . SER B 1 17 ? 1.867 -50.812 11.641 1 31.12 17 SER B O 1
ATOM 4943 N N . VAL B 1 18 ? 2.244 -51.062 9.57 1 32.47 18 VAL B N 1
ATOM 4944 C CA . VAL B 1 18 ? 2.158 -49.688 9.109 1 32.47 18 VAL B CA 1
ATOM 4945 C C . VAL B 1 18 ? 0.704 -49.219 9.133 1 32.47 18 VAL B C 1
ATOM 4947 O O . VAL B 1 18 ? -0.12 -49.688 8.352 1 32.47 18 VAL B O 1
ATOM 4950 N N . LEU B 1 19 ? 0.104 -49 10.344 1 31 19 LEU B N 1
ATOM 4951 C CA . LEU B 1 19 ? -1.164 -48.281 10.422 1 31 19 LEU B CA 1
ATOM 4952 C C . LEU B 1 19 ? -1.115 -47 9.594 1 31 19 LEU B C 1
ATOM 4954 O O . LEU B 1 19 ? -0.349 -46.094 9.898 1 31 19 LEU B O 1
ATOM 4958 N N . SER B 1 20 ? -1.308 -47.094 8.312 1 31.44 20 SER B N 1
ATOM 4959 C CA . SER B 1 20 ? -1.64 -45.906 7.516 1 31.44 20 SER B CA 1
ATOM 4960 C C . SER B 1 20 ? -2.768 -45.094 8.156 1 31.44 20 SER B C 1
ATOM 4962 O O . SER B 1 20 ? -3.928 -45.531 8.125 1 31.44 20 SER B O 1
ATOM 4964 N N . LEU B 1 21 ? -2.531 -44.438 9.312 1 32.69 21 LEU B N 1
ATOM 4965 C CA . LEU B 1 21 ? -3.506 -43.469 9.773 1 32.69 21 LEU B CA 1
ATOM 4966 C C . LEU B 1 21 ? -3.977 -42.562 8.625 1 32.69 21 LEU B C 1
ATOM 4968 O O . LEU B 1 21 ? -3.158 -41.969 7.918 1 32.69 21 LEU B O 1
ATOM 4972 N N . PRO B 1 22 ? -5.152 -42.844 8.117 1 32.56 22 PRO B N 1
ATOM 4973 C CA . PRO B 1 22 ? -5.672 -41.844 7.18 1 32.56 22 PRO B CA 1
ATOM 4974 C C . PRO B 1 22 ? -5.547 -40.406 7.711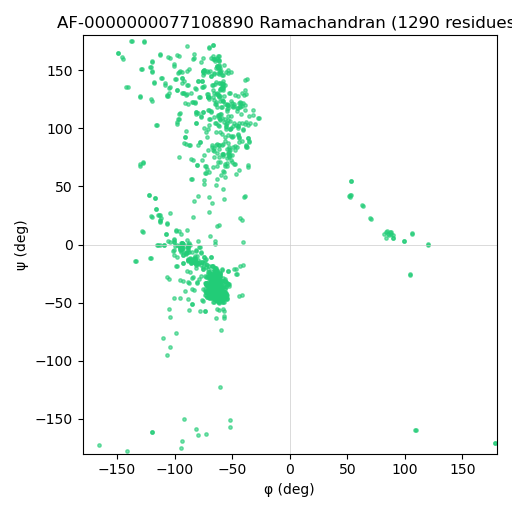 1 32.56 22 PRO B C 1
ATOM 4976 O O . PRO B 1 22 ? -5.707 -40.188 8.914 1 32.56 22 PRO B O 1
ATOM 4979 N N . ALA B 1 23 ? -4.645 -39.656 7.285 1 35.56 23 ALA B N 1
ATOM 4980 C CA . ALA B 1 23 ? -4.613 -38.219 7.547 1 35.56 23 ALA B CA 1
ATOM 4981 C C . ALA B 1 23 ? -6.023 -37.625 7.547 1 35.56 23 ALA B C 1
ATOM 4983 O O . ALA B 1 23 ? -6.613 -37.406 6.484 1 35.56 23 ALA B O 1
ATOM 4984 N N . THR B 1 24 ? -6.906 -37.938 8.484 1 33.66 24 THR B N 1
ATOM 4985 C CA . THR B 1 24 ? -8.156 -37.219 8.617 1 33.66 24 THR B CA 1
ATOM 4986 C C . THR B 1 24 ? -7.906 -35.719 8.516 1 33.66 24 THR B C 1
ATOM 4988 O O . THR B 1 24 ? -7.109 -35.156 9.281 1 33.66 24 THR B O 1
ATOM 4991 N N . ALA B 1 25 ? -8.039 -35.125 7.375 1 39.94 25 ALA B N 1
ATOM 4992 C CA . ALA B 1 25 ? -8.047 -33.688 7.184 1 39.94 25 ALA B CA 1
ATOM 4993 C C . ALA B 1 25 ? -8.789 -32.969 8.32 1 39.94 25 ALA B C 1
ATOM 4995 O O . ALA B 1 25 ? -9.969 -33.25 8.555 1 39.94 25 ALA B O 1
ATOM 4996 N N . GLN B 1 26 ? -8.148 -32.688 9.422 1 40.56 26 GLN B N 1
ATOM 4997 C CA . GLN B 1 26 ? -8.734 -31.891 10.508 1 40.56 26 GLN B CA 1
ATOM 4998 C C . GLN B 1 26 ? -9.508 -30.703 9.969 1 40.56 26 GLN B C 1
ATOM 5000 O O . GLN B 1 26 ? -8.938 -29.828 9.312 1 40.56 26 GLN B O 1
ATOM 5005 N N . ILE B 1 27 ? -10.805 -30.844 9.672 1 44.06 27 ILE B N 1
ATOM 5006 C CA . ILE B 1 27 ? -11.75 -29.75 9.453 1 44.06 27 ILE B CA 1
ATOM 5007 C C . ILE B 1 27 ? -11.609 -28.719 10.57 1 44.06 27 ILE B C 1
ATOM 5009 O O . ILE B 1 27 ? -11.727 -29.047 11.75 1 44.06 27 ILE B O 1
ATOM 5013 N N . ILE B 1 28 ? -10.766 -27.828 10.523 1 43.5 28 ILE B N 1
ATOM 5014 C CA . ILE B 1 28 ? -10.664 -26.75 11.5 1 43.5 28 ILE B CA 1
ATOM 5015 C C . ILE B 1 28 ? -11.953 -25.922 11.5 1 43.5 28 ILE B C 1
ATOM 5017 O O . ILE B 1 28 ? -12.289 -25.281 10.5 1 43.5 28 ILE B O 1
ATOM 5021 N N . SER B 1 29 ? -12.93 -26.328 12.227 1 42.38 29 SER B N 1
ATOM 5022 C CA . SER B 1 29 ? -14.148 -25.547 12.383 1 42.38 29 SER B CA 1
ATOM 5023 C C . SER B 1 29 ? -13.914 -24.328 13.273 1 42.38 29 SER B C 1
ATOM 5025 O O . SER B 1 29 ? -13.672 -24.469 14.469 1 42.38 29 SER B O 1
ATOM 5027 N N . SER B 1 30 ? -13.227 -23.422 12.945 1 38.72 30 SER B N 1
ATOM 5028 C CA . SER B 1 30 ? -12.922 -22.344 13.875 1 38.72 30 SER B CA 1
ATOM 5029 C C . SER B 1 30 ? -14.188 -21.672 14.406 1 38.72 30 SER B C 1
ATOM 5031 O O . SER B 1 30 ? -14.156 -20.969 15.406 1 38.72 30 SER B O 1
ATOM 5033 N N . GLY B 1 31 ? -15.07 -21 13.586 1 38.12 31 GLY B N 1
ATOM 5034 C CA . GLY B 1 31 ? -16 -19.984 14.086 1 38.12 31 GLY B CA 1
ATOM 5035 C C . GLY B 1 31 ? -17.062 -20.562 14.992 1 38.12 31 GLY B C 1
ATOM 5036 O O . GLY B 1 31 ? -17.219 -21.781 15.094 1 38.12 31 GLY B O 1
ATOM 5037 N N . SER B 1 32 ? -17.797 -19.609 15.883 1 38.19 32 SER B N 1
ATOM 5038 C CA . SER B 1 32 ? -18.969 -19.828 16.734 1 38.19 32 SER B CA 1
ATOM 5039 C C . SER B 1 32 ? -19.969 -20.75 16.047 1 38.19 32 SER B C 1
ATOM 5041 O O . SER B 1 32 ? -20.016 -20.844 14.82 1 38.19 32 SER B O 1
ATOM 5043 N N . LEU B 1 33 ? -20.641 -21.688 16.844 1 38.47 33 LEU B N 1
ATOM 5044 C CA . LEU B 1 33 ? -21.703 -22.672 16.625 1 38.47 33 LEU B CA 1
ATOM 5045 C C . LEU B 1 33 ? -22.781 -22.109 15.719 1 38.47 33 LEU B C 1
ATOM 5047 O O . LEU B 1 33 ? -23.859 -22.719 15.586 1 38.47 33 LEU B O 1
ATOM 5051 N N . THR B 1 34 ? -22.906 -20.812 15.492 1 41.09 34 THR B N 1
ATOM 5052 C CA . THR B 1 34 ? -24.125 -20.594 14.703 1 41.09 34 THR B CA 1
ATOM 5053 C C . THR B 1 34 ? -24.125 -21.484 13.469 1 41.09 34 THR B C 1
ATOM 5055 O O . THR B 1 34 ? -23.219 -22.312 13.281 1 41.09 34 THR B O 1
ATOM 5058 N N . GLU B 1 35 ? -25 -21.016 12.281 1 52.06 35 GLU B N 1
ATOM 5059 C CA . GLU B 1 35 ? -25.484 -21.734 11.117 1 52.06 35 GLU B CA 1
ATOM 5060 C C . GLU B 1 35 ? -24.328 -22.266 10.266 1 52.06 35 GLU B C 1
ATOM 5062 O O . GLU B 1 35 ? -23.438 -21.516 9.875 1 52.06 35 GLU B O 1
ATOM 5067 N N . VAL B 1 36 ? -23.984 -23.438 10.445 1 70.19 36 VAL B N 1
ATOM 5068 C CA . VAL B 1 36 ? -23.047 -24.234 9.656 1 70.19 36 VAL B CA 1
ATOM 5069 C C . VAL B 1 36 ? -23.328 -24.016 8.164 1 70.19 36 VAL B C 1
ATOM 5071 O O . VAL B 1 36 ? -24.438 -24.25 7.688 1 70.19 36 VAL B O 1
ATOM 5074 N N . ASP B 1 37 ? -22.641 -23.062 7.543 1 85.5 37 ASP B N 1
ATOM 5075 C CA . ASP B 1 37 ? -22.734 -22.828 6.105 1 85.5 37 ASP B CA 1
ATOM 5076 C C . ASP B 1 37 ? -21.516 -23.359 5.375 1 85.5 37 ASP B C 1
ATOM 5078 O O . ASP B 1 37 ? -20.531 -23.75 6.008 1 85.5 37 ASP B O 1
ATOM 5082 N N . PRO B 1 38 ? -21.625 -23.578 4.102 1 90.56 38 PRO B N 1
ATOM 5083 C CA . PRO B 1 38 ? -20.547 -24.219 3.324 1 90.56 38 PRO B CA 1
ATOM 5084 C C . PRO B 1 38 ? -19.234 -23.453 3.395 1 90.56 38 PRO B C 1
ATOM 5086 O O . PRO B 1 38 ? -18.172 -24.016 3.129 1 90.56 38 PRO B O 1
ATOM 5089 N N . TRP B 1 39 ? -19.266 -22.219 3.711 1 93.88 39 TRP B N 1
ATOM 5090 C CA . TRP B 1 39 ? -18.047 -21.406 3.701 1 93.88 39 TRP B CA 1
ATOM 5091 C C . TRP B 1 39 ? -17.234 -21.609 4.973 1 93.88 39 TRP B C 1
ATOM 5093 O O . TRP B 1 39 ? -16.062 -21.266 5.023 1 93.88 39 TRP B O 1
ATOM 5103 N N . GLY B 1 40 ? -17.891 -22.141 5.969 1 92.19 40 GLY B N 1
ATOM 5104 C CA . GLY B 1 40 ? -17.172 -22.484 7.184 1 92.19 40 GLY B CA 1
ATOM 5105 C C . GLY B 1 40 ? -16.312 -23.734 7.023 1 92.19 40 GLY B C 1
ATOM 5106 O O . GLY B 1 40 ? -15.422 -23.984 7.848 1 92.19 40 GLY B O 1
ATOM 5107 N N . VAL B 1 41 ? -16.578 -24.484 5.977 1 91.75 41 VAL B N 1
ATOM 5108 C CA . VAL B 1 41 ? -15.805 -25.688 5.707 1 91.75 41 VAL B CA 1
ATOM 5109 C C . VAL B 1 41 ? -14.531 -25.328 4.938 1 91.75 41 VAL B C 1
ATOM 5111 O O . VAL B 1 41 ? -14.594 -24.656 3.904 1 91.75 41 VAL B O 1
ATOM 5114 N N . GLY B 1 42 ? -13.406 -25.672 5.473 1 92.25 42 GLY B N 1
ATOM 5115 C CA . GLY B 1 42 ? -12.133 -25.469 4.809 1 92.25 42 GLY B CA 1
ATOM 5116 C C . GLY B 1 42 ? -11.117 -26.562 5.094 1 92.25 42 GLY B C 1
ATOM 5117 O O . GLY B 1 42 ? -11.273 -27.312 6.051 1 92.25 42 GLY B O 1
ATOM 5118 N N . TRP B 1 43 ? -10.148 -26.656 4.293 1 94.06 43 TRP B N 1
ATOM 5119 C CA . TRP B 1 43 ? -9.133 -27.703 4.383 1 94.06 43 TRP B CA 1
ATOM 5120 C C . TRP B 1 43 ? -7.742 -27.109 4.543 1 94.06 43 TRP B C 1
ATOM 5122 O O . TRP B 1 43 ? -6.773 -27.828 4.793 1 94.06 43 TRP B O 1
ATOM 5132 N N . LYS B 1 44 ? -7.676 -25.859 4.336 1 92.38 44 LYS B N 1
ATOM 5133 C CA . LYS B 1 44 ? -6.453 -25.109 4.602 1 92.38 44 LYS B CA 1
ATOM 5134 C C . LYS B 1 44 ? -6.699 -24 5.629 1 92.38 44 LYS B C 1
ATOM 5136 O O . LYS B 1 44 ? -7.844 -23.609 5.855 1 92.38 44 LYS B O 1
ATOM 5141 N N . SER B 1 45 ? -5.625 -23.625 6.367 1 88.25 45 SER B N 1
ATOM 5142 C CA . SER B 1 45 ? -5.656 -22.531 7.34 1 88.25 45 SER B CA 1
ATOM 5143 C C . SER B 1 45 ? -4.398 -21.672 7.246 1 88.25 45 SER B C 1
ATOM 5145 O O . SER B 1 45 ? -3.51 -21.953 6.438 1 88.25 45 SER B O 1
ATOM 5147 N N . GLY B 1 46 ? -4.422 -20.656 8.008 1 83.06 46 GLY B N 1
ATOM 5148 C CA . GLY B 1 46 ? -3.234 -19.812 8.047 1 83.06 46 GLY B CA 1
ATOM 5149 C C . GLY B 1 46 ? -1.968 -20.578 8.359 1 83.06 46 GLY B C 1
ATOM 5150 O O . GLY B 1 46 ? -0.881 -20.219 7.906 1 83.06 46 GLY B O 1
ATOM 5151 N N . LYS B 1 47 ? -2.033 -21.641 8.945 1 81.81 47 LYS B N 1
ATOM 5152 C CA . LYS B 1 47 ? -0.885 -22.438 9.359 1 81.81 47 LYS B CA 1
ATOM 5153 C C . LYS B 1 47 ? -0.53 -23.469 8.297 1 81.81 47 LYS B C 1
ATOM 5155 O O . LYS B 1 47 ? 0.567 -24.031 8.305 1 81.81 47 LYS B O 1
ATOM 5160 N N . THR B 1 48 ? -1.418 -23.719 7.391 1 85.56 48 THR B N 1
ATOM 5161 C CA . THR B 1 48 ? -1.211 -24.734 6.359 1 85.56 48 THR B CA 1
ATOM 5162 C C . THR B 1 48 ? -1.323 -24.109 4.969 1 85.56 48 THR B C 1
ATOM 5164 O O . THR B 1 48 ? -2.021 -24.641 4.102 1 85.56 48 THR B O 1
ATOM 5167 N N . ASN B 1 49 ? -0.733 -22.938 4.781 1 86.5 49 ASN B N 1
ATOM 5168 C CA . ASN B 1 49 ? -0.665 -22.219 3.508 1 86.5 49 ASN B CA 1
ATOM 5169 C C . ASN B 1 49 ? -2.053 -21.828 3.01 1 86.5 49 ASN B C 1
ATOM 5171 O O . ASN B 1 49 ? -2.369 -22.016 1.833 1 86.5 49 ASN B O 1
ATOM 5175 N N . GLY B 1 50 ? -2.912 -21.531 3.873 1 93.31 50 GLY B N 1
ATOM 5176 C CA . GLY B 1 50 ? -4.211 -20.938 3.6 1 93.31 50 GLY B CA 1
ATOM 5177 C C . GLY B 1 50 ? -4.398 -19.594 4.266 1 93.31 50 GLY B C 1
ATOM 5178 O O . GLY B 1 50 ? -3.428 -18.875 4.523 1 93.31 50 GLY B O 1
ATOM 5179 N N . LEU B 1 51 ? -5.676 -19.188 4.375 1 93.69 51 LEU B N 1
ATOM 5180 C CA . LEU B 1 51 ? -5.98 -17.875 4.934 1 93.69 51 LEU B CA 1
ATOM 5181 C C . LEU B 1 51 ? -6.703 -18 6.27 1 93.69 51 LEU B C 1
ATOM 5183 O O . LEU B 1 51 ? -7.16 -19.094 6.629 1 93.69 51 LEU B O 1
ATOM 5187 N N . ASN B 1 52 ? -6.75 -16.953 7.039 1 91.25 52 ASN B N 1
ATOM 5188 C CA . ASN B 1 52 ? -7.395 -16.953 8.352 1 91.25 52 ASN B CA 1
ATOM 5189 C C . ASN B 1 52 ? -8.914 -17.062 8.227 1 91.25 52 ASN B C 1
ATOM 5191 O O . ASN B 1 52 ? -9.469 -16.844 7.148 1 91.25 52 ASN B O 1
ATOM 5195 N N . SER B 1 53 ? -9.609 -17.281 9.32 1 91.06 53 SER B N 1
ATOM 5196 C CA . SER B 1 53 ? -11.023 -17.641 9.336 1 91.06 53 SER B CA 1
ATOM 5197 C C . SER B 1 53 ? -11.914 -16.422 9.086 1 91.06 53 SER B C 1
ATOM 5199 O O . SER B 1 53 ? -13.109 -16.562 8.844 1 91.06 53 SER B O 1
ATOM 5201 N N . ASN B 1 54 ? -11.375 -15.266 9.031 1 92.19 54 ASN B N 1
ATOM 5202 C CA . ASN B 1 54 ? -12.18 -14.07 8.789 1 92.19 54 ASN B CA 1
ATOM 5203 C C . ASN B 1 54 ? -11.969 -13.531 7.383 1 92.19 54 ASN B C 1
ATOM 5205 O O . ASN B 1 54 ? -12.352 -12.391 7.09 1 92.19 54 ASN B O 1
ATOM 5209 N N . LEU B 1 55 ? -11.438 -14.344 6.496 1 93.75 55 LEU B N 1
ATOM 5210 C CA . LEU B 1 55 ? -10.992 -13.883 5.188 1 93.75 55 LEU B CA 1
ATOM 5211 C C . LEU B 1 55 ? -12.148 -13.281 4.398 1 93.75 55 LEU B C 1
ATOM 5213 O O . LEU B 1 55 ? -11.953 -12.375 3.584 1 93.75 55 LEU B O 1
ATOM 5217 N N . TRP B 1 56 ? -13.445 -13.695 4.73 1 95.62 56 TRP B N 1
ATOM 5218 C CA . TRP B 1 56 ? -14.57 -13.234 3.922 1 95.62 56 TRP B CA 1
ATOM 5219 C C . TRP B 1 56 ? -15.5 -12.344 4.742 1 95.62 56 TRP B C 1
ATOM 5221 O O . TRP B 1 56 ? -16.484 -11.828 4.223 1 95.62 56 TRP B O 1
ATOM 5231 N N . ALA B 1 57 ? -15.203 -12.109 6 1 93.06 57 ALA B N 1
ATOM 5232 C CA . ALA B 1 57 ? -16.125 -11.508 6.969 1 93.06 57 ALA B CA 1
ATOM 5233 C C . ALA B 1 57 ? -16.516 -10.094 6.543 1 93.06 57 ALA B C 1
ATOM 5235 O O . ALA B 1 57 ? -17.625 -9.633 6.848 1 93.06 57 ALA B O 1
ATOM 5236 N N . ALA B 1 58 ? -15.625 -9.422 5.781 1 95.12 58 ALA B N 1
ATOM 5237 C CA . ALA B 1 58 ? -15.883 -8.031 5.41 1 95.12 58 ALA B CA 1
ATOM 5238 C C . ALA B 1 58 ? -16.125 -7.902 3.91 1 95.12 58 ALA B C 1
ATOM 5240 O O . ALA B 1 58 ? -16.031 -6.805 3.354 1 95.12 58 ALA B O 1
ATOM 5241 N N . THR B 1 59 ? -16.469 -8.969 3.236 1 96.94 59 THR B N 1
ATOM 5242 C CA . THR B 1 59 ? -16.688 -8.977 1.795 1 96.94 59 THR B CA 1
ATOM 5243 C C . THR B 1 59 ? -18.141 -9.352 1.472 1 96.94 59 THR B C 1
ATOM 5245 O O . THR B 1 59 ? -18.719 -10.219 2.127 1 96.94 59 THR B O 1
ATOM 5248 N N . SER B 1 60 ? -18.734 -8.695 0.519 1 96.62 60 SER B N 1
ATOM 5249 C CA . SER B 1 60 ? -20.078 -9.07 0.092 1 96.62 60 SER B CA 1
ATOM 5250 C C . SER B 1 60 ? -20.062 -10.344 -0.747 1 96.62 60 SER B C 1
ATOM 5252 O O . SER B 1 60 ? -19.094 -10.594 -1.479 1 96.62 60 SER B O 1
ATOM 5254 N N . ALA B 1 61 ? -21.109 -11.109 -0.677 1 96.88 61 ALA B N 1
ATOM 5255 C CA . ALA B 1 61 ? -21.266 -12.312 -1.486 1 96.88 61 ALA B CA 1
ATOM 5256 C C . ALA B 1 61 ? -21.25 -11.984 -2.975 1 96.88 61 ALA B C 1
ATOM 5258 O O . ALA B 1 61 ? -20.734 -12.758 -3.787 1 96.88 61 ALA B O 1
ATOM 5259 N N . GLN B 1 62 ? -21.781 -10.852 -3.314 1 95.75 62 GLN B N 1
ATOM 5260 C CA . GLN B 1 62 ? -21.812 -10.422 -4.707 1 95.75 62 GLN B CA 1
ATOM 5261 C C . GLN B 1 62 ? -20.391 -10.203 -5.242 1 95.75 62 GLN B C 1
ATOM 5263 O O . GLN B 1 62 ? -20.078 -10.633 -6.352 1 95.75 62 GLN B O 1
ATOM 5268 N N . THR B 1 63 ? -19.594 -9.539 -4.418 1 96.81 63 THR B N 1
ATOM 5269 C CA . THR B 1 63 ? -18.219 -9.305 -4.816 1 96.81 63 THR B CA 1
ATOM 5270 C C . THR B 1 63 ? -17.469 -10.625 -4.988 1 96.81 63 THR B C 1
ATOM 5272 O O . THR B 1 63 ? -16.734 -10.805 -5.957 1 96.81 63 THR B O 1
ATOM 5275 N N . VAL B 1 64 ? -17.641 -11.539 -4.074 1 97.75 64 VAL B N 1
ATOM 5276 C CA . VAL B 1 64 ? -16.984 -12.844 -4.145 1 97.75 64 VAL B CA 1
ATOM 5277 C C . VAL B 1 64 ? -17.422 -13.57 -5.41 1 97.75 64 VAL B C 1
ATOM 5279 O O . VAL B 1 64 ? -16.594 -14.148 -6.121 1 97.75 64 VAL B O 1
ATOM 5282 N N . ASN B 1 65 ? -18.75 -13.531 -5.648 1 96.44 65 ASN B N 1
ATOM 5283 C CA . ASN B 1 65 ? -19.297 -14.156 -6.848 1 96.44 65 ASN B CA 1
ATOM 5284 C C . ASN B 1 65 ? -18.641 -13.617 -8.117 1 96.44 65 ASN B C 1
ATOM 5286 O O . ASN B 1 65 ? -18.25 -14.383 -8.992 1 96.44 65 ASN B O 1
ATOM 5290 N N . GLU B 1 66 ? -18.531 -12.367 -8.18 1 96.31 66 GLU B N 1
ATOM 5291 C CA . GLU B 1 66 ? -17.953 -11.719 -9.359 1 96.31 66 GLU B CA 1
ATOM 5292 C C . GLU B 1 66 ? -16.484 -12.07 -9.531 1 96.31 66 GLU B C 1
ATOM 5294 O O . GLU B 1 66 ? -16.031 -12.367 -10.641 1 96.31 66 GLU B O 1
ATOM 5299 N N . LEU B 1 67 ? -15.711 -12.031 -8.484 1 97.19 67 LEU B N 1
ATOM 5300 C CA . LEU B 1 67 ? -14.281 -12.305 -8.547 1 97.19 67 LEU B CA 1
ATOM 5301 C C . LEU B 1 67 ? -14.023 -13.766 -8.914 1 97.19 67 LEU B C 1
ATOM 5303 O O . LEU B 1 67 ? -13.25 -14.047 -9.836 1 97.19 67 LEU B O 1
ATOM 5307 N N . LEU B 1 68 ? -14.68 -14.672 -8.227 1 97.38 68 LEU B N 1
ATOM 5308 C CA . LEU B 1 68 ? -14.5 -16.094 -8.539 1 97.38 68 LEU B CA 1
ATOM 5309 C C . LEU B 1 68 ? -15.016 -16.406 -9.938 1 97.38 68 LEU B C 1
ATOM 5311 O O . LEU B 1 68 ? -14.422 -17.219 -10.656 1 97.38 68 LEU B O 1
ATOM 5315 N N . GLY B 1 69 ? -16.109 -15.734 -10.305 1 95.81 69 GLY B N 1
ATOM 5316 C CA . GLY B 1 69 ? -16.719 -15.953 -11.609 1 95.81 69 GLY B CA 1
ATOM 5317 C C . GLY B 1 69 ? -15.82 -15.523 -12.758 1 95.81 69 GLY B C 1
ATOM 5318 O O . GLY B 1 69 ? -15.938 -16.047 -13.867 1 95.81 69 GLY B O 1
ATOM 5319 N N . SER B 1 70 ? -14.898 -14.656 -12.5 1 95.81 70 SER B N 1
ATOM 5320 C CA . SER B 1 70 ? -14.047 -14.109 -13.555 1 95.81 70 SER B CA 1
ATOM 5321 C C . SER B 1 70 ? -12.836 -15 -13.797 1 95.81 70 SER B C 1
ATOM 5323 O O . SER B 1 70 ? -12.055 -14.758 -14.719 1 95.81 70 SER B O 1
ATOM 5325 N N . ILE B 1 71 ? -12.703 -16.094 -13.07 1 96 71 ILE B N 1
ATOM 5326 C CA . ILE B 1 71 ? -11.516 -16.938 -13.141 1 96 71 ILE B CA 1
ATOM 5327 C C . ILE B 1 71 ? -11.836 -18.234 -13.906 1 96 71 ILE B C 1
ATOM 5329 O O . ILE B 1 71 ? -12.844 -18.891 -13.625 1 96 71 ILE B O 1
ATOM 5333 N N . ASP B 1 72 ? -11.047 -18.516 -14.867 1 89.44 72 ASP B N 1
ATOM 5334 C CA . ASP B 1 72 ? -11.062 -19.812 -15.523 1 89.44 72 ASP B CA 1
ATOM 5335 C C . ASP B 1 72 ? -9.977 -20.734 -14.953 1 89.44 72 ASP B C 1
ATOM 5337 O O . ASP B 1 72 ? -8.789 -20.547 -15.234 1 89.44 72 ASP B O 1
ATOM 5341 N N . GLY B 1 73 ? -10.406 -21.703 -14.219 1 86.19 73 GLY B N 1
ATOM 5342 C CA . GLY B 1 73 ? -9.492 -22.578 -13.492 1 86.19 73 GLY B CA 1
ATOM 5343 C C . GLY B 1 73 ? -8.672 -23.469 -14.406 1 86.19 73 GLY B C 1
ATOM 5344 O O . GLY B 1 73 ? -7.656 -24.031 -13.984 1 86.19 73 GLY B O 1
ATOM 5345 N N . HIS B 1 74 ? -8.984 -23.547 -15.695 1 75 74 HIS B N 1
ATOM 5346 C CA . HIS B 1 74 ? -8.344 -24.469 -16.609 1 75 74 HIS B CA 1
ATOM 5347 C C . HIS B 1 74 ? -7.098 -23.859 -17.234 1 75 74 HIS B C 1
ATOM 5349 O O . HIS B 1 74 ? -6.258 -24.578 -17.797 1 75 74 HIS B O 1
ATOM 5355 N N . LEU B 1 75 ? -6.941 -22.609 -17.125 1 76.5 75 LEU B N 1
ATOM 5356 C CA . LEU B 1 75 ? -5.891 -21.922 -17.859 1 76.5 75 LEU B CA 1
ATOM 5357 C C . LEU B 1 75 ? -4.836 -21.359 -16.906 1 76.5 75 LEU B C 1
ATOM 5359 O O . LEU B 1 75 ? -4.051 -20.484 -17.281 1 76.5 75 LEU B O 1
ATOM 5363 N N . LEU B 1 76 ? -4.734 -21.953 -15.789 1 86.31 76 LEU B N 1
ATOM 5364 C CA . LEU B 1 76 ? -3.832 -21.406 -14.781 1 86.31 76 LEU B CA 1
ATOM 5365 C C . LEU B 1 76 ? -2.502 -22.141 -14.781 1 86.31 76 LEU B C 1
ATOM 5367 O O . LEU B 1 76 ? -2.465 -23.359 -15.023 1 86.31 76 LEU B O 1
ATOM 5371 N N . SER B 1 77 ? -1.415 -21.406 -14.57 1 83.94 77 SER B N 1
ATOM 5372 C CA . SER B 1 77 ? -0.127 -22.031 -14.297 1 83.94 77 SER B CA 1
ATOM 5373 C C . SER B 1 77 ? -0.138 -22.75 -12.945 1 83.94 77 SER B C 1
ATOM 5375 O O . SER B 1 77 ? -1.084 -22.609 -12.172 1 83.94 77 SER B O 1
ATOM 5377 N N . SER B 1 78 ? 0.903 -23.484 -12.672 1 84.19 78 SER B N 1
ATOM 5378 C CA . SER B 1 78 ? 0.991 -24.234 -11.422 1 84.19 78 SER B CA 1
ATOM 5379 C C . SER B 1 78 ? 0.979 -23.297 -10.219 1 84.19 78 SER B C 1
ATOM 5381 O O . SER B 1 78 ? 0.285 -23.562 -9.234 1 84.19 78 SER B O 1
ATOM 5383 N N . ALA B 1 79 ? 1.784 -22.219 -10.312 1 91.69 79 ALA B N 1
ATOM 5384 C CA . ALA B 1 79 ? 1.845 -21.281 -9.203 1 91.69 79 ALA B CA 1
ATOM 5385 C C . ALA B 1 79 ? 0.503 -20.578 -9 1 91.69 79 ALA B C 1
ATOM 5387 O O . ALA B 1 79 ? 0.07 -20.359 -7.867 1 91.69 79 ALA B O 1
ATOM 5388 N N . GLN B 1 80 ? -0.198 -20.266 -10.07 1 93.31 80 GLN B N 1
ATOM 5389 C CA . GLN B 1 80 ? -1.498 -19.609 -10.008 1 93.31 80 GLN B CA 1
ATOM 5390 C C . GLN B 1 80 ? -2.561 -20.531 -9.43 1 93.31 80 GLN B C 1
ATOM 5392 O O . GLN B 1 80 ? -3.365 -20.125 -8.594 1 93.31 80 GLN B O 1
ATOM 5397 N N . SER B 1 81 ? -2.543 -21.766 -9.859 1 91.44 81 SER B N 1
ATOM 5398 C CA . SER B 1 81 ? -3.498 -22.75 -9.352 1 91.44 81 SER B CA 1
ATOM 5399 C C . SER B 1 81 ? -3.307 -22.984 -7.855 1 91.44 81 SER B C 1
ATOM 5401 O O . SER B 1 81 ? -4.281 -23.109 -7.113 1 91.44 81 SER B O 1
ATOM 5403 N N . ASN B 1 82 ? -2.07 -23.047 -7.469 1 92.12 82 ASN B N 1
ATOM 5404 C CA . ASN B 1 82 ? -1.786 -23.25 -6.055 1 92.12 82 ASN B CA 1
ATOM 5405 C C . ASN B 1 82 ? -2.254 -22.078 -5.211 1 92.12 82 ASN B C 1
ATOM 5407 O O . ASN B 1 82 ? -2.732 -22.25 -4.09 1 92.12 82 ASN B O 1
ATOM 5411 N N . LEU B 1 83 ? -2.023 -20.875 -5.715 1 96.25 83 LEU B N 1
ATOM 5412 C CA . LEU B 1 83 ? -2.51 -19.688 -5.012 1 96.25 83 LEU B CA 1
ATOM 5413 C C . LEU B 1 83 ? -4.031 -19.719 -4.902 1 96.25 83 LEU B C 1
ATOM 5415 O O . LEU B 1 83 ? -4.586 -19.422 -3.838 1 96.25 83 LEU B O 1
ATOM 5419 N N . LEU B 1 84 ? -4.711 -20.031 -6.012 1 96.25 84 LEU B N 1
ATOM 5420 C CA . LEU B 1 84 ? -6.168 -20.094 -5.992 1 96.25 84 LEU B CA 1
ATOM 5421 C C . LEU B 1 84 ? -6.656 -21.172 -5.023 1 96.25 84 LEU B C 1
ATOM 5423 O O . LEU B 1 84 ? -7.645 -20.969 -4.316 1 96.25 84 LEU B O 1
ATOM 5427 N N . ARG B 1 85 ? -5.988 -22.297 -4.926 1 94.5 85 ARG B N 1
ATOM 5428 C CA . ARG B 1 85 ? -6.316 -23.344 -3.973 1 94.5 85 ARG B CA 1
ATOM 5429 C C . ARG B 1 85 ? -6.211 -22.844 -2.537 1 94.5 85 ARG B C 1
ATOM 5431 O O . ARG B 1 85 ? -7.039 -23.188 -1.691 1 94.5 85 ARG B O 1
ATOM 5438 N N . ALA B 1 86 ? -5.152 -22.078 -2.301 1 96.06 86 ALA B N 1
ATOM 5439 C CA . ALA B 1 86 ? -4.973 -21.531 -0.958 1 96.06 86 ALA B CA 1
ATOM 5440 C C . ALA B 1 86 ? -6.199 -20.734 -0.524 1 96.06 86 ALA B C 1
ATOM 5442 O O . ALA B 1 86 ? -6.555 -20.719 0.656 1 96.06 86 ALA B O 1
ATOM 5443 N N . VAL B 1 87 ? -6.848 -20.125 -1.469 1 96.56 87 VAL B N 1
ATOM 5444 C CA . VAL B 1 87 ? -7.988 -19.266 -1.167 1 96.56 87 VAL B CA 1
ATOM 5445 C C . VAL B 1 87 ? -9.258 -20.109 -1.054 1 96.56 87 VAL B C 1
ATOM 5447 O O . VAL B 1 87 ? -9.945 -20.078 -0.03 1 96.56 87 VAL B O 1
ATOM 5450 N N . ILE B 1 88 ? -9.547 -20.953 -2.041 1 95.62 88 ILE B N 1
ATOM 5451 C CA . ILE B 1 88 ? -10.859 -21.578 -2.148 1 95.62 88 ILE B CA 1
ATOM 5452 C C . ILE B 1 88 ? -10.938 -22.766 -1.2 1 95.62 88 ILE B C 1
ATOM 5454 O O . ILE B 1 88 ? -12.023 -23.25 -0.879 1 95.62 88 ILE B O 1
ATOM 5458 N N . LEU B 1 89 ? -9.781 -23.25 -0.705 1 95.88 89 LEU B N 1
ATOM 5459 C CA . LEU B 1 89 ? -9.781 -24.359 0.242 1 95.88 89 LEU B CA 1
ATOM 5460 C C . LEU B 1 89 ? -9.766 -23.844 1.679 1 95.88 89 LEU B C 1
ATOM 5462 O O . LEU B 1 89 ? -9.875 -24.625 2.623 1 95.88 89 LEU B O 1
ATOM 5466 N N . SER B 1 90 ? -9.633 -22.547 1.809 1 94.88 90 SER B N 1
ATOM 5467 C CA . SER B 1 90 ? -9.664 -21.969 3.146 1 94.88 90 SER B CA 1
ATOM 5468 C C . SER B 1 90 ? -11.094 -21.766 3.629 1 94.88 90 SER B C 1
ATOM 5470 O O . SER B 1 90 ? -11.945 -21.281 2.881 1 94.88 90 SER B O 1
ATOM 5472 N N . GLY B 1 91 ? -11.367 -22.156 4.871 1 91.88 91 GLY B N 1
ATOM 5473 C CA . GLY B 1 91 ? -12.68 -21.953 5.477 1 91.88 91 GLY B CA 1
ATOM 5474 C C . GLY B 1 91 ? -12.719 -20.75 6.41 1 91.88 91 GLY B C 1
ATOM 5475 O O . GLY B 1 91 ? -11.695 -20.375 6.984 1 91.88 91 GLY B O 1
ATOM 5476 N N . GLY B 1 92 ? -13.875 -20.25 6.523 1 91.56 92 GLY B N 1
ATOM 5477 C CA . GLY B 1 92 ? -14.07 -19.125 7.43 1 91.56 92 GLY B CA 1
ATOM 5478 C C . GLY B 1 92 ? -15.492 -18.609 7.438 1 91.56 92 GLY B C 1
ATOM 5479 O O . GLY B 1 92 ? -16.406 -19.297 6.98 1 91.56 92 GLY B O 1
ATOM 5480 N N . LYS B 1 93 ? -15.703 -17.453 8.094 1 94.06 93 LYS B N 1
ATOM 5481 C CA . LYS B 1 93 ? -17.016 -16.797 8.109 1 94.06 93 LYS B CA 1
ATOM 5482 C C . LYS B 1 93 ? -17.484 -16.484 6.691 1 94.06 93 LYS B C 1
ATOM 5484 O O . LYS B 1 93 ? -16.688 -16.016 5.863 1 94.06 93 LYS B O 1
ATOM 5489 N N . ALA B 1 94 ? -18.688 -16.75 6.41 1 95.31 94 ALA B N 1
ATOM 5490 C CA . ALA B 1 94 ? -19.266 -16.516 5.082 1 95.31 94 ALA B CA 1
ATOM 5491 C C . ALA B 1 94 ? -19.25 -15.039 4.723 1 95.31 94 ALA B C 1
ATOM 5493 O O . ALA B 1 94 ? -19.266 -14.18 5.609 1 95.31 94 ALA B O 1
ATOM 5494 N N . PRO B 1 95 ? -19.188 -14.781 3.412 1 96.62 95 PRO B N 1
ATOM 5495 C CA . PRO B 1 95 ? -19.359 -13.391 2.984 1 96.62 95 PRO B CA 1
ATOM 5496 C C . PRO B 1 95 ? -20.734 -12.828 3.348 1 96.62 95 PRO B C 1
ATOM 5498 O O . PRO B 1 95 ? -21.656 -13.586 3.639 1 96.62 95 PRO B O 1
ATOM 5501 N N . ILE B 1 96 ? -20.875 -11.578 3.346 1 94.81 96 ILE B N 1
ATOM 5502 C CA . ILE B 1 96 ? -22.094 -10.883 3.748 1 94.81 96 ILE B CA 1
ATOM 5503 C C . ILE B 1 96 ? -23.125 -10.953 2.621 1 94.81 96 ILE B C 1
ATOM 5505 O O . ILE B 1 96 ? -22.812 -10.656 1.466 1 94.81 96 ILE B O 1
ATOM 5509 N N . GLY B 1 97 ? -24.328 -11.391 2.871 1 94.62 97 GLY B N 1
ATOM 5510 C CA . GLY B 1 97 ? -25.391 -11.422 1.881 1 94.62 97 GLY B CA 1
ATOM 5511 C C . GLY B 1 97 ? -25.734 -12.828 1.43 1 94.62 97 GLY B C 1
ATOM 5512 O O . GLY B 1 97 ? -25.547 -13.789 2.174 1 94.62 97 GLY B O 1
ATOM 5513 N N . ASP B 1 98 ? -26.359 -12.922 0.278 1 93.62 98 ASP B N 1
ATOM 5514 C CA . ASP B 1 98 ? -26.766 -14.203 -0.287 1 93.62 98 ASP B CA 1
ATOM 5515 C C . ASP B 1 98 ? -25.562 -14.953 -0.864 1 93.62 98 ASP B C 1
ATOM 5517 O O . ASP B 1 98 ? -25.031 -14.562 -1.901 1 93.62 98 ASP B O 1
ATOM 5521 N N . ILE B 1 99 ? -25.25 -16.031 -0.269 1 94.38 99 ILE B N 1
ATOM 5522 C CA . ILE B 1 99 ? -23.984 -16.703 -0.566 1 94.38 99 ILE B CA 1
ATOM 5523 C C . ILE B 1 99 ? -24.203 -17.75 -1.647 1 94.38 99 ILE B C 1
ATOM 5525 O O . ILE B 1 99 ? -23.25 -18.422 -2.07 1 94.38 99 ILE B O 1
ATOM 5529 N N . ASN B 1 100 ? -25.375 -17.922 -2.189 1 91.31 100 ASN B N 1
ATOM 5530 C CA . ASN B 1 100 ? -25.688 -19.047 -3.076 1 91.31 100 ASN B CA 1
ATOM 5531 C C . ASN B 1 100 ? -24.844 -19.016 -4.344 1 91.31 100 ASN B C 1
ATOM 5533 O O . ASN B 1 100 ? -24.141 -19.984 -4.645 1 91.31 100 ASN B O 1
ATOM 5537 N N . GLU B 1 101 ? -24.906 -17.922 -5.031 1 93 101 GLU B N 1
ATOM 5538 C CA . GLU B 1 101 ? -24.156 -17.828 -6.281 1 93 101 GLU B CA 1
ATOM 5539 C C . GLU B 1 101 ? -22.656 -17.938 -6.035 1 93 101 GLU B C 1
ATOM 5541 O O . GLU B 1 101 ? -21.953 -18.594 -6.801 1 93 101 GLU B O 1
ATOM 5546 N N . ALA B 1 102 ? -22.172 -17.281 -5.004 1 95.75 102 ALA B N 1
ATOM 5547 C CA . ALA B 1 102 ? -20.766 -17.375 -4.652 1 95.75 102 ALA B CA 1
ATOM 5548 C C . ALA B 1 102 ? -20.359 -18.812 -4.324 1 95.75 102 ALA B C 1
ATOM 5550 O O . ALA B 1 102 ? -19.266 -19.25 -4.676 1 95.75 102 ALA B O 1
ATOM 5551 N N . THR B 1 103 ? -21.219 -19.516 -3.617 1 94.44 103 THR B N 1
ATOM 5552 C CA . THR B 1 103 ? -20.953 -20.906 -3.291 1 94.44 103 THR B CA 1
ATOM 5553 C C . THR B 1 103 ? -20.859 -21.75 -4.562 1 94.44 103 THR B C 1
ATOM 5555 O O . THR B 1 103 ? -20.016 -22.641 -4.656 1 94.44 103 THR B O 1
ATOM 5558 N N . GLY B 1 104 ? -21.75 -21.438 -5.504 1 91.19 104 GLY B N 1
ATOM 5559 C CA . GLY B 1 104 ? -21.672 -22.109 -6.793 1 91.19 104 GLY B CA 1
ATOM 5560 C C . GLY B 1 104 ? -20.344 -21.906 -7.496 1 91.19 104 GLY B C 1
ATOM 5561 O O . GLY B 1 104 ? -19.781 -22.844 -8.062 1 91.19 104 GLY B O 1
ATOM 5562 N N . GLN B 1 105 ? -19.859 -20.703 -7.43 1 94.25 105 GLN B N 1
ATOM 5563 C CA . GLN B 1 105 ? -18.578 -20.391 -8.07 1 94.25 105 GLN B CA 1
ATOM 5564 C C . GLN B 1 105 ? -17.422 -21.094 -7.355 1 94.25 105 GLN B C 1
ATOM 5566 O O . GLN B 1 105 ? -16.484 -21.562 -7.996 1 94.25 105 GLN B O 1
ATOM 5571 N N . ARG B 1 106 ? -17.469 -21.125 -6.027 1 94.44 106 ARG B N 1
ATOM 5572 C CA . ARG B 1 106 ? -16.438 -21.844 -5.266 1 94.44 106 ARG B CA 1
ATOM 5573 C C . ARG B 1 106 ? -16.406 -23.312 -5.656 1 94.44 106 ARG B C 1
ATOM 5575 O O . ARG B 1 106 ? -15.344 -23.875 -5.887 1 94.44 106 ARG B O 1
ATOM 5582 N N . LEU B 1 107 ? -17.562 -23.906 -5.766 1 89.75 107 LEU B N 1
ATOM 5583 C CA . LEU B 1 107 ? -17.688 -25.297 -6.156 1 89.75 107 LEU B CA 1
ATOM 5584 C C . LEU B 1 107 ? -17.141 -25.531 -7.562 1 89.75 107 LEU B C 1
ATOM 5586 O O . LEU B 1 107 ? -16.438 -26.5 -7.812 1 89.75 107 LEU B O 1
ATOM 5590 N N . ARG B 1 108 ? -17.516 -24.688 -8.492 1 87.06 108 ARG B N 1
ATOM 5591 C CA . ARG B 1 108 ? -17.031 -24.766 -9.867 1 87.06 108 ARG B CA 1
ATOM 5592 C C . ARG B 1 108 ? -15.5 -24.766 -9.906 1 87.06 108 ARG B C 1
ATOM 5594 O O . ARG B 1 108 ? -14.891 -25.609 -10.57 1 87.06 108 ARG B O 1
ATOM 5601 N N . LEU B 1 109 ? -14.922 -23.875 -9.172 1 92.38 109 LEU B N 1
ATOM 5602 C CA . LEU B 1 109 ? -13.477 -23.734 -9.211 1 92.38 109 LEU B CA 1
ATOM 5603 C C . LEU B 1 109 ? -12.797 -24.922 -8.523 1 92.38 109 LEU B C 1
ATOM 5605 O O . LEU B 1 109 ? -11.719 -25.344 -8.93 1 92.38 109 LEU B O 1
ATOM 5609 N N . LEU B 1 110 ? -13.383 -25.469 -7.445 1 89.88 110 LEU B N 1
ATOM 5610 C CA . LEU B 1 110 ? -12.859 -26.688 -6.84 1 89.88 110 LEU B CA 1
ATOM 5611 C C . LEU B 1 110 ? -12.789 -27.812 -7.863 1 89.88 110 LEU B C 1
ATOM 5613 O O . LEU B 1 110 ? -11.773 -28.516 -7.953 1 89.88 110 LEU B O 1
ATOM 5617 N N . ARG B 1 111 ? -13.766 -27.891 -8.648 1 82.12 111 ARG B N 1
ATOM 5618 C CA . ARG B 1 111 ? -13.82 -28.938 -9.656 1 82.12 111 ARG B CA 1
ATOM 5619 C C . ARG B 1 111 ? -12.82 -28.672 -10.773 1 82.12 111 ARG B C 1
ATOM 5621 O O . ARG B 1 111 ? -12.109 -29.578 -11.219 1 82.12 111 ARG B O 1
ATOM 5628 N N . GLU B 1 112 ? -12.805 -27.453 -11.211 1 81.88 112 GLU B N 1
ATOM 5629 C CA . GLU B 1 112 ? -11.914 -27.094 -12.305 1 81.88 112 GLU B CA 1
ATOM 5630 C C . GLU B 1 112 ? -10.453 -27.281 -11.906 1 81.88 112 GLU B C 1
ATOM 5632 O O . GLU B 1 112 ? -9.602 -27.562 -12.758 1 81.88 112 GLU B O 1
ATOM 5637 N N . LEU B 1 113 ? -10.148 -27.234 -10.625 1 85.75 113 LEU B N 1
ATOM 5638 C CA . LEU B 1 113 ? -8.781 -27.375 -10.141 1 85.75 113 LEU B CA 1
ATOM 5639 C C . LEU B 1 113 ? -8.484 -28.828 -9.773 1 85.75 113 LEU B C 1
ATOM 5641 O O . LEU B 1 113 ? -7.41 -29.141 -9.25 1 85.75 113 LEU B O 1
ATOM 5645 N N . GLY B 1 114 ? -9.461 -29.672 -9.977 1 78.56 114 GLY B N 1
ATOM 5646 C CA . GLY B 1 114 ? -9.273 -31.094 -9.711 1 78.56 114 GLY B CA 1
ATOM 5647 C C . GLY B 1 114 ? -9.484 -31.453 -8.258 1 78.56 114 GLY B C 1
ATOM 5648 O O . GLY B 1 114 ? -9.133 -32.562 -7.832 1 78.56 114 GLY B O 1
ATOM 5649 N N . GLU B 1 115 ? -10.016 -30.516 -7.508 1 84.31 115 GLU B N 1
ATOM 5650 C CA . GLU B 1 115 ? -10.305 -30.781 -6.098 1 84.31 115 GLU B CA 1
ATOM 5651 C C . GLU B 1 115 ? -11.664 -31.438 -5.922 1 84.31 115 GLU B C 1
ATOM 5653 O O . GLU B 1 115 ? -12.5 -30.953 -5.152 1 84.31 115 GLU B O 1
ATOM 5658 N N . ASN B 1 116 ? -11.891 -32.531 -6.547 1 77.25 116 ASN B N 1
ATOM 5659 C CA . ASN B 1 116 ? -13.195 -33.188 -6.633 1 77.25 116 ASN B CA 1
ATOM 5660 C C . ASN B 1 116 ? -13.641 -33.75 -5.277 1 77.25 116 ASN B C 1
ATOM 5662 O O . ASN B 1 116 ? -14.82 -33.656 -4.934 1 77.25 116 ASN B O 1
ATOM 5666 N N . ALA B 1 117 ? -12.695 -34.344 -4.562 1 78.56 117 ALA B N 1
ATOM 5667 C CA . ALA B 1 117 ? -13.047 -34.875 -3.254 1 78.56 117 ALA B CA 1
ATOM 5668 C C . ALA B 1 117 ? -13.602 -33.781 -2.342 1 78.56 117 ALA B C 1
ATOM 5670 O O . ALA B 1 117 ? -14.578 -34 -1.619 1 78.56 117 ALA B O 1
ATOM 5671 N N . HIS B 1 118 ? -12.992 -32.656 -2.391 1 88.94 118 HIS B N 1
ATOM 5672 C CA . HIS B 1 118 ? -13.438 -31.547 -1.565 1 88.94 118 HIS B CA 1
ATOM 5673 C C . HIS B 1 118 ? -14.773 -31 -2.049 1 88.94 118 HIS B C 1
ATOM 5675 O O . HIS B 1 118 ? -15.633 -30.641 -1.237 1 88.94 118 HIS B O 1
ATOM 5681 N N . ALA B 1 119 ? -14.969 -30.859 -3.377 1 86.06 119 ALA B N 1
ATOM 5682 C CA . ALA B 1 119 ? -16.25 -30.422 -3.943 1 86.06 119 ALA B CA 1
ATOM 5683 C C . ALA B 1 119 ? -17.375 -31.359 -3.521 1 86.06 119 ALA B C 1
ATOM 5685 O O . ALA B 1 119 ? -18.438 -30.891 -3.109 1 86.06 119 ALA B O 1
ATOM 5686 N N . ASN B 1 120 ? -17.094 -32.594 -3.564 1 77.62 120 ASN B N 1
ATOM 5687 C CA . ASN B 1 120 ? -18.109 -33.562 -3.193 1 77.62 120 ASN B CA 1
ATOM 5688 C C . ASN B 1 120 ? -18.422 -33.531 -1.7 1 77.62 120 ASN B C 1
ATOM 5690 O O . ASN B 1 120 ? -19.562 -33.719 -1.296 1 77.62 120 ASN B O 1
ATOM 5694 N N . ASN B 1 121 ? -17.406 -33.406 -0.971 1 84 121 ASN B N 1
ATOM 5695 C CA . ASN B 1 121 ? -17.609 -33.25 0.468 1 84 121 ASN B CA 1
ATOM 5696 C C . ASN B 1 121 ? -18.547 -32.094 0.794 1 84 121 ASN B C 1
ATOM 5698 O O . ASN B 1 121 ? -19.453 -32.25 1.613 1 84 121 ASN B O 1
ATOM 5702 N N . LEU B 1 122 ? -18.375 -30.969 0.123 1 86.81 122 LEU B N 1
ATOM 5703 C CA . LEU B 1 122 ? -19.234 -29.797 0.344 1 86.81 122 LEU B CA 1
ATOM 5704 C C . LEU B 1 122 ? -20.672 -30.094 -0.064 1 86.81 122 LEU B C 1
ATOM 5706 O O . LEU B 1 122 ? -21.609 -29.719 0.639 1 86.81 122 LEU B O 1
ATOM 5710 N N . LEU B 1 123 ? -20.812 -30.734 -1.148 1 82.25 123 LEU B N 1
ATOM 5711 C CA . LEU B 1 123 ? -22.141 -31.031 -1.686 1 82.25 123 LEU B CA 1
ATOM 5712 C C . LEU B 1 123 ? -22.875 -32.031 -0.79 1 82.25 123 LEU B C 1
ATOM 5714 O O . LEU B 1 123 ? -24.094 -31.922 -0.632 1 82.25 123 LEU B O 1
ATOM 5718 N N . GLN B 1 124 ? -22.141 -32.906 -0.322 1 77.5 124 GLN B N 1
ATOM 5719 C CA . GLN B 1 124 ? -22.766 -33.906 0.55 1 77.5 124 GLN B CA 1
ATOM 5720 C C . GLN B 1 124 ? -23.188 -33.281 1.88 1 77.5 124 GLN B C 1
ATOM 5722 O O . GLN B 1 124 ? -24.234 -33.625 2.426 1 77.5 124 GLN B O 1
ATOM 5727 N N . ARG B 1 125 ? -22.391 -32.469 2.367 1 83.62 125 ARG B N 1
ATOM 5728 C CA . ARG B 1 125 ? -22.656 -31.859 3.664 1 83.62 125 ARG B CA 1
ATOM 5729 C C . ARG B 1 125 ? -23.766 -30.812 3.561 1 83.62 125 ARG B C 1
ATOM 5731 O O . ARG B 1 125 ? -24.531 -30.625 4.5 1 83.62 125 ARG B O 1
ATOM 5738 N N . PHE B 1 126 ? -23.672 -30.125 2.441 1 84.62 126 PHE B N 1
ATOM 5739 C CA . PHE B 1 126 ? -24.625 -29.031 2.273 1 84.62 126 PHE B CA 1
ATOM 5740 C C . PHE B 1 126 ? -25.359 -29.156 0.949 1 84.62 126 PHE B C 1
ATOM 5742 O O . PHE B 1 126 ? -25.219 -28.312 0.062 1 84.62 126 PHE B O 1
ATOM 5749 N N . PRO B 1 127 ? -26.188 -30.125 0.94 1 74.25 127 PRO B N 1
ATOM 5750 C CA . PRO B 1 127 ? -26.938 -30.266 -0.311 1 74.25 127 PRO B CA 1
ATOM 5751 C C . PRO B 1 127 ? -27.922 -29.125 -0.531 1 74.25 127 PRO B C 1
ATOM 5753 O O . PRO B 1 127 ? -28.641 -28.734 0.399 1 74.25 127 PRO B O 1
ATOM 5756 N N . SER B 1 128 ? -27.688 -28.312 -1.565 1 74.12 128 SER B N 1
ATOM 5757 C CA . SER B 1 128 ? -28.625 -27.234 -1.864 1 74.12 128 SER B CA 1
ATOM 5758 C C . SER B 1 128 ? -28.812 -27.078 -3.367 1 74.12 128 SER B C 1
ATOM 5760 O O . SER B 1 128 ? -27.859 -27.141 -4.137 1 74.12 128 SER B O 1
ATOM 5762 N N . GLU B 1 129 ? -29.984 -26.938 -3.766 1 66.38 129 GLU B N 1
ATOM 5763 C CA . GLU B 1 129 ? -30.312 -26.688 -5.168 1 66.38 129 GLU B CA 1
ATOM 5764 C C . GLU B 1 129 ? -29.906 -25.281 -5.586 1 66.38 129 GLU B C 1
ATOM 5766 O O . GLU B 1 129 ? -29.734 -25 -6.777 1 66.38 129 GLU B O 1
ATOM 5771 N N . ALA B 1 130 ? -29.766 -24.453 -4.605 1 66.94 130 ALA B N 1
ATOM 5772 C CA . ALA B 1 130 ? -29.516 -23.047 -4.887 1 66.94 130 ALA B CA 1
ATOM 5773 C C . ALA B 1 130 ? -28.141 -22.828 -5.516 1 66.94 130 ALA B C 1
ATOM 5775 O O . ALA B 1 130 ? -27.938 -21.891 -6.277 1 66.94 130 ALA B O 1
ATOM 5776 N N . TRP B 1 131 ? -27.234 -23.625 -5.238 1 64.44 131 TRP B N 1
ATOM 5777 C CA . TRP B 1 131 ? -25.891 -23.344 -5.742 1 64.44 131 TRP B CA 1
ATOM 5778 C C . TRP B 1 131 ? -25.266 -24.609 -6.344 1 64.44 131 TRP B C 1
ATOM 5780 O O . TRP B 1 131 ? -24.156 -24.562 -6.875 1 64.44 131 TRP B O 1
ATOM 5790 N N . SER B 1 132 ? -25.828 -25.672 -6.07 1 64.25 132 SER B N 1
ATOM 5791 C CA . SER B 1 132 ? -25.141 -26.859 -6.543 1 64.25 132 SER B CA 1
ATOM 5792 C C . SER B 1 132 ? -26.016 -27.656 -7.516 1 64.25 132 SER B C 1
ATOM 5794 O O . SER B 1 132 ? -27.234 -27.656 -7.391 1 64.25 132 SER B O 1
ATOM 5796 N N . GLU B 1 133 ? -25.375 -27.812 -8.688 1 61.44 133 GLU B N 1
ATOM 5797 C CA . GLU B 1 133 ? -25.969 -28.906 -9.469 1 61.44 133 GLU B CA 1
ATOM 5798 C C . GLU B 1 133 ? -26.031 -30.188 -8.648 1 61.44 133 GLU B C 1
ATOM 5800 O O . GLU B 1 133 ? -25.312 -30.344 -7.66 1 61.44 133 GLU B O 1
ATOM 5805 N N . ASP B 1 134 ? -26.953 -30.969 -8.906 1 62.78 134 ASP B N 1
ATOM 5806 C CA . ASP B 1 134 ? -27.125 -32.281 -8.289 1 62.78 134 ASP B CA 1
ATOM 5807 C C . ASP B 1 134 ? -25.781 -32.969 -8.094 1 62.78 134 ASP B C 1
ATOM 5809 O O . ASP B 1 134 ? -25.078 -33.281 -9.062 1 62.78 134 ASP B O 1
ATOM 5813 N N . PRO B 1 135 ? -25.281 -32.969 -6.75 1 70.5 135 PRO B N 1
ATOM 5814 C CA . PRO B 1 135 ? -24 -33.625 -6.508 1 70.5 135 PRO B CA 1
ATOM 5815 C C . PRO B 1 135 ? -23.906 -35 -7.172 1 70.5 135 PRO B C 1
ATOM 5817 O O . PRO B 1 135 ? -22.812 -35.469 -7.512 1 70.5 135 PRO B O 1
ATOM 5820 N N . HIS B 1 136 ? -25.016 -35.531 -7.359 1 75.75 136 HIS B N 1
ATOM 5821 C CA . HIS B 1 136 ? -25.047 -36.875 -7.945 1 75.75 136 HIS B CA 1
ATOM 5822 C C . HIS B 1 136 ? -24.656 -36.844 -9.422 1 75.75 136 HIS B C 1
ATOM 5824 O O . HIS B 1 136 ? -24.125 -37.812 -9.945 1 75.75 136 HIS B O 1
ATOM 5830 N N . LYS B 1 137 ? -24.891 -35.688 -10 1 79.44 137 LYS B N 1
ATOM 5831 C CA . LYS B 1 137 ? -24.484 -35.531 -11.391 1 79.44 137 LYS B CA 1
ATOM 5832 C C . LYS B 1 137 ? -22.953 -35.594 -11.523 1 79.44 137 LYS B C 1
ATOM 5834 O O . LYS B 1 137 ? -22.438 -36.25 -12.422 1 79.44 137 LYS B O 1
ATOM 5839 N N . TYR B 1 138 ? -22.375 -35 -10.617 1 78.12 138 TYR B N 1
ATOM 5840 C CA . TYR B 1 138 ? -20.922 -34.969 -10.656 1 78.12 138 TYR B CA 1
ATOM 5841 C C . TYR B 1 138 ? -20.328 -36.344 -10.289 1 78.12 138 TYR B C 1
ATOM 5843 O O . TYR B 1 138 ? -19.359 -36.781 -10.906 1 78.12 138 TYR B O 1
ATOM 5851 N N . GLU B 1 139 ? -20.906 -36.875 -9.305 1 80.06 139 GLU B N 1
ATOM 5852 C CA . GLU B 1 139 ? -20.438 -38.188 -8.906 1 80.06 139 GLU B CA 1
ATOM 5853 C C . GLU B 1 139 ? -20.562 -39.188 -10.047 1 80.06 139 GLU B C 1
ATOM 5855 O O . GLU B 1 139 ? -19.656 -40 -10.289 1 80.06 139 GLU B O 1
ATOM 5860 N N . ALA B 1 140 ? -21.656 -39.125 -10.617 1 86.19 140 ALA B N 1
ATOM 5861 C CA . ALA B 1 140 ? -21.875 -40.031 -11.742 1 86.19 140 ALA B CA 1
ATOM 5862 C C . ALA B 1 140 ? -20.875 -39.781 -12.852 1 86.19 140 ALA B C 1
ATOM 5864 O O . ALA B 1 140 ? -20.344 -40.719 -13.453 1 86.19 140 ALA B O 1
ATOM 5865 N N . ASP B 1 141 ? -20.609 -38.562 -13.109 1 87.38 141 ASP B N 1
ATOM 5866 C CA . ASP B 1 141 ? -19.656 -38.219 -14.156 1 87.38 141 ASP B CA 1
ATOM 5867 C C . ASP B 1 141 ? -18.25 -38.688 -13.797 1 87.38 141 ASP B C 1
ATOM 5869 O O . ASP B 1 141 ? -17.516 -39.188 -14.664 1 87.38 141 ASP B O 1
ATOM 5873 N N . LEU B 1 142 ? -17.922 -38.562 -12.578 1 85 142 LEU B N 1
ATOM 5874 C CA . LEU B 1 142 ? -16.609 -39.031 -12.133 1 85 142 LEU B CA 1
ATOM 5875 C C . LEU B 1 142 ? -16.516 -40.562 -12.234 1 85 142 LEU B C 1
ATOM 5877 O O . LEU B 1 142 ? -15.461 -41.094 -12.594 1 85 142 LEU B O 1
ATOM 5881 N N . ASP B 1 143 ? -17.578 -41.156 -11.867 1 89.31 143 ASP B N 1
ATOM 5882 C CA . ASP B 1 143 ? -17.609 -42.625 -11.992 1 89.31 143 ASP B CA 1
ATOM 5883 C C . ASP B 1 143 ? -17.422 -43.062 -13.438 1 89.31 143 ASP B C 1
ATOM 5885 O O . ASP B 1 143 ? -16.672 -44 -13.711 1 89.31 143 ASP B O 1
ATOM 5889 N N . LEU B 1 144 ? -18.016 -42.375 -14.344 1 92.06 144 LEU B N 1
ATOM 5890 C CA . LEU B 1 144 ? -17.844 -42.656 -15.758 1 92.06 144 LEU B CA 1
ATOM 5891 C C . LEU B 1 144 ? -16.406 -42.406 -16.203 1 92.06 144 LEU B C 1
ATOM 5893 O O . LEU B 1 144 ? -15.844 -43.188 -16.969 1 92.06 144 LEU B O 1
ATOM 5897 N N . ALA B 1 145 ? -15.852 -41.406 -15.703 1 90.69 145 ALA B N 1
ATOM 5898 C CA . ALA B 1 145 ? -14.484 -41.031 -16.062 1 90.69 145 ALA B CA 1
ATOM 5899 C C . ALA B 1 145 ? -13.492 -42.094 -15.586 1 90.69 145 ALA B C 1
ATOM 5901 O O . ALA B 1 145 ? -12.484 -42.344 -16.25 1 90.69 145 ALA B O 1
ATOM 5902 N N . THR B 1 146 ? -13.805 -42.688 -14.5 1 90.62 146 THR B N 1
ATOM 5903 C CA . THR B 1 146 ? -12.906 -43.688 -13.914 1 90.62 146 THR B CA 1
ATOM 5904 C C . THR B 1 146 ? -13.188 -45.062 -14.469 1 90.62 146 THR B C 1
ATOM 5906 O O . THR B 1 146 ? -12.422 -46 -14.234 1 90.62 146 THR B O 1
ATOM 5909 N N . GLY B 1 147 ? -14.234 -45.25 -15.117 1 90.19 147 GLY B N 1
ATOM 5910 C CA . GLY B 1 147 ? -14.586 -46.531 -15.703 1 90.19 147 GLY B CA 1
ATOM 5911 C C . GLY B 1 147 ? -15.578 -47.312 -14.875 1 90.19 147 GLY B C 1
ATOM 5912 O O . GLY B 1 147 ? -15.906 -48.469 -15.203 1 90.19 147 GLY B O 1
ATOM 5913 N N . ASP B 1 148 ? -15.992 -46.688 -13.812 1 91.38 148 ASP B N 1
ATOM 5914 C CA . ASP B 1 148 ? -17.031 -47.344 -13.016 1 91.38 148 ASP B CA 1
ATOM 5915 C C . ASP B 1 148 ? -18.406 -47.062 -13.586 1 91.38 148 ASP B C 1
ATOM 5917 O O . ASP B 1 148 ? -19.234 -46.406 -12.922 1 91.38 148 ASP B O 1
ATOM 5921 N N . ASN B 1 149 ? -18.672 -47.656 -14.664 1 91.12 149 ASN B N 1
ATOM 5922 C CA . ASN B 1 149 ? -19.922 -47.438 -15.383 1 91.12 149 ASN B CA 1
ATOM 5923 C C . ASN B 1 149 ? -21.125 -47.969 -14.617 1 91.12 149 ASN B C 1
ATOM 5925 O O . ASN B 1 149 ? -22.203 -47.375 -14.664 1 91.12 149 ASN B O 1
ATOM 5929 N N . GLN B 1 150 ? -20.875 -49.031 -13.914 1 90.81 150 GLN B N 1
ATOM 5930 C CA . GLN B 1 150 ? -21.969 -49.625 -13.18 1 90.81 150 GLN B CA 1
ATOM 5931 C C . GLN B 1 150 ? -22.5 -48.688 -12.102 1 90.81 150 GLN B C 1
ATOM 5933 O O . GLN B 1 150 ? -23.719 -48.5 -11.969 1 90.81 150 GLN B O 1
ATOM 5938 N N . ARG B 1 151 ? -21.656 -48.156 -11.391 1 90 151 ARG B N 1
ATOM 5939 C CA . ARG B 1 151 ? -22.062 -47.25 -10.328 1 90 151 ARG B CA 1
ATOM 5940 C C . ARG B 1 151 ? -22.719 -46 -10.898 1 90 151 ARG B C 1
ATOM 5942 O O . ARG B 1 151 ? -23.719 -45.531 -10.359 1 90 151 ARG B O 1
ATOM 5949 N N . ALA B 1 152 ? -22.141 -45.406 -11.938 1 91.25 152 ALA B N 1
ATOM 5950 C CA . ALA B 1 152 ? -22.719 -44.25 -12.594 1 91.25 152 ALA B CA 1
ATOM 5951 C C . ALA B 1 152 ? -24.141 -44.531 -13.078 1 91.25 152 ALA B C 1
ATOM 5953 O O . ALA B 1 152 ? -25.031 -43.688 -12.898 1 91.25 152 ALA B O 1
ATOM 5954 N N . CYS B 1 153 ? -24.328 -45.656 -13.656 1 90.75 153 CYS B N 1
ATOM 5955 C CA . CYS B 1 153 ? -25.609 -45.969 -14.273 1 90.75 153 CYS B CA 1
ATOM 5956 C C . CYS B 1 153 ? -26.641 -46.344 -13.219 1 90.75 153 CYS B C 1
ATOM 5958 O O . CYS B 1 153 ? -27.844 -46.156 -13.422 1 90.75 153 CYS B O 1
ATOM 5960 N N . ALA B 1 154 ? -26.219 -46.875 -12.078 1 88.25 154 ALA B N 1
ATOM 5961 C CA . ALA B 1 154 ? -27.125 -47.156 -10.977 1 88.25 154 ALA B CA 1
ATOM 5962 C C . ALA B 1 154 ? -27.766 -45.875 -10.445 1 88.25 154 ALA B C 1
ATOM 5964 O O . ALA B 1 154 ? -28.906 -45.906 -9.977 1 88.25 154 ALA B O 1
ATOM 5965 N N . ALA B 1 155 ? -27.031 -44.844 -10.578 1 84.88 155 ALA B N 1
ATOM 5966 C CA . ALA B 1 155 ? -27.516 -43.562 -10.078 1 84.88 155 ALA B CA 1
ATOM 5967 C C . ALA B 1 155 ? -28.672 -43.031 -10.93 1 84.88 155 ALA B C 1
ATOM 5969 O O . ALA B 1 155 ? -29.484 -42.25 -10.461 1 84.88 155 ALA B O 1
ATOM 5970 N N . VAL B 1 156 ? -28.703 -43.406 -12.227 1 84.81 156 VAL B N 1
ATOM 5971 C CA . VAL B 1 156 ? -29.734 -42.969 -13.148 1 84.81 156 VAL B CA 1
ATOM 5972 C C . VAL B 1 156 ? -31.094 -43.5 -12.695 1 84.81 156 VAL B C 1
ATOM 5974 O O . VAL B 1 156 ? -32.125 -42.812 -12.867 1 84.81 156 VAL B O 1
ATOM 5977 N N . GLU B 1 157 ? -31.016 -44.656 -12.117 1 76.12 157 GLU B N 1
ATOM 5978 C CA . GLU B 1 157 ? -32.25 -45.281 -11.711 1 76.12 157 GLU B CA 1
ATOM 5979 C C . GLU B 1 157 ? -32.969 -44.469 -10.633 1 76.12 157 GLU B C 1
ATOM 5981 O O . GLU B 1 157 ? -34.219 -44.469 -10.57 1 76.12 157 GLU B O 1
ATOM 5986 N N . LEU B 1 158 ? -32.25 -43.719 -9.859 1 70.44 158 LEU B N 1
ATOM 5987 C CA . LEU B 1 158 ? -32.781 -43 -8.734 1 70.44 158 LEU B CA 1
ATOM 5988 C C . LEU B 1 158 ? -33.031 -41.531 -9.102 1 70.44 158 LEU B C 1
ATOM 5990 O O . LEU B 1 158 ? -33.625 -40.781 -8.32 1 70.44 158 LEU B O 1
ATOM 5994 N N . ALA B 1 159 ? -32.719 -41.156 -10.312 1 72.06 159 ALA B N 1
ATOM 5995 C CA . ALA B 1 159 ? -32.656 -39.719 -10.625 1 72.06 159 ALA B CA 1
ATOM 5996 C C . ALA B 1 159 ? -33.969 -39.25 -11.266 1 72.06 159 ALA B C 1
ATOM 5998 O O . ALA B 1 159 ? -34.656 -40.031 -11.906 1 72.06 159 ALA B O 1
ATOM 5999 N N . PRO B 1 160 ? -34.219 -37.969 -10.914 1 68.88 160 PRO B N 1
ATOM 6000 C CA . PRO B 1 160 ? -35.438 -37.438 -11.523 1 68.88 160 PRO B CA 1
ATOM 6001 C C . PRO B 1 160 ? -35.406 -37.438 -13.055 1 68.88 160 PRO B C 1
ATOM 6003 O O . PRO B 1 160 ? -34.375 -37.031 -13.641 1 68.88 160 PRO B O 1
ATOM 6006 N N . SER B 1 161 ? -36.438 -37.906 -13.781 1 64.81 161 SER B N 1
ATOM 6007 C CA . SER B 1 161 ? -36.5 -38.188 -15.211 1 64.81 161 SER B CA 1
ATOM 6008 C C . SER B 1 161 ? -36.531 -36.906 -16.031 1 64.81 161 SER B C 1
ATOM 6010 O O . SER B 1 161 ? -36.188 -36.906 -17.219 1 64.81 161 SER B O 1
ATOM 6012 N N . GLU B 1 162 ? -36.75 -35.781 -15.398 1 70.12 162 GLU B N 1
ATOM 6013 C CA . GLU B 1 162 ? -36.969 -34.562 -16.203 1 70.12 162 GLU B CA 1
ATOM 6014 C C . GLU B 1 162 ? -35.688 -33.781 -16.359 1 70.12 162 GLU B C 1
ATOM 6016 O O . GLU B 1 162 ? -35.625 -32.844 -17.156 1 70.12 162 GLU B O 1
ATOM 6021 N N . ASP B 1 163 ? -34.656 -34.156 -15.836 1 76.38 163 ASP B N 1
ATOM 6022 C CA . ASP B 1 163 ? -33.406 -33.438 -15.93 1 76.38 163 ASP B CA 1
ATOM 6023 C C . ASP B 1 163 ? -32.594 -33.844 -17.141 1 76.38 163 ASP B C 1
ATOM 6025 O O . ASP B 1 163 ? -32.312 -35.062 -17.312 1 76.38 163 ASP B O 1
ATOM 6029 N N . PRO B 1 164 ? -32.312 -32.906 -17.984 1 79.5 164 PRO B N 1
ATOM 6030 C CA . PRO B 1 164 ? -31.609 -33.25 -19.234 1 79.5 164 PRO B CA 1
ATOM 6031 C C . PRO B 1 164 ? -30.328 -34.031 -18.969 1 79.5 164 PRO B C 1
ATOM 6033 O O . PRO B 1 164 ? -29.969 -34.906 -19.766 1 79.5 164 PRO B O 1
ATOM 6036 N N . TYR B 1 165 ? -29.641 -33.781 -17.922 1 82.56 165 TYR B N 1
ATOM 6037 C CA . TYR B 1 165 ? -28.406 -34.531 -17.641 1 82.56 165 TYR B CA 1
ATOM 6038 C C . TYR B 1 165 ? -28.672 -36 -17.422 1 82.56 165 TYR B C 1
ATOM 6040 O O . TYR B 1 165 ? -27.969 -36.844 -17.984 1 82.56 165 TYR B O 1
ATOM 6048 N N . TRP B 1 166 ? -29.625 -36.281 -16.641 1 85.94 166 TRP B N 1
ATOM 6049 C CA . TRP B 1 166 ? -29.906 -37.688 -16.297 1 85.94 166 TRP B CA 1
ATOM 6050 C C . TRP B 1 166 ? -30.422 -38.438 -17.516 1 85.94 166 TRP B C 1
ATOM 6052 O O . TRP B 1 166 ? -30.156 -39.656 -17.656 1 85.94 166 TRP B O 1
ATOM 6062 N N . GLN B 1 167 ? -31.125 -37.688 -18.359 1 84.88 167 GLN B N 1
ATOM 6063 C CA . GLN B 1 167 ? -31.562 -38.344 -19.609 1 84.88 167 GLN B CA 1
ATOM 6064 C C . GLN B 1 167 ? -30.359 -38.656 -20.484 1 84.88 167 GLN B C 1
ATOM 6066 O O . GLN B 1 167 ? -30.328 -39.75 -21.109 1 84.88 167 GLN B O 1
ATOM 6071 N N . THR B 1 168 ? -29.484 -37.781 -20.562 1 89.25 168 THR B N 1
ATOM 6072 C CA . THR B 1 168 ? -28.266 -38 -21.312 1 89.25 168 THR B CA 1
ATOM 6073 C C . THR B 1 168 ? -27.484 -39.188 -20.734 1 89.25 168 THR B C 1
ATOM 6075 O O . THR B 1 168 ? -26.953 -40 -21.469 1 89.25 168 THR B O 1
ATOM 6078 N N . LEU B 1 169 ? -27.453 -39.25 -19.422 1 90.94 169 LEU B N 1
ATOM 6079 C CA . LEU B 1 169 ? -26.734 -40.344 -18.75 1 90.94 169 LEU B CA 1
ATOM 6080 C C . LEU B 1 169 ? -27.438 -41.656 -19 1 90.94 169 LEU B C 1
ATOM 6082 O O . LEU B 1 169 ? -26.781 -42.688 -19.156 1 90.94 169 LEU B O 1
ATOM 6086 N N . ARG B 1 170 ? -28.703 -41.625 -19 1 90.94 170 ARG B N 1
ATOM 6087 C CA . ARG B 1 170 ? -29.469 -42.812 -19.297 1 90.94 170 ARG B CA 1
ATOM 6088 C C . ARG B 1 170 ? -29.125 -43.344 -20.688 1 90.94 170 ARG B C 1
ATOM 6090 O O . ARG B 1 170 ? -28.906 -44.562 -20.859 1 90.94 170 ARG B O 1
ATOM 6097 N N . ALA B 1 171 ? -29.141 -42.438 -21.656 1 90.75 171 ALA B N 1
ATOM 6098 C CA . ALA B 1 171 ? -28.75 -42.812 -23 1 90.75 171 ALA B CA 1
ATOM 6099 C C . ALA B 1 171 ? -27.344 -43.406 -23.031 1 90.75 171 ALA B C 1
ATOM 6101 O O . ALA B 1 171 ? -27.094 -44.406 -23.703 1 90.75 171 ALA B O 1
ATOM 6102 N N . THR B 1 172 ? -26.453 -42.781 -22.312 1 93.38 172 THR B N 1
ATOM 6103 C CA . THR B 1 172 ? -25.078 -43.25 -22.219 1 93.38 172 THR B CA 1
ATOM 6104 C C . THR B 1 172 ? -25.016 -44.656 -21.609 1 93.38 172 THR B C 1
ATOM 6106 O O . THR B 1 172 ? -24.297 -45.5 -22.109 1 93.38 172 THR B O 1
ATOM 6109 N N . CYS B 1 173 ? -25.797 -44.844 -20.594 1 93.62 173 CYS B N 1
ATOM 6110 C CA . CYS B 1 173 ? -25.812 -46.125 -19.891 1 93.62 173 CYS B CA 1
ATOM 6111 C C . CYS B 1 173 ? -26.328 -47.219 -20.781 1 93.62 173 CYS B C 1
ATOM 6113 O O . CYS B 1 173 ? -25.766 -48.312 -20.812 1 93.62 173 CYS B O 1
ATOM 6115 N N . PHE B 1 174 ? -27.312 -46.969 -21.562 1 92.38 174 PHE B N 1
ATOM 6116 C CA . PHE B 1 174 ? -27.844 -47.969 -22.484 1 92.38 174 PHE B CA 1
ATOM 6117 C C . PHE B 1 174 ? -26.844 -48.25 -23.594 1 92.38 174 PHE B C 1
ATOM 6119 O O . PHE B 1 174 ? -26.688 -49.406 -24 1 92.38 174 PHE B O 1
ATOM 6126 N N . ALA B 1 175 ? -26.25 -47.25 -24.047 1 91.75 175 ALA B N 1
ATOM 6127 C CA . ALA B 1 175 ? -25.234 -47.406 -25.078 1 91.75 175 ALA B CA 1
ATOM 6128 C C . ALA B 1 175 ? -24.094 -48.312 -24.578 1 91.75 175 ALA B C 1
ATOM 6130 O O . ALA B 1 175 ? -23.672 -49.219 -25.266 1 91.75 175 ALA B O 1
ATOM 6131 N N . LEU B 1 176 ? -23.641 -48.062 -23.391 1 91.5 176 LEU B N 1
ATOM 6132 C CA . LEU B 1 176 ? -22.531 -48.812 -22.797 1 91.5 176 LEU B CA 1
ATOM 6133 C C . LEU B 1 176 ? -22.938 -50.25 -22.547 1 91.5 176 LEU B C 1
ATOM 6135 O O . LEU B 1 176 ? -22.094 -51.156 -22.609 1 91.5 176 LEU B O 1
ATOM 6139 N N . ALA B 1 177 ? -24.25 -50.438 -22.297 1 88.94 177 ALA B N 1
ATOM 6140 C CA . ALA B 1 177 ? -24.781 -51.781 -22.078 1 88.94 177 ALA B CA 1
ATOM 6141 C C . ALA B 1 177 ? -25 -52.5 -23.391 1 88.94 177 ALA B C 1
ATOM 6143 O O . ALA B 1 177 ? -25.328 -53.719 -23.406 1 88.94 177 ALA B O 1
ATOM 6144 N N . GLY B 1 178 ? -24.891 -51.781 -24.516 1 86.44 178 GLY B N 1
ATOM 6145 C CA . GLY B 1 178 ? -25.031 -52.406 -25.828 1 86.44 178 GLY B CA 1
ATOM 6146 C C . GLY B 1 178 ? -26.469 -52.406 -26.312 1 86.44 178 GLY B C 1
ATOM 6147 O O . GLY B 1 178 ? -26.797 -53.156 -27.25 1 86.44 178 GLY B O 1
ATOM 6148 N N . ASN B 1 179 ? -27.328 -51.719 -25.609 1 90.19 179 ASN B N 1
ATOM 6149 C CA . ASN B 1 179 ? -28.719 -51.656 -26.016 1 90.19 179 ASN B CA 1
ATOM 6150 C C . ASN B 1 179 ? -28.969 -50.438 -26.922 1 90.19 179 ASN B C 1
ATOM 6152 O O . ASN B 1 179 ? -29.438 -49.406 -26.453 1 90.19 179 ASN B O 1
ATOM 6156 N N . ALA B 1 180 ? -28.766 -50.625 -28.156 1 87.19 180 ALA B N 1
ATOM 6157 C CA . ALA B 1 180 ? -28.781 -49.531 -29.141 1 87.19 180 ALA B CA 1
ATOM 6158 C C . ALA B 1 180 ? -30.172 -48.906 -29.219 1 87.19 180 ALA B C 1
ATOM 6160 O O . ALA B 1 180 ? -30.281 -47.656 -29.281 1 87.19 180 ALA B O 1
ATOM 6161 N N . ALA B 1 181 ? -31.172 -49.75 -29.266 1 88.06 181 ALA B N 1
ATOM 6162 C CA . ALA B 1 181 ? -32.531 -49.25 -29.391 1 88.06 181 ALA B CA 1
ATOM 6163 C C . ALA B 1 181 ? -32.906 -48.375 -28.203 1 88.06 181 ALA B C 1
ATOM 6165 O O . ALA B 1 181 ? -33.438 -47.25 -28.375 1 88.06 181 ALA B O 1
ATOM 6166 N N . ALA B 1 182 ? -32.594 -48.875 -27.047 1 91.12 182 ALA B N 1
ATOM 6167 C CA . ALA B 1 182 ? -32.906 -48.125 -25.844 1 91.12 182 ALA B CA 1
ATOM 6168 C C . ALA B 1 182 ? -32.062 -46.844 -25.766 1 91.12 182 ALA B C 1
ATOM 6170 O O . ALA B 1 182 ? -32.531 -45.812 -25.312 1 91.12 182 ALA B O 1
ATOM 6171 N N . ALA B 1 183 ? -30.844 -46.906 -26.141 1 92.12 183 ALA B N 1
ATOM 6172 C CA . ALA B 1 183 ? -29.953 -45.75 -26.125 1 92.12 183 ALA B CA 1
ATOM 6173 C C . ALA B 1 183 ? -30.469 -44.656 -27.047 1 92.12 183 ALA B C 1
ATOM 6175 O O . ALA B 1 183 ? -30.469 -43.469 -26.672 1 92.12 183 ALA B O 1
ATOM 6176 N N . ASN B 1 184 ? -30.938 -45.031 -28.219 1 87.94 184 ASN B N 1
ATOM 6177 C CA . ASN B 1 184 ? -31.453 -44.062 -29.188 1 87.94 184 ASN B CA 1
ATOM 6178 C C . ASN B 1 184 ? -32.75 -43.406 -28.688 1 87.94 184 ASN B C 1
ATOM 6180 O O . ASN B 1 184 ? -32.938 -42.219 -28.859 1 87.94 184 ASN B O 1
ATOM 6184 N N . LEU B 1 185 ? -33.531 -44.281 -28.141 1 87.62 185 LEU B N 1
ATOM 6185 C CA . LEU B 1 185 ? -34.781 -43.75 -27.578 1 87.62 185 LEU B CA 1
ATOM 6186 C C . LEU B 1 185 ? -34.469 -42.75 -26.469 1 87.62 185 LEU B C 1
ATOM 6188 O O . LEU B 1 185 ? -35.062 -41.688 -26.406 1 87.62 185 LEU B O 1
ATOM 6192 N N . ALA B 1 186 ? -33.625 -43.156 -25.562 1 89.44 186 ALA B N 1
ATOM 6193 C CA . ALA B 1 186 ? -33.25 -42.281 -24.469 1 89.44 186 ALA B CA 1
ATOM 6194 C C . ALA B 1 186 ? -32.594 -41 -25 1 89.44 186 ALA B C 1
ATOM 6196 O O . ALA B 1 186 ? -32.781 -39.906 -24.438 1 89.44 186 ALA B O 1
ATOM 6197 N N . ALA B 1 187 ? -31.766 -41 -26.031 1 89.31 187 ALA B N 1
ATOM 6198 C CA . ALA B 1 187 ? -31.125 -39.844 -26.641 1 89.31 187 ALA B CA 1
ATOM 6199 C C . ALA B 1 187 ? -32.188 -38.875 -27.219 1 89.31 187 ALA B C 1
ATOM 6201 O O . ALA B 1 187 ? -32.031 -37.656 -27.125 1 89.31 187 ALA B O 1
ATOM 6202 N N . GLU B 1 188 ? -33.188 -39.469 -27.812 1 86.81 188 GLU B N 1
ATOM 6203 C CA . GLU B 1 188 ? -34.281 -38.656 -28.328 1 86.81 188 GLU B CA 1
ATOM 6204 C C . GLU B 1 188 ? -35 -37.906 -27.203 1 86.81 188 GLU B C 1
ATOM 6206 O O . GLU B 1 188 ? -35.375 -36.75 -27.359 1 86.81 188 GLU B O 1
ATOM 6211 N N . MET B 1 189 ? -35.125 -38.625 -26.141 1 86.62 189 MET B N 1
ATOM 6212 C CA . MET B 1 189 ? -35.75 -38 -24.984 1 86.62 189 MET B CA 1
ATOM 6213 C C . MET B 1 189 ? -34.875 -36.875 -24.438 1 86.62 189 MET B C 1
ATOM 6215 O O . MET B 1 189 ? -35.375 -35.875 -23.984 1 86.62 189 MET B O 1
ATOM 6219 N N . ALA B 1 190 ? -33.562 -37.094 -24.438 1 87.5 190 ALA B N 1
ATOM 6220 C CA . ALA B 1 190 ? -32.656 -36.062 -23.984 1 87.5 190 ALA B CA 1
ATOM 6221 C C . ALA B 1 190 ? -32.781 -34.812 -24.828 1 87.5 190 ALA B C 1
ATOM 6223 O O . ALA B 1 190 ? -32.688 -33.688 -24.297 1 87.5 190 ALA B O 1
ATOM 6224 N N . VAL B 1 191 ? -33 -34.875 -26.109 1 84.25 191 VAL B N 1
ATOM 6225 C CA . VAL B 1 191 ? -33.219 -33.75 -27 1 84.25 191 VAL B CA 1
ATOM 6226 C C . VAL B 1 191 ? -34.469 -32.969 -26.547 1 84.25 191 VAL B C 1
ATOM 6228 O O . VAL B 1 191 ? -34.438 -31.734 -26.516 1 84.25 191 VAL B O 1
ATOM 6231 N N . SER B 1 192 ? -35.438 -33.688 -26.188 1 81.94 192 SER B N 1
ATOM 6232 C CA . SER B 1 192 ? -36.688 -33.062 -25.766 1 81.94 192 SER B CA 1
ATOM 6233 C C . SER B 1 192 ? -36.5 -32.281 -24.453 1 81.94 192 SER B C 1
ATOM 6235 O O . SER B 1 192 ? -37.281 -31.375 -24.188 1 81.94 192 SER B O 1
ATOM 6237 N N . THR B 1 193 ? -35.531 -32.75 -23.75 1 79.62 193 THR B N 1
ATOM 6238 C CA . THR B 1 193 ? -35.312 -32.094 -22.469 1 79.62 193 THR B CA 1
ATOM 6239 C C . THR B 1 193 ? -34.281 -30.984 -22.578 1 79.62 193 THR B C 1
ATOM 6241 O O . THR B 1 193 ? -33.969 -30.312 -21.594 1 79.62 193 THR B O 1
ATOM 6244 N N . GLY B 1 194 ? -33.688 -30.844 -23.812 1 80.69 194 GLY B N 1
ATOM 6245 C CA . GLY B 1 194 ? -32.875 -29.672 -24.031 1 80.69 194 GLY B CA 1
ATOM 6246 C C . GLY B 1 194 ? -31.438 -30 -24.375 1 80.69 194 GLY B C 1
ATOM 6247 O O . GLY B 1 194 ? -30.594 -29.094 -24.484 1 80.69 194 GLY B O 1
ATOM 6248 N N . GLU B 1 195 ? -31.125 -31.281 -24.438 1 80 195 GLU B N 1
ATOM 6249 C CA . GLU B 1 195 ? -29.766 -31.625 -24.844 1 80 195 GLU B CA 1
ATOM 6250 C C . GLU B 1 195 ? -29.562 -31.328 -26.328 1 80 195 GLU B C 1
ATOM 6252 O O . GLU B 1 195 ? -30.328 -31.781 -27.172 1 80 195 GLU B O 1
ATOM 6257 N N . GLU B 1 196 ? -28.484 -30.547 -26.594 1 81 196 GLU B N 1
ATOM 6258 C CA . GLU B 1 196 ? -28.312 -30.125 -27.984 1 81 196 GLU B CA 1
ATOM 6259 C C . GLU B 1 196 ? -26.891 -30.438 -28.469 1 81 196 GLU B C 1
ATOM 6261 O O . GLU B 1 196 ? -26.547 -30.109 -29.609 1 81 196 GLU B O 1
ATOM 6266 N N . ASP B 1 197 ? -26.156 -31.172 -27.781 1 86.56 197 ASP B N 1
ATOM 6267 C CA . ASP B 1 197 ? -24.781 -31.438 -28.203 1 86.56 197 ASP B CA 1
ATOM 6268 C C . ASP B 1 197 ? -24.734 -32.469 -29.328 1 86.56 197 ASP B C 1
ATOM 6270 O O . ASP B 1 197 ? -25.016 -33.656 -29.125 1 86.56 197 ASP B O 1
ATOM 6274 N N . PRO B 1 198 ? -24.375 -32.062 -30.531 1 88.62 198 PRO B N 1
ATOM 6275 C CA . PRO B 1 198 ? -24.375 -32.969 -31.688 1 88.62 198 PRO B CA 1
ATOM 6276 C C . PRO B 1 198 ? -23.406 -34.125 -31.5 1 88.62 198 PRO B C 1
ATOM 6278 O O . PRO B 1 198 ? -23.672 -35.25 -31.984 1 88.62 198 PRO B O 1
ATOM 6281 N N . TRP B 1 199 ? -22.297 -33.875 -30.891 1 89.56 199 TRP B N 1
ATOM 6282 C CA . TRP B 1 199 ? -21.328 -34.938 -30.703 1 89.56 199 TRP B CA 1
ATOM 6283 C C . TRP B 1 199 ? -21.922 -36.094 -29.922 1 89.56 199 TRP B C 1
ATOM 6285 O O . TRP B 1 199 ? -21.672 -37.25 -30.219 1 89.56 199 TRP B O 1
ATOM 6295 N N . PHE B 1 200 ? -22.734 -35.812 -28.906 1 90.06 200 PHE B N 1
ATOM 6296 C CA . PHE B 1 200 ? -23.328 -36.812 -28.031 1 90.06 200 PHE B CA 1
ATOM 6297 C C . PHE B 1 200 ? -24.172 -37.812 -28.844 1 90.06 200 PHE B C 1
ATOM 6299 O O . PHE B 1 200 ? -24.016 -39.031 -28.703 1 90.06 200 PHE B O 1
ATOM 6306 N N . PHE B 1 201 ? -24.875 -37.25 -29.719 1 89.25 201 PHE B N 1
ATOM 6307 C CA . PHE B 1 201 ? -25.766 -38.094 -30.516 1 89.25 201 PHE B CA 1
ATOM 6308 C C . PHE B 1 201 ? -24.984 -38.969 -31.484 1 89.25 201 PHE B C 1
ATOM 6310 O O . PHE B 1 201 ? -25.297 -40.125 -31.703 1 89.25 201 PHE B O 1
ATOM 6317 N N . GLU B 1 202 ? -24.031 -38.375 -32.031 1 90.06 202 GLU B N 1
ATOM 6318 C CA . GLU B 1 202 ? -23.172 -39.125 -32.938 1 90.06 202 GLU B CA 1
ATOM 6319 C C . GLU B 1 202 ? -22.438 -40.25 -32.219 1 90.06 202 GLU B C 1
ATOM 6321 O O . GLU B 1 202 ? -22.281 -41.344 -32.75 1 90.06 202 GLU B O 1
ATOM 6326 N N . ALA B 1 203 ? -22.047 -40 -31.016 1 91.44 203 ALA B N 1
ATOM 6327 C CA . ALA B 1 203 ? -21.297 -40.969 -30.219 1 91.44 203 ALA B CA 1
ATOM 6328 C C . ALA B 1 203 ? -22.188 -42.156 -29.812 1 91.44 203 ALA B C 1
ATOM 6330 O O . ALA B 1 203 ? -21.766 -43.312 -29.859 1 91.44 203 ALA B O 1
ATOM 6331 N N . VAL B 1 204 ? -23.344 -41.844 -29.422 1 90.44 204 VAL B N 1
ATOM 6332 C CA . VAL B 1 204 ? -24.297 -42.875 -29.047 1 90.44 204 VAL B CA 1
ATOM 6333 C C . VAL B 1 204 ? -24.609 -43.75 -30.266 1 90.44 204 VAL B C 1
ATOM 6335 O O . VAL B 1 204 ? -24.641 -45 -30.156 1 90.44 204 VAL B O 1
ATOM 6338 N N . GLY B 1 205 ? -24.781 -43.125 -31.375 1 86.88 205 GLY B N 1
ATOM 6339 C CA . GLY B 1 205 ? -25.016 -43.844 -32.625 1 86.88 205 GLY B CA 1
ATOM 6340 C C . GLY B 1 205 ? -23.844 -44.719 -33.031 1 86.88 205 GLY B C 1
ATOM 6341 O O . GLY B 1 205 ? -24.016 -45.812 -33.562 1 86.88 205 GLY B O 1
ATOM 6342 N N . ALA B 1 206 ? -22.688 -44.219 -32.812 1 87.69 206 ALA B N 1
ATOM 6343 C CA . ALA B 1 206 ? -21.453 -44.906 -33.188 1 87.69 206 ALA B CA 1
ATOM 6344 C C . ALA B 1 206 ? -21.344 -46.25 -32.438 1 87.69 206 ALA B C 1
ATOM 6346 O O . ALA B 1 206 ? -20.891 -47.25 -33 1 87.69 206 ALA B O 1
ATOM 6347 N N . ILE B 1 207 ? -21.688 -46.281 -31.188 1 86.25 207 ILE B N 1
ATOM 6348 C CA . ILE B 1 207 ? -21.609 -47.5 -30.391 1 86.25 207 ILE B CA 1
ATOM 6349 C C . ILE B 1 207 ? -22.516 -48.562 -30.984 1 86.25 207 ILE B C 1
ATOM 6351 O O . ILE B 1 207 ? -22.141 -49.75 -31.094 1 86.25 207 ILE B O 1
ATOM 6355 N N . ALA B 1 208 ? -23.688 -48.094 -31.406 1 80.62 208 ALA B N 1
ATOM 6356 C CA . ALA B 1 208 ? -24.641 -49 -32.031 1 80.62 208 ALA B CA 1
ATOM 6357 C C . ALA B 1 208 ? -24.078 -49.562 -33.312 1 80.62 208 ALA B C 1
ATOM 6359 O O . ALA B 1 208 ? -24.219 -50.75 -33.594 1 80.62 208 ALA B O 1
ATOM 6360 N N . GLU B 1 209 ? -23.453 -48.75 -34.031 1 81.62 209 GLU B N 1
ATOM 6361 C CA . GLU B 1 209 ? -22.906 -49.156 -35.312 1 81.62 209 GLU B CA 1
ATOM 6362 C C . GLU B 1 209 ? -21.719 -50.125 -35.125 1 81.62 209 GLU B C 1
ATOM 6364 O O . GLU B 1 209 ? -21.594 -51.094 -35.844 1 81.62 209 GLU B O 1
ATOM 6369 N N . VAL B 1 210 ? -20.828 -49.781 -34.219 1 80.62 210 VAL B N 1
ATOM 6370 C CA . VAL B 1 210 ? -19.656 -50.625 -33.938 1 80.62 210 VAL B CA 1
ATOM 6371 C C . VAL B 1 210 ? -20.094 -52 -33.469 1 80.62 210 VAL B C 1
ATOM 6373 O O . VAL B 1 210 ? -19.547 -53.031 -33.906 1 80.62 210 VAL B O 1
ATOM 6376 N N . LYS B 1 211 ? -21.047 -52.031 -32.719 1 77.56 211 LYS B N 1
ATOM 6377 C CA . LYS B 1 211 ? -21.531 -53.281 -32.188 1 77.56 211 LYS B CA 1
ATOM 6378 C C . LYS B 1 211 ? -22.234 -54.094 -33.281 1 77.56 211 LYS B C 1
ATOM 6380 O O . LYS B 1 211 ? -22.203 -55.312 -33.281 1 77.56 211 LYS B O 1
ATOM 6385 N N . ALA B 1 212 ? -22.766 -53.375 -34.219 1 76.25 212 ALA B N 1
ATOM 6386 C CA . ALA B 1 212 ? -23.422 -54.031 -35.375 1 76.25 212 ALA B CA 1
ATOM 6387 C C . ALA B 1 212 ? -22.406 -54.469 -36.406 1 76.25 212 ALA B C 1
ATOM 6389 O O . ALA B 1 212 ? -22.75 -55.156 -37.375 1 76.25 212 ALA B O 1
ATOM 6390 N N . GLY B 1 213 ? -21.109 -54.156 -36.25 1 75.56 213 GLY B N 1
ATOM 6391 C CA . GLY B 1 213 ? -20.047 -54.594 -37.125 1 75.56 213 GLY B CA 1
ATOM 6392 C C . GLY B 1 213 ? -19.922 -53.75 -38.375 1 75.56 213 GLY B C 1
ATOM 6393 O O . GLY B 1 213 ? -19.359 -54.188 -39.375 1 75.56 213 GLY B O 1
ATOM 6394 N N . ASN B 1 214 ? -20.656 -52.656 -38.406 1 73.31 214 ASN B N 1
ATOM 6395 C CA . ASN B 1 214 ? -20.594 -51.781 -39.562 1 73.31 214 ASN B CA 1
ATOM 6396 C C . ASN B 1 214 ? -19.281 -51 -39.625 1 73.31 214 ASN B C 1
ATOM 6398 O O . ASN B 1 214 ? -19.109 -50.031 -38.875 1 73.31 214 ASN B O 1
ATOM 6402 N N . ASP B 1 215 ? -18.281 -51.375 -40.344 1 65 215 ASP B N 1
ATOM 6403 C CA . ASP B 1 215 ? -16.938 -50.812 -40.375 1 65 215 ASP B CA 1
ATOM 6404 C C . ASP B 1 215 ? -16.875 -49.562 -41.281 1 65 215 ASP B C 1
ATOM 6406 O O . ASP B 1 215 ? -15.859 -48.875 -41.312 1 65 215 ASP B O 1
ATOM 6410 N N . LYS B 1 216 ? -17.938 -49.25 -42.125 1 67.62 216 LYS B N 1
ATOM 6411 C CA . LYS B 1 216 ? -17.891 -48.219 -43.156 1 67.62 216 LYS B CA 1
ATOM 6412 C C . LYS B 1 216 ? -18.328 -46.875 -42.594 1 67.62 216 LYS B C 1
ATOM 6414 O O . LYS B 1 216 ? -18.219 -45.844 -43.281 1 67.62 216 LYS B O 1
ATOM 6419 N N . ILE B 1 217 ? -18.734 -46.781 -41.281 1 65.94 217 ILE B N 1
ATOM 6420 C CA . ILE B 1 217 ? -19.281 -45.531 -40.844 1 65.94 217 ILE B CA 1
ATOM 6421 C C . ILE B 1 217 ? -18.156 -44.625 -40.344 1 65.94 217 ILE B C 1
ATOM 6423 O O . ILE B 1 217 ? -17.172 -45.094 -39.75 1 65.94 217 ILE B O 1
ATOM 6427 N N . LYS B 1 218 ? -18.328 -43.344 -40.781 1 81.06 218 LYS B N 1
ATOM 6428 C CA . LYS B 1 218 ? -17.422 -42.344 -40.281 1 81.06 218 LYS B CA 1
ATOM 6429 C C . LYS B 1 218 ? -17.688 -42.062 -38.781 1 81.06 218 LYS B C 1
ATOM 6431 O O . LYS B 1 218 ? -18.781 -41.625 -38.438 1 81.06 218 LYS B O 1
ATOM 6436 N N . LEU B 1 219 ? -16.812 -42.5 -37.938 1 87 219 LEU B N 1
ATOM 6437 C CA . LEU B 1 219 ? -16.922 -42.281 -36.5 1 87 219 LEU B CA 1
ATOM 6438 C C . LEU B 1 219 ? -16.547 -40.844 -36.156 1 87 219 LEU B C 1
ATOM 6440 O O . LEU B 1 219 ? -15.625 -40.281 -36.75 1 87 219 LEU B O 1
ATOM 6444 N N . PRO B 1 220 ? -17.328 -40.156 -35.281 1 87.88 220 PRO B N 1
ATOM 6445 C CA . PRO B 1 220 ? -16.875 -38.844 -34.781 1 87.88 220 PRO B CA 1
ATOM 6446 C C . PRO B 1 220 ? -15.562 -38.906 -34 1 87.88 220 PRO B C 1
ATOM 6448 O O . PRO B 1 220 ? -15.18 -39.969 -33.531 1 87.88 220 PRO B O 1
ATOM 6451 N N . PRO B 1 221 ? -14.914 -37.781 -33.938 1 88.75 221 PRO B N 1
ATOM 6452 C CA . PRO B 1 221 ? -13.688 -37.781 -33.125 1 88.75 221 PRO B CA 1
ATOM 6453 C C . PRO B 1 221 ? -13.945 -38 -31.641 1 88.75 221 PRO B C 1
ATOM 6455 O O . PRO B 1 221 ? -14.992 -37.594 -31.125 1 88.75 221 PRO B O 1
ATOM 6458 N N . ALA B 1 222 ? -13.039 -38.656 -30.969 1 90.19 222 ALA B N 1
ATOM 6459 C CA . ALA B 1 222 ? -13.133 -38.875 -29.531 1 90.19 222 ALA B CA 1
ATOM 6460 C C . ALA B 1 222 ? -13.219 -37.562 -28.781 1 90.19 222 ALA B C 1
ATOM 6462 O O . ALA B 1 222 ? -12.688 -36.531 -29.219 1 90.19 222 ALA B O 1
ATOM 6463 N N . ASN B 1 223 ? -13.938 -37.562 -27.719 1 87.75 223 ASN B N 1
ATOM 6464 C CA . ASN B 1 223 ? -14.117 -36.438 -26.797 1 87.75 223 ASN B CA 1
ATOM 6465 C C . ASN B 1 223 ? -13.891 -36.844 -25.344 1 87.75 223 ASN B C 1
ATOM 6467 O O . ASN B 1 223 ? -14.367 -37.906 -24.922 1 87.75 223 ASN B O 1
ATOM 6471 N N . TYR B 1 224 ? -13.016 -36.094 -24.672 1 89.12 224 TYR B N 1
ATOM 6472 C CA . TYR B 1 224 ? -12.688 -36.469 -23.297 1 89.12 224 TYR B CA 1
ATOM 6473 C C . TYR B 1 224 ? -13.039 -35.375 -22.328 1 89.12 224 TYR B C 1
ATOM 6475 O O . TYR B 1 224 ? -12.43 -35.25 -21.25 1 89.12 224 TYR B O 1
ATOM 6483 N N . SER B 1 225 ? -13.977 -34.5 -22.672 1 82.88 225 SER B N 1
ATOM 6484 C CA . SER B 1 225 ? -14.281 -33.281 -21.938 1 82.88 225 SER B CA 1
ATOM 6485 C C . SER B 1 225 ? -15.109 -33.594 -20.688 1 82.88 225 SER B C 1
ATOM 6487 O O . SER B 1 225 ? -15.219 -32.75 -19.797 1 82.88 225 SER B O 1
ATOM 6489 N N . SER B 1 226 ? -15.695 -34.781 -20.578 1 85.19 226 SER B N 1
ATOM 6490 C CA . SER B 1 226 ? -16.5 -35.188 -19.438 1 85.19 226 SER B CA 1
ATOM 6491 C C . SER B 1 226 ? -16.406 -36.688 -19.203 1 85.19 226 SER B C 1
ATOM 6493 O O . SER B 1 226 ? -15.898 -37.406 -20.062 1 85.19 226 SER B O 1
ATOM 6495 N N . GLY B 1 227 ? -16.844 -37.062 -18.031 1 88.69 227 GLY B N 1
ATOM 6496 C CA . GLY B 1 227 ? -16.875 -38.5 -17.766 1 88.69 227 GLY B CA 1
ATOM 6497 C C . GLY B 1 227 ? -17.703 -39.281 -18.766 1 88.69 227 GLY B C 1
ATOM 6498 O O . GLY B 1 227 ? -17.281 -40.344 -19.234 1 88.69 227 GLY B O 1
ATOM 6499 N N . ALA B 1 228 ? -18.828 -38.688 -19.094 1 89.38 228 ALA B N 1
ATOM 6500 C CA . ALA B 1 228 ? -19.703 -39.312 -20.078 1 89.38 228 ALA B CA 1
ATOM 6501 C C . ALA B 1 228 ? -19.016 -39.375 -21.453 1 89.38 228 ALA B C 1
ATOM 6503 O O . ALA B 1 228 ? -19.109 -40.406 -22.141 1 89.38 228 ALA B O 1
ATOM 6504 N N . ALA B 1 229 ? -18.391 -38.375 -21.828 1 89.62 229 ALA B N 1
ATOM 6505 C CA . ALA B 1 229 ? -17.688 -38.344 -23.125 1 89.62 229 ALA B CA 1
ATOM 6506 C C . ALA B 1 229 ? -16.547 -39.344 -23.156 1 89.62 229 ALA B C 1
ATOM 6508 O O . ALA B 1 229 ? -16.312 -40 -24.172 1 89.62 229 ALA B O 1
ATOM 6509 N N . ILE B 1 230 ? -15.836 -39.438 -22.047 1 91.56 230 ILE B N 1
ATOM 6510 C CA . ILE B 1 230 ? -14.742 -40.406 -21.953 1 91.56 230 ILE B CA 1
ATOM 6511 C C . ILE B 1 230 ? -15.281 -41.812 -22.109 1 91.56 230 ILE B C 1
ATOM 6513 O O . ILE B 1 230 ? -14.766 -42.594 -22.906 1 91.56 230 ILE B O 1
ATOM 6517 N N . ALA B 1 231 ? -16.344 -42.125 -21.391 1 92.62 231 ALA B N 1
ATOM 6518 C CA . ALA B 1 231 ? -16.922 -43.469 -21.422 1 92.62 231 ALA B CA 1
ATOM 6519 C C . ALA B 1 231 ? -17.422 -43.812 -22.812 1 92.62 231 ALA B C 1
ATOM 6521 O O . ALA B 1 231 ? -17.156 -44.906 -23.312 1 92.62 231 ALA B O 1
ATOM 6522 N N . LEU B 1 232 ? -18.047 -42.875 -23.469 1 91.69 232 LEU B N 1
ATOM 6523 C CA . LEU B 1 232 ? -18.562 -43.094 -24.797 1 91.69 232 LEU B CA 1
ATOM 6524 C C . LEU B 1 232 ? -17.438 -43.25 -25.812 1 91.69 232 LEU B C 1
ATOM 6526 O O . LEU B 1 232 ? -17.469 -44.125 -26.672 1 91.69 232 LEU B O 1
ATOM 6530 N N . SER B 1 233 ? -16.5 -42.406 -25.734 1 91.56 233 SER B N 1
ATOM 6531 C CA . SER B 1 233 ? -15.375 -42.406 -26.656 1 91.56 233 SER B CA 1
ATOM 6532 C C . SER B 1 233 ? -14.602 -43.719 -26.562 1 91.56 233 SER B C 1
ATOM 6534 O O . SER B 1 233 ? -14.211 -44.281 -27.578 1 91.56 233 SER B O 1
ATOM 6536 N N . LEU B 1 234 ? -14.375 -44.188 -25.375 1 91 234 LEU B N 1
ATOM 6537 C CA . LEU B 1 234 ? -13.602 -45.406 -25.172 1 91 234 LEU B CA 1
ATOM 6538 C C . LEU B 1 234 ? -14.406 -46.656 -25.578 1 91 234 LEU B C 1
ATOM 6540 O O . LEU B 1 234 ? -13.875 -47.562 -26.203 1 91 234 LEU B O 1
ATOM 6544 N N . ALA B 1 235 ? -15.695 -46.656 -25.219 1 88.81 235 ALA B N 1
ATOM 6545 C CA . ALA B 1 235 ? -16.547 -47.781 -25.531 1 88.81 235 ALA B CA 1
ATOM 6546 C C . ALA B 1 235 ? -16.703 -47.969 -27.047 1 88.81 235 ALA B C 1
ATOM 6548 O O . ALA B 1 235 ? -16.781 -49.094 -27.531 1 88.81 235 ALA B O 1
ATOM 6549 N N . ALA B 1 236 ? -16.734 -46.875 -27.797 1 88.12 236 ALA B N 1
ATOM 6550 C CA . ALA B 1 236 ? -16.906 -46.906 -29.234 1 88.12 236 ALA B CA 1
ATOM 6551 C C . ALA B 1 236 ? -15.555 -46.906 -29.953 1 88.12 236 ALA B C 1
ATOM 6553 O O . ALA B 1 236 ? -15.5 -46.938 -31.188 1 88.12 236 ALA B O 1
ATOM 6554 N N . ASP B 1 237 ? -14.453 -46.812 -29.156 1 86.88 237 ASP B N 1
ATOM 6555 C CA . ASP B 1 237 ? -13.109 -46.75 -29.719 1 86.88 237 ASP B CA 1
ATOM 6556 C C . ASP B 1 237 ? -13 -45.625 -30.766 1 86.88 237 ASP B C 1
ATOM 6558 O O . ASP B 1 237 ? -12.562 -45.875 -31.891 1 86.88 237 ASP B O 1
ATOM 6562 N N . LEU B 1 238 ? -13.57 -44.594 -30.391 1 89.12 238 LEU B N 1
ATOM 6563 C CA . LEU B 1 238 ? -13.555 -43.469 -31.312 1 89.12 238 LEU B CA 1
ATOM 6564 C C . LEU B 1 238 ? -12.133 -43 -31.578 1 89.12 238 LEU B C 1
ATOM 6566 O O . LEU B 1 238 ? -11.281 -43.031 -30.688 1 89.12 238 LEU B O 1
ATOM 6570 N N . PRO B 1 239 ? -11.945 -42.531 -32.781 1 85.56 239 PRO B N 1
ATOM 6571 C CA . PRO B 1 239 ? -10.594 -42.062 -33.125 1 85.56 239 PRO B CA 1
ATOM 6572 C C . PRO B 1 239 ? -10.203 -40.781 -32.406 1 85.56 239 PRO B C 1
ATOM 6574 O O . PRO B 1 239 ? -10.984 -39.844 -32.375 1 85.56 239 PRO B O 1
ATOM 6577 N N . ALA B 1 240 ? -9.109 -40.812 -31.734 1 79 240 ALA B N 1
ATOM 6578 C CA . ALA B 1 240 ? -8.664 -39.625 -30.984 1 79 240 ALA B CA 1
ATOM 6579 C C . ALA B 1 240 ? -7.867 -38.688 -31.875 1 79 240 ALA B C 1
ATOM 6581 O O . ALA B 1 240 ? -7.086 -39.125 -32.719 1 79 240 ALA B O 1
ATOM 6582 N N . ALA B 1 241 ? -8.336 -37.375 -31.781 1 70.69 241 ALA B N 1
ATOM 6583 C CA . ALA B 1 241 ? -7.426 -36.406 -32.375 1 70.69 241 ALA B CA 1
ATOM 6584 C C . ALA B 1 241 ? -6.078 -36.406 -31.656 1 70.69 241 ALA B C 1
ATOM 6586 O O . ALA B 1 241 ? -5.992 -36.781 -30.484 1 70.69 241 ALA B O 1
ATOM 6587 N N . PRO B 1 242 ? -4.953 -36.031 -32.375 1 62.34 242 PRO B N 1
ATOM 6588 C CA . PRO B 1 242 ? -3.621 -36.031 -31.766 1 62.34 242 PRO B CA 1
ATOM 6589 C C . PRO B 1 242 ? -3.566 -35.219 -30.484 1 62.34 242 PRO B C 1
ATOM 6591 O O . PRO B 1 242 ? -2.889 -35.594 -29.531 1 62.34 242 PRO B O 1
ATOM 6594 N N . ASP B 1 243 ? -4.32 -34.094 -30.344 1 67.12 243 ASP B N 1
ATOM 6595 C CA . ASP B 1 243 ? -4.191 -33.219 -29.188 1 67.12 243 ASP B CA 1
ATOM 6596 C C . ASP B 1 243 ? -5.449 -33.25 -28.312 1 67.12 243 ASP B C 1
ATOM 6598 O O . ASP B 1 243 ? -5.699 -32.344 -27.516 1 67.12 243 ASP B O 1
ATOM 6602 N N . ALA B 1 244 ? -6.141 -34.375 -28.438 1 69.06 244 ALA B N 1
ATOM 6603 C CA . ALA B 1 244 ? -7.441 -34.438 -27.781 1 69.06 244 ALA B CA 1
ATOM 6604 C C . ALA B 1 244 ? -7.289 -34.469 -26.25 1 69.06 244 ALA B C 1
ATOM 6606 O O . ALA B 1 244 ? -8.062 -33.844 -25.531 1 69.06 244 ALA B O 1
ATOM 6607 N N . ALA B 1 245 ? -6.211 -35.125 -25.781 1 67 245 ALA B N 1
ATOM 6608 C CA . ALA B 1 245 ? -6.062 -35.312 -24.344 1 67 245 ALA B CA 1
ATOM 6609 C C . ALA B 1 245 ? -5.527 -34.031 -23.688 1 67 245 ALA B C 1
ATOM 6611 O O . ALA B 1 245 ? -5.691 -33.844 -22.484 1 67 245 ALA B O 1
ATOM 6612 N N . THR B 1 246 ? -4.949 -33.094 -24.547 1 67.06 246 THR B N 1
ATOM 6613 C CA . THR B 1 246 ? -4.324 -31.906 -23.969 1 67.06 246 THR B CA 1
ATOM 6614 C C . THR B 1 246 ? -5.332 -30.766 -23.828 1 67.06 246 THR B C 1
ATOM 6616 O O . THR B 1 246 ? -5.043 -29.75 -23.203 1 67.06 246 THR B O 1
ATOM 6619 N N . SER B 1 247 ? -6.457 -31.078 -24.375 1 69.31 247 SER B N 1
ATOM 6620 C CA . SER B 1 247 ? -7.43 -29.984 -24.375 1 69.31 247 SER B CA 1
ATOM 6621 C C . SER B 1 247 ? -8.5 -30.203 -23.312 1 69.31 247 SER B C 1
ATOM 6623 O O . SER B 1 247 ? -9.445 -29.422 -23.188 1 69.31 247 SER B O 1
ATOM 6625 N N . ILE B 1 248 ? -8.242 -31.281 -22.641 1 75.38 248 ILE B N 1
ATOM 6626 C CA . ILE B 1 248 ? -9.289 -31.609 -21.688 1 75.38 248 ILE B CA 1
ATOM 6627 C C . ILE B 1 248 ? -8.906 -31.078 -20.312 1 75.38 248 ILE B C 1
ATOM 6629 O O . ILE B 1 248 ? -7.734 -30.781 -20.047 1 75.38 248 ILE B O 1
ATOM 6633 N N . PRO B 1 249 ? -9.984 -30.984 -19.422 1 76.81 249 PRO B N 1
ATOM 6634 C CA . PRO B 1 249 ? -9.656 -30.594 -18.047 1 76.81 249 PRO B CA 1
ATOM 6635 C C . PRO B 1 249 ? -8.656 -31.547 -17.391 1 76.81 249 PRO B C 1
ATOM 6637 O O . PRO B 1 249 ? -8.734 -32.75 -17.594 1 76.81 249 PRO B O 1
ATOM 6640 N N . VAL B 1 250 ? -7.742 -30.953 -16.703 1 78.38 250 VAL B N 1
ATOM 6641 C CA . VAL B 1 250 ? -6.609 -31.672 -16.125 1 78.38 250 VAL B CA 1
ATOM 6642 C C . VAL B 1 250 ? -7.109 -32.781 -15.227 1 78.38 250 VAL B C 1
ATOM 6644 O O . VAL B 1 250 ? -6.492 -33.875 -15.141 1 78.38 250 VAL B O 1
ATOM 6647 N N . THR B 1 251 ? -8.211 -32.625 -14.648 1 76.62 251 THR B N 1
ATOM 6648 C CA . THR B 1 251 ? -8.766 -33.625 -13.758 1 76.62 251 THR B CA 1
ATOM 6649 C C . THR B 1 251 ? -9.141 -34.875 -14.539 1 76.62 251 THR B C 1
ATOM 6651 O O . THR B 1 251 ? -8.859 -36 -14.102 1 76.62 251 THR B O 1
ATOM 6654 N N . TYR B 1 252 ? -9.711 -34.719 -15.609 1 85.56 252 TYR B N 1
ATOM 6655 C CA . TYR B 1 252 ? -10.102 -35.844 -16.422 1 85.56 252 TYR B CA 1
ATOM 6656 C C . TYR B 1 252 ? -8.891 -36.5 -17.078 1 85.56 252 TYR B C 1
ATOM 6658 O O . TYR B 1 252 ? -8.859 -37.719 -17.297 1 85.56 252 TYR B O 1
ATOM 6666 N N . ALA B 1 253 ? -7.914 -35.594 -17.266 1 86.62 253 ALA B N 1
ATOM 6667 C CA . ALA B 1 253 ? -6.676 -36.156 -17.812 1 86.62 253 ALA B CA 1
ATOM 6668 C C . ALA B 1 253 ? -6.043 -37.156 -16.859 1 86.62 253 ALA B C 1
ATOM 6670 O O . ALA B 1 253 ? -5.57 -38.219 -17.281 1 86.62 253 ALA B O 1
ATOM 6671 N N . ALA B 1 254 ? -6 -36.812 -15.633 1 86.38 254 ALA B N 1
ATOM 6672 C CA . ALA B 1 254 ? -5.434 -37.719 -14.633 1 86.38 254 ALA B CA 1
ATOM 6673 C C . ALA B 1 254 ? -6.207 -39.031 -14.57 1 86.38 254 ALA B C 1
ATOM 6675 O O . ALA B 1 254 ? -5.609 -40.094 -14.484 1 86.38 254 ALA B O 1
ATOM 6676 N N . LEU B 1 255 ? -7.508 -38.938 -14.664 1 87.44 255 LEU B N 1
ATOM 6677 C CA . LEU B 1 255 ? -8.352 -40.125 -14.602 1 87.44 255 LEU B CA 1
ATOM 6678 C C . LEU B 1 255 ? -8.195 -40.969 -15.859 1 87.44 255 LEU B C 1
ATOM 6680 O O . LEU B 1 255 ? -8.102 -42.188 -15.781 1 87.44 255 LEU B O 1
ATOM 6684 N N . LEU B 1 256 ? -8.188 -40.312 -16.953 1 90.12 256 LEU B N 1
ATOM 6685 C CA . LEU B 1 256 ? -8.047 -41 -18.234 1 90.12 256 LEU B CA 1
ATOM 6686 C C . LEU B 1 256 ? -6.723 -41.75 -18.312 1 90.12 256 LEU B C 1
ATOM 6688 O O . LEU B 1 256 ? -6.648 -42.812 -18.922 1 90.12 256 LEU B O 1
ATOM 6692 N N . SER B 1 257 ? -5.68 -41.25 -17.688 1 90.69 257 SER B N 1
ATOM 6693 C CA . SER B 1 257 ? -4.355 -41.875 -17.734 1 90.69 257 SER B CA 1
ATOM 6694 C C . SER B 1 257 ? -4.355 -43.219 -17.031 1 90.69 257 SER B C 1
ATOM 6696 O O . SER B 1 257 ? -3.488 -44.062 -17.297 1 90.69 257 SER B O 1
ATOM 6698 N N . GLU B 1 258 ? -5.32 -43.438 -16.219 1 89.69 258 GLU B N 1
ATOM 6699 C CA . GLU B 1 258 ? -5.375 -44.688 -15.453 1 89.69 258 GLU B CA 1
ATOM 6700 C C . GLU B 1 258 ? -6.355 -45.688 -16.062 1 89.69 258 GLU B C 1
ATOM 6702 O O . GLU B 1 258 ? -6.473 -46.812 -15.594 1 89.69 258 GLU B O 1
ATOM 6707 N N . ARG B 1 259 ? -7.023 -45.219 -17.047 1 91.75 259 ARG B N 1
ATOM 6708 C CA . ARG B 1 259 ? -8.016 -46.062 -17.703 1 91.75 259 ARG B CA 1
ATOM 6709 C C . ARG B 1 259 ? -7.344 -47.188 -18.5 1 91.75 259 ARG B C 1
ATOM 6711 O O . ARG B 1 259 ? -6.691 -46.906 -19.516 1 91.75 259 ARG B O 1
ATOM 6718 N N . THR B 1 260 ? -7.543 -48.406 -18.156 1 90.06 260 THR B N 1
ATOM 6719 C CA . THR B 1 260 ? -6.887 -49.531 -18.812 1 90.06 260 THR B CA 1
ATOM 6720 C C . THR B 1 260 ? -7.527 -49.844 -20.172 1 90.06 260 THR B C 1
ATOM 6722 O O . THR B 1 260 ? -6.938 -50.5 -21 1 90.06 260 THR B O 1
ATOM 6725 N N . ASP B 1 261 ? -8.742 -49.344 -20.406 1 90 261 ASP B N 1
ATOM 6726 C CA . ASP B 1 261 ? -9.438 -49.562 -21.656 1 90 261 ASP B CA 1
ATOM 6727 C C . ASP B 1 261 ? -9.109 -48.5 -22.688 1 90 261 ASP B C 1
ATOM 6729 O O . ASP B 1 261 ? -9.602 -48.531 -23.812 1 90 261 ASP B O 1
ATOM 6733 N N . ALA B 1 262 ? -8.336 -47.531 -22.328 1 90.5 262 ALA B N 1
ATOM 6734 C CA . ALA B 1 262 ? -7.828 -46.562 -23.266 1 90.5 262 ALA B CA 1
ATOM 6735 C C . ALA B 1 262 ? -6.527 -47.031 -23.906 1 90.5 262 ALA B C 1
ATOM 6737 O O . ALA B 1 262 ? -5.809 -47.844 -23.328 1 90.5 262 ALA B O 1
ATOM 6738 N N . SER B 1 263 ? -6.285 -46.562 -25.156 1 87.31 263 SER B N 1
ATOM 6739 C CA . SER B 1 263 ? -5.039 -46.906 -25.828 1 87.31 263 SER B CA 1
ATOM 6740 C C . SER B 1 263 ? -3.83 -46.375 -25.062 1 87.31 263 SER B C 1
ATOM 6742 O O . SER B 1 263 ? -3.936 -45.406 -24.328 1 87.31 263 SER B O 1
ATOM 6744 N N . ASP B 1 264 ? -2.752 -47.031 -25.172 1 84.12 264 ASP B N 1
ATOM 6745 C CA . ASP B 1 264 ? -1.519 -46.594 -24.516 1 84.12 264 ASP B CA 1
ATOM 6746 C C . ASP B 1 264 ? -1.146 -45.188 -24.906 1 84.12 264 ASP B C 1
ATOM 6748 O O . ASP B 1 264 ? -0.653 -44.406 -24.078 1 84.12 264 ASP B O 1
ATOM 6752 N N . GLU B 1 265 ? -1.415 -44.906 -26.125 1 83.75 265 GLU B N 1
ATOM 6753 C CA . GLU B 1 265 ? -1.084 -43.594 -26.625 1 83.75 265 GLU B CA 1
ATOM 6754 C C . GLU B 1 265 ? -1.898 -42.5 -25.906 1 83.75 265 GLU B C 1
ATOM 6756 O O . GLU B 1 265 ? -1.353 -41.5 -25.469 1 83.75 265 GLU B O 1
ATOM 6761 N N . ILE B 1 266 ? -3.186 -42.75 -25.766 1 87 266 ILE B N 1
ATOM 6762 C CA . ILE B 1 266 ? -4.074 -41.781 -25.109 1 87 266 ILE B CA 1
ATOM 6763 C C . ILE B 1 266 ? -3.75 -41.688 -23.625 1 87 266 ILE B C 1
ATOM 6765 O O . ILE B 1 266 ? -3.75 -40.625 -23.047 1 87 266 ILE B O 1
ATOM 6769 N N . ARG B 1 267 ? -3.457 -42.781 -23.031 1 89.19 267 ARG B N 1
ATOM 6770 C CA . ARG B 1 267 ? -3.096 -42.812 -21.609 1 89.19 267 ARG B CA 1
ATOM 6771 C C . ARG B 1 267 ? -1.819 -42 -21.359 1 89.19 267 ARG B C 1
ATOM 6773 O O . ARG B 1 267 ? -1.73 -41.25 -20.375 1 89.19 267 ARG B O 1
ATOM 6780 N N . MET B 1 268 ? -0.929 -42.156 -22.266 1 85.5 268 MET B N 1
ATOM 6781 C CA . MET B 1 268 ? 0.339 -41.438 -22.125 1 85.5 268 MET B CA 1
ATOM 6782 C C . MET B 1 268 ? 0.141 -39.938 -22.281 1 85.5 268 MET B C 1
ATOM 6784 O O . MET B 1 268 ? 0.675 -39.156 -21.5 1 85.5 268 MET B O 1
ATOM 6788 N N . GLN B 1 269 ? -0.596 -39.562 -23.281 1 85.94 269 GLN B N 1
ATOM 6789 C CA . GLN B 1 269 ? -0.889 -38.156 -23.484 1 85.94 269 GLN B CA 1
ATOM 6790 C C . GLN B 1 269 ? -1.603 -37.562 -22.281 1 85.94 269 GLN B C 1
ATOM 6792 O O . GLN B 1 269 ? -1.284 -36.469 -21.859 1 85.94 269 GLN B O 1
ATOM 6797 N N . ALA B 1 270 ? -2.545 -38.312 -21.766 1 89.5 270 ALA B N 1
ATOM 6798 C CA . ALA B 1 270 ? -3.307 -37.844 -20.594 1 89.5 270 ALA B CA 1
ATOM 6799 C C . ALA B 1 270 ? -2.414 -37.75 -19.359 1 89.5 270 ALA B C 1
ATOM 6801 O O . ALA B 1 270 ? -2.531 -36.812 -18.594 1 89.5 270 ALA B O 1
ATOM 6802 N N . MET B 1 271 ? -1.582 -38.656 -19.188 1 89.25 271 MET B N 1
ATOM 6803 C CA . MET B 1 271 ? -0.648 -38.688 -18.062 1 89.25 271 MET B CA 1
ATOM 6804 C C . MET B 1 271 ? 0.272 -37.469 -18.125 1 89.25 271 MET B C 1
ATOM 6806 O O . MET B 1 271 ? 0.479 -36.781 -17.109 1 89.25 271 MET B O 1
ATOM 6810 N N . LEU B 1 272 ? 0.816 -37.219 -19.281 1 86.56 272 LEU B N 1
ATOM 6811 C CA . LEU B 1 272 ? 1.716 -36.062 -19.438 1 86.56 272 LEU B CA 1
ATOM 6812 C C . LEU B 1 272 ? 0.985 -34.75 -19.172 1 86.56 272 LEU B C 1
ATOM 6814 O O . LEU B 1 272 ? 1.533 -33.844 -18.547 1 86.56 272 LEU B O 1
ATOM 6818 N N . HIS B 1 273 ? -0.227 -34.688 -19.641 1 85.31 273 HIS B N 1
ATOM 6819 C CA . HIS B 1 273 ? -1.043 -33.5 -19.406 1 85.31 273 HIS B CA 1
ATOM 6820 C C . HIS B 1 273 ? -1.291 -33.281 -17.922 1 85.31 273 HIS B C 1
ATOM 6822 O O . HIS B 1 273 ? -1.136 -32.156 -17.422 1 85.31 273 HIS B O 1
ATOM 6828 N N . ALA B 1 274 ? -1.638 -34.281 -17.25 1 85.56 274 ALA B N 1
ATOM 6829 C CA . ALA B 1 274 ? -1.892 -34.188 -15.812 1 85.56 274 ALA B CA 1
ATOM 6830 C C . ALA B 1 274 ? -0.606 -33.906 -15.039 1 85.56 274 ALA B C 1
ATOM 6832 O O . ALA B 1 274 ? -0.629 -33.219 -14.023 1 85.56 274 ALA B O 1
ATOM 6833 N N . ALA B 1 275 ? 0.464 -34.438 -15.484 1 87.5 275 ALA B N 1
ATOM 6834 C CA . ALA B 1 275 ? 1.75 -34.219 -14.82 1 87.5 275 ALA B CA 1
ATOM 6835 C C . ALA B 1 275 ? 2.205 -32.781 -14.969 1 87.5 275 ALA B C 1
ATOM 6837 O O . ALA B 1 275 ? 2.752 -32.188 -14.023 1 87.5 275 ALA B O 1
ATOM 6838 N N . ARG B 1 276 ? 1.959 -32.25 -16.125 1 82.38 276 ARG B N 1
ATOM 6839 C CA . ARG B 1 276 ? 2.312 -30.875 -16.375 1 82.38 276 ARG B CA 1
ATOM 6840 C C . ARG B 1 276 ? 1.55 -29.938 -15.43 1 82.38 276 ARG B C 1
ATOM 6842 O O . ARG B 1 276 ? 2.07 -28.906 -15.016 1 82.38 276 ARG B O 1
ATOM 6849 N N . ALA B 1 277 ? 0.42 -30.375 -15.055 1 75.38 277 ALA B N 1
ATOM 6850 C CA . ALA B 1 277 ? -0.417 -29.578 -14.164 1 75.38 277 ALA B CA 1
ATOM 6851 C C . ALA B 1 277 ? -0.083 -29.875 -12.695 1 75.38 277 ALA B C 1
ATOM 6853 O O . ALA B 1 277 ? -0.616 -29.219 -11.797 1 75.38 277 ALA B O 1
ATOM 6854 N N . GLY B 1 278 ? 0.769 -30.812 -12.484 1 77.25 278 GLY B N 1
ATOM 6855 C CA . GLY B 1 278 ? 1.216 -31.109 -11.133 1 77.25 278 GLY B CA 1
ATOM 6856 C C . GLY B 1 278 ? 0.309 -32.094 -10.406 1 77.25 278 GLY B C 1
ATOM 6857 O O . GLY B 1 278 ? 0.437 -32.281 -9.188 1 77.25 278 GLY B O 1
ATOM 6858 N N . ILE B 1 279 ? -0.588 -32.688 -11.109 1 77.25 279 ILE B N 1
ATOM 6859 C CA . ILE B 1 279 ? -1.532 -33.625 -10.492 1 77.25 279 ILE B CA 1
ATOM 6860 C C . ILE B 1 279 ? -0.893 -35 -10.359 1 77.25 279 ILE B C 1
ATOM 6862 O O . ILE B 1 279 ? -1.111 -35.688 -9.375 1 77.25 279 ILE B O 1
ATOM 6866 N N . ILE B 1 280 ? -0.139 -35.375 -11.375 1 85 280 ILE B N 1
ATOM 6867 C CA . ILE B 1 280 ? 0.588 -36.656 -11.367 1 85 280 ILE B CA 1
ATOM 6868 C C . ILE B 1 280 ? 2.07 -36.375 -11.102 1 85 280 ILE B C 1
ATOM 6870 O O . ILE B 1 280 ? 2.654 -35.469 -11.672 1 85 280 ILE B O 1
ATOM 6874 N N . GLU B 1 281 ? 2.596 -37.156 -10.258 1 89.44 281 GLU B N 1
ATOM 6875 C CA . GLU B 1 281 ? 3.996 -36.969 -9.883 1 89.44 281 GLU B CA 1
ATOM 6876 C C . GLU B 1 281 ? 4.926 -37.375 -11.023 1 89.44 281 GLU B C 1
ATOM 6878 O O . GLU B 1 281 ? 4.652 -38.344 -11.742 1 89.44 281 GLU B O 1
ATOM 6883 N N . ALA B 1 282 ? 6.023 -36.75 -11.094 1 92.19 282 ALA B N 1
ATOM 6884 C CA . ALA B 1 282 ? 7.012 -37 -12.148 1 92.19 282 ALA B CA 1
ATOM 6885 C C . ALA B 1 282 ? 7.562 -38.406 -12.062 1 92.19 282 ALA B C 1
ATOM 6887 O O . ALA B 1 282 ? 7.879 -39.031 -13.086 1 92.19 282 ALA B O 1
ATOM 6888 N N . ALA B 1 283 ? 7.672 -38.938 -10.883 1 91.81 283 ALA B N 1
ATOM 6889 C CA . ALA B 1 283 ? 8.188 -40.281 -10.695 1 91.81 283 ALA B CA 1
ATOM 6890 C C . ALA B 1 283 ? 7.32 -41.312 -11.422 1 91.81 283 ALA B C 1
ATOM 6892 O O . ALA B 1 283 ? 7.828 -42.281 -11.977 1 91.81 283 ALA B O 1
ATOM 6893 N N . LYS B 1 284 ? 6.035 -41.062 -11.32 1 90.75 284 LYS B N 1
ATOM 6894 C CA . LYS B 1 284 ? 5.113 -41.938 -12.031 1 90.75 284 LYS B CA 1
ATOM 6895 C C . LYS B 1 284 ? 5.301 -41.844 -13.539 1 90.75 284 LYS B C 1
ATOM 6897 O O . LYS B 1 284 ? 5.273 -42.844 -14.242 1 90.75 284 LYS B O 1
ATOM 6902 N N . VAL B 1 285 ? 5.504 -40.688 -14.031 1 93.06 285 VAL B N 1
ATOM 6903 C CA . VAL B 1 285 ? 5.73 -40.469 -15.461 1 93.06 285 VAL B CA 1
ATOM 6904 C C . VAL B 1 285 ? 7.039 -41.125 -15.883 1 93.06 285 VAL B C 1
ATOM 6906 O O . VAL B 1 285 ? 7.109 -41.781 -16.938 1 93.06 285 VAL B O 1
ATOM 6909 N N . ARG B 1 286 ? 8.016 -40.938 -15.07 1 93.25 286 ARG B N 1
ATOM 6910 C CA . ARG B 1 286 ? 9.312 -41.531 -15.367 1 93.25 286 ARG B CA 1
ATOM 6911 C C . ARG B 1 286 ? 9.211 -43.031 -15.578 1 93.25 286 ARG B C 1
ATOM 6913 O O . ARG B 1 286 ? 9.766 -43.562 -16.531 1 93.25 286 ARG B O 1
ATOM 6920 N N . ARG B 1 287 ? 8.484 -43.719 -14.734 1 90.44 287 ARG B N 1
ATOM 6921 C CA . ARG B 1 287 ? 8.32 -45.156 -14.828 1 90.44 287 ARG B CA 1
ATOM 6922 C C . ARG B 1 287 ? 7.617 -45.562 -16.125 1 90.44 287 ARG B C 1
ATOM 6924 O O . ARG B 1 287 ? 7.891 -46.625 -16.688 1 90.44 287 ARG B O 1
ATOM 6931 N N . ALA B 1 288 ? 6.816 -44.656 -16.547 1 87.5 288 ALA B N 1
ATOM 6932 C CA . ALA B 1 288 ? 6.039 -44.938 -17.734 1 87.5 288 ALA B CA 1
ATOM 6933 C C . ALA B 1 288 ? 6.84 -44.625 -19 1 87.5 288 ALA B C 1
ATOM 6935 O O . ALA B 1 288 ? 6.672 -45.281 -20.031 1 87.5 288 ALA B O 1
ATOM 6936 N N . VAL B 1 289 ? 7.73 -43.719 -18.984 1 86.75 289 VAL B N 1
ATOM 6937 C CA . VAL B 1 289 ? 8.336 -43.188 -20.203 1 86.75 289 VAL B CA 1
ATOM 6938 C C . VAL B 1 289 ? 9.75 -43.75 -20.359 1 86.75 289 VAL B C 1
ATOM 6940 O O . VAL B 1 289 ? 10.281 -43.812 -21.469 1 86.75 289 VAL B O 1
ATOM 6943 N N . ILE B 1 290 ? 10.344 -44.031 -19.297 1 87.81 290 ILE B N 1
ATOM 6944 C CA . ILE B 1 290 ? 11.711 -44.531 -19.359 1 87.81 290 ILE B CA 1
ATOM 6945 C C . ILE B 1 290 ? 11.711 -46.062 -19.266 1 87.81 290 ILE B C 1
ATOM 6947 O O . ILE B 1 290 ? 11.469 -46.625 -18.188 1 87.81 290 ILE B O 1
ATOM 6951 N N . SER B 1 291 ? 11.914 -46.719 -20.406 1 80.25 291 SER B N 1
ATOM 6952 C CA . SER B 1 291 ? 11.992 -48.156 -20.453 1 80.25 291 SER B CA 1
ATOM 6953 C C . SER B 1 291 ? 13.438 -48.656 -20.359 1 80.25 291 SER B C 1
ATOM 6955 O O . SER B 1 291 ? 14.359 -47.938 -20.781 1 80.25 291 SER B O 1
ATOM 6957 N N . PRO B 1 292 ? 13.602 -49.812 -19.641 1 73.69 292 PRO B N 1
ATOM 6958 C CA . PRO B 1 292 ? 14.969 -50.344 -19.594 1 73.69 292 PRO B CA 1
ATOM 6959 C C . PRO B 1 292 ? 15.547 -50.625 -20.984 1 73.69 292 PRO B C 1
ATOM 6961 O O . PRO B 1 292 ? 14.797 -50.906 -21.922 1 73.69 292 PRO B O 1
ATOM 6964 N N . LYS B 1 293 ? 16.844 -50.281 -21.203 1 66.94 293 LYS B N 1
ATOM 6965 C CA . LYS B 1 293 ? 17.516 -50.531 -22.469 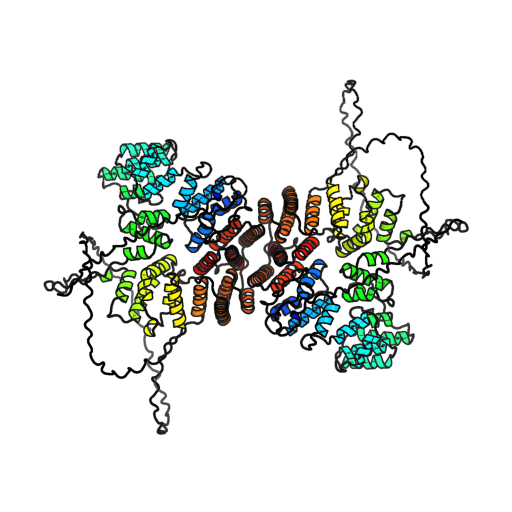1 66.94 293 LYS B CA 1
ATOM 6966 C C . LYS B 1 293 ? 17.406 -52 -22.859 1 66.94 293 LYS B C 1
ATOM 6968 O O . LYS B 1 293 ? 17.672 -52.875 -22.047 1 66.94 293 LYS B O 1
ATOM 6973 N N . PRO B 1 294 ? 16.812 -52.219 -24.016 1 60.84 294 PRO B N 1
ATOM 6974 C CA . PRO B 1 294 ? 16.734 -53.594 -24.453 1 60.84 294 PRO B CA 1
ATOM 6975 C C . PRO B 1 294 ? 18.109 -54.25 -24.562 1 60.84 294 PRO B C 1
ATOM 6977 O O . PRO B 1 294 ? 19.094 -53.594 -24.891 1 60.84 294 PRO B O 1
ATOM 6980 N N . ALA B 1 295 ? 18.328 -55.344 -23.875 1 55.62 295 ALA B N 1
ATOM 6981 C CA . ALA B 1 295 ? 19.562 -56.125 -23.969 1 55.62 295 ALA B CA 1
ATOM 6982 C C . ALA B 1 295 ? 20 -56.312 -25.406 1 55.62 295 ALA B C 1
ATOM 6984 O O . ALA B 1 295 ? 19.156 -56.406 -26.312 1 55.62 295 ALA B O 1
ATOM 6985 N N . MET B 1 296 ? 21.172 -55.781 -25.703 1 52.41 296 MET B N 1
ATOM 6986 C CA . MET B 1 296 ? 21.734 -56.031 -27.031 1 52.41 296 MET B CA 1
ATOM 6987 C C . MET B 1 296 ? 21.5 -57.469 -27.453 1 52.41 296 MET B C 1
ATOM 6989 O O . MET B 1 296 ? 21.844 -58.406 -26.703 1 52.41 296 MET B O 1
ATOM 6993 N N . ILE B 1 297 ? 20.531 -57.625 -28.203 1 51.72 297 ILE B N 1
ATOM 6994 C CA . ILE B 1 297 ? 20.406 -58.969 -28.766 1 51.72 297 ILE B CA 1
ATOM 6995 C C . ILE B 1 297 ? 21.688 -59.344 -29.484 1 51.72 297 ILE B C 1
ATOM 6997 O O . ILE B 1 297 ? 22.156 -58.625 -30.375 1 51.72 297 ILE B O 1
ATOM 7001 N N . ALA B 1 298 ? 22.484 -60.156 -28.891 1 55.66 298 ALA B N 1
ATOM 7002 C CA . ALA B 1 298 ? 23.688 -60.719 -29.547 1 55.66 298 ALA B CA 1
ATOM 7003 C C . ALA B 1 298 ? 23.391 -61.094 -30.984 1 55.66 298 ALA B C 1
ATOM 7005 O O . ALA B 1 298 ? 22.344 -61.656 -31.281 1 55.66 298 ALA B O 1
ATOM 7006 N N . PRO B 1 299 ? 24.172 -60.469 -31.844 1 56.31 299 PRO B N 1
ATOM 7007 C CA . PRO B 1 299 ? 23.953 -60.906 -33.219 1 56.31 299 PRO B CA 1
ATOM 7008 C C . PRO B 1 299 ? 23.812 -62.406 -33.344 1 56.31 299 PRO B C 1
ATOM 7010 O O . PRO B 1 299 ? 24.453 -63.156 -32.625 1 56.31 299 PRO B O 1
ATOM 7013 N N . ASP B 1 300 ? 22.75 -62.844 -33.781 1 57.75 300 ASP B N 1
ATOM 7014 C CA . ASP B 1 300 ? 22.641 -64.25 -34.125 1 57.75 300 ASP B CA 1
ATOM 7015 C C . ASP B 1 300 ? 23.781 -64.688 -35.031 1 57.75 300 ASP B C 1
ATOM 7017 O O . ASP B 1 300 ? 23.906 -64.188 -36.156 1 57.75 300 ASP B O 1
ATOM 7021 N N . PRO B 1 301 ? 24.797 -65.312 -34.562 1 64.06 301 PRO B N 1
ATOM 7022 C CA . PRO B 1 301 ? 25.938 -65.688 -35.406 1 64.06 301 PRO B CA 1
ATOM 7023 C C . PRO B 1 301 ? 25.5 -66.375 -36.688 1 64.06 301 PRO B C 1
ATOM 7025 O O . PRO B 1 301 ? 26.297 -66.562 -37.625 1 64.06 301 PRO B O 1
ATOM 7028 N N . ASN B 1 302 ? 24.312 -66.938 -36.75 1 67.88 302 ASN B N 1
ATOM 7029 C CA . ASN B 1 302 ? 23.844 -67.625 -37.938 1 67.88 302 ASN B CA 1
ATOM 7030 C C . ASN B 1 302 ? 23.219 -66.688 -38.969 1 67.88 302 ASN B C 1
ATOM 7032 O O . ASN B 1 302 ? 22.844 -67.125 -40.062 1 67.88 302 ASN B O 1
ATOM 7036 N N . LEU B 1 303 ? 23.062 -65.375 -38.562 1 64.44 303 LEU B N 1
ATOM 7037 C CA . LEU B 1 303 ? 22.531 -64.438 -39.531 1 64.44 303 LEU B CA 1
ATOM 7038 C C . LEU B 1 303 ? 23.625 -63.5 -40.031 1 64.44 303 LEU B C 1
ATOM 7040 O O . LEU B 1 303 ? 24.5 -63.094 -39.281 1 64.44 303 LEU B O 1
ATOM 7044 N N . PRO B 1 304 ? 23.781 -63.375 -41.438 1 62.75 304 PRO B N 1
ATOM 7045 C CA . PRO B 1 304 ? 24.75 -62.406 -41.969 1 62.75 304 PRO B CA 1
ATOM 7046 C C . PRO B 1 304 ? 24.578 -61 -41.375 1 62.75 304 PRO B C 1
ATOM 7048 O O . PRO B 1 304 ? 23.5 -60.688 -40.875 1 62.75 304 PRO B O 1
ATOM 7051 N N . ALA B 1 305 ? 25.734 -60.156 -41.219 1 59.06 305 ALA B N 1
ATOM 7052 C CA . ALA B 1 305 ? 25.797 -58.844 -40.594 1 59.06 305 ALA B CA 1
ATOM 7053 C C . ALA B 1 305 ? 24.625 -57.969 -41.031 1 59.06 305 ALA B C 1
ATOM 7055 O O . ALA B 1 305 ? 24.078 -57.188 -40.25 1 59.06 305 ALA B O 1
ATOM 7056 N N . ASP B 1 306 ? 24.359 -58 -42.312 1 56.06 306 ASP B N 1
ATOM 7057 C CA . ASP B 1 306 ? 23.359 -57.156 -42.938 1 56.06 306 ASP B CA 1
ATOM 7058 C C . ASP B 1 306 ? 21.953 -57.5 -42.438 1 56.06 306 ASP B C 1
ATOM 7060 O O . ASP B 1 306 ? 21.016 -56.688 -42.625 1 56.06 306 ASP B O 1
ATOM 7064 N N . GLN B 1 307 ? 21.844 -58.719 -42.094 1 55.25 307 GLN B N 1
ATOM 7065 C CA . GLN B 1 307 ? 20.516 -59.188 -41.75 1 55.25 307 GLN B CA 1
ATOM 7066 C C . GLN B 1 307 ? 20.328 -59.188 -40.219 1 55.25 307 GLN B C 1
ATOM 7068 O O . GLN B 1 307 ? 19.297 -59.688 -39.719 1 55.25 307 GLN B O 1
ATOM 7073 N N . GLN B 1 308 ? 21.438 -59 -39.562 1 53.38 308 GLN B N 1
ATOM 7074 C CA . GLN B 1 308 ? 21.328 -58.969 -38.125 1 53.38 308 GLN B CA 1
ATOM 7075 C C . GLN B 1 308 ? 20.266 -57.938 -37.688 1 53.38 308 GLN B C 1
ATOM 7077 O O . GLN B 1 308 ? 20.156 -56.875 -38.281 1 53.38 308 GLN B O 1
ATOM 7082 N N . PRO B 1 309 ? 19.312 -58.438 -37.094 1 49.53 309 PRO B N 1
ATOM 7083 C CA . PRO B 1 309 ? 18.391 -57.406 -36.625 1 49.53 309 PRO B CA 1
ATOM 7084 C C . PRO B 1 309 ? 19.109 -56.156 -36.125 1 49.53 309 PRO B C 1
ATOM 7086 O O . PRO B 1 309 ? 20.031 -56.25 -35.344 1 49.53 309 PRO B O 1
ATOM 7089 N N . GLN B 1 310 ? 19.453 -55.188 -37.031 1 45.94 310 GLN B N 1
ATOM 7090 C CA . GLN B 1 310 ? 19.969 -53.938 -36.562 1 45.94 310 GLN B CA 1
ATOM 7091 C C . GLN B 1 310 ? 19.281 -53.531 -35.25 1 45.94 310 GLN B C 1
ATOM 7093 O O . GLN B 1 310 ? 18.062 -53.469 -35.188 1 45.94 310 GLN B O 1
ATOM 7098 N N . ALA B 1 311 ? 19.766 -53.906 -34.219 1 47.41 311 ALA B N 1
ATOM 7099 C CA . ALA B 1 311 ? 19.312 -53.375 -32.938 1 47.41 311 ALA B CA 1
ATOM 7100 C C . ALA B 1 311 ? 19.047 -51.875 -33.031 1 47.41 311 ALA B C 1
ATOM 7102 O O . ALA B 1 311 ? 19.953 -51.062 -32.844 1 47.41 311 ALA B O 1
ATOM 7103 N N . ASP B 1 312 ? 18.484 -51.344 -34.031 1 45.25 312 ASP B N 1
ATOM 7104 C CA . ASP B 1 312 ? 18.094 -49.938 -34.156 1 45.25 312 ASP B CA 1
ATOM 7105 C C . ASP B 1 312 ? 17.438 -49.438 -32.875 1 45.25 312 ASP B C 1
ATOM 7107 O O . ASP B 1 312 ? 16.359 -48.812 -32.938 1 45.25 312 ASP B O 1
ATOM 7111 N N . SER B 1 313 ? 17.719 -50.062 -31.875 1 48.31 313 SER B N 1
ATOM 7112 C CA . SER B 1 313 ? 17.078 -49.781 -30.578 1 48.31 313 SER B CA 1
ATOM 7113 C C . SER B 1 313 ? 17.25 -48.344 -30.172 1 48.31 313 SER B C 1
ATOM 7115 O O . SER B 1 313 ? 16.359 -47.75 -29.578 1 48.31 313 SER B O 1
ATOM 7117 N N . ASP B 1 314 ? 18.438 -47.781 -30.5 1 50.72 314 ASP B N 1
ATOM 7118 C CA . ASP B 1 314 ? 18.656 -46.406 -30.047 1 50.72 314 ASP B CA 1
ATOM 7119 C C . ASP B 1 314 ? 17.766 -45.406 -30.781 1 50.72 314 ASP B C 1
ATOM 7121 O O . ASP B 1 314 ? 17.328 -44.406 -30.219 1 50.72 314 ASP B O 1
ATOM 7125 N N . ILE B 1 315 ? 17.438 -45.719 -32.094 1 49.47 315 ILE B N 1
ATOM 7126 C CA . ILE B 1 315 ? 16.656 -44.781 -32.875 1 49.47 315 ILE B CA 1
ATOM 7127 C C . ILE B 1 315 ? 15.234 -44.719 -32.312 1 49.47 315 ILE B C 1
ATOM 7129 O O . ILE B 1 315 ? 14.578 -43.688 -32.406 1 49.47 315 ILE B O 1
ATOM 7133 N N . LEU B 1 316 ? 14.914 -45.844 -31.609 1 54.94 316 LEU B N 1
ATOM 7134 C CA . LEU B 1 316 ? 13.539 -45.906 -31.141 1 54.94 316 LEU B CA 1
ATOM 7135 C C . LEU B 1 316 ? 13.414 -45.25 -29.766 1 54.94 316 LEU B C 1
ATOM 7137 O O . LEU B 1 316 ? 12.305 -45.062 -29.266 1 54.94 316 LEU B O 1
ATOM 7141 N N . ARG B 1 317 ? 14.547 -44.75 -29.281 1 68.5 317 ARG B N 1
ATOM 7142 C CA . ARG B 1 317 ? 14.5 -44.219 -27.922 1 68.5 317 ARG B CA 1
ATOM 7143 C C . ARG B 1 317 ? 14.195 -42.719 -27.922 1 68.5 317 ARG B C 1
ATOM 7145 O O . ARG B 1 317 ? 14.695 -42 -28.781 1 68.5 317 ARG B O 1
ATOM 7152 N N . ASN B 1 318 ? 13.289 -42.375 -27.156 1 79.25 318 ASN B N 1
ATOM 7153 C CA . ASN B 1 318 ? 12.992 -40.938 -27 1 79.25 318 ASN B CA 1
ATOM 7154 C C . ASN B 1 318 ? 14.156 -40.188 -26.359 1 79.25 318 ASN B C 1
ATOM 7156 O O . ASN B 1 318 ? 15.086 -40.812 -25.844 1 79.25 318 ASN B O 1
ATOM 7160 N N . PRO B 1 319 ? 14.188 -38.969 -26.562 1 83.25 319 PRO B N 1
ATOM 7161 C CA . PRO B 1 319 ? 15.312 -38.188 -26.062 1 83.25 319 PRO B CA 1
ATOM 7162 C C . PRO B 1 319 ? 15.57 -38.406 -24.578 1 83.25 319 PRO B C 1
ATOM 7164 O O . PRO B 1 319 ? 16.734 -38.406 -24.141 1 83.25 319 PRO B O 1
ATOM 7167 N N . LEU B 1 320 ? 14.594 -38.594 -23.781 1 90.25 320 LEU B N 1
ATOM 7168 C CA . LEU B 1 320 ? 14.773 -38.781 -22.344 1 90.25 320 LEU B CA 1
ATOM 7169 C C . LEU B 1 320 ? 15.406 -40.156 -22.062 1 90.25 320 LEU B C 1
ATOM 7171 O O . LEU B 1 320 ? 16.297 -40.25 -21.219 1 90.25 320 LEU B O 1
ATOM 7175 N N . GLU B 1 321 ? 15.031 -41.094 -22.766 1 89.12 321 GLU B N 1
ATOM 7176 C CA . GLU B 1 321 ? 15.609 -42.438 -22.625 1 89.12 321 GLU B CA 1
ATOM 7177 C C . GLU B 1 321 ? 17.078 -42.438 -23.031 1 89.12 321 GLU B C 1
ATOM 7179 O O . GLU B 1 321 ? 17.906 -43.062 -22.359 1 89.12 321 GLU B O 1
ATOM 7184 N N . ARG B 1 322 ? 17.328 -41.719 -24.109 1 87.5 322 ARG B N 1
ATOM 7185 C CA . ARG B 1 322 ? 18.719 -41.656 -24.547 1 87.5 322 ARG B CA 1
ATOM 7186 C C . ARG B 1 322 ? 19.578 -40.969 -23.5 1 87.5 322 ARG B C 1
ATOM 7188 O O . ARG B 1 322 ? 20.734 -41.375 -23.281 1 87.5 322 ARG B O 1
ATOM 7195 N N . ALA B 1 323 ? 19.031 -39.969 -22.953 1 91.31 323 ALA B N 1
ATOM 7196 C CA . ALA B 1 323 ? 19.766 -39.281 -21.891 1 91.31 323 ALA B CA 1
ATOM 7197 C C . ALA B 1 323 ? 20.047 -40.219 -20.719 1 91.31 323 ALA B C 1
ATOM 7199 O O . ALA B 1 323 ? 21.156 -40.25 -20.172 1 91.31 323 ALA B O 1
ATOM 7200 N N . VAL B 1 324 ? 19.078 -41 -20.328 1 91.75 324 VAL B N 1
ATOM 7201 C CA . VAL B 1 324 ? 19.234 -41.969 -19.234 1 91.75 324 VAL B CA 1
ATOM 7202 C C . VAL B 1 324 ? 20.281 -43 -19.594 1 91.75 324 VAL B C 1
ATOM 7204 O O . VAL B 1 324 ? 21.156 -43.344 -18.781 1 91.75 324 VAL B O 1
ATOM 7207 N N . ASP B 1 325 ? 20.234 -43.438 -20.859 1 88.81 325 ASP B N 1
ATOM 7208 C CA . ASP B 1 325 ? 21.188 -44.438 -21.344 1 88.81 325 ASP B CA 1
ATOM 7209 C C . ASP B 1 325 ? 22.609 -43.875 -21.344 1 88.81 325 ASP B C 1
ATOM 7211 O O . ASP B 1 325 ? 23.562 -44.594 -21.047 1 88.81 325 ASP B O 1
ATOM 7215 N N . SER B 1 326 ? 22.719 -42.625 -21.672 1 88.75 326 SER B N 1
ATOM 7216 C CA . SER B 1 326 ? 24.031 -42.031 -21.75 1 88.75 326 SER B CA 1
ATOM 7217 C C . SER B 1 326 ? 24.719 -42 -20.391 1 88.75 326 SER B C 1
ATOM 7219 O O . SER B 1 326 ? 25.938 -42.188 -20.297 1 88.75 326 SER B O 1
ATOM 7221 N N . VAL B 1 327 ? 24.062 -41.719 -19.375 1 91 327 VAL B N 1
ATOM 7222 C CA . VAL B 1 327 ? 24.625 -41.562 -18.031 1 91 327 VAL B CA 1
ATOM 7223 C C . VAL B 1 327 ? 25.125 -42.938 -17.531 1 91 327 VAL B C 1
ATOM 7225 O O . VAL B 1 327 ? 26.094 -43 -16.797 1 91 327 VAL B O 1
ATOM 7228 N N . THR B 1 328 ? 24.531 -44.031 -18.016 1 86.44 328 THR B N 1
ATOM 7229 C CA . THR B 1 328 ? 24.906 -45.344 -17.562 1 86.44 328 THR B CA 1
ATOM 7230 C C . THR B 1 328 ? 25.938 -45.969 -18.5 1 86.44 328 THR B C 1
ATOM 7232 O O . THR B 1 328 ? 26.453 -47.062 -18.25 1 86.44 328 THR B O 1
ATOM 7235 N N . ASN B 1 329 ? 26.219 -45.25 -19.547 1 88.56 329 ASN B N 1
ATOM 7236 C CA . ASN B 1 329 ? 27.203 -45.75 -20.5 1 88.56 329 ASN B CA 1
ATOM 7237 C C . ASN B 1 329 ? 28.625 -45.469 -20.031 1 88.56 329 ASN B C 1
ATOM 7239 O O . ASN B 1 329 ? 29.078 -44.312 -20.031 1 88.56 329 ASN B O 1
ATOM 7243 N N . PRO B 1 330 ? 29.375 -46.438 -19.734 1 90 330 PRO B N 1
ATOM 7244 C CA . PRO B 1 330 ? 30.734 -46.219 -19.234 1 90 330 PRO B CA 1
ATOM 7245 C C . PRO B 1 330 ? 31.703 -45.719 -20.297 1 90 330 PRO B C 1
ATOM 7247 O O . PRO B 1 330 ? 32.75 -45.156 -19.984 1 90 330 PRO B O 1
ATOM 7250 N N . ALA B 1 331 ? 31.344 -45.875 -21.578 1 91.06 331 ALA B N 1
ATOM 7251 C CA . ALA B 1 331 ? 32.219 -45.469 -22.672 1 91.06 331 ALA B CA 1
ATOM 7252 C C . ALA B 1 331 ? 32.219 -43.938 -22.875 1 91.06 331 ALA B C 1
ATOM 7254 O O . ALA B 1 331 ? 33.094 -43.375 -23.5 1 91.06 331 ALA B O 1
ATOM 7255 N N . LEU B 1 332 ? 31.281 -43.312 -22.312 1 93.56 332 LEU B N 1
ATOM 7256 C CA . LEU B 1 332 ? 31.156 -41.875 -22.5 1 93.56 332 LEU B CA 1
ATOM 7257 C C . LEU B 1 332 ? 31.891 -41.125 -21.406 1 93.56 332 LEU B C 1
ATOM 7259 O O . LEU B 1 332 ? 31.891 -41.531 -20.25 1 93.56 332 LEU B O 1
ATOM 7263 N N . SER B 1 333 ? 32.531 -40.031 -21.875 1 94.19 333 SER B N 1
ATOM 7264 C CA . SER B 1 333 ? 33.125 -39.156 -20.891 1 94.19 333 SER B CA 1
ATOM 7265 C C . SER B 1 333 ? 32.094 -38.438 -20.047 1 94.19 333 SER B C 1
ATOM 7267 O O . SER B 1 333 ? 30.906 -38.406 -20.422 1 94.19 333 SER B O 1
ATOM 7269 N N . MET B 1 334 ? 32.5 -37.969 -18.938 1 94.75 334 MET B N 1
ATOM 7270 C CA . MET B 1 334 ? 31.562 -37.25 -18.078 1 94.75 334 MET B CA 1
ATOM 7271 C C . MET B 1 334 ? 31.016 -36.031 -18.797 1 94.75 334 MET B C 1
ATOM 7273 O O . MET B 1 334 ? 29.859 -35.656 -18.609 1 94.75 334 MET B O 1
ATOM 7277 N N . GLN B 1 335 ? 31.797 -35.375 -19.578 1 95.38 335 GLN B N 1
ATOM 7278 C CA . GLN B 1 335 ? 31.375 -34.219 -20.359 1 95.38 335 GLN B CA 1
ATOM 7279 C C . GLN B 1 335 ? 30.266 -34.594 -21.344 1 95.38 335 GLN B C 1
ATOM 7281 O O . GLN B 1 335 ? 29.281 -33.906 -21.5 1 95.38 335 GLN B O 1
ATOM 7286 N N . ASP B 1 336 ? 30.5 -35.719 -21.953 1 95.38 336 ASP B N 1
ATOM 7287 C CA . ASP B 1 336 ? 29.531 -36.188 -22.938 1 95.38 336 ASP B CA 1
ATOM 7288 C C . ASP B 1 336 ? 28.219 -36.562 -22.266 1 95.38 336 ASP B C 1
ATOM 7290 O O . ASP B 1 336 ? 27.141 -36.281 -22.797 1 95.38 336 ASP B O 1
ATOM 7294 N N . LYS B 1 337 ? 28.328 -37.25 -21.125 1 95.69 337 LYS B N 1
ATOM 7295 C CA . LYS B 1 337 ? 27.125 -37.594 -20.359 1 95.69 337 LYS B CA 1
ATOM 7296 C C . LYS B 1 337 ? 26.344 -36.344 -19.984 1 95.69 337 LYS B C 1
ATOM 7298 O O . LYS B 1 337 ? 25.125 -36.281 -20.203 1 95.69 337 LYS B O 1
ATOM 7303 N N . ALA B 1 338 ? 27.047 -35.375 -19.5 1 97 338 ALA B N 1
ATOM 7304 C CA . ALA B 1 338 ? 26.422 -34.094 -19.078 1 97 338 ALA B CA 1
ATOM 7305 C C . ALA B 1 338 ? 25.781 -33.406 -20.266 1 97 338 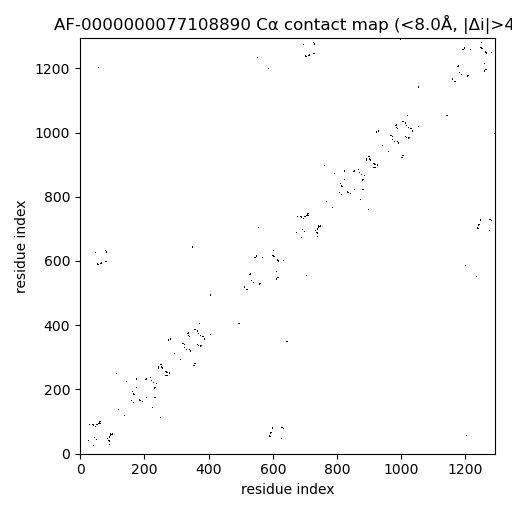ALA B C 1
ATOM 7307 O O . ALA B 1 338 ? 24.672 -32.875 -20.156 1 97 338 ALA B O 1
ATOM 7308 N N . THR B 1 339 ? 26.453 -33.375 -21.375 1 96 339 THR B N 1
ATOM 7309 C CA . THR B 1 339 ? 25.969 -32.719 -22.578 1 96 339 THR B CA 1
ATOM 7310 C C . THR B 1 339 ? 24.688 -33.375 -23.094 1 96 339 THR B C 1
ATOM 7312 O O . THR B 1 339 ? 23.75 -32.688 -23.484 1 96 339 THR B O 1
ATOM 7315 N N . GLN B 1 340 ? 24.672 -34.656 -23.062 1 93.44 340 GLN B N 1
ATOM 7316 C CA . GLN B 1 340 ? 23.516 -35.375 -23.547 1 93.44 340 GLN B CA 1
ATOM 7317 C C . GLN B 1 340 ? 22.312 -35.156 -22.625 1 93.44 340 GLN B C 1
ATOM 7319 O O . GLN B 1 340 ? 21.172 -35.062 -23.094 1 93.44 340 GLN B O 1
ATOM 7324 N N . LEU B 1 341 ? 22.547 -35.156 -21.328 1 95.12 341 LEU B N 1
ATOM 7325 C CA . LEU B 1 341 ? 21.469 -34.875 -20.375 1 95.12 341 LEU B CA 1
ATOM 7326 C C . LEU B 1 341 ? 20.859 -33.5 -20.625 1 95.12 341 LEU B C 1
ATOM 7328 O O . LEU B 1 341 ? 19.641 -33.375 -20.688 1 95.12 341 LEU B O 1
ATOM 7332 N N . ILE B 1 342 ? 21.703 -32.469 -20.781 1 95.31 342 ILE B N 1
ATOM 7333 C CA . ILE B 1 342 ? 21.234 -31.109 -20.969 1 95.31 342 ILE B CA 1
ATOM 7334 C C . ILE B 1 342 ? 20.578 -30.984 -22.344 1 95.31 342 ILE B C 1
ATOM 7336 O O . ILE B 1 342 ? 19.594 -30.25 -22.484 1 95.31 342 ILE B O 1
ATOM 7340 N N . ALA B 1 343 ? 21.078 -31.703 -23.312 1 93.31 343 ALA B N 1
ATOM 7341 C CA . ALA B 1 343 ? 20.484 -31.672 -24.656 1 93.31 343 ALA B CA 1
ATOM 7342 C C . ALA B 1 343 ? 19.062 -32.219 -24.625 1 93.31 343 ALA B C 1
ATOM 7344 O O . ALA B 1 343 ? 18.188 -31.719 -25.359 1 93.31 343 ALA B O 1
ATOM 7345 N N . ALA B 1 344 ? 18.844 -33.219 -23.828 1 93.19 344 ALA B N 1
ATOM 7346 C CA . ALA B 1 344 ? 17.516 -33.812 -23.719 1 93.19 344 ALA B CA 1
ATOM 7347 C C . ALA B 1 344 ? 16.531 -32.781 -23.141 1 93.19 344 ALA B C 1
ATOM 7349 O O . ALA B 1 344 ? 15.344 -32.781 -23.5 1 93.19 344 ALA B O 1
ATOM 7350 N N . LEU B 1 345 ? 17.016 -31.938 -22.25 1 94.19 345 LEU B N 1
ATOM 7351 C CA . LEU B 1 345 ? 16.172 -30.938 -21.609 1 94.19 345 LEU B CA 1
ATOM 7352 C C . LEU B 1 345 ? 15.977 -29.734 -22.531 1 94.19 345 LEU B C 1
ATOM 7354 O O . LEU B 1 345 ? 14.922 -29.094 -22.5 1 94.19 345 LEU B O 1
ATOM 7358 N N . ALA B 1 346 ? 16.938 -29.406 -23.312 1 90.38 346 ALA B N 1
ATOM 7359 C CA . ALA B 1 346 ? 16.938 -28.219 -24.172 1 90.38 346 ALA B CA 1
ATOM 7360 C C . ALA B 1 346 ? 15.773 -28.281 -25.172 1 90.38 346 ALA B C 1
ATOM 7362 O O . ALA B 1 346 ? 15.25 -27.25 -25.578 1 90.38 346 ALA B O 1
ATOM 7363 N N . ALA B 1 347 ? 15.375 -29.469 -25.484 1 84.06 347 ALA B N 1
ATOM 7364 C CA . ALA B 1 347 ? 14.289 -29.641 -26.453 1 84.06 347 ALA B CA 1
ATOM 7365 C C . ALA B 1 347 ? 12.984 -29.078 -25.906 1 84.06 347 ALA B C 1
ATOM 7367 O O . ALA B 1 347 ? 12.094 -28.688 -26.672 1 84.06 347 ALA B O 1
ATOM 7368 N N . SER B 1 348 ? 12.914 -28.969 -24.641 1 88.56 348 SER B N 1
ATOM 7369 C CA . SER B 1 348 ? 11.68 -28.516 -24.016 1 88.56 348 SER B CA 1
ATOM 7370 C C . SER B 1 348 ? 11.766 -27.047 -23.625 1 88.56 348 SER B C 1
ATOM 7372 O O . SER B 1 348 ? 10.844 -26.5 -23.016 1 88.56 348 SER B O 1
ATOM 7374 N N . TYR B 1 349 ? 12.828 -26.375 -23.969 1 88.62 349 TYR B N 1
ATOM 7375 C CA . TYR B 1 349 ? 12.945 -24.953 -23.672 1 88.62 349 TYR B CA 1
ATOM 7376 C C . TYR B 1 349 ? 11.852 -24.156 -24.375 1 88.62 349 TYR B C 1
ATOM 7378 O O . TYR B 1 349 ? 11.508 -24.453 -25.516 1 88.62 349 TYR B O 1
ATOM 7386 N N . GLY B 1 350 ? 11.273 -23.188 -23.703 1 85.88 350 GLY B N 1
ATOM 7387 C CA . GLY B 1 350 ? 10.172 -22.406 -24.25 1 85.88 350 GLY B CA 1
ATOM 7388 C C . GLY B 1 350 ? 8.828 -22.797 -23.656 1 85.88 350 GLY B C 1
ATOM 7389 O O . GLY B 1 350 ? 7.883 -22 -23.688 1 85.88 350 GLY B O 1
ATOM 7390 N N . ASN B 1 351 ? 8.82 -23.969 -23.25 1 85.88 351 ASN B N 1
ATOM 7391 C CA . ASN B 1 351 ? 7.641 -24.438 -22.516 1 85.88 351 ASN B CA 1
ATOM 7392 C C . ASN B 1 351 ? 7.984 -24.797 -21.062 1 85.88 351 ASN B C 1
ATOM 7394 O O . ASN B 1 351 ? 8.422 -25.922 -20.797 1 85.88 351 ASN B O 1
ATOM 7398 N N . ALA B 1 352 ? 7.66 -23.969 -20.203 1 87.19 352 ALA B N 1
ATOM 7399 C CA . ALA B 1 352 ? 8.102 -24.062 -18.812 1 87.19 352 ALA B CA 1
ATOM 7400 C C . ALA B 1 352 ? 7.586 -25.359 -18.172 1 87.19 352 ALA B C 1
ATOM 7402 O O . ALA B 1 352 ? 8.289 -25.984 -17.375 1 87.19 352 ALA B O 1
ATOM 7403 N N . GLN B 1 353 ? 6.422 -25.797 -18.5 1 84.62 353 GLN B N 1
ATOM 7404 C CA . GLN B 1 353 ? 5.84 -26.984 -17.875 1 84.62 353 GLN B CA 1
ATOM 7405 C C . GLN B 1 353 ? 6.543 -28.25 -18.344 1 84.62 353 GLN B C 1
ATOM 7407 O O . GLN B 1 353 ? 6.848 -29.141 -17.547 1 84.62 353 GLN B O 1
ATOM 7412 N N . ASP B 1 354 ? 6.82 -28.266 -19.609 1 87.56 354 ASP B N 1
ATOM 7413 C CA . ASP B 1 354 ? 7.512 -29.438 -20.172 1 87.56 354 ASP B CA 1
ATOM 7414 C C . ASP B 1 354 ? 8.945 -29.516 -19.641 1 87.56 354 ASP B C 1
ATOM 7416 O O . ASP B 1 354 ? 9.422 -30.609 -19.297 1 87.56 354 ASP B O 1
ATOM 7420 N N . TYR B 1 355 ? 9.562 -28.359 -19.656 1 92.38 355 TYR B N 1
ATOM 7421 C CA . TYR B 1 355 ? 10.938 -28.344 -19.172 1 92.38 355 TYR B CA 1
ATOM 7422 C C . TYR B 1 355 ? 11 -28.812 -17.719 1 92.38 355 TYR B C 1
ATOM 7424 O O . TYR B 1 355 ? 11.859 -29.625 -17.359 1 92.38 355 TYR B O 1
ATOM 7432 N N . SER B 1 356 ? 10.133 -28.359 -16.922 1 93.12 356 SER B N 1
ATOM 7433 C CA . SER B 1 356 ? 10.109 -28.719 -15.516 1 93.12 356 SER B CA 1
ATOM 7434 C C . SER B 1 356 ? 9.797 -30.203 -15.336 1 93.12 356 SER B C 1
ATOM 7436 O O . SER B 1 356 ? 10.422 -30.891 -14.523 1 93.12 356 SER B O 1
ATOM 7438 N N . LEU B 1 357 ? 8.836 -30.672 -16.031 1 92 357 LEU B N 1
ATOM 7439 C CA . LEU B 1 357 ? 8.484 -32.094 -15.938 1 92 357 LEU B CA 1
ATOM 7440 C C . LEU B 1 357 ? 9.664 -32.969 -16.359 1 92 357 LEU B C 1
ATOM 7442 O O . LEU B 1 357 ? 10 -33.938 -15.664 1 92 357 LEU B O 1
ATOM 7446 N N . ASN B 1 358 ? 10.25 -32.625 -17.484 1 94.06 358 ASN B N 1
ATOM 7447 C CA . ASN B 1 358 ? 11.398 -33.375 -17.969 1 94.06 358 ASN B CA 1
ATOM 7448 C C . ASN B 1 358 ? 12.555 -33.344 -16.984 1 94.06 358 ASN B C 1
ATOM 7450 O O . ASN B 1 358 ? 13.234 -34.344 -16.766 1 94.06 358 ASN B O 1
ATOM 7454 N N . ALA B 1 359 ? 12.781 -32.188 -16.438 1 96.31 359 ALA B N 1
ATOM 7455 C CA . ALA B 1 359 ? 13.836 -32.062 -15.438 1 96.31 359 ALA B CA 1
ATOM 7456 C C . ALA B 1 359 ? 13.555 -32.938 -14.227 1 96.31 359 ALA B C 1
ATOM 7458 O O . ALA B 1 359 ? 14.469 -33.562 -13.672 1 96.31 359 ALA B O 1
ATOM 7459 N N . LYS B 1 360 ? 12.336 -33.062 -13.828 1 95.88 360 LYS B N 1
ATOM 7460 C CA . LYS B 1 360 ? 11.953 -33.906 -12.711 1 95.88 360 LYS B CA 1
ATOM 7461 C C . LYS B 1 360 ? 12.133 -35.375 -13.055 1 95.88 360 LYS B C 1
ATOM 7463 O O . LYS B 1 360 ? 12.562 -36.156 -12.211 1 95.88 360 LYS B O 1
ATOM 7468 N N . ILE B 1 361 ? 11.766 -35.688 -14.234 1 94.56 361 ILE B N 1
ATOM 7469 C CA . ILE B 1 361 ? 11.906 -37.062 -14.695 1 94.56 361 ILE B CA 1
ATOM 7470 C C . ILE B 1 361 ? 13.375 -37.469 -14.664 1 94.56 361 ILE B C 1
ATOM 7472 O O . ILE B 1 361 ? 13.719 -38.562 -14.25 1 94.56 361 ILE B O 1
ATOM 7476 N N . LEU B 1 362 ? 14.273 -36.562 -15.039 1 96.12 362 LEU B N 1
ATOM 7477 C CA . LEU B 1 362 ? 15.695 -36.875 -15.188 1 96.12 362 LEU B CA 1
ATOM 7478 C C . LEU B 1 362 ? 16.453 -36.5 -13.914 1 96.12 362 LEU B C 1
ATOM 7480 O O . LEU B 1 362 ? 17.688 -36.5 -13.906 1 96.12 362 LEU B O 1
ATOM 7484 N N . LEU B 1 363 ? 15.789 -36.188 -12.82 1 96.75 363 LEU B N 1
ATOM 7485 C CA . LEU B 1 363 ? 16.422 -35.688 -11.609 1 96.75 363 LEU B CA 1
ATOM 7486 C C . LEU B 1 363 ? 17.469 -36.656 -11.094 1 96.75 363 LEU B C 1
ATOM 7488 O O . LEU B 1 363 ? 18.562 -36.25 -10.695 1 96.75 363 LEU B O 1
ATOM 7492 N N . PRO B 1 364 ? 17.234 -38.031 -11.117 1 95.88 364 PRO B N 1
ATOM 7493 C CA . PRO B 1 364 ? 18.281 -38.938 -10.656 1 95.88 364 PRO B CA 1
ATOM 7494 C C . PRO B 1 364 ? 19.562 -38.844 -11.477 1 95.88 364 PRO B C 1
ATOM 7496 O O . PRO B 1 364 ? 20.656 -38.875 -10.914 1 95.88 364 PRO B O 1
ATOM 7499 N N . GLU B 1 365 ? 19.422 -38.75 -12.766 1 96.5 365 GLU B N 1
ATOM 7500 C CA . GLU B 1 365 ? 20.578 -38.594 -13.648 1 96.5 365 GLU B CA 1
ATOM 7501 C C . GLU B 1 365 ? 21.266 -37.25 -13.422 1 96.5 365 GLU B C 1
ATOM 7503 O O . GLU B 1 365 ? 22.5 -37.188 -13.445 1 96.5 365 GLU B O 1
ATOM 7508 N N . LEU B 1 366 ? 20.516 -36.219 -13.242 1 97.75 366 LEU B N 1
ATOM 7509 C CA . LEU B 1 366 ? 21.078 -34.875 -12.969 1 97.75 366 LEU B CA 1
ATOM 7510 C C . LEU B 1 366 ? 21.922 -34.906 -11.703 1 97.75 366 LEU B C 1
ATOM 7512 O O . LEU B 1 366 ? 22.984 -34.312 -11.648 1 97.75 366 LEU B O 1
ATOM 7516 N N . LYS B 1 367 ? 21.453 -35.625 -10.703 1 97.44 367 LYS B N 1
ATOM 7517 C CA . LYS B 1 367 ? 22.141 -35.719 -9.414 1 97.44 367 LYS B CA 1
ATOM 7518 C C . LYS B 1 367 ? 23.422 -36.531 -9.531 1 97.44 367 LYS B C 1
ATOM 7520 O O . LYS B 1 367 ? 24.359 -36.344 -8.742 1 97.44 367 LYS B O 1
ATOM 7525 N N . SER B 1 368 ? 23.5 -37.375 -10.516 1 96.25 368 SER B N 1
ATOM 7526 C CA . SER B 1 368 ? 24.641 -38.281 -10.648 1 96.25 368 SER B CA 1
ATOM 7527 C C . SER B 1 368 ? 25.828 -37.562 -11.305 1 96.25 368 SER B C 1
ATOM 7529 O O . SER B 1 368 ? 26.953 -38.062 -11.25 1 96.25 368 SER B O 1
ATOM 7531 N N . ILE B 1 369 ? 25.609 -36.438 -11.938 1 97.25 369 ILE B N 1
ATOM 7532 C CA . ILE B 1 369 ? 26.688 -35.719 -12.609 1 97.25 369 ILE B CA 1
ATOM 7533 C C . ILE B 1 369 ? 27.453 -34.875 -11.594 1 97.25 369 ILE B C 1
ATOM 7535 O O . ILE B 1 369 ? 26.891 -34.031 -10.922 1 97.25 369 ILE B O 1
ATOM 7539 N N . PRO B 1 370 ? 28.766 -35.062 -11.43 1 96.38 370 PRO B N 1
ATOM 7540 C CA . PRO B 1 370 ? 29.531 -34.281 -10.461 1 96.38 370 PRO B CA 1
ATOM 7541 C C . PRO B 1 370 ? 29.969 -32.938 -10.992 1 96.38 370 PRO B C 1
ATOM 7543 O O . PRO B 1 370 ? 30.031 -32.719 -12.211 1 96.38 370 PRO B O 1
ATOM 7546 N N . GLN B 1 371 ? 30.312 -32 -10.086 1 96.69 371 GLN B N 1
ATOM 7547 C CA . GLN B 1 371 ? 30.859 -30.688 -10.422 1 96.69 371 GLN B CA 1
ATOM 7548 C C . GLN B 1 371 ? 32.375 -30.734 -10.547 1 96.69 371 GLN B C 1
ATOM 7550 O O . GLN B 1 371 ? 33.094 -30.484 -9.586 1 96.69 371 GLN B O 1
ATOM 7555 N N . ILE B 1 372 ? 32.875 -31.062 -11.656 1 95.19 372 ILE B N 1
ATOM 7556 C CA . ILE B 1 372 ? 34.281 -31.156 -11.969 1 95.19 372 ILE B CA 1
ATOM 7557 C C . ILE B 1 372 ? 34.594 -30.328 -13.203 1 95.19 372 ILE B C 1
ATOM 7559 O O . ILE B 1 372 ? 33.688 -29.766 -13.828 1 95.19 372 ILE B O 1
ATOM 7563 N N . ARG B 1 373 ? 35.812 -30.219 -13.562 1 94.44 373 ARG B N 1
ATOM 7564 C CA . ARG B 1 373 ? 36.219 -29.359 -14.664 1 94.44 373 ARG B CA 1
ATOM 7565 C C . ARG B 1 373 ? 35.531 -29.75 -15.961 1 94.44 373 ARG B C 1
ATOM 7567 O O . ARG B 1 373 ? 35.125 -28.891 -16.75 1 94.44 373 ARG B O 1
ATOM 7574 N N . GLU B 1 374 ? 35.344 -31.094 -16.172 1 93.69 374 GLU B N 1
ATOM 7575 C CA . GLU B 1 374 ? 34.781 -31.609 -17.406 1 93.69 374 GLU B CA 1
ATOM 7576 C C . GLU B 1 374 ? 33.312 -31.141 -17.578 1 93.69 374 GLU B C 1
ATOM 7578 O O . GLU B 1 374 ? 32.844 -31 -18.703 1 93.69 374 GLU B O 1
ATOM 7583 N N . THR B 1 375 ? 32.688 -30.922 -16.438 1 96.5 375 THR B N 1
ATOM 7584 C CA . THR B 1 375 ? 31.25 -30.594 -16.516 1 96.5 375 THR B CA 1
ATOM 7585 C C . THR B 1 375 ? 31 -29.125 -16.156 1 96.5 375 THR B C 1
ATOM 7587 O O . THR B 1 375 ? 29.875 -28.641 -16.266 1 96.5 375 THR B O 1
ATOM 7590 N N . ALA B 1 376 ? 32 -28.406 -15.844 1 95.62 376 ALA B N 1
ATOM 7591 C CA . ALA B 1 376 ? 31.906 -27.062 -15.273 1 95.62 376 ALA B CA 1
ATOM 7592 C C . ALA B 1 376 ? 31.281 -26.078 -16.266 1 95.62 376 ALA B C 1
ATOM 7594 O O . ALA B 1 376 ? 30.562 -25.172 -15.875 1 95.62 376 ALA B O 1
ATOM 7595 N N . GLN B 1 377 ? 31.594 -26.281 -17.547 1 95.31 377 GLN B N 1
ATOM 7596 C CA . GLN B 1 377 ? 31.094 -25.375 -18.562 1 95.31 377 GLN B CA 1
ATOM 7597 C C . GLN B 1 377 ? 29.562 -25.406 -18.641 1 95.31 377 GLN B C 1
ATOM 7599 O O . GLN B 1 377 ? 28.938 -24.438 -19.047 1 95.31 377 GLN B O 1
ATOM 7604 N N . LEU B 1 378 ? 28.984 -26.5 -18.172 1 96.56 378 LEU B N 1
ATOM 7605 C CA . LEU B 1 378 ? 27.547 -26.703 -18.266 1 96.56 378 LEU B CA 1
ATOM 7606 C C . LEU B 1 378 ? 26.859 -26.344 -16.953 1 96.56 378 LEU B C 1
ATOM 7608 O O . LEU B 1 378 ? 25.641 -26.547 -16.812 1 96.56 378 LEU B O 1
ATOM 7612 N N . SER B 1 379 ? 27.562 -25.719 -16.062 1 97.62 379 SER B N 1
ATOM 7613 C CA . SER B 1 379 ? 27.031 -25.422 -14.727 1 97.62 379 SER B CA 1
ATOM 7614 C C . SER B 1 379 ? 25.734 -24.609 -14.812 1 97.62 379 SER B C 1
ATOM 7616 O O . SER B 1 379 ? 24.766 -24.922 -14.133 1 97.62 379 SER B O 1
ATOM 7618 N N . PRO B 1 380 ? 25.641 -23.531 -15.641 1 97.19 380 PRO B N 1
ATOM 7619 C CA . PRO B 1 380 ? 24.391 -22.766 -15.703 1 97.19 380 PRO B CA 1
ATOM 7620 C C . PRO B 1 380 ? 23.203 -23.625 -16.094 1 97.19 380 PRO B C 1
ATOM 7622 O O . PRO B 1 380 ? 22.109 -23.469 -15.539 1 97.19 380 PRO B O 1
ATOM 7625 N N . SER B 1 381 ? 23.406 -24.5 -17.031 1 96.81 381 SER B N 1
ATOM 7626 C CA . SER B 1 381 ? 22.328 -25.375 -17.484 1 96.81 381 SER B CA 1
ATOM 7627 C C . SER B 1 381 ? 21.891 -26.328 -16.391 1 96.81 381 SER B C 1
ATOM 7629 O O . SER B 1 381 ? 20.703 -26.641 -16.266 1 96.81 381 SER B O 1
ATOM 7631 N N . PHE B 1 382 ? 22.828 -26.781 -15.625 1 98 382 PHE B N 1
ATOM 7632 C CA . PHE B 1 382 ? 22.5 -27.688 -14.531 1 98 382 PHE B CA 1
ATOM 7633 C C . PHE B 1 382 ? 21.781 -26.938 -13.406 1 98 382 PHE B C 1
ATOM 7635 O O . PHE B 1 382 ? 20.922 -27.516 -12.742 1 98 382 PHE B O 1
ATOM 7642 N N . VAL B 1 383 ? 22.141 -25.672 -13.18 1 98.25 383 VAL B N 1
ATOM 7643 C CA . VAL B 1 383 ? 21.406 -24.875 -12.211 1 98.25 383 VAL B CA 1
ATOM 7644 C C . VAL B 1 383 ? 19.953 -24.75 -12.641 1 98.25 383 VAL B C 1
ATOM 7646 O O . VAL B 1 383 ? 19.031 -24.984 -11.836 1 98.25 383 VAL B O 1
ATOM 7649 N N . GLU B 1 384 ? 19.734 -24.438 -13.922 1 97.25 384 GLU B N 1
ATOM 7650 C CA . GLU B 1 384 ? 18.391 -24.297 -14.461 1 97.25 384 GLU B CA 1
ATOM 7651 C C . GLU B 1 384 ? 17.594 -25.594 -14.312 1 97.25 384 GLU B C 1
ATOM 7653 O O . GLU B 1 384 ? 16.438 -25.562 -13.875 1 97.25 384 GLU B O 1
ATOM 7658 N N . ALA B 1 385 ? 18.219 -26.656 -14.664 1 97.56 385 ALA B N 1
ATOM 7659 C CA . ALA B 1 385 ? 17.562 -27.953 -14.594 1 97.56 385 ALA B CA 1
ATOM 7660 C C . ALA B 1 385 ? 17.188 -28.312 -13.164 1 97.56 385 ALA B C 1
ATOM 7662 O O . ALA B 1 385 ? 16.078 -28.797 -12.898 1 97.56 385 ALA B O 1
ATOM 7663 N N . ALA B 1 386 ? 18.141 -28.062 -12.25 1 98.06 386 ALA B N 1
ATOM 7664 C CA . ALA B 1 386 ? 17.891 -28.359 -10.844 1 98.06 386 ALA B CA 1
ATOM 7665 C C . ALA B 1 386 ? 16.75 -27.5 -10.289 1 98.06 386 ALA B C 1
ATOM 7667 O O . ALA B 1 386 ? 15.906 -27.984 -9.547 1 98.06 386 ALA B O 1
ATOM 7668 N N . LEU B 1 387 ? 16.734 -26.25 -10.664 1 97.5 387 LEU B N 1
ATOM 7669 C CA . LEU B 1 387 ? 15.672 -25.344 -10.234 1 97.5 387 LEU B CA 1
ATOM 7670 C C . LEU B 1 387 ? 14.328 -25.781 -10.805 1 97.5 387 LEU B C 1
ATOM 7672 O O . LEU B 1 387 ? 13.328 -25.812 -10.086 1 97.5 387 LEU B O 1
ATOM 7676 N N . ALA B 1 388 ? 14.281 -26.094 -12.078 1 95.69 388 ALA B N 1
ATOM 7677 C CA . ALA B 1 388 ? 13.047 -26.547 -12.727 1 95.69 388 ALA B CA 1
ATOM 7678 C C . ALA B 1 388 ? 12.523 -27.828 -12.094 1 95.69 388 ALA B C 1
ATOM 7680 O O . ALA B 1 388 ? 11.312 -28.047 -12.016 1 95.69 388 ALA B O 1
ATOM 7681 N N . ALA B 1 389 ? 13.477 -28.641 -11.602 1 95.31 389 ALA B N 1
ATOM 7682 C CA . ALA B 1 389 ? 13.117 -29.922 -10.984 1 95.31 389 ALA B CA 1
ATOM 7683 C C . ALA B 1 389 ? 12.703 -29.719 -9.531 1 95.31 389 ALA B C 1
ATOM 7685 O O . ALA B 1 389 ? 12.148 -30.625 -8.906 1 95.31 389 ALA B O 1
ATOM 7686 N N . GLY B 1 390 ? 13 -28.531 -8.984 1 94.75 390 GLY B N 1
ATOM 7687 C CA . GLY B 1 390 ? 12.633 -28.219 -7.609 1 94.75 390 GLY B CA 1
ATOM 7688 C C . GLY B 1 390 ? 13.664 -28.703 -6.602 1 94.75 390 GLY B C 1
ATOM 7689 O O . GLY B 1 390 ? 13.391 -28.734 -5.398 1 94.75 390 GLY B O 1
ATOM 7690 N N . ASP B 1 391 ? 14.797 -29.156 -7.074 1 97.31 391 ASP B N 1
ATOM 7691 C CA . ASP B 1 391 ? 15.867 -29.562 -6.172 1 97.31 391 ASP B CA 1
ATOM 7692 C C . ASP B 1 391 ? 16.812 -28.391 -5.875 1 97.31 391 ASP B C 1
ATOM 7694 O O . ASP B 1 391 ? 17.875 -28.266 -6.484 1 97.31 391 ASP B O 1
ATOM 7698 N N . ILE B 1 392 ? 16.531 -27.703 -4.844 1 96.88 392 ILE B N 1
ATOM 7699 C CA . ILE B 1 392 ? 17.203 -26.453 -4.531 1 96.88 392 ILE B CA 1
ATOM 7700 C C . ILE B 1 392 ? 18.625 -26.734 -4.043 1 96.88 392 ILE B C 1
ATOM 7702 O O . ILE B 1 392 ? 19.547 -25.969 -4.32 1 96.88 392 ILE B O 1
ATOM 7706 N N . ALA B 1 393 ? 18.812 -27.844 -3.352 1 97.5 393 ALA B N 1
ATOM 7707 C CA . ALA B 1 393 ? 20.156 -28.203 -2.879 1 97.5 393 ALA B CA 1
ATOM 7708 C C . ALA B 1 393 ? 21.094 -28.453 -4.051 1 97.5 393 ALA B C 1
ATOM 7710 O O . ALA B 1 393 ? 22.234 -27.984 -4.039 1 97.5 393 ALA B O 1
ATOM 7711 N N . LEU B 1 394 ? 20.594 -29.188 -5.023 1 98.06 394 LEU B N 1
ATOM 7712 C CA . LEU B 1 394 ? 21.391 -29.453 -6.211 1 98.06 394 LEU B CA 1
ATOM 7713 C C . LEU B 1 394 ? 21.672 -28.156 -6.961 1 98.06 394 LEU B C 1
ATOM 7715 O O . LEU B 1 394 ? 22.781 -27.953 -7.473 1 98.06 394 LEU B O 1
ATOM 7719 N N . ALA B 1 395 ? 20.656 -27.266 -7.098 1 98.44 395 ALA B N 1
ATOM 7720 C CA . ALA B 1 395 ? 20.844 -25.984 -7.754 1 98.44 395 ALA B CA 1
ATOM 7721 C C . ALA B 1 395 ? 21.938 -25.156 -7.074 1 98.44 395 ALA B C 1
ATOM 7723 O O . ALA B 1 395 ? 22.766 -24.562 -7.746 1 98.44 395 ALA B O 1
ATOM 7724 N N . LYS B 1 396 ? 21.938 -25.188 -5.758 1 97.56 396 LYS B N 1
ATOM 7725 C CA . LYS B 1 396 ? 22.938 -24.438 -4.996 1 97.56 396 LYS B CA 1
ATOM 7726 C C . LYS B 1 396 ? 24.344 -24.984 -5.25 1 97.56 396 LYS B C 1
ATOM 7728 O O . LYS B 1 396 ? 25.297 -24.219 -5.371 1 97.56 396 LYS B O 1
ATOM 7733 N N . LYS B 1 397 ? 24.453 -26.297 -5.27 1 97.94 397 LYS B N 1
ATOM 7734 C CA . LYS B 1 397 ? 25.75 -26.922 -5.52 1 97.94 397 LYS B CA 1
ATOM 7735 C C . LYS B 1 397 ? 26.312 -26.516 -6.875 1 97.94 397 LYS B C 1
ATOM 7737 O O . LYS B 1 397 ? 27.484 -26.172 -6.98 1 97.94 397 LYS B O 1
ATOM 7742 N N . TRP B 1 398 ? 25.469 -26.578 -7.844 1 98.5 398 TRP B N 1
ATOM 7743 C CA . TRP B 1 398 ? 25.906 -26.203 -9.18 1 98.5 398 TRP B CA 1
ATOM 7744 C C . TRP B 1 398 ? 26.172 -24.703 -9.273 1 98.5 398 TRP B C 1
ATOM 7746 O O . TRP B 1 398 ? 27.094 -24.266 -9.969 1 98.5 398 TRP B O 1
ATOM 7756 N N . ARG B 1 399 ? 25.375 -23.859 -8.602 1 98.12 399 ARG B N 1
ATOM 7757 C CA . ARG B 1 399 ? 25.625 -22.422 -8.555 1 98.12 399 ARG B CA 1
ATOM 7758 C C . ARG B 1 399 ? 26.953 -22.109 -7.906 1 98.12 399 ARG B C 1
ATOM 7760 O O . ARG B 1 399 ? 27.703 -21.25 -8.391 1 98.12 399 ARG B O 1
ATOM 7767 N N . ASP B 1 400 ? 27.312 -22.781 -6.816 1 97.38 400 ASP B N 1
ATOM 7768 C CA . ASP B 1 400 ? 28.594 -22.609 -6.141 1 97.38 400 ASP B CA 1
ATOM 7769 C C . ASP B 1 400 ? 29.75 -23.016 -7.051 1 97.38 400 ASP B C 1
ATOM 7771 O O . ASP B 1 400 ? 30.812 -22.391 -7.016 1 97.38 400 ASP B O 1
ATOM 7775 N N . ALA B 1 401 ? 29.516 -24.047 -7.852 1 97.5 401 ALA B N 1
ATOM 7776 C CA . ALA B 1 401 ? 30.531 -24.516 -8.781 1 97.5 401 ALA B CA 1
ATOM 7777 C C . ALA B 1 401 ? 30.891 -23.438 -9.797 1 97.5 401 ALA B C 1
ATOM 7779 O O . ALA B 1 401 ? 32 -23.375 -10.297 1 97.5 401 ALA B O 1
ATOM 7780 N N . MET B 1 402 ? 29.953 -22.531 -10.102 1 97.75 402 MET B N 1
ATOM 7781 C CA . MET B 1 402 ? 30.188 -21.453 -11.062 1 97.75 402 MET B CA 1
ATOM 7782 C C . MET B 1 402 ? 31.219 -20.469 -10.523 1 97.75 402 MET B C 1
ATOM 7784 O O . MET B 1 402 ? 31.797 -19.688 -11.289 1 97.75 402 MET B O 1
ATOM 7788 N N . ASP B 1 403 ? 31.453 -20.484 -9.203 1 96.56 403 ASP B N 1
ATOM 7789 C CA . ASP B 1 403 ? 32.438 -19.594 -8.602 1 96.56 403 ASP B CA 1
ATOM 7790 C C . ASP B 1 403 ? 33.844 -20.188 -8.68 1 96.56 403 ASP B C 1
ATOM 7792 O O . ASP B 1 403 ? 34.844 -19.484 -8.469 1 96.56 403 ASP B O 1
ATOM 7796 N N . ASN B 1 404 ? 33.906 -21.484 -8.961 1 94.88 404 ASN B N 1
ATOM 7797 C CA . ASN B 1 404 ? 35.188 -22.172 -9.07 1 94.88 404 ASN B CA 1
ATOM 7798 C C . ASN B 1 404 ? 35.719 -22.141 -10.5 1 94.88 404 ASN B C 1
ATOM 7800 O O . ASN B 1 404 ? 35.062 -22.594 -11.43 1 94.88 404 ASN B O 1
ATOM 7804 N N . THR B 1 405 ? 36.938 -21.734 -10.664 1 93.5 405 THR B N 1
ATOM 7805 C CA . THR B 1 405 ? 37.5 -21.625 -12 1 93.5 405 THR B CA 1
ATOM 7806 C C . THR B 1 405 ? 38.094 -22.953 -12.453 1 93.5 405 THR B C 1
ATOM 7808 O O . THR B 1 405 ? 38.406 -23.141 -13.633 1 93.5 405 THR B O 1
ATOM 7811 N N . PHE B 1 406 ? 38.25 -23.875 -11.555 1 92.81 406 PHE B N 1
ATOM 7812 C CA . PHE B 1 406 ? 38.781 -25.203 -11.828 1 92.81 406 PHE B CA 1
ATOM 7813 C C . PHE B 1 406 ? 40.094 -25.141 -12.578 1 92.81 406 PHE B C 1
ATOM 7815 O O . PHE B 1 406 ? 40.281 -25.859 -13.562 1 92.81 406 PHE B O 1
ATOM 7822 N N . ASP B 1 407 ? 40.906 -24.25 -12.188 1 88.31 407 ASP B N 1
ATOM 7823 C CA . ASP B 1 407 ? 42.188 -24.047 -12.883 1 88.31 407 ASP B CA 1
ATOM 7824 C C . ASP B 1 407 ? 43.344 -24.703 -12.125 1 88.31 407 ASP B C 1
ATOM 7826 O O . ASP B 1 407 ? 44.5 -24.562 -12.523 1 88.31 407 ASP B O 1
ATOM 7830 N N . GLU B 1 408 ? 43.125 -25.391 -11.023 1 83.44 408 GLU B N 1
ATOM 7831 C CA . GLU B 1 408 ? 44.188 -26.062 -10.281 1 83.44 408 GLU B CA 1
ATOM 7832 C C . GLU B 1 408 ? 44.719 -27.281 -11.047 1 83.44 408 GLU B C 1
ATOM 7834 O O . GLU B 1 408 ? 43.938 -28.016 -11.648 1 83.44 408 GLU B O 1
ATOM 7839 N N . PRO B 1 409 ? 46 -27.344 -11.18 1 74.19 409 PRO B N 1
ATOM 7840 C CA . PRO B 1 409 ? 46.594 -28.484 -11.891 1 74.19 409 PRO B CA 1
ATOM 7841 C C . PRO B 1 409 ? 46.219 -29.828 -11.25 1 74.19 409 PRO B C 1
ATOM 7843 O O . PRO B 1 409 ? 46.031 -29.891 -10.039 1 74.19 409 PRO B O 1
ATOM 7846 N N . PRO B 1 410 ? 45.844 -30.781 -12.023 1 62.44 410 PRO B N 1
ATOM 7847 C CA . PRO B 1 410 ? 45.562 -32.094 -11.445 1 62.44 410 PRO B CA 1
ATOM 7848 C C . PRO B 1 410 ? 46.656 -32.594 -10.516 1 62.44 410 PRO B C 1
ATOM 7850 O O . PRO B 1 410 ? 47.844 -32.281 -10.727 1 62.44 410 PRO B O 1
ATOM 7853 N N . PRO B 1 411 ? 46.375 -32.812 -9.281 1 57.38 411 PRO B N 1
ATOM 7854 C CA . PRO B 1 411 ? 47.438 -33.281 -8.398 1 57.38 411 PRO B CA 1
ATOM 7855 C C . PRO B 1 411 ? 48.375 -34.281 -9.078 1 57.38 411 PRO B C 1
ATOM 7857 O O . PRO B 1 411 ? 47.938 -35.031 -9.969 1 57.38 411 PRO B O 1
ATOM 7860 N N . ALA B 1 412 ? 49.656 -34.031 -8.977 1 55.03 412 ALA B N 1
ATOM 7861 C CA . ALA B 1 412 ? 50.656 -34.969 -9.484 1 55.03 412 ALA B CA 1
ATOM 7862 C C . ALA B 1 412 ? 50.281 -36.406 -9.117 1 55.03 412 ALA B C 1
ATOM 7864 O O . ALA B 1 412 ? 49.781 -36.656 -8.031 1 55.03 412 ALA B O 1
ATOM 7865 N N . PRO B 1 413 ? 50.156 -37.219 -10.055 1 49.41 413 PRO B N 1
ATOM 7866 C CA . PRO B 1 413 ? 49.844 -38.625 -9.703 1 49.41 413 PRO B CA 1
ATOM 7867 C C . PRO B 1 413 ? 50.625 -39.125 -8.492 1 49.41 413 PRO B C 1
ATOM 7869 O O . PRO B 1 413 ? 51.812 -38.844 -8.383 1 49.41 413 PRO B O 1
ATOM 7872 N N . ALA B 1 414 ? 50.062 -39.25 -7.344 1 48.03 414 ALA B N 1
ATOM 7873 C CA . ALA B 1 414 ? 50.75 -39.844 -6.207 1 48.03 414 ALA B CA 1
ATOM 7874 C C . ALA B 1 414 ? 51.594 -41.031 -6.656 1 48.03 414 ALA B C 1
ATOM 7876 O O . ALA B 1 414 ? 51.25 -41.719 -7.605 1 48.03 414 ALA B O 1
ATOM 7877 N N . PRO B 1 415 ? 52.844 -41.125 -6.23 1 40.5 415 PRO B N 1
ATOM 7878 C CA . PRO B 1 415 ? 53.594 -42.312 -6.562 1 40.5 415 PRO B CA 1
ATOM 7879 C C . PRO B 1 415 ? 52.844 -43.594 -6.219 1 40.5 415 PRO B C 1
ATOM 7881 O O . PRO B 1 415 ? 52.062 -43.625 -5.277 1 40.5 415 PRO B O 1
ATOM 7884 N N . THR B 1 416 ? 52.625 -44.469 -7.125 1 38.38 416 THR B N 1
ATOM 7885 C CA . THR B 1 416 ? 51.969 -45.781 -7.043 1 38.38 416 THR B CA 1
ATOM 7886 C C . THR B 1 416 ? 52.5 -46.562 -5.859 1 38.38 416 THR B C 1
ATOM 7888 O O . THR B 1 416 ? 53.625 -47.031 -5.871 1 38.38 416 THR B O 1
ATOM 7891 N N . MET B 1 417 ? 52.375 -46.094 -4.613 1 35.78 417 MET B N 1
ATOM 7892 C CA . MET B 1 417 ? 52.75 -47.094 -3.623 1 35.78 417 MET B CA 1
ATOM 7893 C C . MET B 1 417 ? 52.031 -48.438 -3.879 1 35.78 417 MET B C 1
ATOM 7895 O O . MET B 1 417 ? 50.875 -48.438 -4.273 1 35.78 417 MET B O 1
ATOM 7899 N N . GLN B 1 418 ? 52.844 -49.594 -4.086 1 31.31 418 GLN B N 1
ATOM 7900 C CA . GLN B 1 418 ? 52.5 -51 -4.316 1 31.31 418 GLN B CA 1
ATOM 7901 C C . GLN B 1 418 ? 51.562 -51.531 -3.254 1 31.31 418 GLN B C 1
ATOM 7903 O O . GLN B 1 418 ? 51.906 -51.562 -2.072 1 31.31 418 GLN B O 1
ATOM 7908 N N . PRO B 1 419 ? 50.25 -51.188 -3.305 1 30.36 419 PRO B N 1
ATOM 7909 C CA . PRO B 1 419 ? 49.375 -51.719 -2.258 1 30.36 419 PRO B CA 1
ATOM 7910 C C . PRO B 1 419 ? 49.5 -53.25 -2.104 1 30.36 419 PRO B C 1
ATOM 7912 O O . PRO B 1 419 ? 49.719 -53.938 -3.086 1 30.36 419 PRO B O 1
ATOM 7915 N N . THR B 1 420 ? 50.281 -53.656 -1.104 1 32.28 420 THR B N 1
ATOM 7916 C CA . THR B 1 420 ? 50.188 -55.062 -0.702 1 32.28 420 THR B CA 1
ATOM 7917 C C . THR B 1 420 ? 48.75 -55.562 -0.731 1 32.28 420 THR B C 1
ATOM 7919 O O . THR B 1 420 ? 47.844 -54.844 -0.297 1 32.28 420 THR B O 1
ATOM 7922 N N . GLY B 1 421 ? 48.375 -56.625 -1.537 1 26.23 421 GLY B N 1
ATOM 7923 C CA . GLY B 1 421 ? 47.25 -57.281 -2.148 1 26.23 421 GLY B CA 1
ATOM 7924 C C . GLY B 1 421 ? 46.25 -57.812 -1.134 1 26.23 421 GLY B C 1
ATOM 7925 O O . GLY B 1 421 ? 45.531 -58.781 -1.407 1 26.23 421 GLY B O 1
ATOM 7926 N N . LEU B 1 422 ? 46.25 -57.375 0.182 1 24.7 422 LEU B N 1
ATOM 7927 C CA . LEU B 1 422 ? 45.375 -58.25 0.961 1 24.7 422 LEU B CA 1
ATOM 7928 C C . LEU B 1 422 ? 43.969 -58.25 0.373 1 24.7 422 LEU B C 1
ATOM 7930 O O . LEU B 1 422 ? 43.312 -57.219 0.326 1 24.7 422 LEU B O 1
ATOM 7934 N N . VAL B 1 423 ? 43.75 -59.156 -0.631 1 24.98 423 VAL B N 1
ATOM 7935 C CA . VAL B 1 423 ? 42.625 -59.438 -1.481 1 24.98 423 VAL B CA 1
ATOM 7936 C C . VAL B 1 423 ? 41.406 -59.781 -0.616 1 24.98 423 VAL B C 1
ATOM 7938 O O . VAL B 1 423 ? 41.375 -60.844 0.006 1 24.98 423 VAL B O 1
ATOM 7941 N N . GLN B 1 424 ? 41.125 -58.938 0.427 1 24.03 424 GLN B N 1
ATOM 7942 C CA . GLN B 1 424 ? 40.031 -59.5 1.188 1 24.03 424 GLN B CA 1
ATOM 7943 C C . GLN B 1 424 ? 38.812 -59.781 0.288 1 24.03 424 GLN B C 1
ATOM 7945 O O . GLN B 1 424 ? 38.469 -58.938 -0.535 1 24.03 424 GLN B O 1
ATOM 7950 N N . GLN B 1 425 ? 38.469 -61.094 0.153 1 21.72 425 GLN B N 1
ATOM 7951 C CA . GLN B 1 425 ? 37.5 -61.781 -0.675 1 21.72 425 GLN B CA 1
ATOM 7952 C C . GLN B 1 425 ? 36.094 -61.219 -0.491 1 21.72 425 GLN B C 1
ATOM 7954 O O . GLN B 1 425 ? 35.625 -61.094 0.636 1 21.72 425 GLN B O 1
ATOM 7959 N N . PRO B 1 426 ? 35.656 -60.281 -1.507 1 22.77 426 PRO B N 1
ATOM 7960 C CA . PRO B 1 426 ? 34.375 -59.594 -1.479 1 22.77 426 PRO B CA 1
ATOM 7961 C C . PRO B 1 426 ? 33.188 -60.531 -1.384 1 22.77 426 PRO B C 1
ATOM 7963 O O . PRO B 1 426 ? 33.188 -61.594 -1.985 1 22.77 426 PRO B O 1
ATOM 7966 N N . GLN B 1 427 ? 32.625 -60.656 -0.222 1 24.45 427 GLN B N 1
ATOM 7967 C CA . GLN B 1 427 ? 31.5 -61.562 0.082 1 24.45 427 GLN B CA 1
ATOM 7968 C C . GLN B 1 427 ? 30.375 -61.375 -0.929 1 24.45 427 GLN B C 1
ATOM 7970 O O . GLN B 1 427 ? 30.031 -60.281 -1.313 1 24.45 427 GLN B O 1
ATOM 7975 N N . PRO B 1 428 ? 30.031 -62.469 -1.692 1 22.36 428 PRO B N 1
ATOM 7976 C CA . PRO B 1 428 ? 29.141 -62.625 -2.852 1 22.36 428 PRO B CA 1
ATOM 7977 C C . PRO B 1 428 ? 27.703 -62.188 -2.57 1 22.36 428 PRO B C 1
ATOM 7979 O O . PRO B 1 428 ? 27.094 -62.656 -1.618 1 22.36 428 PRO B O 1
ATOM 7982 N N . VAL B 1 429 ? 27.484 -60.875 -2.566 1 23.42 429 VAL B N 1
ATOM 7983 C CA . VAL B 1 429 ? 26.125 -60.438 -2.246 1 23.42 429 VAL B CA 1
ATOM 7984 C C . VAL B 1 429 ? 25.125 -61.094 -3.215 1 23.42 429 VAL B C 1
ATOM 7986 O O . VAL B 1 429 ? 25.344 -61.062 -4.43 1 23.42 429 VAL B O 1
ATOM 7989 N N . GLN B 1 430 ? 24.344 -62.031 -2.797 1 20.81 430 GLN B N 1
ATOM 7990 C CA . GLN B 1 430 ? 23.328 -62.875 -3.418 1 20.81 430 GLN B CA 1
ATOM 7991 C C . GLN B 1 430 ? 22.234 -62.031 -4.055 1 20.81 430 GLN B C 1
ATOM 7993 O O . GLN B 1 430 ? 21.5 -61.312 -3.355 1 20.81 430 GLN B O 1
ATOM 7998 N N . ILE B 1 431 ? 22.562 -61.438 -5.254 1 20.75 431 ILE B N 1
ATOM 7999 C CA . ILE B 1 431 ? 21.609 -60.625 -6.02 1 20.75 431 ILE B CA 1
ATOM 8000 C C . ILE B 1 431 ? 20.422 -61.5 -6.434 1 20.75 431 ILE B C 1
ATOM 8002 O O . ILE B 1 431 ? 20.594 -62.562 -7.016 1 20.75 431 ILE B O 1
ATOM 8006 N N . ASP B 1 432 ? 19.328 -61.375 -5.766 1 21.02 432 ASP B N 1
ATOM 8007 C CA . ASP B 1 432 ? 18.094 -62.094 -6.008 1 21.02 432 ASP B CA 1
ATOM 8008 C C . ASP B 1 432 ? 17.562 -61.844 -7.422 1 21.02 432 ASP B C 1
ATOM 8010 O O . ASP B 1 432 ? 17.594 -60.719 -7.906 1 21.02 432 ASP B O 1
ATOM 8014 N N . PRO B 1 433 ? 17.438 -62.844 -8.266 1 19.45 433 PRO B N 1
ATOM 8015 C CA . PRO B 1 433 ? 17.172 -62.969 -9.695 1 19.45 433 PRO B CA 1
ATOM 8016 C C . PRO B 1 433 ? 15.852 -62.344 -10.109 1 19.45 433 PRO B C 1
ATOM 8018 O O . PRO B 1 433 ? 14.883 -62.375 -9.352 1 19.45 433 PRO B O 1
ATOM 8021 N N . ALA B 1 434 ? 15.922 -61.219 -10.828 1 21.81 434 ALA B N 1
ATOM 8022 C CA . ALA B 1 434 ? 14.93 -60.375 -11.484 1 21.81 434 ALA B CA 1
ATOM 8023 C C . ALA B 1 434 ? 14.031 -61.156 -12.406 1 21.81 434 ALA B C 1
ATOM 8025 O O . ALA B 1 434 ? 14.516 -61.875 -13.312 1 21.81 434 ALA B O 1
ATOM 8026 N N . THR B 1 435 ? 13.016 -61.812 -12.031 1 19.66 435 THR B N 1
ATOM 8027 C CA . THR B 1 435 ? 12.156 -62.625 -12.883 1 19.66 435 THR B CA 1
ATOM 8028 C C . THR B 1 435 ? 11.539 -61.781 -13.992 1 19.66 435 THR B C 1
ATOM 8030 O O . THR B 1 435 ? 10.852 -60.781 -13.719 1 19.66 435 THR B O 1
ATOM 8033 N N . GLY B 1 436 ? 12.195 -61.562 -15.156 1 18.33 436 GLY B N 1
ATOM 8034 C CA . GLY B 1 436 ? 11.992 -60.75 -16.359 1 18.33 436 GLY B CA 1
ATOM 8035 C C . GLY B 1 436 ? 10.742 -61.156 -17.125 1 18.33 436 GLY B C 1
ATOM 8036 O O . GLY B 1 436 ? 10.633 -62.281 -17.625 1 18.33 436 GLY B O 1
ATOM 8037 N N . LYS B 1 437 ? 9.508 -60.75 -16.719 1 18 437 LYS B N 1
ATOM 8038 C CA . LYS B 1 437 ? 8.344 -61.188 -17.484 1 18 437 LYS B CA 1
ATOM 8039 C C . LYS B 1 437 ? 8.414 -60.688 -18.938 1 18 437 LYS B C 1
ATOM 8041 O O . LYS B 1 437 ? 8.812 -59.562 -19.172 1 18 437 LYS B O 1
ATOM 8046 N N . PRO B 1 438 ? 8.273 -61.531 -20.078 1 17.73 438 PRO B N 1
ATOM 8047 C CA . PRO B 1 438 ? 8.477 -61.5 -21.531 1 17.73 438 PRO B CA 1
ATOM 8048 C C . PRO B 1 438 ? 7.469 -60.594 -22.234 1 17.73 438 PRO B C 1
ATOM 8050 O O . PRO B 1 438 ? 6.262 -60.844 -22.172 1 17.73 438 PRO B O 1
ATOM 8053 N N . LEU B 1 439 ? 7.391 -59.281 -22.016 1 18.62 439 LEU B N 1
ATOM 8054 C CA . LEU B 1 439 ? 6.242 -58.594 -22.578 1 18.62 439 LEU B CA 1
ATOM 8055 C C . LEU B 1 439 ? 6.254 -58.656 -24.109 1 18.62 439 LEU B C 1
ATOM 8057 O O . LEU B 1 439 ? 7.32 -58.656 -24.719 1 18.62 439 LEU B O 1
ATOM 8061 N N . ALA B 1 440 ? 5.047 -58.875 -24.797 1 19.08 440 ALA B N 1
ATOM 8062 C CA . ALA B 1 440 ? 4.496 -59.25 -26.094 1 19.08 440 ALA B CA 1
ATOM 8063 C C . ALA B 1 440 ? 4.73 -58.156 -27.125 1 19.08 440 ALA B C 1
ATOM 8065 O O . ALA B 1 440 ? 4.887 -56.969 -26.766 1 19.08 440 ALA B O 1
ATOM 8066 N N . SER B 1 441 ? 4.895 -58.406 -28.484 1 17.64 441 SER B N 1
ATOM 8067 C CA . SER B 1 441 ? 5.52 -58.094 -29.766 1 17.64 441 SER B CA 1
ATOM 8068 C C . SER B 1 441 ? 4.73 -57.062 -30.531 1 17.64 441 SER B C 1
ATOM 8070 O O . SER B 1 441 ? 5.152 -56.625 -31.609 1 17.64 441 SER B O 1
ATOM 8072 N N . GLY B 1 442 ? 3.738 -56.281 -30.125 1 18.61 442 GLY B N 1
ATOM 8073 C CA . GLY B 1 442 ? 2.832 -56 -31.219 1 18.61 442 GLY B CA 1
ATOM 8074 C C . GLY B 1 442 ? 3.395 -55 -32.219 1 18.61 442 GLY B C 1
ATOM 8075 O O . GLY B 1 442 ? 4.281 -54.219 -31.891 1 18.61 442 GLY B O 1
ATOM 8076 N N . PRO B 1 443 ? 3.301 -55.156 -33.625 1 17.69 443 PRO B N 1
ATOM 8077 C CA . PRO B 1 443 ? 4.004 -54.719 -34.812 1 17.69 443 PRO B CA 1
ATOM 8078 C C . PRO B 1 443 ? 3.625 -53.281 -35.219 1 17.69 443 PRO B C 1
ATOM 8080 O O . PRO B 1 443 ? 2.438 -52.969 -35.312 1 17.69 443 PRO B O 1
ATOM 8083 N N . MET B 1 444 ? 4.199 -52.219 -34.719 1 18.52 444 MET B N 1
ATOM 8084 C CA . MET B 1 444 ? 3.84 -50.812 -35 1 18.52 444 MET B CA 1
ATOM 8085 C C . MET B 1 444 ? 4.117 -50.469 -36.469 1 18.52 444 MET B C 1
ATOM 8087 O O . MET B 1 444 ? 5.273 -50.438 -36.875 1 18.52 444 MET B O 1
ATOM 8091 N N . ASN B 1 445 ? 3.268 -50.75 -37.438 1 16.7 445 ASN B N 1
ATOM 8092 C CA . ASN B 1 445 ? 3.475 -50.562 -38.875 1 16.7 445 ASN B CA 1
ATOM 8093 C C . ASN B 1 445 ? 3.693 -49.094 -39.219 1 16.7 445 ASN B C 1
ATOM 8095 O O . ASN B 1 445 ? 2.861 -48.25 -38.906 1 16.7 445 ASN B O 1
ATOM 8099 N N . LEU B 1 446 ? 4.918 -48.594 -39.469 1 17.97 446 LEU B N 1
ATOM 8100 C CA . LEU B 1 446 ? 5.559 -47.312 -39.719 1 17.97 446 LEU B CA 1
ATOM 8101 C C . LEU B 1 446 ? 5.207 -46.812 -41.125 1 17.97 446 LEU B C 1
ATOM 8103 O O . LEU B 1 446 ? 5.648 -47.406 -42.125 1 17.97 446 LEU B O 1
ATOM 8107 N N . THR B 1 447 ? 4.035 -46.562 -41.5 1 17.05 447 THR B N 1
ATOM 8108 C CA . THR B 1 447 ? 3.893 -46.344 -42.938 1 17.05 447 THR B CA 1
ATOM 8109 C C . THR B 1 447 ? 4.66 -45.094 -43.375 1 17.05 447 THR B C 1
ATOM 8111 O O . THR B 1 447 ? 4.578 -44.062 -42.719 1 17.05 447 THR B O 1
ATOM 8114 N N . PRO B 1 448 ? 5.602 -45.062 -44.5 1 17.31 448 PRO B N 1
ATOM 8115 C CA . PRO B 1 448 ? 6.715 -44.344 -45.062 1 17.31 448 PRO B CA 1
ATOM 8116 C C . PRO B 1 448 ? 6.258 -43.125 -45.875 1 17.31 448 PRO B C 1
ATOM 8118 O O . PRO B 1 448 ? 7.086 -42.375 -46.406 1 17.31 448 PRO B O 1
ATOM 8121 N N . THR B 1 449 ? 5.25 -42.344 -45.562 1 16.83 449 THR B N 1
ATOM 8122 C CA . THR B 1 449 ? 4.754 -41.656 -46.781 1 16.83 449 THR B CA 1
ATOM 8123 C C . THR B 1 449 ? 5.805 -40.719 -47.344 1 16.83 449 THR B C 1
ATOM 8125 O O . THR B 1 449 ? 6.402 -39.938 -46.594 1 16.83 449 THR B O 1
ATOM 8128 N N . LEU B 1 450 ? 6.125 -40.562 -48.75 1 15.88 450 LEU B N 1
ATOM 8129 C CA . LEU B 1 450 ? 7.102 -40.375 -49.812 1 15.88 450 LEU B CA 1
ATOM 8130 C C . LEU B 1 450 ? 7.234 -38.875 -50.156 1 15.88 450 LEU B C 1
ATOM 8132 O O . LEU B 1 450 ? 8.344 -38.406 -50.406 1 15.88 450 LEU B O 1
ATOM 8136 N N . SER B 1 451 ? 6.266 -37.969 -50.344 1 16.05 451 SER B N 1
ATOM 8137 C CA . SER B 1 451 ? 6.273 -37.375 -51.688 1 16.05 451 SER B CA 1
ATOM 8138 C C . SER B 1 451 ? 7.328 -36.281 -51.812 1 16.05 451 SER B C 1
ATOM 8140 O O . SER B 1 451 ? 7.773 -35.719 -50.812 1 16.05 451 SER B O 1
ATOM 8142 N N . GLN B 1 452 ? 7.309 -35.281 -52.938 1 15.71 452 GLN B N 1
ATOM 8143 C CA . GLN B 1 452 ? 8.07 -34.938 -54.125 1 15.71 452 GLN B CA 1
ATOM 8144 C C . GLN B 1 452 ? 8.875 -33.656 -53.938 1 15.71 452 GLN B C 1
ATOM 8146 O O . GLN B 1 452 ? 10.086 -33.625 -54.156 1 15.71 452 GLN B O 1
ATOM 8151 N N . GLN B 1 453 ? 8.43 -32.344 -54.344 1 16.08 453 GLN B N 1
ATOM 8152 C CA . GLN B 1 453 ? 9.016 -31.734 -55.531 1 16.08 453 GLN B CA 1
ATOM 8153 C C . GLN B 1 453 ? 10.188 -30.828 -55.156 1 16.08 453 GLN B C 1
ATOM 8155 O O . GLN B 1 453 ? 10.266 -30.328 -54.031 1 16.08 453 GLN B O 1
ATOM 8160 N N . PRO B 1 454 ? 10.891 -29.984 -56.219 1 16.28 454 PRO B N 1
ATOM 8161 C CA . PRO B 1 454 ? 12.219 -29.781 -56.812 1 16.28 454 PRO B CA 1
ATOM 8162 C C . PRO B 1 454 ? 12.891 -28.5 -56.344 1 16.28 454 PRO B C 1
ATOM 8164 O O . PRO B 1 454 ? 14.078 -28.5 -56.031 1 16.28 454 PRO B O 1
ATOM 8167 N N . ASN B 1 455 ? 12.297 -27.234 -56.469 1 16.19 455 ASN B N 1
ATOM 8168 C CA . ASN B 1 455 ? 12.969 -26.344 -57.406 1 16.19 455 ASN B CA 1
ATOM 8169 C C . ASN B 1 455 ? 14.188 -25.672 -56.781 1 16.19 455 ASN B C 1
ATOM 8171 O O . ASN B 1 455 ? 14.312 -25.656 -55.531 1 16.19 455 ASN B O 1
ATOM 8175 N N . ASP B 1 456 ? 14.75 -24.453 -57.312 1 16.14 456 ASP B N 1
ATOM 8176 C CA . ASP B 1 456 ? 15.945 -24.062 -58.062 1 16.14 456 ASP B CA 1
ATOM 8177 C C . ASP B 1 456 ? 16.891 -23.25 -57.188 1 16.14 456 ASP B C 1
ATOM 8179 O O . ASP B 1 456 ? 18.078 -23.578 -57.062 1 16.14 456 ASP B O 1
ATOM 8183 N N . THR B 1 457 ? 16.672 -21.875 -56.969 1 17.38 457 THR B N 1
ATOM 8184 C CA . THR B 1 457 ? 17.625 -20.969 -57.594 1 17.38 457 THR B CA 1
ATOM 8185 C C . THR B 1 457 ? 18.812 -20.703 -56.656 1 17.38 457 THR B C 1
ATOM 8187 O O . THR B 1 457 ? 18.703 -20.875 -55.438 1 17.38 457 THR B O 1
ATOM 8190 N N . SER B 1 458 ? 19.953 -20.016 -57.125 1 16.89 458 SER B N 1
ATOM 8191 C CA . SER B 1 458 ? 21.391 -19.938 -57.375 1 16.89 458 SER B CA 1
ATOM 8192 C C . SER B 1 458 ? 22.078 -19.047 -56.344 1 16.89 458 SER B C 1
ATOM 8194 O O . SER B 1 458 ? 23.281 -18.766 -56.438 1 16.89 458 SER B O 1
ATOM 8196 N N . LEU B 1 459 ? 21.516 -18.891 -55.062 1 17.23 459 LEU B N 1
ATOM 8197 C CA . LEU B 1 459 ? 22.156 -17.688 -54.562 1 17.23 459 LEU B CA 1
ATOM 8198 C C . LEU B 1 459 ? 23.672 -17.859 -54.5 1 17.23 459 LEU B C 1
ATOM 8200 O O . LEU B 1 459 ? 24.172 -18.906 -54.094 1 17.23 459 LEU B O 1
ATOM 8204 N N . THR B 1 460 ? 24.422 -17.047 -55.25 1 17.81 460 THR B N 1
ATOM 8205 C CA . THR B 1 460 ? 25.844 -17.031 -55.625 1 17.81 460 THR B CA 1
ATOM 8206 C C . THR B 1 460 ? 26.703 -16.844 -54.375 1 17.81 460 THR B C 1
ATOM 8208 O O . THR B 1 460 ? 26.344 -16.109 -53.469 1 17.81 460 THR B O 1
ATOM 8211 N N . LEU B 1 461 ? 27.594 -17.828 -54.031 1 16.84 461 LEU B N 1
ATOM 8212 C CA . LEU B 1 461 ? 28.531 -18.266 -53 1 16.84 461 LEU B CA 1
ATOM 8213 C C . LEU B 1 461 ? 29.688 -17.266 -52.875 1 16.84 461 LEU B C 1
ATOM 8215 O O . LEU B 1 461 ? 30.578 -17.453 -52.031 1 16.84 461 LEU B O 1
ATOM 8219 N N . ASP B 1 462 ? 29.672 -16.188 -53.688 1 16.53 462 ASP B N 1
ATOM 8220 C CA . ASP B 1 462 ? 31.047 -15.828 -54.031 1 16.53 462 ASP B CA 1
ATOM 8221 C C . ASP B 1 462 ? 31.812 -15.352 -52.812 1 16.53 462 ASP B C 1
ATOM 8223 O O . ASP B 1 462 ? 33 -15.648 -52.656 1 16.53 462 ASP B O 1
ATOM 8227 N N . GLU B 1 463 ? 31.109 -14.547 -51.938 1 18.42 463 GLU B N 1
ATOM 8228 C CA . GLU B 1 463 ? 32 -13.508 -51.438 1 18.42 463 GLU B CA 1
ATOM 8229 C C . GLU B 1 463 ? 33.062 -14.078 -50.5 1 18.42 463 GLU B C 1
ATOM 8231 O O . GLU B 1 463 ? 32.812 -14.258 -49.312 1 18.42 463 GLU B O 1
ATOM 8236 N N . GLN B 1 464 ? 33.656 -15.289 -50.844 1 17 464 GLN B N 1
ATOM 8237 C CA . GLN B 1 464 ? 34.562 -16.141 -50.125 1 17 464 GLN B CA 1
ATOM 8238 C C . GLN B 1 464 ? 35.844 -15.367 -49.719 1 17 464 GLN B C 1
ATOM 8240 O O . GLN B 1 464 ? 36.438 -15.672 -48.719 1 17 464 GLN B O 1
ATOM 8245 N N . LEU B 1 465 ? 36.375 -14.539 -50.594 1 15.26 465 LEU B N 1
ATOM 8246 C CA . LEU B 1 465 ? 37.781 -14.68 -50.938 1 15.26 465 LEU B CA 1
ATOM 8247 C C . LEU B 1 465 ? 38.656 -14.086 -49.844 1 15.26 465 LEU B C 1
ATOM 8249 O O . LEU B 1 465 ? 39.656 -14.68 -49.438 1 15.26 465 LEU B O 1
ATOM 8253 N N . ALA B 1 466 ? 38.531 -12.742 -49.438 1 16.88 466 ALA B N 1
ATOM 8254 C CA . ALA B 1 466 ? 39.75 -11.914 -49.406 1 16.88 466 ALA B CA 1
ATOM 8255 C C . ALA B 1 466 ? 40.5 -12.117 -48.094 1 16.88 466 ALA B C 1
ATOM 8257 O O . ALA B 1 466 ? 41.25 -11.227 -47.656 1 16.88 466 ALA B O 1
ATOM 8258 N N . ALA B 1 467 ? 40.375 -13.227 -47.344 1 17.19 467 ALA B N 1
ATOM 8259 C CA . ALA B 1 467 ? 41.094 -13.312 -46.062 1 17.19 467 ALA B CA 1
ATOM 8260 C C . ALA B 1 467 ? 42.594 -13.305 -46.281 1 17.19 467 ALA B C 1
ATOM 8262 O O . ALA B 1 467 ? 43.375 -13.594 -45.375 1 17.19 467 ALA B O 1
ATOM 8263 N N . LEU B 1 468 ? 43.094 -13.172 -47.531 1 16 468 LEU B N 1
ATOM 8264 C CA . LEU B 1 468 ? 44.406 -13.75 -47.688 1 16 468 LEU B CA 1
ATOM 8265 C C . LEU B 1 468 ? 45.406 -13.086 -46.719 1 16 468 LEU B C 1
ATOM 8267 O O . LEU B 1 468 ? 46.156 -13.781 -46.062 1 16 468 LEU B O 1
ATOM 8271 N N . ASN B 1 469 ? 45.875 -11.859 -46.906 1 15.98 469 ASN B N 1
ATOM 8272 C CA . ASN B 1 469 ? 47.312 -11.641 -47.188 1 15.98 469 ASN B CA 1
ATOM 8273 C C . ASN B 1 469 ? 48.062 -11.32 -45.906 1 15.98 469 ASN B C 1
ATOM 8275 O O . ASN B 1 469 ? 49.312 -11.234 -45.906 1 15.98 469 ASN B O 1
ATOM 8279 N N . ALA B 1 470 ? 47.531 -10.68 -44.812 1 18.75 470 ALA B N 1
ATOM 8280 C CA . ALA B 1 470 ? 48.5 -9.711 -44.281 1 18.75 470 ALA B CA 1
ATOM 8281 C C . ALA B 1 470 ? 49.625 -10.398 -43.5 1 18.75 470 ALA B C 1
ATOM 8283 O O . ALA B 1 470 ? 49.406 -10.883 -42.375 1 18.75 470 ALA B O 1
ATOM 8284 N N . ASN B 1 471 ? 50.656 -11.141 -44.094 1 16.19 471 ASN B N 1
ATOM 8285 C CA . ASN B 1 471 ? 51.75 -11.984 -43.625 1 16.19 471 ASN B CA 1
ATOM 8286 C C . ASN B 1 471 ? 52.688 -11.227 -42.688 1 16.19 471 ASN B C 1
ATOM 8288 O O . ASN B 1 471 ? 53.094 -11.766 -41.656 1 16.19 471 ASN B O 1
ATOM 8292 N N . GLN B 1 472 ? 53.344 -10.055 -42.969 1 16.66 472 GLN B N 1
ATOM 8293 C CA . GLN B 1 472 ? 54.781 -10.164 -43.062 1 16.66 472 GLN B CA 1
ATOM 8294 C C . GLN B 1 472 ? 55.469 -9.969 -41.719 1 16.66 472 GLN B C 1
ATOM 8296 O O . GLN B 1 472 ? 56.531 -10.531 -41.469 1 16.66 472 GLN B O 1
ATOM 8301 N N . ASN B 1 473 ? 55.188 -8.953 -40.844 1 19.45 473 ASN B N 1
ATOM 8302 C CA . ASN B 1 473 ? 56.375 -8.25 -40.312 1 19.45 473 ASN B CA 1
ATOM 8303 C C . ASN B 1 473 ? 57.031 -9.023 -39.188 1 19.45 473 ASN B C 1
ATOM 8305 O O . ASN B 1 473 ? 56.344 -9.438 -38.219 1 19.45 473 ASN B O 1
ATOM 8309 N N . ALA B 1 474 ? 58.344 -9.578 -39.375 1 19.03 474 ALA B N 1
ATOM 8310 C CA . ALA B 1 474 ? 59.281 -10.484 -38.75 1 19.03 474 ALA B CA 1
ATOM 8311 C C . ALA B 1 474 ? 59.938 -9.852 -37.531 1 19.03 474 ALA B C 1
ATOM 8313 O O . ALA B 1 474 ? 60.875 -9.062 -37.656 1 19.03 474 ALA B O 1
ATOM 8314 N N . PRO B 1 475 ? 59.25 -9.336 -36.469 1 19.69 475 PRO B N 1
ATOM 8315 C CA . PRO B 1 475 ? 60.188 -8.625 -35.594 1 19.69 475 PRO B CA 1
ATOM 8316 C C . PRO B 1 475 ? 61.188 -9.555 -34.938 1 19.69 475 PRO B C 1
ATOM 8318 O O . PRO B 1 475 ? 60.938 -10.742 -34.75 1 19.69 475 PRO B O 1
ATOM 8321 N N . ASN B 1 476 ? 62.594 -9.25 -34.906 1 19.56 476 ASN B N 1
ATOM 8322 C CA . ASN B 1 476 ? 63.906 -9.773 -34.562 1 19.56 476 ASN B CA 1
ATOM 8323 C C . ASN B 1 476 ? 64.062 -9.977 -33.031 1 19.56 476 ASN B C 1
ATOM 8325 O O . ASN B 1 476 ? 63.906 -9.023 -32.281 1 19.56 476 ASN B O 1
ATOM 8329 N N . SER B 1 477 ? 63.656 -11.086 -32.438 1 19.98 477 SER B N 1
ATOM 8330 C CA . SER B 1 477 ? 63.688 -11.438 -31.031 1 19.98 477 SER B CA 1
ATOM 8331 C C . SER B 1 477 ? 65.125 -11.703 -30.547 1 19.98 477 SER B C 1
ATOM 8333 O O . SER B 1 477 ? 65.75 -12.602 -31.047 1 19.98 477 SER B O 1
ATOM 8335 N N . ALA B 1 478 ? 66 -10.727 -30.203 1 21.59 478 ALA B N 1
ATOM 8336 C CA . ALA B 1 478 ? 67.312 -10.984 -29.609 1 21.59 478 ALA B CA 1
ATOM 8337 C C . ALA B 1 478 ? 67.188 -11.914 -28.406 1 21.59 478 ALA B C 1
ATOM 8339 O O . ALA B 1 478 ? 66.375 -11.68 -27.5 1 21.59 478 ALA B O 1
ATOM 8340 N N . VAL B 1 479 ? 67.688 -13.195 -28.484 1 21.02 479 VAL B N 1
ATOM 8341 C CA . VAL B 1 479 ? 67.625 -14.414 -27.688 1 21.02 479 VAL B CA 1
ATOM 8342 C C . VAL B 1 479 ? 68.625 -14.281 -26.516 1 21.02 479 VAL B C 1
ATOM 8344 O O . VAL B 1 479 ? 69.75 -14.633 -26.609 1 21.02 479 VAL B O 1
ATOM 8347 N N . ASN B 1 480 ? 68.812 -13.18 -25.797 1 24.55 480 ASN B N 1
ATOM 8348 C CA . ASN B 1 480 ? 69.938 -13.312 -24.828 1 24.55 480 ASN B CA 1
ATOM 8349 C C . ASN B 1 480 ? 69.625 -14.43 -23.828 1 24.55 480 ASN B C 1
ATOM 8351 O O . ASN B 1 480 ? 68.5 -14.555 -23.312 1 24.55 480 ASN B O 1
ATOM 8355 N N . GLY B 1 481 ? 70.375 -15.617 -23.844 1 22.58 481 GLY B N 1
ATOM 8356 C CA . GLY B 1 481 ? 70.312 -16.953 -23.281 1 22.58 481 GLY B CA 1
ATOM 8357 C C . GLY B 1 481 ? 70.562 -16.969 -21.781 1 22.58 481 GLY B C 1
ATOM 8358 O O . GLY B 1 481 ? 71 -18 -21.234 1 22.58 481 GLY B O 1
ATOM 8359 N N . GLN B 1 482 ? 70.312 -15.992 -20.906 1 27.44 482 GLN B N 1
ATOM 8360 C CA . GLN B 1 482 ? 70.812 -16.203 -19.562 1 27.44 482 GLN B CA 1
ATOM 8361 C C . GLN B 1 482 ? 70.25 -17.5 -18.969 1 27.44 482 GLN B C 1
ATOM 8363 O O . GLN B 1 482 ? 69.125 -17.891 -19.25 1 27.44 482 GLN B O 1
ATOM 8368 N N . PRO B 1 483 ? 71.125 -18.422 -18.438 1 27.72 483 PRO B N 1
ATOM 8369 C CA . PRO B 1 483 ? 70.875 -19.781 -17.938 1 27.72 483 PRO B CA 1
ATOM 8370 C C . PRO B 1 483 ? 69.812 -19.797 -16.844 1 27.72 483 PRO B C 1
ATOM 8372 O O . PRO B 1 483 ? 70 -19.219 -15.766 1 27.72 483 PRO B O 1
ATOM 8375 N N . SER B 1 484 ? 68.688 -19.359 -17.062 1 29.91 484 SER B N 1
ATOM 8376 C CA . SER B 1 484 ? 67.688 -19.203 -15.984 1 29.91 484 SER B CA 1
ATOM 8377 C C . SER B 1 484 ? 67.375 -20.547 -15.344 1 29.91 484 SER B C 1
ATOM 8379 O O . SER B 1 484 ? 67.25 -21.562 -16.031 1 29.91 484 SER B O 1
ATOM 8381 N N . THR B 1 485 ? 67.875 -20.812 -14.039 1 34.66 485 THR B N 1
ATOM 8382 C CA . THR B 1 485 ? 67.5 -21.906 -13.164 1 34.66 485 THR B CA 1
ATOM 8383 C C . THR B 1 485 ? 66 -22.203 -13.336 1 34.66 485 THR B C 1
ATOM 8385 O O . THR B 1 485 ? 65.188 -21.312 -13.18 1 34.66 485 THR B O 1
ATOM 8388 N N . ILE B 1 486 ? 65.75 -23.109 -14.25 1 32.38 486 ILE B N 1
ATOM 8389 C CA . ILE B 1 486 ? 64.438 -23.547 -14.617 1 32.38 486 ILE B CA 1
ATOM 8390 C C . ILE B 1 486 ? 63.719 -24.062 -13.375 1 32.38 486 ILE B C 1
ATOM 8392 O O . ILE B 1 486 ? 64.125 -25.062 -12.773 1 32.38 486 ILE B O 1
ATOM 8396 N N . GLU B 1 487 ? 63.375 -23.203 -12.375 1 36.16 487 GLU B N 1
ATOM 8397 C CA . GLU B 1 487 ? 62.375 -23.672 -11.406 1 36.16 487 GLU B CA 1
ATOM 8398 C C . GLU B 1 487 ? 61.312 -24.547 -12.07 1 36.16 487 GLU B C 1
ATOM 8400 O O . GLU B 1 487 ? 60.906 -24.281 -13.203 1 36.16 487 GLU B O 1
ATOM 8405 N N . ALA B 1 488 ? 61.344 -25.875 -11.727 1 41.94 488 ALA B N 1
ATOM 8406 C CA . ALA B 1 488 ? 60.312 -26.781 -12.25 1 41.94 488 ALA B CA 1
ATOM 8407 C C . ALA B 1 488 ? 59 -26.047 -12.477 1 41.94 488 ALA B C 1
ATOM 8409 O O . ALA B 1 488 ? 58.531 -25.297 -11.609 1 41.94 488 ALA B O 1
ATOM 8410 N N . PRO B 1 489 ? 58.656 -25.734 -13.703 1 39.75 489 PRO B N 1
ATOM 8411 C CA . PRO B 1 489 ? 57.469 -24.938 -13.969 1 39.75 489 PRO B CA 1
ATOM 8412 C C . PRO B 1 489 ? 56.25 -25.391 -13.148 1 39.75 489 PRO B C 1
ATOM 8414 O O . PRO B 1 489 ? 56.062 -26.594 -12.961 1 39.75 489 PRO B O 1
ATOM 8417 N N . LEU B 1 490 ? 55.875 -24.734 -12.023 1 50.94 490 LEU B N 1
ATOM 8418 C CA . LEU B 1 490 ? 54.562 -24.984 -11.422 1 50.94 490 LEU B CA 1
ATOM 8419 C C . LEU B 1 490 ? 53.562 -25.453 -12.469 1 50.94 490 LEU B C 1
ATOM 8421 O O . LEU B 1 490 ? 53.594 -24.984 -13.609 1 50.94 490 LEU B O 1
ATOM 8425 N N . PRO B 1 491 ? 53.188 -26.797 -12.398 1 57.53 491 PRO B N 1
ATOM 8426 C CA . PRO B 1 491 ? 52.25 -27.203 -13.445 1 57.53 491 PRO B CA 1
ATOM 8427 C C . PRO B 1 491 ? 51.312 -26.078 -13.883 1 57.53 491 PRO B C 1
ATOM 8429 O O . PRO B 1 491 ? 50.938 -25.25 -13.062 1 57.53 491 PRO B O 1
ATOM 8432 N N . ALA B 1 492 ? 51.562 -25.719 -15.039 1 66.12 492 ALA B N 1
ATOM 8433 C CA . ALA B 1 492 ? 50.812 -24.609 -15.664 1 66.12 492 ALA B CA 1
ATOM 8434 C C . ALA B 1 492 ? 49.312 -24.703 -15.359 1 66.12 492 ALA B C 1
ATOM 8436 O O . ALA B 1 492 ? 48.719 -25.781 -15.469 1 66.12 492 ALA B O 1
ATOM 8437 N N . ARG B 1 493 ? 48.781 -23.797 -14.602 1 77.44 493 ARG B N 1
ATOM 8438 C CA . ARG B 1 493 ? 47.344 -23.688 -14.344 1 77.44 493 ARG B CA 1
ATOM 8439 C C . ARG B 1 493 ? 46.531 -23.828 -15.633 1 77.44 493 ARG B C 1
ATOM 8441 O O . ARG B 1 493 ? 46.969 -23.391 -16.688 1 77.44 493 ARG B O 1
ATOM 8448 N N . LEU B 1 494 ? 45.562 -24.734 -15.578 1 87 494 LEU B N 1
ATOM 8449 C CA . LEU B 1 494 ? 44.656 -24.875 -16.703 1 87 494 LEU B CA 1
ATOM 8450 C C . LEU B 1 494 ? 43.906 -23.562 -16.969 1 87 494 LEU B C 1
ATOM 8452 O O . LEU B 1 494 ? 43.781 -22.719 -16.078 1 87 494 LEU B O 1
ATOM 8456 N N . PRO B 1 495 ? 43.562 -23.328 -18.25 1 91.38 495 PRO B N 1
ATOM 8457 C CA . PRO B 1 495 ? 42.719 -22.141 -18.5 1 91.38 495 PRO B CA 1
ATOM 8458 C C . PRO B 1 495 ? 41.469 -22.094 -17.641 1 91.38 495 PRO B C 1
ATOM 8460 O O . PRO B 1 495 ? 40.75 -23.094 -17.531 1 91.38 495 PRO B O 1
ATOM 8463 N N . PRO B 1 496 ? 41.219 -21 -17.016 1 93.19 496 PRO B N 1
ATOM 8464 C CA . PRO B 1 496 ? 40.094 -20.922 -16.094 1 93.19 496 PRO B CA 1
ATOM 8465 C C . PRO B 1 496 ? 38.75 -21 -16.797 1 93.19 496 PRO B C 1
ATOM 8467 O O . PRO B 1 496 ? 38.594 -20.469 -17.906 1 93.19 496 PRO B O 1
ATOM 8470 N N . ILE B 1 497 ? 37.812 -21.594 -16.203 1 95.31 497 ILE B N 1
ATOM 8471 C CA . ILE B 1 497 ? 36.406 -21.609 -16.656 1 95.31 497 ILE B CA 1
ATOM 8472 C C . ILE B 1 497 ? 35.625 -20.5 -15.945 1 95.31 497 ILE B C 1
ATOM 8474 O O . ILE B 1 497 ? 35.469 -20.531 -14.727 1 95.31 497 ILE B O 1
ATOM 8478 N N . LEU B 1 498 ? 35.219 -19.531 -16.734 1 95.06 498 LEU B N 1
ATOM 8479 C CA . LEU B 1 498 ? 34.531 -18.375 -16.172 1 95.06 498 LEU B CA 1
ATOM 8480 C C . LEU B 1 498 ? 33.062 -18.359 -16.594 1 95.06 498 LEU B C 1
ATOM 8482 O O . LEU B 1 498 ? 32.719 -18.797 -17.703 1 95.06 498 LEU B O 1
ATOM 8486 N N . HIS B 1 499 ? 32.25 -17.922 -15.672 1 96.56 499 HIS B N 1
ATOM 8487 C CA . HIS B 1 499 ? 30.828 -17.766 -15.953 1 96.56 499 HIS B CA 1
ATOM 8488 C C . HIS B 1 499 ? 30.391 -16.312 -15.766 1 96.56 499 HIS B C 1
ATOM 8490 O O . HIS B 1 499 ? 31.062 -15.547 -15.07 1 96.56 499 HIS B O 1
ATOM 8496 N N . SER B 1 500 ? 29.328 -15.977 -16.406 1 95.69 500 SER B N 1
ATOM 8497 C CA . SER B 1 500 ? 28.781 -14.625 -16.344 1 95.69 500 SER B CA 1
ATOM 8498 C C . SER B 1 500 ? 28.344 -14.266 -14.93 1 95.69 500 SER B C 1
ATOM 8500 O O . SER B 1 500 ? 27.625 -15.016 -14.281 1 95.69 500 SER B O 1
ATOM 8502 N N . GLU B 1 501 ? 28.797 -13.07 -14.461 1 96.75 501 GLU B N 1
ATOM 8503 C CA . GLU B 1 501 ? 28.375 -12.602 -13.148 1 96.75 501 GLU B CA 1
ATOM 8504 C C . GLU B 1 501 ? 26.875 -12.32 -13.117 1 96.75 501 GLU B C 1
ATOM 8506 O O . GLU B 1 501 ? 26.219 -12.508 -12.086 1 96.75 501 GLU B O 1
ATOM 8511 N N . TRP B 1 502 ? 26.375 -11.898 -14.211 1 97 502 TRP B N 1
ATOM 8512 C CA . TRP B 1 502 ? 24.938 -11.641 -14.312 1 97 502 TRP B CA 1
ATOM 8513 C C . TRP B 1 502 ? 24.141 -12.93 -14.133 1 97 502 TRP B C 1
ATOM 8515 O O . TRP B 1 502 ? 23.141 -12.945 -13.406 1 97 502 TRP B O 1
ATOM 8525 N N . ASP B 1 503 ? 24.547 -13.984 -14.781 1 96.38 503 ASP B N 1
ATOM 8526 C CA . ASP B 1 503 ? 23.859 -15.266 -14.648 1 96.38 503 ASP B CA 1
ATOM 8527 C C . ASP B 1 503 ? 23.906 -15.773 -13.211 1 96.38 503 ASP B C 1
ATOM 8529 O O . ASP B 1 503 ? 22.922 -16.297 -12.695 1 96.38 503 ASP B O 1
ATOM 8533 N N . LYS B 1 504 ? 25.062 -15.57 -12.617 1 97.81 504 LYS B N 1
ATOM 8534 C CA . LYS B 1 504 ? 25.188 -15.961 -11.211 1 97.81 504 LYS B CA 1
ATOM 8535 C C . LYS B 1 504 ? 24.188 -15.219 -10.336 1 97.81 504 LYS B C 1
ATOM 8537 O O . LYS B 1 504 ? 23.484 -15.828 -9.531 1 97.81 504 LYS B O 1
ATOM 8542 N N . ALA B 1 505 ? 24.109 -13.914 -10.586 1 97.88 505 ALA B N 1
ATOM 8543 C CA . ALA B 1 505 ? 23.203 -13.086 -9.797 1 97.88 505 ALA B CA 1
ATOM 8544 C C . ALA B 1 505 ? 21.75 -13.492 -10.016 1 97.88 505 ALA B C 1
ATOM 8546 O O . ALA B 1 505 ? 20.969 -13.57 -9.062 1 97.88 505 ALA B O 1
ATOM 8547 N N . ARG B 1 506 ? 21.391 -13.727 -11.195 1 96.94 506 ARG B N 1
ATOM 8548 C CA . ARG B 1 506 ? 20.031 -14.133 -11.523 1 96.94 506 ARG B CA 1
ATOM 8549 C C . ARG B 1 506 ? 19.672 -15.469 -10.875 1 96.94 506 ARG B C 1
ATOM 8551 O O . ARG B 1 506 ? 18.578 -15.633 -10.328 1 96.94 506 ARG B O 1
ATOM 8558 N N . PHE B 1 507 ? 20.578 -16.422 -10.93 1 98 507 PHE B N 1
ATOM 8559 C CA . PHE B 1 507 ? 20.344 -17.719 -10.312 1 98 507 PHE B CA 1
ATOM 8560 C C . PHE B 1 507 ? 20.219 -17.594 -8.797 1 98 507 PHE B C 1
ATOM 8562 O O . PHE B 1 507 ? 19.422 -18.297 -8.172 1 98 507 PHE B O 1
ATOM 8569 N N . ASP B 1 508 ? 21 -16.703 -8.266 1 98.12 508 ASP B N 1
ATOM 8570 C CA . ASP B 1 508 ? 20.906 -16.5 -6.824 1 98.12 508 ASP B CA 1
ATOM 8571 C C . ASP B 1 508 ? 19.531 -15.984 -6.426 1 98.12 508 ASP B C 1
ATOM 8573 O O . ASP B 1 508 ? 19 -16.359 -5.371 1 98.12 508 ASP B O 1
ATOM 8577 N N . VAL B 1 509 ? 18.938 -15.125 -7.234 1 98.06 509 VAL B N 1
ATOM 8578 C CA . VAL B 1 509 ? 17.594 -14.625 -6.965 1 98.06 509 VAL B CA 1
ATOM 8579 C C . VAL B 1 509 ? 16.594 -15.773 -7.023 1 98.06 509 VAL B C 1
ATOM 8581 O O . VAL B 1 509 ? 15.734 -15.906 -6.148 1 98.06 509 VAL B O 1
ATOM 8584 N N . LEU B 1 510 ? 16.672 -16.562 -8.039 1 97.69 510 LEU B N 1
ATOM 8585 C CA . LEU B 1 510 ? 15.758 -17.688 -8.203 1 97.69 510 LEU B CA 1
ATOM 8586 C C . LEU B 1 510 ? 15.891 -18.672 -7.039 1 97.69 510 LEU B C 1
ATOM 8588 O O . LEU B 1 510 ? 14.891 -19.172 -6.523 1 97.69 510 LEU B O 1
ATOM 8592 N N . ILE B 1 511 ? 17.109 -18.938 -6.66 1 97.81 511 ILE B N 1
ATOM 8593 C CA . ILE B 1 511 ? 17.359 -19.828 -5.523 1 97.81 511 ILE B CA 1
ATOM 8594 C C . ILE B 1 511 ? 16.766 -19.203 -4.258 1 97.81 511 ILE B C 1
ATOM 8596 O O . ILE B 1 511 ? 16.156 -19.906 -3.441 1 97.81 511 ILE B O 1
ATOM 8600 N N . LEU B 1 512 ? 16.938 -17.922 -4.121 1 97.06 512 LEU B N 1
ATOM 8601 C CA . LEU B 1 512 ? 16.375 -17.219 -2.975 1 97.06 512 LEU B CA 1
ATOM 8602 C C . LEU B 1 512 ? 14.852 -17.359 -2.938 1 97.06 512 LEU B C 1
ATOM 8604 O O . LEU B 1 512 ? 14.273 -17.609 -1.877 1 97.06 512 LEU B O 1
ATOM 8608 N N . PHE B 1 513 ? 14.164 -17.188 -4.07 1 97 513 PHE B N 1
ATOM 8609 C CA . PHE B 1 513 ? 12.711 -17.297 -4.152 1 97 513 PHE B CA 1
ATOM 8610 C C . PHE B 1 513 ? 12.258 -18.719 -3.883 1 97 513 PHE B C 1
ATOM 8612 O O . PHE B 1 513 ? 11.133 -18.938 -3.426 1 97 513 PHE B O 1
ATOM 8619 N N . ALA B 1 514 ? 13.133 -19.688 -4.137 1 95.81 514 ALA B N 1
ATOM 8620 C CA . ALA B 1 514 ? 12.773 -21.094 -3.965 1 95.81 514 ALA B CA 1
ATOM 8621 C C . ALA B 1 514 ? 13.094 -21.578 -2.555 1 95.81 514 ALA B C 1
ATOM 8623 O O . ALA B 1 514 ? 12.734 -22.688 -2.176 1 95.81 514 ALA B O 1
ATOM 8624 N N . THR B 1 515 ? 13.758 -20.719 -1.814 1 94 515 THR B N 1
ATOM 8625 C CA . THR B 1 515 ? 14.188 -21.094 -0.474 1 94 515 THR B CA 1
ATOM 8626 C C . THR B 1 515 ? 13.219 -20.578 0.577 1 94 515 THR B C 1
ATOM 8628 O O . THR B 1 515 ? 12.828 -19.406 0.542 1 94 515 THR B O 1
ATOM 8631 N N . ASP B 1 516 ? 12.859 -21.469 1.504 1 89.88 516 ASP B N 1
ATOM 8632 C CA . ASP B 1 516 ? 12 -21.047 2.609 1 89.88 516 ASP B CA 1
ATOM 8633 C C . ASP B 1 516 ? 12.797 -20.328 3.688 1 89.88 516 ASP B C 1
ATOM 8635 O O . ASP B 1 516 ? 13.938 -20.703 3.977 1 89.88 516 ASP B O 1
ATOM 8639 N N . ASN B 1 517 ? 12.312 -19.344 4.254 1 88.44 517 ASN B N 1
ATOM 8640 C CA . ASN B 1 517 ? 12.883 -18.609 5.375 1 88.44 517 ASN B CA 1
ATOM 8641 C C . ASN B 1 517 ? 14.312 -18.172 5.086 1 88.44 517 ASN B C 1
ATOM 8643 O O . ASN B 1 517 ? 15.234 -18.5 5.836 1 88.44 517 ASN B O 1
ATOM 8647 N N . ALA B 1 518 ? 14.438 -17.5 4.027 1 90.94 518 ALA B N 1
ATOM 8648 C CA . ALA B 1 518 ? 15.758 -17 3.641 1 90.94 518 ALA B CA 1
ATOM 8649 C C . ALA B 1 518 ? 16.328 -16.094 4.727 1 90.94 518 ALA B C 1
ATOM 8651 O O . ALA B 1 518 ? 15.617 -15.297 5.332 1 90.94 518 ALA B O 1
ATOM 8652 N N . LYS B 1 519 ? 17.656 -16.234 5.004 1 93.19 519 LYS B N 1
ATOM 8653 C CA . LYS B 1 519 ? 18.344 -15.422 5.996 1 93.19 519 LYS B CA 1
ATOM 8654 C C . LYS B 1 519 ? 18.578 -14.008 5.484 1 93.19 519 LYS B C 1
ATOM 8656 O O . LYS B 1 519 ? 18.797 -13.805 4.285 1 93.19 519 LYS B O 1
ATOM 8661 N N . SER B 1 520 ? 18.609 -13.062 6.363 1 94 520 SER B N 1
ATOM 8662 C CA . SER B 1 520 ? 18.812 -11.664 6.016 1 94 520 SER B CA 1
ATOM 8663 C C . SER B 1 520 ? 20.156 -11.453 5.316 1 94 520 SER B C 1
ATOM 8665 O O . SER B 1 520 ? 20.266 -10.641 4.398 1 94 520 SER B O 1
ATOM 8667 N N . GLN B 1 521 ? 21.188 -12.219 5.75 1 95 521 GLN B N 1
ATOM 8668 C CA . GLN B 1 521 ? 22.516 -12.078 5.156 1 95 521 GLN B CA 1
ATOM 8669 C C . GLN B 1 521 ? 22.516 -12.508 3.693 1 95 521 GLN B C 1
ATOM 8671 O O . GLN B 1 521 ? 23.172 -11.883 2.857 1 95 521 GLN B O 1
ATOM 8676 N N . ASP B 1 522 ? 21.781 -13.578 3.416 1 95.69 522 ASP B N 1
ATOM 8677 C CA . ASP B 1 522 ? 21.703 -14.055 2.041 1 95.69 522 ASP B CA 1
ATOM 8678 C C . ASP B 1 522 ? 20.953 -13.055 1.155 1 95.69 522 ASP B C 1
ATOM 8680 O O . ASP B 1 522 ? 21.359 -12.812 0.016 1 95.69 522 ASP B O 1
ATOM 8684 N N . ILE B 1 523 ? 19.891 -12.484 1.666 1 97 523 ILE B N 1
ATOM 8685 C CA . ILE B 1 523 ? 19.125 -11.484 0.941 1 97 523 ILE B CA 1
ATOM 8686 C C . ILE B 1 523 ? 20.016 -10.297 0.599 1 97 523 ILE B C 1
ATOM 8688 O O . ILE B 1 523 ? 20.031 -9.836 -0.545 1 97 523 ILE B O 1
ATOM 8692 N N . THR B 1 524 ? 20.797 -9.852 1.569 1 96.5 524 THR B N 1
ATOM 8693 C CA . THR B 1 524 ? 21.688 -8.703 1.375 1 96.5 524 THR B CA 1
ATOM 8694 C C . THR B 1 524 ? 22.75 -9.023 0.338 1 96.5 524 THR B C 1
ATOM 8696 O O . THR B 1 524 ? 23.078 -8.18 -0.503 1 96.5 524 THR B O 1
ATOM 8699 N N . LYS B 1 525 ? 23.297 -10.18 0.456 1 96.88 525 LYS B N 1
ATOM 8700 C CA . LYS B 1 525 ? 24.344 -10.594 -0.48 1 96.88 525 LYS B CA 1
ATOM 8701 C C . LYS B 1 525 ? 23.812 -10.609 -1.913 1 96.88 525 LYS B C 1
ATOM 8703 O O . LYS B 1 525 ? 24.5 -10.141 -2.832 1 96.88 525 LYS B O 1
ATOM 8708 N N . VAL B 1 526 ? 22.656 -11.172 -2.1 1 98 526 VAL B N 1
ATOM 8709 C CA . VAL B 1 526 ? 22.062 -11.234 -3.432 1 98 526 VAL B CA 1
ATOM 8710 C C . VAL B 1 526 ? 21.766 -9.82 -3.936 1 98 526 VAL B C 1
ATOM 8712 O O . VAL B 1 526 ? 22.031 -9.508 -5.098 1 98 526 VAL B O 1
ATOM 8715 N N . ALA B 1 527 ? 21.219 -8.969 -3.074 1 98.12 527 ALA B N 1
ATOM 8716 C CA . ALA B 1 527 ? 20.953 -7.586 -3.453 1 98.12 527 ALA B CA 1
ATOM 8717 C C . ALA B 1 527 ? 22.234 -6.879 -3.881 1 98.12 527 ALA B C 1
ATOM 8719 O O . ALA B 1 527 ? 22.25 -6.141 -4.867 1 98.12 527 ALA B O 1
ATOM 8720 N N . GLN B 1 528 ? 23.328 -7.141 -3.152 1 97.44 528 GLN B N 1
ATOM 8721 C CA . GLN B 1 528 ? 24.609 -6.523 -3.475 1 97.44 528 GLN B CA 1
ATOM 8722 C C . GLN B 1 528 ? 25.109 -6.988 -4.836 1 97.44 528 GLN B C 1
ATOM 8724 O O . GLN B 1 528 ? 25.656 -6.191 -5.609 1 97.44 528 GLN B O 1
ATOM 8729 N N . SER B 1 529 ? 24.953 -8.258 -5.047 1 97.62 529 SER B N 1
ATOM 8730 C CA . SER B 1 529 ? 25.359 -8.797 -6.34 1 97.62 529 SER B CA 1
ATOM 8731 C C . SER B 1 529 ? 24.578 -8.148 -7.48 1 97.62 529 SER B C 1
ATOM 8733 O O . SER B 1 529 ? 25.156 -7.836 -8.531 1 97.62 529 SER B O 1
ATOM 8735 N N . LEU B 1 530 ? 23.281 -7.918 -7.312 1 98.06 530 LEU B N 1
ATOM 8736 C CA . LEU B 1 530 ? 22.453 -7.277 -8.328 1 98.06 530 LEU B CA 1
ATOM 8737 C C . LEU B 1 530 ? 22.875 -5.82 -8.523 1 98.06 530 LEU B C 1
ATOM 8739 O O . LEU B 1 530 ? 22.938 -5.332 -9.648 1 98.06 530 LEU B O 1
ATOM 8743 N N . MET B 1 531 ? 23.125 -5.168 -7.43 1 97.38 531 MET B N 1
ATOM 8744 C CA . MET B 1 531 ? 23.531 -3.77 -7.496 1 97.38 531 MET B CA 1
ATOM 8745 C C . MET B 1 531 ? 24.844 -3.627 -8.258 1 97.38 531 MET B C 1
ATOM 8747 O O . MET B 1 531 ? 25.031 -2.68 -9.023 1 97.38 531 MET B O 1
ATOM 8751 N N . ALA B 1 532 ? 25.766 -4.566 -8.047 1 97.12 532 ALA B N 1
ATOM 8752 C CA . ALA B 1 532 ? 27.047 -4.551 -8.742 1 97.12 532 ALA B CA 1
ATOM 8753 C C . ALA B 1 532 ? 26.859 -4.703 -10.25 1 97.12 532 ALA B C 1
ATOM 8755 O O . ALA B 1 532 ? 27.672 -4.211 -11.039 1 97.12 532 ALA B O 1
ATOM 8756 N N . GLN B 1 533 ? 25.781 -5.344 -10.633 1 96.88 533 GLN B N 1
ATOM 8757 C CA . GLN B 1 533 ? 25.516 -5.613 -12.039 1 96.88 533 GLN B CA 1
ATOM 8758 C C . GLN B 1 533 ? 24.656 -4.508 -12.656 1 96.88 533 GLN B C 1
ATOM 8760 O O . GLN B 1 533 ? 24.391 -4.531 -13.859 1 96.88 533 GLN B O 1
ATOM 8765 N N . ASN B 1 534 ? 24.25 -3.463 -11.953 1 95.5 534 ASN B N 1
ATOM 8766 C CA . ASN B 1 534 ? 23.281 -2.463 -12.406 1 95.5 534 ASN B CA 1
ATOM 8767 C C . ASN B 1 534 ? 23.844 -1.623 -13.547 1 95.5 534 ASN B C 1
ATOM 8769 O O . ASN B 1 534 ? 23.109 -1.201 -14.438 1 95.5 534 ASN B O 1
ATOM 8773 N N . LYS B 1 535 ? 25.156 -1.378 -13.633 1 94.56 535 LYS B N 1
ATOM 8774 C CA . LYS B 1 535 ? 25.75 -0.575 -14.695 1 94.56 535 LYS B CA 1
ATOM 8775 C C . LYS B 1 535 ? 25.578 -1.25 -16.062 1 94.56 535 LYS B C 1
ATOM 8777 O O . LYS B 1 535 ? 25.266 -0.59 -17.047 1 94.56 535 LYS B O 1
ATOM 8782 N N . GLN B 1 536 ? 25.719 -2.57 -16.062 1 95.31 536 GLN B N 1
ATOM 8783 C CA . GLN B 1 536 ? 25.641 -3.326 -17.312 1 95.31 536 GLN B CA 1
ATOM 8784 C C . GLN B 1 536 ? 24.203 -3.717 -17.625 1 95.31 536 GLN B C 1
ATOM 8786 O O . GLN B 1 536 ? 23.828 -3.826 -18.797 1 95.31 536 GLN B O 1
ATOM 8791 N N . HIS B 1 537 ? 23.438 -3.949 -16.547 1 94.62 537 HIS B N 1
ATOM 8792 C CA . HIS B 1 537 ? 22.047 -4.383 -16.688 1 94.62 537 HIS B CA 1
ATOM 8793 C C . HIS B 1 537 ? 21.109 -3.535 -15.852 1 94.62 537 HIS B C 1
ATOM 8795 O O . HIS B 1 537 ? 20.453 -4.043 -14.93 1 94.62 537 HIS B O 1
ATOM 8801 N N . PRO B 1 538 ? 20.922 -2.305 -16.156 1 91.94 538 PRO B N 1
ATOM 8802 C CA . PRO B 1 538 ? 20.188 -1.382 -15.281 1 91.94 538 PRO B CA 1
ATOM 8803 C C . PRO B 1 538 ? 18.703 -1.73 -15.18 1 91.94 538 PRO B C 1
ATOM 8805 O O . PRO B 1 538 ? 18.109 -1.644 -14.102 1 91.94 538 PRO B O 1
ATOM 8808 N N . ILE B 1 539 ? 18.078 -2.18 -16.281 1 90.19 539 ILE B N 1
ATOM 8809 C CA . ILE B 1 539 ? 16.641 -2.459 -16.297 1 90.19 539 ILE B CA 1
ATOM 8810 C C . ILE B 1 539 ? 16.375 -3.771 -15.562 1 90.19 539 ILE B C 1
ATOM 8812 O O . ILE B 1 539 ? 15.562 -3.812 -14.625 1 90.19 539 ILE B O 1
ATOM 8816 N N . GLU B 1 540 ? 17.125 -4.793 -15.906 1 92.12 540 GLU B N 1
ATOM 8817 C CA . GLU B 1 540 ? 16.859 -6.129 -15.375 1 92.12 540 GLU B CA 1
ATOM 8818 C C . GLU B 1 540 ? 17.203 -6.203 -13.891 1 92.12 540 GLU B C 1
ATOM 8820 O O . GLU B 1 540 ? 16.484 -6.844 -13.117 1 92.12 540 GLU B O 1
ATOM 8825 N N . SER B 1 541 ? 18.281 -5.57 -13.523 1 95.25 541 SER B N 1
ATOM 8826 C CA . SER B 1 541 ? 18.672 -5.605 -12.117 1 95.25 541 SER B CA 1
ATOM 8827 C C . SER B 1 541 ? 17.641 -4.891 -11.25 1 95.25 541 SER B C 1
ATOM 8829 O O . SER B 1 541 ? 17.281 -5.379 -10.172 1 95.25 541 SER B O 1
ATOM 8831 N N . ALA B 1 542 ? 17.141 -3.777 -11.711 1 93.31 542 ALA B N 1
ATOM 8832 C CA . ALA B 1 542 ? 16.109 -3.045 -10.977 1 93.31 542 ALA B CA 1
ATOM 8833 C C . ALA B 1 542 ? 14.812 -3.846 -10.898 1 93.31 542 ALA B C 1
ATOM 8835 O O . ALA B 1 542 ? 14.102 -3.793 -9.891 1 93.31 542 ALA B O 1
ATOM 8836 N N . GLN B 1 543 ? 14.5 -4.527 -11.93 1 93.44 543 GLN B N 1
ATOM 8837 C CA . GLN B 1 543 ? 13.312 -5.379 -11.945 1 93.44 543 GLN B CA 1
ATOM 8838 C C . GLN B 1 543 ? 13.414 -6.48 -10.891 1 93.44 543 GLN B C 1
ATOM 8840 O O . GLN B 1 543 ? 12.461 -6.727 -10.148 1 93.44 543 GLN B O 1
ATOM 8845 N N . LEU B 1 544 ? 14.539 -7.141 -10.844 1 96.38 544 LEU B N 1
ATOM 8846 C CA . LEU B 1 544 ? 14.734 -8.219 -9.875 1 96.38 544 LEU B CA 1
ATOM 8847 C C . LEU B 1 544 ? 14.719 -7.68 -8.453 1 96.38 544 LEU B C 1
ATOM 8849 O O . LEU B 1 544 ? 14.133 -8.297 -7.559 1 96.38 544 LEU B O 1
ATOM 8853 N N . LEU B 1 545 ? 15.344 -6.523 -8.273 1 96.94 545 LEU B N 1
ATOM 8854 C CA . LEU B 1 545 ? 15.305 -5.895 -6.957 1 96.94 545 LEU B CA 1
ATOM 8855 C C . LEU B 1 545 ? 13.875 -5.523 -6.574 1 96.94 545 LEU B C 1
ATOM 8857 O O . LEU B 1 545 ? 13.484 -5.656 -5.41 1 96.94 545 LEU B O 1
ATOM 8861 N N . SER B 1 546 ? 13.094 -5.074 -7.543 1 95.31 546 SER B N 1
ATOM 8862 C CA . SER B 1 546 ? 11.703 -4.727 -7.293 1 95.31 546 SER B CA 1
ATOM 8863 C C . SER B 1 546 ? 10.891 -5.953 -6.871 1 95.31 546 SER B C 1
ATOM 8865 O O . SER B 1 546 ? 10.047 -5.871 -5.98 1 95.31 546 SER B O 1
ATOM 8867 N N . LEU B 1 547 ? 11.133 -7.02 -7.5 1 96.5 547 LEU B N 1
ATOM 8868 C CA . LEU B 1 547 ? 10.438 -8.25 -7.145 1 96.5 547 LEU B CA 1
ATOM 8869 C C . LEU B 1 547 ? 10.82 -8.703 -5.738 1 96.5 547 LEU B C 1
ATOM 8871 O O . LEU B 1 547 ? 9.961 -9.133 -4.965 1 96.5 547 LEU B O 1
ATOM 8875 N N . MET B 1 548 ? 12.117 -8.594 -5.457 1 97.75 548 MET B N 1
ATOM 8876 C CA . MET B 1 548 ? 12.57 -8.914 -4.102 1 97.75 548 MET B CA 1
ATOM 8877 C C . MET B 1 548 ? 11.859 -8.031 -3.076 1 97.75 548 MET B C 1
ATOM 8879 O O . MET B 1 548 ? 11.422 -8.523 -2.033 1 97.75 548 MET B O 1
ATOM 8883 N N . SER B 1 549 ? 11.727 -6.781 -3.393 1 96.81 549 SER B N 1
ATOM 8884 C CA . SER B 1 549 ? 11 -5.867 -2.518 1 96.81 549 SER B CA 1
ATOM 8885 C C . SER B 1 549 ? 9.539 -6.27 -2.391 1 96.81 549 SER B C 1
ATOM 8887 O O . SER B 1 549 ? 8.961 -6.199 -1.304 1 96.81 549 SER B O 1
ATOM 8889 N N . GLY B 1 550 ? 8.938 -6.633 -3.533 1 96.69 550 GLY B N 1
ATOM 8890 C CA . GLY B 1 550 ? 7.543 -7.055 -3.547 1 96.69 550 GLY B CA 1
ATOM 8891 C C . GLY B 1 550 ? 7.273 -8.25 -2.656 1 96.69 550 GLY B C 1
ATOM 8892 O O . GLY B 1 550 ? 6.191 -8.367 -2.076 1 96.69 550 GLY B O 1
ATOM 8893 N N . ILE B 1 551 ? 8.25 -9.094 -2.516 1 96.81 551 ILE B N 1
ATOM 8894 C CA . ILE B 1 551 ? 8.125 -10.273 -1.666 1 96.81 551 ILE B CA 1
ATOM 8895 C C . ILE B 1 551 ? 8.219 -9.867 -0.198 1 96.81 551 ILE B C 1
ATOM 8897 O O . ILE B 1 551 ? 7.734 -10.578 0.684 1 96.81 551 ILE B O 1
ATOM 8901 N N . GLY B 1 552 ? 8.789 -8.719 0.036 1 95.38 552 GLY B N 1
ATOM 8902 C CA . GLY B 1 552 ? 8.898 -8.227 1.4 1 95.38 552 GLY B CA 1
ATOM 8903 C C . GLY B 1 552 ? 10.312 -8.328 1.957 1 95.38 552 GLY B C 1
ATOM 8904 O O . GLY B 1 552 ? 10.516 -8.203 3.166 1 95.38 552 GLY B O 1
ATOM 8905 N N . TYR B 1 553 ? 11.297 -8.641 1.101 1 96.69 553 TYR B N 1
ATOM 8906 C CA . TYR B 1 553 ? 12.672 -8.68 1.566 1 96.69 553 TYR B CA 1
ATOM 8907 C C . TYR B 1 553 ? 13.164 -7.277 1.926 1 96.69 553 TYR B C 1
ATOM 8909 O O . TYR B 1 553 ? 12.867 -6.309 1.224 1 96.69 553 TYR B O 1
ATOM 8917 N N . LYS B 1 554 ? 13.844 -7.184 2.992 1 95.81 554 LYS B N 1
ATOM 8918 C CA . LYS B 1 554 ? 14.375 -5.898 3.438 1 95.81 554 LYS B CA 1
ATOM 8919 C C . LYS B 1 554 ? 15.664 -5.551 2.695 1 95.81 554 LYS B C 1
ATOM 8921 O O . LYS B 1 554 ? 16.734 -6.059 3.031 1 95.81 554 LYS B O 1
ATOM 8926 N N . LEU B 1 555 ? 15.523 -4.656 1.783 1 96.31 555 LEU B N 1
ATOM 8927 C CA . LEU B 1 555 ? 16.625 -4.301 0.908 1 96.31 555 LEU B CA 1
ATOM 8928 C C . LEU B 1 555 ? 17.391 -3.1 1.457 1 96.31 555 LEU B C 1
ATOM 8930 O O . LEU B 1 555 ? 16.812 -2.25 2.137 1 96.31 555 LEU B O 1
ATOM 8934 N N . PRO B 1 556 ? 18.703 -3.037 1.197 1 94.31 556 PRO B N 1
ATOM 8935 C CA . PRO B 1 556 ? 19.453 -1.846 1.588 1 94.31 556 PRO B CA 1
ATOM 8936 C C . PRO B 1 556 ? 18.984 -0.584 0.865 1 94.31 556 PRO B C 1
ATOM 8938 O O . PRO B 1 556 ? 18.359 -0.672 -0.191 1 94.31 556 PRO B O 1
ATOM 8941 N N . PRO B 1 557 ? 19.312 0.593 1.434 1 94.31 557 PRO B N 1
ATOM 8942 C CA . PRO B 1 557 ? 18.828 1.852 0.853 1 94.31 557 PRO B CA 1
ATOM 8943 C C . PRO B 1 557 ? 19.312 2.053 -0.585 1 94.31 557 PRO B C 1
ATOM 8945 O O . PRO B 1 557 ? 18.578 2.613 -1.405 1 94.31 557 PRO B O 1
ATOM 8948 N N . GLU B 1 558 ? 20.5 1.579 -0.903 1 94.25 558 GLU B N 1
ATOM 8949 C CA . GLU B 1 558 ? 21.031 1.741 -2.254 1 94.25 558 GLU B CA 1
ATOM 8950 C C . GLU B 1 558 ? 20.188 0.982 -3.273 1 94.25 558 GLU B C 1
ATOM 8952 O O . GLU B 1 558 ? 19.984 1.453 -4.395 1 94.25 558 GLU B O 1
ATOM 8957 N N . ALA B 1 559 ? 19.75 -0.173 -2.871 1 96.12 559 ALA B N 1
ATOM 8958 C CA . ALA B 1 559 ? 18.875 -0.961 -3.748 1 96.12 559 ALA B CA 1
ATOM 8959 C C . ALA B 1 559 ? 17.562 -0.246 -4.004 1 96.12 559 ALA B C 1
ATOM 8961 O O . ALA B 1 559 ? 17.047 -0.265 -5.121 1 96.12 559 ALA B O 1
ATOM 8962 N N . ARG B 1 560 ? 16.984 0.381 -2.969 1 94.5 560 ARG B N 1
ATOM 8963 C CA . ARG B 1 560 ? 15.711 1.097 -3.105 1 94.5 560 ARG B CA 1
ATOM 8964 C C . ARG B 1 560 ? 15.867 2.303 -4.027 1 94.5 560 ARG B C 1
ATOM 8966 O O . ARG B 1 560 ? 14.93 2.654 -4.758 1 94.5 560 ARG B O 1
ATOM 8973 N N . HIS B 1 561 ? 17.062 2.906 -4.086 1 92.62 561 HIS B N 1
ATOM 8974 C CA . HIS B 1 561 ? 17.312 3.998 -5.016 1 92.62 561 HIS B CA 1
ATOM 8975 C C . HIS B 1 561 ? 17.297 3.51 -6.461 1 92.62 561 HIS B C 1
ATOM 8977 O O . HIS B 1 561 ? 16.797 4.207 -7.348 1 92.62 561 HIS B O 1
ATOM 8983 N N . LEU B 1 562 ? 17.859 2.336 -6.629 1 93.75 562 LEU B N 1
ATOM 8984 C CA . LEU B 1 562 ? 17.859 1.77 -7.973 1 93.75 562 LEU B CA 1
ATOM 8985 C C . LEU B 1 562 ? 16.438 1.437 -8.422 1 93.75 562 LEU B C 1
ATOM 8987 O O . LEU B 1 562 ? 16.109 1.62 -9.594 1 93.75 562 LEU B O 1
ATOM 8991 N N . ILE B 1 563 ? 15.586 0.946 -7.488 1 92.5 563 ILE B N 1
ATOM 8992 C CA . ILE B 1 563 ? 14.188 0.656 -7.785 1 92.5 563 ILE B CA 1
ATOM 8993 C C . ILE B 1 563 ? 13.469 1.942 -8.18 1 92.5 563 ILE B C 1
ATOM 8995 O O . ILE B 1 563 ? 12.688 1.957 -9.133 1 92.5 563 ILE B O 1
ATOM 8999 N N . ALA B 1 564 ? 13.758 3.01 -7.492 1 87.62 564 ALA B N 1
ATOM 9000 C CA . ALA B 1 564 ? 13.109 4.297 -7.727 1 87.62 564 ALA B CA 1
ATOM 9001 C C . ALA B 1 564 ? 13.516 4.871 -9.086 1 87.62 564 ALA B C 1
ATOM 9003 O O . ALA B 1 564 ? 12.734 5.59 -9.719 1 87.62 564 ALA B O 1
ATOM 9004 N N . ASP B 1 565 ? 14.641 4.516 -9.547 1 82.38 565 ASP B N 1
ATOM 9005 C CA . ASP B 1 565 ? 15.172 5.066 -10.797 1 82.38 565 ASP B CA 1
ATOM 9006 C C . ASP B 1 565 ? 14.656 4.281 -12 1 82.38 565 ASP B C 1
ATOM 9008 O O . ASP B 1 565 ? 14.828 4.715 -13.141 1 82.38 565 ASP B O 1
ATOM 9012 N N . TYR B 1 566 ? 14.078 3.15 -11.617 1 78.81 566 TYR B N 1
ATOM 9013 C CA . TYR B 1 566 ? 13.555 2.312 -12.695 1 78.81 566 TYR B CA 1
ATOM 9014 C C . TYR B 1 566 ? 12.477 3.045 -13.484 1 78.81 566 TYR B C 1
ATOM 9016 O O . TYR B 1 566 ? 11.586 3.676 -12.898 1 78.81 566 TYR B O 1
ATOM 9024 N N . GLN B 1 567 ? 12.648 3.086 -14.727 1 69.69 567 GLN B N 1
ATOM 9025 C CA . GLN B 1 567 ? 11.664 3.748 -15.578 1 69.69 567 GLN B CA 1
ATOM 9026 C C . GLN B 1 567 ? 10.438 2.861 -15.797 1 69.69 567 GLN B C 1
ATOM 9028 O O . GLN B 1 567 ? 10.414 2.051 -16.734 1 69.69 567 GLN B O 1
ATOM 9033 N N . ASN B 1 568 ? 9.539 3.018 -14.875 1 69.75 568 ASN B N 1
ATOM 9034 C CA . ASN B 1 568 ? 8.281 2.305 -15.016 1 69.75 568 ASN B CA 1
ATOM 9035 C C . ASN B 1 568 ? 7.375 2.959 -16.062 1 69.75 568 ASN B C 1
ATOM 9037 O O . ASN B 1 568 ? 7.461 4.168 -16.281 1 69.75 568 ASN B O 1
ATOM 9041 N N . SER B 1 569 ? 6.727 2.096 -16.797 1 75 569 SER B N 1
ATOM 9042 C CA . SER B 1 569 ? 5.633 2.648 -17.594 1 75 569 SER B CA 1
ATOM 9043 C C . SER B 1 569 ? 4.426 2.979 -16.719 1 75 569 SER B C 1
ATOM 9045 O O . SER B 1 569 ? 4.23 2.369 -15.664 1 75 569 SER B O 1
ATOM 9047 N N . VAL B 1 570 ? 3.707 4.012 -17.125 1 78.56 570 VAL B N 1
ATOM 9048 C CA . VAL B 1 570 ? 2.482 4.355 -16.406 1 78.56 570 VAL B CA 1
ATOM 9049 C C . VAL B 1 570 ? 1.463 3.23 -16.547 1 78.56 570 VAL B C 1
ATOM 9051 O O . VAL B 1 570 ? 1.133 2.824 -17.672 1 78.56 570 VAL B O 1
ATOM 9054 N N . PRO B 1 571 ? 1.065 2.713 -15.492 1 84.19 571 PRO B N 1
ATOM 9055 C CA . PRO B 1 571 ? 0.033 1.678 -15.594 1 84.19 571 PRO B CA 1
ATOM 9056 C C . PRO B 1 571 ? -1.275 2.205 -16.172 1 84.19 571 PRO B C 1
ATOM 9058 O O . PRO B 1 571 ? -1.544 3.408 -16.109 1 84.19 571 PRO B O 1
ATOM 9061 N N . SER B 1 572 ? -2.051 1.354 -16.797 1 86.06 572 SER B N 1
ATOM 9062 C CA . SER B 1 572 ? -3.389 1.728 -17.234 1 86.06 572 SER B CA 1
ATOM 9063 C C . SER B 1 572 ? -4.277 2.115 -16.062 1 86.06 572 SER B C 1
ATOM 9065 O O . SER B 1 572 ? -4.031 1.696 -14.922 1 86.06 572 SER B O 1
ATOM 9067 N N . MET B 1 573 ? -5.234 2.93 -16.312 1 86 573 MET B N 1
ATOM 9068 C CA . MET B 1 573 ? -6.16 3.338 -15.258 1 86 573 MET B CA 1
ATOM 9069 C C . MET B 1 573 ? -6.883 2.131 -14.664 1 86 573 MET B C 1
ATOM 9071 O O . MET B 1 573 ? -7.152 2.088 -13.469 1 86 573 MET B O 1
ATOM 9075 N N . GLU B 1 574 ? -7.203 1.166 -15.547 1 88.06 574 GLU B N 1
ATOM 9076 C CA . GLU B 1 574 ? -7.848 -0.056 -15.078 1 88.06 574 GLU B CA 1
ATOM 9077 C C . GLU B 1 574 ? -6.98 -0.778 -14.047 1 88.06 574 GLU B C 1
ATOM 9079 O O . GLU B 1 574 ? -7.477 -1.21 -13.008 1 88.06 574 GLU B O 1
ATOM 9084 N N . LEU B 1 575 ? -5.758 -0.883 -14.336 1 91 575 LEU B N 1
ATOM 9085 C CA . LEU B 1 575 ? -4.832 -1.565 -13.438 1 91 575 LEU B CA 1
ATOM 9086 C C . LEU B 1 575 ? -4.645 -0.772 -12.148 1 91 575 LEU B C 1
ATOM 9088 O O . LEU B 1 575 ? -4.562 -1.353 -11.062 1 91 575 LEU B O 1
ATOM 9092 N N . ILE B 1 576 ? -4.605 0.559 -12.25 1 90.19 576 ILE B N 1
ATOM 9093 C CA . ILE B 1 576 ? -4.48 1.428 -11.086 1 90.19 576 ILE B CA 1
ATOM 9094 C C . ILE B 1 576 ? -5.695 1.256 -10.18 1 90.19 576 ILE B C 1
ATOM 9096 O O . ILE B 1 576 ? -5.559 1.165 -8.961 1 90.19 576 ILE B O 1
ATOM 9100 N N . LEU B 1 577 ? -6.816 1.162 -10.781 1 90.62 577 LEU B N 1
ATOM 9101 C CA . LEU B 1 577 ? -8.055 1.028 -10.023 1 90.62 577 LEU B CA 1
ATOM 9102 C C . LEU B 1 577 ? -8.141 -0.349 -9.367 1 90.62 577 LEU B C 1
ATOM 9104 O O . LEU B 1 577 ? -8.625 -0.477 -8.242 1 90.62 577 LEU B O 1
ATOM 9108 N N . GLN B 1 578 ? -7.73 -1.386 -10.055 1 92.5 578 GLN B N 1
ATOM 9109 C CA . GLN B 1 578 ? -7.695 -2.721 -9.469 1 92.5 578 GLN B CA 1
ATOM 9110 C C . GLN B 1 578 ? -6.77 -2.762 -8.25 1 92.5 578 GLN B C 1
ATOM 9112 O O . GLN B 1 578 ? -7.105 -3.363 -7.23 1 92.5 578 GLN B O 1
ATOM 9117 N N . ASP B 1 579 ? -5.672 -2.139 -8.445 1 94.44 579 ASP B N 1
ATOM 9118 C CA . ASP B 1 579 ? -4.711 -2.049 -7.355 1 94.44 579 ASP B CA 1
ATOM 9119 C C . ASP B 1 579 ? -5.297 -1.301 -6.164 1 94.44 579 ASP B C 1
ATOM 9121 O O . ASP B 1 579 ? -5.121 -1.715 -5.016 1 94.44 579 ASP B O 1
ATOM 9125 N N . TYR B 1 580 ? -5.996 -0.241 -6.484 1 93.75 580 TYR B N 1
ATOM 9126 C CA . TYR B 1 580 ? -6.621 0.568 -5.445 1 93.75 580 TYR B CA 1
ATOM 9127 C C . TYR B 1 580 ? -7.719 -0.214 -4.734 1 93.75 580 TYR B C 1
ATOM 9129 O O . TYR B 1 580 ? -7.871 -0.11 -3.514 1 93.75 580 TYR B O 1
ATOM 9137 N N . GLN B 1 581 ? -8.484 -0.967 -5.422 1 95.12 581 GLN B N 1
ATOM 9138 C CA . GLN B 1 581 ? -9.531 -1.802 -4.832 1 95.12 581 GLN B CA 1
ATOM 9139 C C . GLN B 1 581 ? -8.93 -2.865 -3.914 1 95.12 581 GLN B C 1
ATOM 9141 O O . GLN B 1 581 ? -9.5 -3.186 -2.871 1 95.12 581 GLN B O 1
ATOM 9146 N N . MET B 1 582 ? -7.852 -3.391 -4.336 1 97.06 582 MET B N 1
ATOM 9147 C CA . MET B 1 582 ? -7.133 -4.348 -3.502 1 97.06 582 MET B CA 1
ATOM 9148 C C . MET B 1 582 ? -6.723 -3.717 -2.176 1 97.06 582 MET B C 1
ATOM 9150 O O . MET B 1 582 ? -6.957 -4.289 -1.11 1 97.06 582 MET B O 1
ATOM 9154 N N . ASP B 1 583 ? -6.188 -2.531 -2.238 1 96.19 583 ASP B N 1
ATOM 9155 C CA . ASP B 1 583 ? -5.727 -1.831 -1.043 1 96.19 583 ASP B CA 1
ATOM 9156 C C . ASP B 1 583 ? -6.898 -1.488 -0.125 1 96.19 583 ASP B C 1
ATOM 9158 O O . ASP B 1 583 ? -6.797 -1.626 1.096 1 96.19 583 ASP B O 1
ATOM 9162 N N . THR B 1 584 ? -7.992 -1.001 -0.736 1 95.88 584 THR B N 1
ATOM 9163 C CA . THR B 1 584 ? -9.156 -0.635 0.058 1 95.88 584 THR B CA 1
ATOM 9164 C C . THR B 1 584 ? -9.742 -1.858 0.758 1 95.88 584 THR B C 1
ATOM 9166 O O . THR B 1 584 ? -10.211 -1.766 1.893 1 95.88 584 THR B O 1
ATOM 9169 N N . ALA B 1 585 ? -9.734 -3.004 0.098 1 97 585 ALA B N 1
ATOM 9170 C CA . ALA B 1 585 ? -10.188 -4.246 0.72 1 97 585 ALA B CA 1
ATOM 9171 C C . ALA B 1 585 ? -9.297 -4.621 1.901 1 97 585 ALA B C 1
ATOM 9173 O O . ALA B 1 585 ? -9.797 -5.02 2.959 1 97 585 ALA B O 1
ATOM 9174 N N . LEU B 1 586 ? -8.055 -4.461 1.706 1 95.56 586 LEU B N 1
ATOM 9175 C CA . LEU B 1 586 ? -7.102 -4.809 2.756 1 95.56 586 LEU B CA 1
ATOM 9176 C C . LEU B 1 586 ? -7.293 -3.916 3.979 1 95.56 586 LEU B C 1
ATOM 9178 O O . LEU B 1 586 ? -7.18 -4.383 5.113 1 95.56 586 LEU B O 1
ATOM 9182 N N . ARG B 1 587 ? -7.566 -2.648 3.736 1 94.31 587 ARG B N 1
ATOM 9183 C CA . ARG B 1 587 ? -7.723 -1.681 4.816 1 94.31 587 ARG B CA 1
ATOM 9184 C C . ARG B 1 587 ? -8.93 -2.02 5.684 1 94.31 587 ARG B C 1
ATOM 9186 O O . ARG B 1 587 ? -9.047 -1.547 6.816 1 94.31 587 ARG B O 1
ATOM 9193 N N . THR B 1 588 ? -9.875 -2.809 5.172 1 94.38 588 THR B N 1
ATOM 9194 C CA . THR B 1 588 ? -11.078 -3.168 5.918 1 94.38 588 THR B CA 1
ATOM 9195 C C . THR B 1 588 ? -11.023 -4.629 6.359 1 94.38 588 THR B C 1
ATOM 9197 O O . THR B 1 588 ? -12.055 -5.223 6.688 1 94.38 588 THR B O 1
ATOM 9200 N N . ASP B 1 589 ? -9.914 -5.328 6.215 1 93.06 589 ASP B N 1
ATOM 9201 C CA . ASP B 1 589 ? -9.648 -6.707 6.621 1 93.06 589 ASP B CA 1
ATOM 9202 C C . ASP B 1 589 ? -10.438 -7.691 5.758 1 93.06 589 ASP B C 1
ATOM 9204 O O . ASP B 1 589 ? -10.812 -8.773 6.223 1 93.06 589 ASP B O 1
ATOM 9208 N N . ALA B 1 590 ? -10.805 -7.234 4.594 1 96.5 590 ALA B N 1
ATOM 9209 C CA . ALA B 1 590 ? -11.359 -8.148 3.6 1 96.5 590 ALA B CA 1
ATOM 9210 C C . ALA B 1 590 ? -10.25 -8.906 2.873 1 96.5 590 ALA B C 1
ATOM 9212 O O . ALA B 1 590 ? -10.102 -8.781 1.656 1 96.5 590 ALA B O 1
ATOM 9213 N N . THR B 1 591 ? -9.602 -9.758 3.578 1 96.94 591 THR B N 1
ATOM 9214 C CA . THR B 1 591 ? -8.367 -10.391 3.123 1 96.94 591 THR B CA 1
ATOM 9215 C C . THR B 1 591 ? -8.633 -11.312 1.936 1 96.94 591 THR B C 1
ATOM 9217 O O . THR B 1 591 ? -7.84 -11.352 0.989 1 96.94 591 THR B O 1
ATOM 9220 N N . GLY B 1 592 ? -9.695 -12.062 1.952 1 97.06 592 GLY B N 1
ATOM 9221 C CA . GLY B 1 592 ? -10.023 -12.914 0.82 1 97.06 592 GLY B CA 1
ATOM 9222 C C . GLY B 1 592 ? -10.211 -12.141 -0.472 1 97.06 592 GLY B C 1
ATOM 9223 O O . GLY B 1 592 ? -9.711 -12.555 -1.522 1 97.06 592 GLY B O 1
ATOM 9224 N N . GLU B 1 593 ? -10.922 -11.062 -0.38 1 97.5 593 GLU B N 1
ATOM 9225 C CA . GLU B 1 593 ? -11.125 -10.195 -1.533 1 97.5 593 GLU B CA 1
ATOM 9226 C C . GLU B 1 593 ? -9.805 -9.625 -2.033 1 97.5 593 GLU B C 1
ATOM 9228 O O . GLU B 1 593 ? -9.539 -9.617 -3.238 1 97.5 593 GLU B O 1
ATOM 9233 N N . ALA B 1 594 ? -8.984 -9.109 -1.103 1 98.06 594 ALA B N 1
ATOM 9234 C CA . ALA B 1 594 ? -7.695 -8.531 -1.46 1 98.06 594 ALA B CA 1
ATOM 9235 C C . ALA B 1 594 ? -6.809 -9.555 -2.162 1 98.06 594 ALA B C 1
ATOM 9237 O O . ALA B 1 594 ? -6.18 -9.25 -3.18 1 98.06 594 ALA B O 1
ATOM 9238 N N . VAL B 1 595 ? -6.781 -10.742 -1.682 1 98.25 595 VAL B N 1
ATOM 9239 C CA . VAL B 1 595 ? -5.938 -11.797 -2.232 1 98.25 595 VAL B CA 1
ATOM 9240 C C . VAL B 1 595 ? -6.438 -12.188 -3.621 1 98.25 595 VAL B C 1
ATOM 9242 O O . VAL B 1 595 ? -5.641 -12.406 -4.535 1 98.25 595 VAL B O 1
ATOM 9245 N N . LEU B 1 596 ? -7.762 -12.273 -3.809 1 98.19 596 LEU B N 1
ATOM 9246 C CA . LEU B 1 596 ? -8.297 -12.602 -5.125 1 98.19 596 LEU B CA 1
ATOM 9247 C C . LEU B 1 596 ? -7.992 -11.492 -6.129 1 98.19 596 LEU B C 1
ATOM 9249 O O . LEU B 1 596 ? -7.719 -11.766 -7.301 1 98.19 596 LEU B O 1
ATOM 9253 N N . ARG B 1 597 ? -8.055 -10.305 -5.699 1 97.62 597 ARG B N 1
ATOM 9254 C CA . ARG B 1 597 ? -7.707 -9.195 -6.582 1 97.62 597 ARG B CA 1
ATOM 9255 C C . ARG B 1 597 ? -6.219 -9.211 -6.918 1 97.62 597 ARG B C 1
ATOM 9257 O O . ARG B 1 597 ? -5.832 -8.953 -8.055 1 97.62 597 ARG B O 1
ATOM 9264 N N . ALA B 1 598 ? -5.359 -9.461 -5.914 1 98.25 598 ALA B N 1
ATOM 9265 C CA . ALA B 1 598 ? -3.936 -9.648 -6.18 1 98.25 598 ALA B CA 1
ATOM 9266 C C . ALA B 1 598 ? -3.713 -10.758 -7.199 1 98.25 598 ALA B C 1
ATOM 9268 O O . ALA B 1 598 ? -2.906 -10.609 -8.117 1 98.25 598 ALA B O 1
ATOM 9269 N N . PHE B 1 599 ? -4.477 -11.859 -7.047 1 97.94 599 PHE B N 1
ATOM 9270 C CA . PHE B 1 599 ? -4.406 -12.984 -7.965 1 97.94 599 PHE B CA 1
ATOM 9271 C C . PHE B 1 599 ? -4.691 -12.539 -9.391 1 97.94 599 PHE B C 1
ATOM 9273 O O . PHE B 1 599 ? -3.953 -12.891 -10.32 1 97.94 599 PHE B O 1
ATOM 9280 N N . LEU B 1 600 ? -5.691 -11.773 -9.562 1 96.88 600 LEU B N 1
ATOM 9281 C CA . LEU B 1 600 ? -6.094 -11.336 -10.891 1 96.88 600 LEU B CA 1
ATOM 9282 C C . LEU B 1 600 ? -5.039 -10.422 -11.508 1 96.88 600 LEU B C 1
ATOM 9284 O O . LEU B 1 600 ? -4.73 -10.531 -12.695 1 96.88 600 LEU B O 1
ATOM 9288 N N . ILE B 1 601 ? -4.453 -9.539 -10.719 1 95.88 601 ILE B N 1
ATOM 9289 C CA . ILE B 1 601 ? -3.402 -8.648 -11.203 1 95.88 601 ILE B CA 1
ATOM 9290 C C . ILE B 1 601 ? -2.188 -9.477 -11.625 1 95.88 601 ILE B C 1
ATOM 9292 O O . ILE B 1 601 ? -1.625 -9.25 -12.703 1 95.88 601 ILE B O 1
ATOM 9296 N N . LEU B 1 602 ? -1.811 -10.477 -10.836 1 95.88 602 LEU B N 1
ATOM 9297 C CA . LEU B 1 602 ? -0.626 -11.289 -11.094 1 95.88 602 LEU B CA 1
ATOM 9298 C C . LEU B 1 602 ? -0.858 -12.234 -12.266 1 95.88 602 LEU B C 1
ATOM 9300 O O . LEU B 1 602 ? 0.078 -12.562 -13 1 95.88 602 LEU B O 1
ATOM 9304 N N . ARG B 1 603 ? -2.076 -12.664 -12.375 1 93.12 603 ARG B N 1
ATOM 9305 C CA . ARG B 1 603 ? -2.426 -13.547 -13.484 1 93.12 603 ARG B CA 1
ATOM 9306 C C . ARG B 1 603 ? -2.352 -12.805 -14.812 1 93.12 603 ARG B C 1
ATOM 9308 O O . ARG B 1 603 ? -1.832 -13.336 -15.797 1 93.12 603 ARG B O 1
ATOM 9315 N N . ASP B 1 604 ? -2.832 -11.547 -14.867 1 90.69 604 ASP B N 1
ATOM 9316 C CA . ASP B 1 604 ? -3.047 -10.828 -16.125 1 90.69 604 ASP B CA 1
ATOM 9317 C C . ASP B 1 604 ? -1.824 -9.992 -16.5 1 90.69 604 ASP B C 1
ATOM 9319 O O . ASP B 1 604 ? -1.747 -9.453 -17.594 1 90.69 604 ASP B O 1
ATOM 9323 N N . ASN B 1 605 ? -0.872 -9.938 -15.508 1 88.25 605 ASN B N 1
ATOM 9324 C CA . ASN B 1 605 ? 0.294 -9.102 -15.773 1 88.25 605 ASN B CA 1
ATOM 9325 C C . ASN B 1 605 ? 1.596 -9.859 -15.531 1 88.25 605 ASN B C 1
ATOM 9327 O O . ASN B 1 605 ? 1.616 -10.844 -14.789 1 88.25 605 ASN B O 1
ATOM 9331 N N . GLN B 1 606 ? 2.615 -9.445 -16.281 1 83.5 606 GLN B N 1
ATOM 9332 C CA . GLN B 1 606 ? 3.959 -9.984 -16.125 1 83.5 606 GLN B CA 1
ATOM 9333 C C . GLN B 1 606 ? 4.957 -8.891 -15.75 1 83.5 606 GLN B C 1
ATOM 9335 O O . GLN B 1 606 ? 4.777 -7.73 -16.125 1 83.5 606 GLN B O 1
ATOM 9340 N N . PRO B 1 607 ? 5.984 -9.266 -15 1 78.44 607 PRO B N 1
ATOM 9341 C CA . PRO B 1 607 ? 6.949 -8.25 -14.57 1 78.44 607 PRO B CA 1
ATOM 9342 C C . PRO B 1 607 ? 7.648 -7.566 -15.742 1 78.44 607 PRO B C 1
ATOM 9344 O O . PRO B 1 607 ? 8.047 -6.406 -15.633 1 78.44 607 PRO B O 1
ATOM 9347 N N . HIS B 1 608 ? 7.789 -8.188 -16.875 1 72.25 608 HIS B N 1
ATOM 9348 C CA . HIS B 1 608 ? 8.555 -7.625 -17.984 1 72.25 608 HIS B CA 1
ATOM 9349 C C . HIS B 1 608 ? 7.676 -6.727 -18.844 1 72.25 608 HIS B C 1
ATOM 9351 O O . HIS B 1 608 ? 8.188 -5.895 -19.594 1 72.25 608 HIS B O 1
ATOM 9357 N N . SER B 1 609 ? 6.445 -6.777 -18.938 1 65.31 609 SER B N 1
ATOM 9358 C CA . SER B 1 609 ? 5.617 -6.078 -19.922 1 65.31 609 SER B CA 1
ATOM 9359 C C . SER B 1 609 ? 4.75 -5.02 -19.25 1 65.31 609 SER B C 1
ATOM 9361 O O . SER B 1 609 ? 4.199 -4.145 -19.922 1 65.31 609 SER B O 1
ATOM 9363 N N . GLY B 1 610 ? 4.875 -4.934 -18 1 66 610 GLY B N 1
ATOM 9364 C CA . GLY B 1 610 ? 3.957 -4.004 -17.359 1 66 610 GLY B CA 1
ATOM 9365 C C . GLY B 1 610 ? 4.586 -3.227 -16.234 1 66 610 GLY B C 1
ATOM 9366 O O . GLY B 1 610 ? 5.812 -3.168 -16.109 1 66 610 GLY B O 1
ATOM 9367 N N . SER B 1 611 ? 3.732 -2.492 -15.695 1 79.62 611 SER B N 1
ATOM 9368 C CA . SER B 1 611 ? 4.164 -1.752 -14.516 1 79.62 611 SER B CA 1
ATOM 9369 C C . SER B 1 611 ? 4.457 -2.691 -13.352 1 79.62 611 SER B C 1
ATOM 9371 O O . SER B 1 611 ? 3.676 -3.602 -13.07 1 79.62 611 SER B O 1
ATOM 9373 N N . LEU B 1 612 ? 5.562 -2.572 -12.812 1 89.94 612 LEU B N 1
ATOM 9374 C CA . LEU B 1 612 ? 5.992 -3.379 -11.68 1 89.94 612 LEU B CA 1
ATOM 9375 C C . LEU B 1 612 ? 5.297 -2.93 -10.398 1 89.94 612 LEU B C 1
ATOM 9377 O O . LEU B 1 612 ? 5.305 -3.648 -9.398 1 89.94 612 LEU B O 1
ATOM 9381 N N . ILE B 1 613 ? 4.641 -1.792 -10.5 1 92.12 613 ILE B N 1
ATOM 9382 C CA . ILE B 1 613 ? 4.16 -1.191 -9.266 1 92.12 613 ILE B CA 1
ATOM 9383 C C . ILE B 1 613 ? 2.967 -1.984 -8.734 1 92.12 613 ILE B C 1
ATOM 9385 O O . ILE B 1 613 ? 3.023 -2.545 -7.637 1 92.12 613 ILE B O 1
ATOM 9389 N N . PRO B 1 614 ? 1.853 -2.156 -9.555 1 93.31 614 PRO B N 1
ATOM 9390 C CA . PRO B 1 614 ? 0.771 -2.994 -9.031 1 93.31 614 PRO B CA 1
ATOM 9391 C C . PRO B 1 614 ? 1.187 -4.453 -8.859 1 93.31 614 PRO B C 1
ATOM 9393 O O . PRO B 1 614 ? 0.687 -5.137 -7.961 1 93.31 614 PRO B O 1
ATOM 9396 N N . TYR B 1 615 ? 2.094 -4.949 -9.703 1 94.69 615 TYR B N 1
ATOM 9397 C CA . TYR B 1 615 ? 2.562 -6.328 -9.625 1 94.69 615 TYR B CA 1
ATOM 9398 C C . TYR B 1 615 ? 3.26 -6.594 -8.297 1 94.69 615 TYR B C 1
ATOM 9400 O O . TYR B 1 615 ? 2.934 -7.555 -7.594 1 94.69 615 TYR B O 1
ATOM 9408 N N . THR B 1 616 ? 4.195 -5.723 -7.875 1 96.06 616 THR B N 1
ATOM 9409 C CA . THR B 1 616 ? 4.941 -5.914 -6.637 1 96.06 616 THR B CA 1
ATOM 9410 C C . THR B 1 616 ? 4.059 -5.637 -5.426 1 96.06 616 THR B C 1
ATOM 9412 O O . THR B 1 616 ? 4.219 -6.262 -4.375 1 96.06 616 THR B O 1
ATOM 9415 N N . ASN B 1 617 ? 3.119 -4.695 -5.574 1 96.31 617 ASN B N 1
ATOM 9416 C CA . ASN B 1 617 ? 2.162 -4.488 -4.492 1 96.31 617 ASN B CA 1
ATOM 9417 C C . ASN B 1 617 ? 1.315 -5.734 -4.246 1 96.31 617 ASN B C 1
ATOM 9419 O O . ASN B 1 617 ? 1.011 -6.066 -3.098 1 96.31 617 ASN B O 1
ATOM 9423 N N . SER B 1 618 ? 0.964 -6.41 -5.328 1 97.88 618 SER B N 1
ATOM 9424 C CA . SER B 1 618 ? 0.193 -7.645 -5.227 1 97.88 618 SER B CA 1
ATOM 9425 C C . SER B 1 618 ? 1.004 -8.75 -4.555 1 97.88 618 SER B C 1
ATOM 9427 O O . SER B 1 618 ? 0.489 -9.469 -3.699 1 97.88 618 SER B O 1
ATOM 9429 N N . LEU B 1 619 ? 2.246 -8.867 -4.926 1 98.06 619 LEU B N 1
ATOM 9430 C CA . LEU B 1 619 ? 3.115 -9.844 -4.273 1 98.06 619 LEU B CA 1
ATOM 9431 C C . LEU B 1 619 ? 3.229 -9.555 -2.781 1 98.06 619 LEU B C 1
ATOM 9433 O O . LEU B 1 619 ? 3.17 -10.477 -1.96 1 98.06 619 LEU B O 1
ATOM 9437 N N . ASN B 1 620 ? 3.379 -8.312 -2.451 1 97.81 620 ASN B N 1
ATOM 9438 C CA . ASN B 1 620 ? 3.512 -7.934 -1.049 1 97.81 620 ASN B CA 1
ATOM 9439 C C . ASN B 1 620 ? 2.238 -8.234 -0.264 1 97.81 620 ASN B C 1
ATOM 9441 O O . ASN B 1 620 ? 2.299 -8.609 0.908 1 97.81 620 ASN B O 1
ATOM 9445 N N . THR B 1 621 ? 1.098 -7.961 -0.911 1 97.69 621 THR B N 1
ATOM 9446 C CA . THR B 1 621 ? -0.185 -8.273 -0.289 1 97.69 621 THR B CA 1
ATOM 9447 C C . THR B 1 621 ? -0.265 -9.75 0.077 1 97.69 621 THR B C 1
ATOM 9449 O O . THR B 1 621 ? -0.686 -10.102 1.182 1 97.69 621 THR B O 1
ATOM 9452 N N . LEU B 1 622 ? 0.179 -10.602 -0.832 1 97.75 622 LEU B N 1
ATOM 9453 C CA . LEU B 1 622 ? 0.186 -12.031 -0.551 1 97.75 622 LEU B CA 1
ATOM 9454 C C . LEU B 1 622 ? 1.133 -12.352 0.6 1 97.75 622 LEU B C 1
ATOM 9456 O O . LEU B 1 622 ? 0.754 -13.047 1.545 1 97.75 622 LEU B O 1
ATOM 9460 N N . SER B 1 623 ? 2.336 -11.836 0.558 1 96.44 623 SER B N 1
ATOM 9461 C CA . SER B 1 623 ? 3.365 -12.133 1.548 1 96.44 623 SER B CA 1
ATOM 9462 C C . SER B 1 623 ? 2.938 -11.68 2.941 1 96.44 623 SER B C 1
ATOM 9464 O O . SER B 1 623 ? 3.189 -12.375 3.928 1 96.44 623 SER B O 1
ATOM 9466 N N . GLN B 1 624 ? 2.221 -10.586 3.02 1 94.06 624 GLN B N 1
ATOM 9467 C CA . GLN B 1 624 ? 1.859 -10.008 4.309 1 94.06 624 GLN B CA 1
ATOM 9468 C C . GLN B 1 624 ? 0.624 -10.688 4.891 1 94.06 624 GLN B C 1
ATOM 9470 O O . GLN B 1 624 ? 0.314 -10.516 6.074 1 94.06 624 GLN B O 1
ATOM 9475 N N . ASN B 1 625 ? -0.027 -11.445 4.098 1 94.69 625 ASN B N 1
ATOM 9476 C CA . ASN B 1 625 ? -1.262 -12.062 4.559 1 94.69 625 ASN B CA 1
ATOM 9477 C C . ASN B 1 625 ? -1.141 -13.586 4.602 1 94.69 625 ASN B C 1
ATOM 9479 O O . ASN B 1 625 ? -2.104 -14.297 4.309 1 94.69 625 ASN B O 1
ATOM 9483 N N . GLY B 1 626 ? 0.074 -14.086 4.848 1 93.19 626 GLY B N 1
ATOM 9484 C CA . GLY B 1 626 ? 0.3 -15.492 5.148 1 93.19 626 GLY B CA 1
ATOM 9485 C C . GLY B 1 626 ? 0.549 -16.328 3.91 1 93.19 626 GLY B C 1
ATOM 9486 O O . GLY B 1 626 ? 0.626 -17.562 3.994 1 93.19 626 GLY B O 1
ATOM 9487 N N . LEU B 1 627 ? 0.655 -15.75 2.756 1 96.81 627 LEU B N 1
ATOM 9488 C CA . LEU B 1 627 ? 0.834 -16.5 1.516 1 96.81 627 LEU B CA 1
ATOM 9489 C C . LEU B 1 627 ? 2.17 -16.156 0.864 1 96.81 627 LEU B C 1
ATOM 9491 O O . LEU B 1 627 ? 2.244 -15.984 -0.354 1 96.81 627 LEU B O 1
ATOM 9495 N N . GLU B 1 628 ? 3.189 -16.016 1.64 1 96.06 628 GLU B N 1
ATOM 9496 C CA . GLU B 1 628 ? 4.52 -15.672 1.142 1 96.06 628 GLU B CA 1
ATOM 9497 C C . GLU B 1 628 ? 5.039 -16.734 0.179 1 96.06 628 GLU B C 1
ATOM 9499 O O . GLU B 1 628 ? 5.66 -16.406 -0.836 1 96.06 628 GLU B O 1
ATOM 9504 N N . LYS B 1 629 ? 4.809 -18 0.508 1 95.44 629 LYS B N 1
ATOM 9505 C CA . LYS B 1 629 ? 5.258 -19.094 -0.35 1 95.44 629 LYS B CA 1
ATOM 9506 C C . LYS B 1 629 ? 4.641 -18.984 -1.741 1 95.44 629 LYS B C 1
ATOM 9508 O O . LYS B 1 629 ? 5.32 -19.219 -2.746 1 95.44 629 LYS B O 1
ATOM 9513 N N . ASN B 1 630 ? 3.365 -18.641 -1.764 1 96.75 630 ASN B N 1
ATOM 9514 C CA . ASN B 1 630 ? 2.689 -18.469 -3.045 1 96.75 630 ASN B CA 1
ATOM 9515 C C . ASN B 1 630 ? 3.23 -17.25 -3.807 1 96.75 630 ASN B C 1
ATOM 9517 O O . ASN B 1 630 ? 3.391 -17.312 -5.027 1 96.75 630 ASN B O 1
ATOM 9521 N N . ALA B 1 631 ? 3.465 -16.156 -3.082 1 97.62 631 ALA B N 1
ATOM 9522 C CA . ALA B 1 631 ? 4.043 -14.977 -3.709 1 97.62 631 ALA B CA 1
ATOM 9523 C C . ALA B 1 631 ? 5.387 -15.297 -4.355 1 97.62 631 ALA B C 1
ATOM 9525 O O . ALA B 1 631 ? 5.641 -14.922 -5.5 1 97.62 631 ALA B O 1
ATOM 9526 N N . LYS B 1 632 ? 6.211 -16.031 -3.641 1 97.38 632 LYS B N 1
ATOM 9527 C CA . LYS B 1 632 ? 7.527 -16.422 -4.137 1 97.38 632 LYS B CA 1
ATOM 9528 C C . LYS B 1 632 ? 7.406 -17.328 -5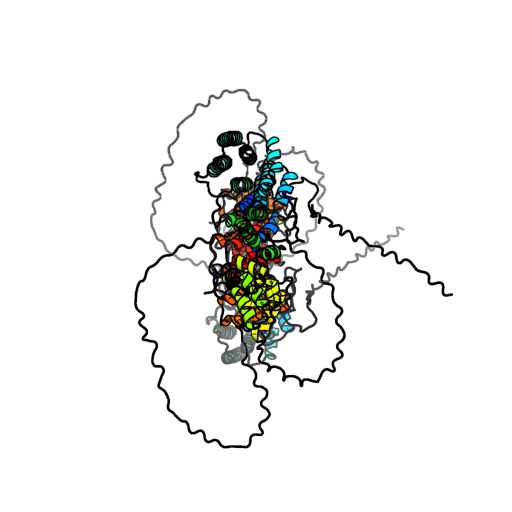.355 1 97.38 632 LYS B C 1
ATOM 9530 O O . LYS B 1 632 ? 8.156 -17.188 -6.324 1 97.38 632 LYS B O 1
ATOM 9535 N N . ALA B 1 633 ? 6.5 -18.234 -5.281 1 95.5 633 ALA B N 1
ATOM 9536 C CA . ALA B 1 633 ? 6.305 -19.156 -6.391 1 95.5 633 ALA B CA 1
ATOM 9537 C C . ALA B 1 633 ? 5.891 -18.422 -7.66 1 95.5 633 ALA B C 1
ATOM 9539 O O . ALA B 1 633 ? 6.336 -18.766 -8.758 1 95.5 633 ALA B O 1
ATOM 9540 N N . ILE B 1 634 ? 5.016 -17.438 -7.512 1 95.94 634 ILE B N 1
ATOM 9541 C CA . ILE B 1 634 ? 4.562 -16.656 -8.656 1 95.94 634 ILE B CA 1
ATOM 9542 C C . ILE B 1 634 ? 5.73 -15.875 -9.242 1 95.94 634 ILE B C 1
ATOM 9544 O O . ILE B 1 634 ? 5.934 -15.859 -10.461 1 95.94 634 ILE B O 1
ATOM 9548 N N . ALA B 1 635 ? 6.488 -15.227 -8.391 1 96.38 635 ALA B N 1
ATOM 9549 C CA . ALA B 1 635 ? 7.648 -14.469 -8.844 1 96.38 635 ALA B CA 1
ATOM 9550 C C . ALA B 1 635 ? 8.672 -15.383 -9.508 1 96.38 635 ALA B C 1
ATOM 9552 O O . ALA B 1 635 ? 9.25 -15.031 -10.547 1 96.38 635 ALA B O 1
ATOM 9553 N N . PHE B 1 636 ? 8.93 -16.531 -8.93 1 95.81 636 PHE B N 1
ATOM 9554 C CA . PHE B 1 636 ? 9.852 -17.531 -9.469 1 95.81 636 PHE B CA 1
ATOM 9555 C C . PHE B 1 636 ? 9.445 -17.953 -10.875 1 95.81 636 PHE B C 1
ATOM 9557 O O . PHE B 1 636 ? 10.266 -17.953 -11.789 1 95.81 636 PHE B O 1
ATOM 9564 N N . GLU B 1 637 ? 8.18 -18.266 -10.969 1 91.75 637 GLU B N 1
ATOM 9565 C CA . GLU B 1 637 ? 7.672 -18.719 -12.266 1 91.75 637 GLU B CA 1
ATOM 9566 C C . GLU B 1 637 ? 7.805 -17.625 -13.32 1 91.75 637 GLU B C 1
ATOM 9568 O O . GLU B 1 637 ? 8.117 -17.906 -14.477 1 91.75 637 GLU B O 1
ATOM 9573 N N . ALA B 1 638 ? 7.613 -16.422 -12.922 1 90.44 638 ALA B N 1
ATOM 9574 C CA . ALA B 1 638 ? 7.68 -15.297 -13.859 1 90.44 638 ALA B CA 1
ATOM 9575 C C . ALA B 1 638 ? 9.109 -15.07 -14.352 1 90.44 638 ALA B C 1
ATOM 9577 O O . ALA B 1 638 ? 9.32 -14.578 -15.461 1 90.44 638 ALA B O 1
ATOM 9578 N N . LEU B 1 639 ? 10.094 -15.477 -13.539 1 92 639 LEU B N 1
ATOM 9579 C CA . LEU B 1 639 ? 11.5 -15.203 -13.844 1 92 639 LEU B CA 1
ATOM 9580 C C . LEU B 1 639 ? 12.148 -16.422 -14.5 1 92 639 LEU B C 1
ATOM 9582 O O . LEU B 1 639 ? 13.234 -16.297 -15.078 1 92 639 LEU B O 1
ATOM 9586 N N . ALA B 1 640 ? 11.562 -17.547 -14.352 1 90.5 640 ALA B N 1
ATOM 9587 C CA . ALA B 1 640 ? 12.172 -18.781 -14.844 1 90.5 640 ALA B CA 1
ATOM 9588 C C . ALA B 1 640 ? 12.531 -18.656 -16.328 1 90.5 640 ALA B C 1
ATOM 9590 O O . ALA B 1 640 ? 11.672 -18.375 -17.156 1 90.5 640 ALA B O 1
ATOM 9591 N N . PRO B 1 641 ? 13.773 -18.797 -16.609 1 86.75 641 PRO B N 1
ATOM 9592 C CA . PRO B 1 641 ? 14.234 -18.547 -17.969 1 86.75 641 PRO B CA 1
ATOM 9593 C C . PRO B 1 641 ? 13.742 -19.609 -18.969 1 86.75 641 PRO B C 1
ATOM 9595 O O . PRO B 1 641 ? 13.695 -19.344 -20.172 1 86.75 641 PRO B O 1
ATOM 9598 N N . TRP B 1 642 ? 13.445 -20.766 -18.531 1 87.06 642 TRP B N 1
ATOM 9599 C CA . TRP B 1 642 ? 13.156 -21.875 -19.422 1 87.06 642 TRP B CA 1
ATOM 9600 C C . TRP B 1 642 ? 11.734 -21.781 -19.984 1 87.06 642 TRP B C 1
ATOM 9602 O O . TRP B 1 642 ? 11.328 -22.594 -20.812 1 87.06 642 TRP B O 1
ATOM 9612 N N . GLY B 1 643 ? 11.055 -20.75 -19.516 1 79.88 643 GLY B N 1
ATOM 9613 C CA . GLY B 1 643 ? 9.719 -20.547 -20.062 1 79.88 643 GLY B CA 1
ATOM 9614 C C . GLY B 1 643 ? 9.719 -19.75 -21.344 1 79.88 643 GLY B C 1
ATOM 9615 O O . GLY B 1 643 ? 8.711 -19.688 -22.047 1 79.88 643 GLY B O 1
ATOM 9616 N N . LYS B 1 644 ? 10.789 -19.094 -21.625 1 74.94 644 LYS B N 1
ATOM 9617 C CA . LYS B 1 644 ? 10.93 -18.344 -22.859 1 74.94 644 LYS B CA 1
ATOM 9618 C C . LYS B 1 644 ? 11.906 -19.016 -23.812 1 74.94 644 LYS B C 1
ATOM 9620 O O . LYS B 1 644 ? 12.898 -19.609 -23.391 1 74.94 644 LYS B O 1
ATOM 9625 N N . PRO B 1 645 ? 11.445 -18.953 -25.062 1 63.72 645 PRO B N 1
ATOM 9626 C CA . PRO B 1 645 ? 12.359 -19.594 -26.016 1 63.72 645 PRO B CA 1
ATOM 9627 C C . PRO B 1 645 ? 13.742 -18.953 -26.016 1 63.72 645 PRO B C 1
ATOM 9629 O O . PRO B 1 645 ? 13.875 -17.75 -25.781 1 63.72 645 PRO B O 1
ATOM 9632 N N . LYS B 1 646 ? 14.797 -19.75 -26 1 58.34 646 LYS B N 1
ATOM 9633 C CA . LYS B 1 646 ? 16.156 -19.234 -26.094 1 58.34 646 LYS B CA 1
ATOM 9634 C C . LYS B 1 646 ? 16.391 -18.516 -27.422 1 58.34 646 LYS B C 1
ATOM 9636 O O . LYS B 1 646 ? 15.93 -18.969 -28.469 1 58.34 646 LYS B O 1
ATOM 9641 N N . ASN B 1 647 ? 16.578 -17.094 -27.578 1 44.72 647 ASN B N 1
ATOM 9642 C CA . ASN B 1 647 ? 16.984 -16.453 -28.828 1 44.72 647 ASN B CA 1
ATOM 9643 C C . ASN B 1 647 ? 18.297 -17.016 -29.359 1 44.72 647 ASN B C 1
ATOM 9645 O O . ASN B 1 647 ? 19.188 -17.344 -28.578 1 44.72 647 ASN B O 1
#